Protein AF-A0A3M7SZU5-F1 (afdb_monomer)

Radius of gyration: 31.28 Å; Cα contacts (8 Å, |Δi|>4): 1481; chains: 1; bounding box: 91×79×95 Å

Nearest PDB structures (foldseek):
  6ddc-assembly1_A  TM=9.501E-01  e=1.894E-53  Homo sapiens
  6ddo-assembly1_A-2  TM=9.358E-01  e=3.420E-52  Homo sapiens
  6ddk-assembly1_A-2  TM=9.340E-01  e=6.429E-52  Homo sapiens
  6ddo-assembly1_B-2  TM=9.280E-01  e=7.622E-51  Homo sapiens
  6ddq-assembly1_B-2  TM=9.278E-01  e=1.290E-50  Homo sapiens

Structure (mmCIF, N/CA/C/O backbone):
data_AF-A0A3M7SZU5-F1
#
_entry.id   AF-A0A3M7SZU5-F1
#
loop_
_atom_site.group_PDB
_atom_site.id
_atom_site.type_symbol
_atom_site.label_atom_id
_atom_site.label_alt_id
_atom_site.label_comp_id
_atom_site.label_asym_id
_atom_site.label_entity_id
_atom_site.label_seq_id
_atom_site.pdbx_PDB_ins_code
_atom_site.Cartn_x
_atom_site.Cartn_y
_atom_site.Cartn_z
_atom_site.occupancy
_atom_site.B_iso_or_equiv
_atom_site.auth_seq_id
_atom_site.auth_comp_id
_atom_site.auth_asym_id
_atom_site.auth_atom_id
_atom_site.pdbx_PDB_model_num
ATOM 1 N N . MET A 1 1 ? 50.696 30.287 -58.727 1.00 32.31 1 MET A N 1
ATOM 2 C CA . MET A 1 1 ? 50.135 31.433 -57.979 1.00 32.31 1 MET A CA 1
ATOM 3 C C . MET A 1 1 ? 49.054 30.851 -57.075 1.00 32.31 1 MET A C 1
ATOM 5 O O . MET A 1 1 ? 47.917 30.776 -57.499 1.00 32.31 1 MET A O 1
ATOM 9 N N . ASN A 1 2 ? 49.358 30.090 -56.022 1.00 25.42 2 ASN A N 1
ATOM 10 C CA . ASN A 1 2 ? 50.143 30.360 -54.808 1.00 25.42 2 ASN A CA 1
ATOM 11 C C . ASN A 1 2 ? 49.651 31.546 -53.968 1.00 25.42 2 ASN A C 1
ATOM 13 O O . ASN A 1 2 ? 49.559 32.658 -54.475 1.00 25.42 2 ASN A O 1
ATOM 17 N N . SER A 1 3 ? 49.482 31.227 -52.677 1.00 24.05 3 SER A N 1
ATOM 18 C CA . SER A 1 3 ? 49.478 32.065 -51.473 1.00 24.05 3 SER A CA 1
ATOM 19 C C . SER A 1 3 ? 48.341 33.065 -51.298 1.00 24.05 3 SER A C 1
ATOM 21 O O . SER A 1 3 ? 48.373 34.149 -51.872 1.00 24.05 3 SER A O 1
ATOM 23 N N . SER A 1 4 ? 47.418 32.763 -50.385 1.00 26.17 4 SER A N 1
ATOM 24 C CA . SER A 1 4 ? 47.287 33.459 -49.088 1.00 26.17 4 SER A CA 1
ATOM 25 C C . SER A 1 4 ? 46.002 33.003 -48.380 1.00 26.17 4 SER A C 1
ATOM 27 O O . SER A 1 4 ? 45.009 32.722 -49.039 1.00 26.17 4 SER A O 1
ATOM 29 N N . ILE A 1 5 ? 46.037 32.968 -47.042 1.00 27.16 5 ILE A N 1
ATOM 30 C CA . ILE A 1 5 ? 44.985 32.542 -46.087 1.00 27.16 5 ILE A CA 1
ATOM 31 C C . ILE A 1 5 ? 45.149 31.099 -45.543 1.00 27.16 5 ILE A C 1
ATOM 33 O O . ILE A 1 5 ? 44.198 30.409 -45.210 1.00 27.16 5 ILE A O 1
ATOM 37 N N . GLU A 1 6 ? 46.396 30.674 -45.346 1.00 26.16 6 GLU A N 1
ATOM 38 C CA . GLU A 1 6 ? 46.798 29.811 -44.225 1.00 26.16 6 GLU A CA 1
ATOM 39 C C . GLU A 1 6 ? 48.030 30.475 -43.585 1.00 26.16 6 GLU A C 1
ATOM 41 O O . GLU A 1 6 ? 48.879 30.978 -44.317 1.00 26.16 6 GLU A O 1
ATOM 46 N N . GLN A 1 7 ? 48.120 30.472 -42.247 1.00 26.11 7 GLN A N 1
ATOM 47 C CA . GLN A 1 7 ? 49.166 31.072 -41.382 1.00 26.11 7 GLN A CA 1
ATOM 48 C C . GLN A 1 7 ? 48.918 32.496 -40.843 1.00 26.11 7 GLN A C 1
ATOM 50 O O . GLN A 1 7 ? 49.573 33.456 -41.235 1.00 26.11 7 GLN A O 1
ATOM 55 N N . SER A 1 8 ? 48.061 32.597 -39.820 1.00 25.03 8 SER A N 1
ATOM 56 C CA . SER A 1 8 ? 48.232 33.570 -38.720 1.00 25.03 8 SER A CA 1
ATOM 57 C C . SER A 1 8 ? 47.434 33.194 -37.456 1.00 25.03 8 SER A C 1
ATOM 59 O O . SER A 1 8 ? 46.803 34.044 -36.842 1.00 25.03 8 SER A O 1
ATOM 61 N N . PHE A 1 9 ? 47.456 31.918 -37.044 1.00 24.77 9 PHE A N 1
ATOM 62 C CA . PHE A 1 9 ? 46.897 31.469 -35.749 1.00 24.77 9 PHE A CA 1
ATOM 63 C C . PHE A 1 9 ? 47.824 30.487 -35.013 1.00 24.77 9 PHE A C 1
ATOM 65 O O . PHE A 1 9 ? 47.395 29.539 -34.365 1.00 24.77 9 PHE A O 1
ATOM 72 N N . SE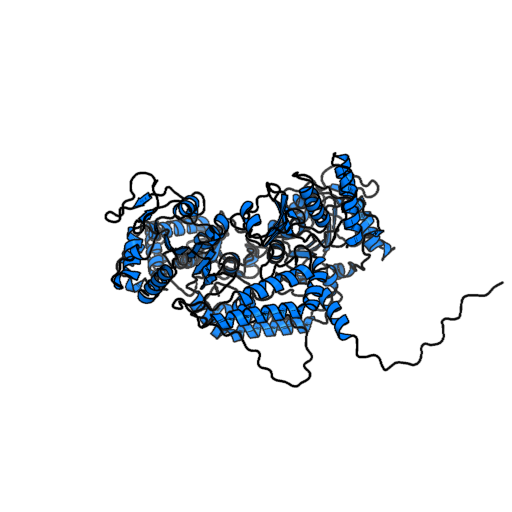R A 1 10 ? 49.132 30.724 -35.103 1.00 28.06 10 SER A N 1
ATOM 73 C CA . SER A 1 10 ? 50.146 29.964 -34.370 1.00 28.06 10 SER A CA 1
ATOM 74 C C . SER A 1 10 ? 51.227 30.904 -33.840 1.00 28.06 10 SER A C 1
ATOM 76 O O . SER A 1 10 ? 52.296 30.983 -34.433 1.00 28.06 10 SER A O 1
ATOM 78 N N . GLN A 1 11 ? 50.921 31.651 -32.772 1.00 26.23 11 GLN A N 1
ATOM 79 C CA . GLN A 1 11 ? 51.881 32.174 -31.780 1.00 26.23 11 GLN A CA 1
ATOM 80 C C . GLN A 1 11 ? 51.162 33.072 -30.760 1.00 26.23 11 GLN A C 1
ATOM 82 O O . GLN A 1 11 ? 51.068 34.277 -30.953 1.00 26.23 11 GLN A O 1
ATOM 87 N N . SER A 1 12 ? 50.653 32.469 -29.681 1.00 25.02 12 SER A N 1
ATOM 88 C CA . SER A 1 12 ? 50.625 33.048 -28.321 1.00 25.02 12 SER A CA 1
ATOM 89 C C . SER A 1 12 ? 49.910 32.084 -27.360 1.00 25.02 12 SER A C 1
ATOM 91 O O . SER A 1 12 ? 48.875 32.406 -26.785 1.00 25.02 12 SER A O 1
ATOM 93 N N . PHE A 1 13 ? 50.440 30.867 -27.224 1.00 27.25 13 PHE A N 1
ATOM 94 C CA . PHE A 1 13 ? 50.159 29.982 -26.090 1.00 27.25 13 PHE A CA 1
ATOM 95 C C . PHE A 1 13 ? 51.464 29.834 -25.307 1.00 27.25 13 PHE A C 1
ATOM 97 O O . PHE A 1 13 ? 52.215 28.883 -25.490 1.00 27.25 13 PHE A O 1
ATOM 104 N N . SER A 1 14 ? 51.760 30.836 -24.491 1.00 29.02 14 SER A N 1
ATOM 105 C CA . SER A 1 14 ? 52.654 30.737 -23.340 1.00 29.02 14 SER A CA 1
ATOM 106 C C . SER A 1 14 ? 52.453 32.000 -22.510 1.00 29.02 14 SER A C 1
ATOM 108 O O . SER A 1 14 ? 52.495 33.099 -23.055 1.00 29.02 14 SER A O 1
ATOM 110 N N . ASP A 1 15 ? 52.235 31.808 -21.213 1.00 26.64 15 ASP A N 1
ATOM 111 C CA . ASP A 1 15 ? 52.158 32.826 -20.160 1.00 26.64 15 ASP A CA 1
ATOM 112 C C . ASP A 1 15 ? 50.792 33.497 -19.954 1.00 26.64 15 ASP A C 1
ATOM 114 O O . ASP A 1 15 ? 50.521 34.595 -20.439 1.00 26.64 15 ASP A O 1
ATOM 118 N N . LYS A 1 16 ? 49.950 32.830 -19.150 1.00 25.89 16 LYS A N 1
ATOM 119 C CA . LYS A 1 16 ? 49.310 33.381 -17.933 1.00 25.89 16 LYS A CA 1
ATOM 120 C C . LYS A 1 16 ? 48.379 32.334 -17.310 1.00 25.89 16 LYS A C 1
ATOM 122 O O . LYS A 1 16 ? 47.163 32.379 -17.465 1.00 25.89 16 LYS A O 1
ATOM 127 N N . ASN A 1 17 ? 48.992 31.387 -16.602 1.00 28.92 17 ASN A N 1
ATOM 128 C CA . ASN A 1 17 ? 48.356 30.786 -15.434 1.00 28.92 17 ASN A CA 1
ATOM 129 C C . ASN A 1 17 ? 48.376 31.807 -14.284 1.00 28.92 17 ASN A C 1
ATOM 131 O O . ASN A 1 17 ? 49.229 32.692 -14.257 1.00 28.92 17 ASN A O 1
ATOM 135 N N . ASP A 1 18 ? 47.450 31.613 -13.348 1.00 28.16 18 ASP A N 1
ATOM 136 C CA . ASP A 1 18 ? 47.341 32.253 -12.031 1.00 28.16 18 ASP A CA 1
ATOM 137 C C . ASP A 1 18 ? 46.610 33.604 -11.986 1.00 28.16 18 ASP A C 1
ATOM 139 O O . ASP A 1 18 ? 47.222 34.664 -11.876 1.00 28.16 18 ASP A O 1
ATOM 143 N N . SER A 1 19 ? 45.268 33.564 -12.032 1.00 28.14 19 SER A N 1
ATOM 144 C CA . SER A 1 19 ? 44.361 34.345 -11.149 1.00 28.14 19 SER A CA 1
ATOM 145 C C . SER A 1 19 ? 42.911 34.378 -11.664 1.00 28.14 19 SER A C 1
ATOM 147 O O . SER A 1 19 ? 42.404 35.414 -12.079 1.00 28.14 19 SER A O 1
ATOM 149 N N . ALA A 1 20 ? 42.202 33.247 -11.611 1.00 26.47 20 ALA A N 1
ATOM 150 C CA . ALA A 1 20 ? 40.741 33.231 -11.749 1.00 26.47 20 ALA A CA 1
ATOM 151 C C . ALA A 1 20 ? 40.137 31.998 -11.050 1.00 26.47 20 ALA A C 1
ATOM 153 O O . ALA A 1 20 ? 39.495 31.165 -11.672 1.00 26.47 20 ALA A O 1
ATOM 154 N N . MET A 1 21 ? 40.380 31.851 -9.745 1.00 27.84 21 MET A N 1
ATOM 155 C CA . MET A 1 21 ? 39.679 30.881 -8.896 1.00 27.84 21 MET A CA 1
ATOM 156 C C . MET A 1 21 ? 38.899 31.635 -7.820 1.00 27.84 21 MET A C 1
ATOM 158 O O . MET A 1 21 ? 39.420 31.833 -6.727 1.00 27.84 21 MET A O 1
ATOM 162 N N . SER A 1 22 ? 37.670 32.070 -8.116 1.00 28.08 22 SER A N 1
ATOM 163 C CA . SER A 1 22 ? 36.690 32.401 -7.059 1.00 28.08 22 SER A CA 1
ATOM 164 C C . SER A 1 22 ? 35.224 32.568 -7.505 1.00 28.08 22 SER A C 1
ATOM 166 O O . SER A 1 22 ? 34.433 33.057 -6.703 1.00 28.08 22 SER A O 1
ATOM 168 N N . HIS A 1 23 ? 34.803 32.144 -8.709 1.00 26.69 23 HIS A N 1
ATOM 169 C CA . HIS A 1 23 ? 33.401 32.323 -9.151 1.00 26.69 23 HIS A CA 1
ATOM 170 C C . HIS A 1 23 ? 32.637 31.070 -9.647 1.00 26.69 23 HIS A C 1
ATOM 172 O O . HIS A 1 23 ? 31.497 31.221 -10.074 1.00 26.69 23 HIS A O 1
ATOM 178 N N . ASP A 1 24 ? 33.162 29.843 -9.502 1.00 30.30 24 ASP A N 1
ATOM 179 C CA . ASP A 1 24 ? 32.566 28.631 -10.123 1.00 30.30 24 ASP A CA 1
ATOM 180 C C . ASP A 1 24 ? 31.747 27.681 -9.213 1.00 30.30 24 ASP A C 1
ATOM 182 O O . ASP A 1 24 ? 31.200 26.687 -9.688 1.00 30.30 24 ASP A O 1
ATOM 186 N N . SER A 1 25 ? 31.565 27.955 -7.916 1.00 31.78 25 SER A N 1
ATOM 187 C CA . SER A 1 25 ? 30.937 26.968 -7.006 1.00 31.78 25 SER A CA 1
ATOM 188 C C . SER A 1 25 ? 29.438 26.708 -7.247 1.00 31.78 25 SER A C 1
ATOM 190 O O . SER A 1 25 ? 28.930 25.644 -6.888 1.00 31.78 25 SER A O 1
ATOM 192 N N . GLN A 1 26 ? 28.714 27.653 -7.855 1.00 28.66 26 GLN A N 1
ATOM 193 C CA . GLN A 1 26 ? 27.272 27.529 -8.112 1.00 28.66 26 GLN A CA 1
ATOM 194 C C . GLN A 1 26 ? 26.971 26.754 -9.408 1.00 28.66 26 GLN A C 1
ATOM 196 O O . GLN A 1 26 ? 25.986 26.013 -9.464 1.00 28.66 26 GLN A O 1
ATOM 201 N N . TYR A 1 27 ? 27.846 26.875 -10.415 1.00 29.09 27 TYR A N 1
ATOM 202 C CA . TYR A 1 27 ? 27.732 26.171 -11.697 1.00 29.09 27 TYR A CA 1
ATOM 203 C C . TYR A 1 27 ? 28.034 24.674 -11.549 1.00 29.09 27 TYR A C 1
ATOM 205 O O . TYR A 1 27 ? 27.261 23.849 -12.037 1.00 29.09 27 TYR A O 1
ATOM 213 N N . ASP A 1 28 ? 29.073 24.315 -10.786 1.00 33.22 28 ASP A N 1
ATOM 214 C CA . ASP A 1 28 ? 29.395 22.912 -10.489 1.00 33.22 28 ASP A CA 1
ATOM 215 C C . ASP A 1 28 ? 28.256 22.216 -9.720 1.00 33.22 28 ASP A C 1
ATOM 217 O O . ASP A 1 28 ? 27.847 21.107 -10.061 1.00 33.22 28 ASP A O 1
ATOM 221 N N . SER A 1 29 ? 27.659 22.893 -8.733 1.00 34.16 29 SER A N 1
ATOM 222 C CA . SER A 1 29 ? 26.518 22.385 -7.953 1.00 34.16 29 SER A CA 1
ATOM 223 C C . SER A 1 29 ? 25.305 22.009 -8.825 1.00 34.16 29 SER A C 1
ATOM 225 O O . SER A 1 29 ? 24.739 20.926 -8.658 1.00 34.16 29 SER A O 1
ATOM 227 N N . MET A 1 30 ? 24.907 22.868 -9.775 1.00 32.62 30 MET A N 1
ATOM 228 C CA . MET A 1 30 ? 23.796 22.571 -10.697 1.00 32.62 30 MET A CA 1
ATOM 229 C C . MET A 1 30 ? 24.140 21.444 -11.681 1.00 32.62 30 MET A C 1
ATOM 231 O O . MET A 1 30 ? 23.267 20.643 -12.025 1.00 32.62 30 MET A O 1
ATOM 235 N N . HIS A 1 31 ? 25.403 21.341 -12.109 1.00 39.91 31 HIS A N 1
ATOM 236 C CA . HIS A 1 31 ? 25.834 20.299 -13.040 1.00 39.91 31 HIS A CA 1
ATOM 237 C C . HIS A 1 31 ? 25.811 18.901 -12.403 1.00 39.91 31 HIS A C 1
ATOM 239 O O . HIS A 1 31 ? 25.337 17.962 -13.041 1.00 39.91 31 HIS A O 1
ATOM 245 N N . TYR A 1 32 ? 26.223 18.760 -11.135 1.00 45.25 32 TYR A N 1
ATOM 246 C CA . TYR A 1 32 ? 26.149 17.486 -10.400 1.00 45.25 32 TYR A CA 1
ATOM 247 C C . TYR A 1 32 ? 24.708 17.057 -10.069 1.00 45.25 32 TYR A C 1
ATOM 249 O O . TYR A 1 32 ? 24.416 15.860 -10.052 1.00 45.25 32 TYR A O 1
ATOM 257 N N . GLN A 1 33 ? 23.783 18.000 -9.846 1.00 45.72 33 GLN A N 1
ATOM 258 C CA . GLN A 1 33 ? 22.371 17.685 -9.564 1.00 45.72 33 GLN A CA 1
ATOM 259 C C . GLN A 1 33 ? 21.629 17.102 -10.781 1.00 45.72 33 GLN A C 1
ATOM 261 O O . GLN A 1 33 ? 20.763 16.242 -10.617 1.00 45.72 33 GLN A O 1
ATOM 266 N N . ASN A 1 34 ? 21.997 17.503 -12.002 1.00 49.06 34 ASN A N 1
ATOM 267 C CA . ASN A 1 34 ? 21.406 16.971 -13.237 1.00 49.06 34 ASN A CA 1
ATOM 268 C C . ASN A 1 34 ? 21.830 15.525 -13.567 1.00 49.06 34 ASN A C 1
ATOM 270 O O . ASN A 1 34 ? 21.193 14.880 -14.401 1.00 49.06 34 ASN A O 1
ATOM 274 N N . LEU A 1 35 ? 22.856 14.993 -12.892 1.00 62.09 35 LEU A N 1
ATOM 275 C CA . LEU A 1 35 ? 23.404 13.650 -13.126 1.00 62.09 35 LEU A CA 1
ATOM 276 C C . LEU A 1 35 ? 22.829 12.572 -12.185 1.00 62.09 35 LEU A C 1
ATOM 278 O O . LEU A 1 35 ? 23.300 11.434 -12.159 1.00 62.09 35 LEU A O 1
ATOM 282 N N . GLN A 1 36 ? 21.812 12.908 -11.385 1.00 75.31 36 GLN A N 1
ATOM 283 C CA . GLN A 1 36 ? 21.327 12.038 -10.315 1.00 75.31 36 GLN A CA 1
ATOM 284 C C . GLN A 1 36 ? 20.344 10.959 -10.808 1.00 75.31 36 GLN A C 1
ATOM 286 O O . GLN A 1 36 ? 19.305 11.248 -11.410 1.00 75.31 36 GLN A O 1
ATOM 291 N N . ILE A 1 37 ? 20.620 9.694 -10.470 1.00 84.31 37 ILE A N 1
ATOM 292 C CA . ILE A 1 37 ? 19.635 8.604 -10.532 1.00 84.31 37 ILE A CA 1
ATOM 293 C C . ILE A 1 37 ? 18.970 8.453 -9.164 1.00 84.31 37 ILE A C 1
ATOM 295 O O . ILE A 1 37 ? 19.622 8.183 -8.154 1.00 84.31 37 ILE A O 1
ATOM 299 N N . PHE A 1 38 ? 17.648 8.578 -9.133 1.00 88.00 38 PHE A N 1
ATOM 300 C CA . PHE A 1 38 ? 16.848 8.379 -7.932 1.00 88.00 38 PHE A CA 1
ATOM 301 C C . PHE A 1 38 ? 16.430 6.919 -7.808 1.00 88.00 38 PHE A C 1
ATOM 303 O O . PHE A 1 38 ? 15.998 6.300 -8.780 1.00 88.00 38 PHE A O 1
ATOM 310 N N . VAL A 1 39 ? 16.522 6.368 -6.596 1.00 83.56 39 VAL A N 1
ATOM 311 C CA . VAL A 1 39 ? 16.318 4.939 -6.339 1.00 83.56 39 VAL A CA 1
ATOM 312 C C . VAL A 1 39 ? 15.097 4.709 -5.453 1.00 83.56 39 VAL A C 1
ATOM 314 O O . VAL A 1 39 ? 15.098 5.023 -4.264 1.00 83.56 39 VAL A O 1
ATOM 317 N N . ASN A 1 40 ? 14.069 4.078 -6.016 1.00 81.06 40 ASN A N 1
ATOM 318 C CA . ASN A 1 40 ? 12.910 3.584 -5.270 1.00 81.06 40 ASN A CA 1
ATOM 319 C C . ASN A 1 40 ? 13.086 2.127 -4.825 1.00 81.06 40 ASN A C 1
ATOM 321 O O . ASN A 1 40 ? 12.485 1.717 -3.829 1.00 81.06 40 ASN A O 1
ATOM 325 N N . ARG A 1 41 ? 13.880 1.326 -5.553 1.00 77.06 41 ARG A N 1
ATOM 326 C CA . ARG A 1 41 ? 14.140 -0.084 -5.227 1.00 77.06 41 ARG A CA 1
ATOM 327 C C . ARG A 1 41 ? 15.607 -0.447 -5.377 1.00 77.06 41 ARG A C 1
ATOM 329 O O . ARG A 1 41 ? 16.234 -0.134 -6.381 1.00 77.06 41 ARG A O 1
ATOM 336 N N . SER A 1 42 ? 16.119 -1.185 -4.397 1.00 76.88 42 SER A N 1
ATOM 337 C CA . SER A 1 42 ? 17.502 -1.643 -4.419 1.00 76.88 42 SER A CA 1
ATOM 338 C C . SER A 1 42 ? 17.697 -2.820 -5.377 1.00 76.88 42 SER A C 1
ATOM 340 O O . SER A 1 42 ? 16.979 -3.818 -5.276 1.00 76.88 42 SER A O 1
ATOM 342 N N . PHE A 1 43 ? 18.691 -2.741 -6.261 1.00 81.31 43 PHE A N 1
ATOM 343 C CA . PHE A 1 43 ? 19.140 -3.855 -7.100 1.00 81.31 43 PHE A CA 1
ATOM 344 C C . PHE A 1 43 ? 20.592 -3.657 -7.548 1.00 81.31 43 PHE A C 1
ATOM 346 O O . PHE A 1 43 ? 21.113 -2.543 -7.548 1.00 81.31 43 PHE A O 1
ATOM 353 N N . GLN A 1 44 ? 21.254 -4.760 -7.899 1.00 81.81 44 GLN A N 1
ATOM 354 C CA . GLN A 1 44 ? 22.641 -4.751 -8.358 1.00 81.81 44 GLN A CA 1
ATOM 355 C C . GLN A 1 44 ? 22.669 -4.827 -9.885 1.00 81.81 44 GLN A C 1
ATOM 357 O O . GLN A 1 44 ? 22.092 -5.760 -10.449 1.00 81.81 44 GLN A O 1
ATOM 362 N N . LEU A 1 45 ? 23.349 -3.880 -10.540 1.00 83.75 45 LEU A N 1
ATOM 363 C CA . LEU A 1 45 ? 23.430 -3.827 -12.004 1.00 83.75 45 LEU A CA 1
ATOM 364 C C . LEU A 1 45 ? 24.069 -5.086 -12.603 1.00 83.75 45 LEU A C 1
ATOM 366 O O . LEU A 1 45 ? 23.618 -5.552 -13.640 1.00 83.75 45 LEU A O 1
ATOM 370 N N . SER A 1 46 ? 25.021 -5.716 -11.909 1.00 81.50 46 SER A N 1
ATOM 371 C CA . SER A 1 46 ? 25.701 -6.919 -12.414 1.00 81.50 46 SER A CA 1
ATOM 372 C C . SER A 1 46 ? 24.791 -8.144 -12.524 1.00 81.50 46 SER A C 1
ATOM 374 O O . SER A 1 46 ? 25.190 -9.157 -13.087 1.00 81.50 46 SER A O 1
ATOM 376 N N . ASN A 1 47 ? 23.600 -8.096 -11.922 1.00 84.88 47 ASN A N 1
ATOM 377 C CA . ASN A 1 47 ? 22.612 -9.166 -12.032 1.00 84.88 47 ASN A CA 1
ATOM 378 C C . ASN A 1 47 ? 21.715 -8.990 -13.268 1.00 84.88 47 ASN A C 1
ATOM 380 O O . ASN A 1 47 ? 20.956 -9.901 -13.595 1.00 84.88 47 ASN A O 1
ATOM 384 N N . ILE A 1 48 ? 21.780 -7.832 -13.931 1.00 87.81 48 ILE A N 1
ATOM 385 C CA . ILE A 1 48 ? 21.034 -7.547 -15.152 1.00 87.81 48 ILE A CA 1
ATOM 386 C C . ILE A 1 48 ? 21.749 -8.212 -16.325 1.00 87.81 48 ILE A C 1
ATOM 388 O O . ILE A 1 48 ? 22.926 -7.972 -16.576 1.00 87.81 48 ILE A O 1
ATOM 392 N N . LYS A 1 49 ? 21.014 -9.045 -17.059 1.00 89.44 49 LYS A N 1
ATOM 393 C CA . LYS A 1 49 ? 21.494 -9.722 -18.270 1.00 89.44 49 LYS A CA 1
ATOM 394 C C . LYS A 1 49 ? 21.048 -9.010 -19.543 1.00 89.44 49 LYS A C 1
ATOM 396 O O . LYS A 1 49 ? 21.690 -9.176 -20.576 1.00 89.44 49 LYS A O 1
ATOM 401 N N . PHE A 1 50 ? 19.950 -8.254 -19.477 1.00 91.62 50 PHE A N 1
ATOM 402 C CA . PHE A 1 50 ? 19.369 -7.557 -20.620 1.00 91.62 50 PHE A CA 1
ATOM 403 C C . PHE A 1 50 ? 19.017 -6.105 -20.283 1.00 91.62 50 PHE A C 1
ATOM 405 O O . PHE A 1 50 ? 18.271 -5.852 -19.337 1.00 91.62 50 PHE A O 1
ATOM 412 N N . PHE A 1 51 ? 19.482 -5.169 -21.105 1.00 91.62 51 PHE A N 1
ATOM 413 C CA . PHE A 1 51 ? 19.071 -3.766 -21.081 1.00 91.62 51 PHE A CA 1
ATOM 414 C C . PHE A 1 51 ? 18.098 -3.503 -22.226 1.00 91.62 51 PHE A C 1
ATOM 416 O O . PHE A 1 51 ? 18.460 -3.600 -23.396 1.00 91.62 51 PHE A O 1
ATOM 423 N N . GLY A 1 52 ? 16.851 -3.202 -21.893 1.00 93.56 52 GLY A N 1
ATOM 424 C CA . GLY A 1 52 ? 15.832 -2.866 -22.877 1.00 93.56 52 GLY A CA 1
ATOM 425 C C . GLY A 1 52 ? 15.539 -1.376 -22.883 1.00 93.56 52 GLY A C 1
ATOM 426 O O . GLY A 1 52 ? 15.471 -0.777 -21.815 1.00 93.56 52 GLY A O 1
ATOM 427 N N . PHE A 1 53 ? 15.313 -0.801 -24.057 1.00 93.75 53 PHE A N 1
ATOM 428 C CA . PHE A 1 53 ? 15.055 0.629 -24.214 1.00 93.75 53 PHE A CA 1
ATOM 429 C C . PHE A 1 53 ? 13.791 0.866 -25.035 1.00 93.75 53 PHE A C 1
ATOM 431 O O . PHE A 1 53 ? 13.562 0.178 -26.033 1.00 93.75 53 PHE A O 1
ATOM 438 N N . ASP A 1 54 ? 12.985 1.845 -24.635 1.00 94.19 54 ASP A N 1
ATOM 439 C CA . ASP A 1 54 ? 12.160 2.578 -25.590 1.00 94.19 54 ASP A CA 1
ATOM 440 C C . ASP A 1 54 ? 13.008 3.594 -26.370 1.00 94.19 54 ASP A C 1
ATOM 442 O O . ASP A 1 54 ? 14.124 3.937 -25.979 1.00 94.19 54 ASP A O 1
ATOM 446 N N . MET A 1 55 ? 12.484 4.054 -27.500 1.00 90.75 55 MET A N 1
ATOM 447 C CA . MET A 1 55 ? 13.122 5.063 -28.333 1.00 90.75 55 MET A CA 1
ATOM 448 C C . MET A 1 55 ? 12.695 6.473 -27.923 1.00 90.75 55 MET A C 1
ATOM 450 O O . MET A 1 55 ? 13.525 7.272 -27.493 1.00 90.75 55 MET A O 1
ATOM 454 N N . ASP A 1 56 ? 11.409 6.776 -28.075 1.00 84.06 56 ASP A N 1
ATOM 455 C CA . ASP A 1 56 ? 10.849 8.119 -27.954 1.00 84.06 56 ASP A CA 1
ATOM 456 C C . ASP A 1 56 ? 10.928 8.633 -26.506 1.00 84.06 56 ASP A C 1
ATOM 458 O O . ASP A 1 56 ? 10.659 7.882 -25.574 1.00 84.06 56 ASP A O 1
ATOM 462 N N . HIS A 1 57 ? 11.394 9.876 -26.306 1.00 80.50 57 HIS A N 1
ATOM 463 C CA . HIS A 1 57 ? 11.640 10.511 -24.992 1.00 80.50 57 HIS A CA 1
ATOM 464 C C . HIS A 1 57 ? 12.494 9.697 -23.998 1.00 80.50 57 HIS A C 1
ATOM 466 O O . HIS A 1 57 ? 12.589 10.042 -22.820 1.00 80.50 57 HIS A O 1
ATOM 472 N N . THR A 1 58 ? 13.149 8.639 -24.479 1.00 86.88 58 THR A N 1
ATOM 473 C CA . THR A 1 58 ? 14.007 7.747 -23.699 1.00 86.88 58 THR A CA 1
ATOM 474 C C . THR A 1 58 ? 15.432 7.802 -24.229 1.00 86.88 58 THR A C 1
ATOM 476 O O . THR A 1 58 ? 16.330 8.247 -23.520 1.00 86.88 58 THR A O 1
ATOM 479 N N . LEU A 1 59 ? 15.634 7.384 -25.483 1.00 85.88 59 LEU A N 1
ATOM 480 C CA . LEU A 1 59 ? 16.894 7.550 -26.211 1.00 85.88 59 LEU A CA 1
ATOM 481 C C . LEU A 1 59 ? 16.872 8.831 -27.055 1.00 85.88 59 LEU A C 1
ATOM 483 O O . LEU A 1 59 ? 17.864 9.549 -27.115 1.00 85.88 59 LEU A O 1
ATOM 487 N N . ALA A 1 60 ? 15.738 9.115 -27.702 1.00 84.00 60 ALA A N 1
ATOM 488 C CA . ALA A 1 60 ? 15.521 10.320 -28.489 1.00 84.00 60 ALA A CA 1
ATOM 489 C C . ALA A 1 60 ? 14.934 11.428 -27.607 1.00 84.00 60 ALA A C 1
ATOM 491 O O . ALA A 1 60 ? 13.767 11.366 -27.218 1.00 84.00 60 ALA A O 1
ATOM 492 N N . GLU A 1 61 ? 15.729 12.453 -27.307 1.00 78.62 61 GLU A N 1
ATOM 493 C CA . GLU A 1 61 ? 15.267 13.632 -26.576 1.00 78.62 61 GLU A CA 1
ATOM 494 C C . GLU A 1 61 ? 14.808 14.711 -27.562 1.00 78.62 61 GLU A C 1
ATOM 496 O O . GLU A 1 61 ? 15.585 15.190 -28.388 1.00 78.62 61 GLU A O 1
ATOM 501 N N . TYR A 1 62 ? 13.532 15.087 -27.504 1.00 77.69 62 TYR A N 1
ATOM 502 C CA . TYR A 1 62 ? 12.957 16.097 -28.389 1.00 77.69 62 TYR A CA 1
ATOM 503 C C . TYR A 1 62 ? 13.058 17.499 -27.771 1.00 77.69 62 TYR A C 1
ATOM 505 O O . TYR A 1 62 ? 12.849 17.675 -26.573 1.00 77.69 62 TYR A O 1
ATOM 513 N N . LYS A 1 63 ? 13.325 18.510 -28.603 1.00 76.31 63 LYS A N 1
ATOM 514 C CA . LYS A 1 63 ? 13.280 19.936 -28.251 1.00 76.31 63 LYS A CA 1
ATOM 515 C C . LYS A 1 63 ? 11.833 20.345 -27.988 1.00 76.31 63 LYS A C 1
ATOM 517 O O . LYS A 1 63 ? 11.123 20.735 -28.925 1.00 76.31 63 LYS A O 1
ATOM 522 N N . THR A 1 64 ? 11.414 20.248 -26.729 1.00 69.94 64 THR A N 1
ATOM 523 C CA . THR A 1 64 ? 10.025 20.427 -26.272 1.00 69.94 64 THR A CA 1
ATOM 524 C C . THR A 1 64 ? 9.387 21.705 -26.802 1.00 69.94 64 THR A C 1
ATOM 526 O O . THR A 1 64 ? 8.313 21.634 -27.387 1.00 69.94 64 THR A O 1
ATOM 529 N N . ASP A 1 65 ? 10.080 22.847 -26.734 1.00 69.75 65 ASP A N 1
ATOM 530 C CA . ASP A 1 65 ? 9.526 24.141 -27.165 1.00 69.75 65 ASP A CA 1
ATOM 531 C C . ASP A 1 65 ? 9.042 24.115 -28.617 1.00 69.75 65 ASP A C 1
ATOM 533 O O . ASP A 1 65 ? 7.982 24.630 -28.947 1.00 69.75 65 ASP A O 1
ATOM 537 N N . THR A 1 66 ? 9.809 23.479 -29.497 1.00 78.12 66 THR A N 1
ATOM 538 C CA . THR A 1 66 ? 9.504 23.425 -30.929 1.00 78.12 66 THR A CA 1
ATOM 539 C C . THR A 1 66 ? 8.622 22.241 -31.315 1.00 78.12 66 THR A C 1
ATOM 541 O O . THR A 1 66 ? 7.772 22.367 -32.196 1.00 78.12 66 THR A O 1
ATOM 544 N N . PHE A 1 67 ? 8.816 21.095 -30.663 1.00 79.38 67 PHE A N 1
ATOM 545 C CA . PHE A 1 67 ? 8.086 19.869 -30.964 1.00 79.38 67 PHE A CA 1
ATOM 546 C C . PHE A 1 67 ? 6.631 19.940 -30.478 1.00 79.38 67 PHE A C 1
ATOM 548 O O . PHE A 1 67 ? 5.706 19.582 -31.215 1.00 79.38 67 PHE A O 1
ATOM 555 N N . ASP A 1 68 ? 6.411 20.477 -29.279 1.00 82.00 68 ASP A N 1
ATOM 556 C CA . ASP A 1 68 ? 5.074 20.649 -28.719 1.00 82.00 68 ASP A CA 1
ATOM 557 C C . ASP A 1 68 ? 4.267 21.673 -29.524 1.00 82.00 68 ASP A C 1
ATOM 559 O O . ASP A 1 68 ? 3.092 21.446 -29.811 1.00 82.00 68 ASP A O 1
ATOM 563 N N . LEU A 1 69 ? 4.906 22.770 -29.957 1.00 83.81 69 LEU A N 1
ATOM 564 C CA . LEU A 1 69 ? 4.284 23.777 -30.823 1.00 83.81 69 LEU A CA 1
ATOM 565 C C . LEU A 1 69 ? 3.830 23.187 -32.161 1.00 83.81 69 LEU A C 1
ATOM 567 O O . LEU A 1 69 ? 2.732 23.499 -32.631 1.00 83.81 69 LEU A O 1
ATOM 571 N N . LEU A 1 70 ? 4.652 22.330 -32.771 1.00 83.00 70 LEU A N 1
ATOM 572 C CA . LEU A 1 70 ? 4.290 21.636 -34.004 1.00 83.00 70 LEU A CA 1
ATOM 573 C C . LEU A 1 70 ? 3.093 20.707 -33.776 1.00 83.00 70 LEU A C 1
ATOM 575 O O . LEU A 1 70 ? 2.117 20.771 -34.521 1.00 83.00 70 LEU A O 1
ATOM 579 N N . THR A 1 71 ? 3.148 19.891 -32.722 1.00 82.25 71 THR A N 1
ATOM 580 C CA . THR A 1 71 ? 2.069 18.961 -32.354 1.00 82.25 71 THR A CA 1
ATOM 581 C C . THR A 1 71 ? 0.759 19.710 -32.109 1.00 82.25 71 THR A C 1
ATOM 583 O O . THR A 1 71 ? -0.284 19.328 -32.637 1.00 82.25 71 THR A O 1
ATOM 586 N N . PHE A 1 72 ? 0.815 20.824 -31.373 1.00 84.88 72 PHE A N 1
ATOM 587 C CA . PHE A 1 72 ? -0.329 21.697 -31.128 1.00 84.88 72 PHE A CA 1
ATOM 588 C C . PHE A 1 72 ? -0.909 22.271 -32.429 1.00 84.88 72 PHE A C 1
ATOM 590 O O . PHE A 1 72 ? -2.120 22.236 -32.637 1.00 84.88 72 PHE A O 1
ATOM 597 N N . SER A 1 73 ? -0.054 22.761 -33.329 1.00 85.56 73 SER A N 1
ATOM 598 C CA . SER A 1 73 ? -0.484 23.374 -34.593 1.00 85.56 73 SER A CA 1
ATOM 599 C C . SER A 1 73 ? -1.160 22.356 -35.520 1.00 85.56 73 SER A C 1
ATOM 601 O O . SER A 1 73 ? -2.244 22.615 -36.039 1.00 85.56 73 SER A O 1
ATOM 603 N N . LEU A 1 74 ? -0.577 21.162 -35.659 1.00 84.44 74 LEU A N 1
ATOM 604 C CA . LEU A 1 74 ? -1.151 20.074 -36.457 1.00 84.44 74 LEU A CA 1
ATOM 605 C C . LEU A 1 74 ? -2.473 19.558 -35.868 1.00 84.44 74 LEU A C 1
ATOM 607 O O . LEU A 1 74 ? -3.404 19.231 -36.607 1.00 84.44 74 LEU A O 1
ATOM 611 N N . ALA A 1 75 ? -2.585 19.507 -34.538 1.00 84.12 75 ALA A N 1
ATOM 612 C CA . ALA A 1 75 ? -3.833 19.169 -33.860 1.00 84.12 75 ALA A CA 1
ATOM 613 C C . ALA A 1 75 ? -4.947 20.181 -34.176 1.00 84.12 75 ALA A C 1
ATOM 615 O O . ALA A 1 75 ? -6.073 19.779 -34.471 1.00 84.12 75 ALA A O 1
ATOM 616 N N . ILE A 1 76 ? -4.633 21.481 -34.164 1.00 85.31 76 ILE A N 1
ATOM 617 C CA . ILE A 1 76 ? -5.564 22.552 -34.541 1.00 85.31 76 ILE A CA 1
ATOM 618 C C . ILE A 1 76 ? -6.035 22.399 -35.990 1.00 85.31 76 ILE A C 1
ATOM 620 O O . ILE A 1 76 ? -7.240 22.428 -36.240 1.00 85.31 76 ILE A O 1
ATOM 624 N N . GLU A 1 77 ? -5.114 22.195 -36.935 1.00 86.75 77 GLU A N 1
ATOM 625 C CA . GLU A 1 77 ? -5.459 21.983 -38.347 1.00 86.75 77 GLU A CA 1
ATOM 626 C C . GLU A 1 77 ? -6.420 20.803 -38.507 1.00 86.75 77 GLU A C 1
ATOM 628 O O . GLU A 1 77 ? -7.472 20.929 -39.138 1.00 86.75 77 GLU A O 1
ATOM 633 N N . ARG A 1 78 ? -6.122 19.681 -37.843 1.00 83.94 78 ARG A N 1
ATOM 634 C CA . ARG A 1 78 ? -6.966 18.489 -37.903 1.00 83.94 78 ARG A CA 1
ATOM 635 C C . ARG A 1 78 ? -8.349 18.701 -37.286 1.00 83.94 78 ARG A C 1
ATOM 637 O O . ARG A 1 78 ? -9.328 18.174 -37.811 1.00 83.94 78 ARG A O 1
ATOM 644 N N . LEU A 1 79 ? -8.454 19.452 -36.189 1.00 82.50 79 LEU A N 1
ATOM 645 C CA . LEU A 1 79 ? -9.745 19.788 -35.580 1.00 82.50 79 LEU A CA 1
ATOM 646 C C . LEU A 1 79 ? -10.628 20.604 -36.533 1.00 82.50 79 LEU A C 1
ATOM 648 O O . LEU A 1 79 ? -11.836 20.382 -36.608 1.00 82.50 79 LEU A O 1
ATOM 652 N N . ILE A 1 80 ? -10.031 21.511 -37.301 1.00 85.62 80 ILE A N 1
ATOM 653 C CA . ILE A 1 80 ? -10.752 22.316 -38.294 1.00 85.62 80 ILE A CA 1
ATOM 654 C C . ILE A 1 80 ? -11.236 21.436 -39.447 1.00 85.62 80 ILE A C 1
ATOM 656 O O . ILE A 1 80 ? -12.392 21.542 -39.849 1.00 85.62 80 ILE A O 1
ATOM 660 N N . GLU A 1 81 ? -10.406 20.501 -39.919 1.00 87.62 81 GLU A N 1
ATOM 661 C CA . GLU A 1 81 ? -10.805 19.532 -40.952 1.00 87.62 81 GLU A CA 1
ATOM 662 C C . GLU A 1 81 ? -12.008 18.671 -40.543 1.00 87.62 81 GLU A C 1
ATOM 664 O O . GLU A 1 81 ? -12.800 18.278 -41.400 1.00 87.62 81 GLU A O 1
ATOM 669 N N . ILE A 1 82 ? -12.156 18.366 -39.249 1.00 85.75 82 ILE A N 1
ATOM 670 C CA . ILE A 1 82 ? -13.294 17.592 -38.729 1.00 85.75 82 ILE A CA 1
ATOM 671 C C . ILE A 1 82 ? -14.482 18.469 -38.292 1.00 85.75 82 ILE A C 1
ATOM 673 O O . ILE A 1 82 ? -15.471 17.927 -37.800 1.00 85.75 82 ILE A O 1
ATOM 677 N N . GLY A 1 83 ? -14.420 19.794 -38.495 1.00 82.62 83 GLY A N 1
ATOM 678 C CA . GLY A 1 83 ? -15.564 20.708 -38.368 1.00 82.62 83 GLY A CA 1
ATOM 679 C C . GLY A 1 83 ? -15.537 21.710 -37.206 1.00 82.62 83 GLY A C 1
ATOM 680 O O . GLY A 1 83 ? -16.559 22.353 -36.963 1.00 82.62 83 GLY A O 1
ATOM 681 N N . TYR A 1 84 ? -14.423 21.873 -36.481 1.00 81.38 84 TYR A N 1
ATOM 682 C CA . TYR A 1 84 ? -14.301 22.939 -35.472 1.00 81.38 84 TYR A CA 1
ATOM 683 C C . TYR A 1 84 ? -14.157 24.334 -36.122 1.00 81.38 84 TYR A C 1
ATOM 685 O O . TYR A 1 84 ? -13.624 24.431 -37.229 1.00 81.38 84 TYR A O 1
ATOM 693 N N . PRO A 1 85 ? -14.592 25.431 -35.460 1.00 81.81 85 PRO A N 1
ATOM 694 C CA . PRO A 1 85 ? -14.508 26.777 -36.033 1.00 81.81 85 PRO A CA 1
ATOM 695 C C . PRO A 1 85 ? -13.077 27.200 -36.347 1.00 81.81 85 PRO A C 1
ATOM 697 O O . PRO A 1 85 ? -12.180 26.981 -35.539 1.00 81.81 85 PRO A O 1
ATOM 700 N N . GLU A 1 86 ? -12.873 27.897 -37.465 1.00 85.88 86 GLU A N 1
ATOM 701 C CA . GLU A 1 86 ? -11.539 28.361 -37.868 1.00 85.88 86 GLU A CA 1
ATOM 702 C C . GLU A 1 86 ? -10.875 29.304 -36.854 1.00 85.88 86 GLU A C 1
ATOM 704 O O . GLU A 1 86 ? -9.647 29.380 -36.807 1.00 85.88 86 GLU A O 1
ATOM 709 N N . ASP A 1 87 ? -11.662 29.967 -36.000 1.00 83.50 87 ASP A N 1
ATOM 710 C CA . ASP A 1 87 ? -11.173 30.875 -34.958 1.00 83.50 87 ASP A CA 1
ATOM 711 C C . ASP A 1 87 ? -10.198 30.205 -33.976 1.00 83.50 87 ASP A C 1
ATOM 713 O O . ASP A 1 87 ? -9.370 30.898 -33.377 1.00 83.50 87 ASP A O 1
ATOM 717 N N . ILE A 1 88 ? -10.228 28.869 -33.840 1.00 83.31 88 ILE A N 1
ATOM 718 C CA . ILE A 1 88 ? -9.275 28.140 -32.989 1.00 83.31 88 ILE A CA 1
ATOM 719 C C . ILE A 1 88 ? -7.827 28.231 -33.504 1.00 83.31 88 ILE A C 1
ATOM 721 O O . ILE A 1 88 ? -6.903 28.030 -32.718 1.00 83.31 88 ILE A O 1
ATOM 725 N N . LYS A 1 89 ? -7.598 28.620 -34.775 1.00 85.31 89 LYS A N 1
ATOM 726 C CA . LYS A 1 89 ? -6.256 28.948 -35.312 1.00 85.31 89 LYS A CA 1
ATOM 727 C C . LYS A 1 89 ? -5.556 30.053 -34.519 1.00 85.31 89 LYS A C 1
ATOM 729 O O . LYS A 1 89 ? -4.334 30.142 -34.546 1.00 85.31 89 LYS A O 1
ATOM 734 N N . ASN A 1 90 ? -6.315 30.891 -33.812 1.00 84.88 90 ASN A N 1
ATOM 735 C CA . ASN A 1 90 ? -5.772 31.995 -33.024 1.00 84.88 90 ASN A CA 1
ATOM 736 C C . ASN A 1 90 ? -5.255 31.567 -31.641 1.00 84.88 90 ASN A C 1
ATOM 738 O O . ASN A 1 90 ? -4.678 32.393 -30.926 1.00 84.88 90 ASN A O 1
ATOM 742 N N . PHE A 1 91 ? -5.466 30.313 -31.227 1.00 86.19 91 PHE A N 1
ATOM 743 C CA . PHE A 1 91 ? -4.945 29.823 -29.955 1.00 86.19 91 PHE A CA 1
ATOM 744 C C . PHE A 1 91 ? -3.416 29.753 -29.976 1.00 86.19 91 PHE A C 1
ATOM 746 O O . PHE A 1 91 ? -2.804 29.332 -30.954 1.00 86.19 91 PHE A O 1
ATOM 753 N N . LYS A 1 92 ? -2.792 30.165 -28.869 1.00 86.38 92 LYS A N 1
ATOM 754 C CA . LYS A 1 92 ? -1.336 30.151 -28.693 1.00 86.38 92 LYS A CA 1
ATOM 755 C C . LYS A 1 92 ? -0.978 29.142 -27.620 1.00 86.38 92 LYS A C 1
ATOM 757 O O . LYS A 1 92 ? -1.449 29.287 -26.502 1.00 86.38 92 LYS A O 1
ATOM 762 N N . TYR A 1 93 ? -0.156 28.156 -27.952 1.00 87.44 93 TYR A N 1
ATOM 763 C CA . TYR A 1 93 ? 0.303 27.163 -26.985 1.00 87.44 93 TYR A CA 1
ATOM 764 C C . TYR A 1 93 ? 1.171 27.799 -25.891 1.00 87.44 93 TYR A C 1
ATOM 766 O O . TYR A 1 93 ? 2.049 28.612 -26.189 1.00 87.44 93 TYR A O 1
ATOM 774 N N . ASP A 1 94 ? 0.939 27.397 -24.641 1.00 88.38 94 ASP A N 1
ATOM 775 C CA . ASP A 1 94 ? 1.787 27.729 -23.495 1.00 88.38 94 ASP A CA 1
ATOM 776 C C . ASP A 1 94 ? 2.404 26.442 -22.912 1.00 88.38 94 ASP A C 1
ATOM 778 O O . ASP A 1 94 ? 1.682 25.649 -22.292 1.00 88.38 94 ASP A O 1
ATOM 782 N N . PRO A 1 95 ? 3.727 26.227 -23.055 1.00 84.12 95 PRO A N 1
ATOM 783 C CA . PRO A 1 95 ? 4.401 25.036 -22.537 1.00 84.12 95 PRO A CA 1
ATOM 784 C C . PRO A 1 95 ? 4.438 24.973 -21.000 1.00 84.12 95 PRO A C 1
ATOM 786 O O . PRO A 1 95 ? 4.725 23.917 -20.441 1.00 84.12 95 PRO A O 1
ATOM 789 N N . ASN A 1 96 ? 4.134 26.067 -20.288 1.00 86.62 96 ASN A N 1
ATOM 790 C CA . ASN A 1 96 ? 4.099 26.094 -18.821 1.00 86.62 96 ASN A CA 1
ATOM 791 C C . ASN A 1 96 ? 2.716 25.776 -18.232 1.00 86.62 96 ASN A C 1
ATOM 793 O O . ASN A 1 96 ? 2.528 25.884 -17.015 1.00 86.62 96 ASN A O 1
ATOM 797 N N . PHE A 1 97 ? 1.741 25.394 -19.059 1.00 89.69 97 PHE A N 1
ATOM 798 C CA . PHE A 1 97 ? 0.402 25.073 -18.580 1.00 89.69 97 PHE A CA 1
ATOM 799 C C . PHE A 1 97 ? 0.309 23.668 -17.976 1.00 89.69 97 PHE A C 1
ATOM 801 O O . PHE A 1 97 ? -0.057 23.524 -16.813 1.00 89.69 97 PHE A O 1
ATOM 808 N N . ALA A 1 98 ? 0.598 22.628 -18.761 1.00 88.56 98 ALA A N 1
ATOM 809 C CA . ALA A 1 98 ? 0.327 21.244 -18.384 1.00 88.56 98 ALA A CA 1
ATOM 810 C C . ALA A 1 98 ? 1.475 20.606 -17.586 1.00 88.56 98 ALA A C 1
ATOM 812 O O . ALA A 1 98 ? 2.633 20.999 -17.695 1.00 88.56 98 ALA A O 1
ATOM 813 N N . VAL A 1 99 ? 1.135 19.583 -16.799 1.00 90.56 99 VAL A N 1
ATOM 814 C CA . VAL A 1 99 ? 2.099 18.694 -16.139 1.00 90.56 99 VAL A CA 1
ATOM 815 C C . VAL A 1 99 ? 1.689 17.246 -16.351 1.00 90.56 99 VAL A C 1
ATOM 817 O O . VAL A 1 99 ? 0.503 16.936 -16.501 1.00 90.56 99 VAL A O 1
ATOM 820 N N . ARG A 1 100 ? 2.657 16.337 -16.284 1.00 89.31 100 ARG A N 1
ATOM 821 C CA . ARG A 1 100 ? 2.392 14.904 -16.373 1.00 89.31 100 ARG A CA 1
ATOM 822 C C . ARG A 1 100 ? 1.536 14.423 -15.195 1.00 89.31 100 ARG A C 1
ATOM 824 O O . ARG A 1 100 ? 1.745 14.789 -14.037 1.00 89.31 100 ARG A O 1
ATOM 831 N N . GLY A 1 101 ? 0.575 13.551 -15.481 1.00 89.88 101 GLY A N 1
ATOM 832 C CA . GLY A 1 101 ? -0.310 12.930 -14.496 1.00 89.88 101 GLY A CA 1
ATOM 833 C C . GLY A 1 101 ? -1.645 13.625 -14.266 1.00 89.88 101 GLY A C 1
ATOM 834 O O . GLY A 1 101 ? -2.359 13.220 -13.344 1.00 89.88 101 GLY A O 1
ATOM 835 N N . LEU A 1 102 ? -1.985 14.652 -15.052 1.00 93.44 102 LEU A N 1
ATOM 836 C CA . LEU A 1 102 ? -3.303 15.280 -14.991 1.00 93.44 102 LEU A CA 1
ATOM 837 C C . LEU A 1 102 ? -4.400 14.296 -15.405 1.00 93.44 102 LEU A C 1
ATOM 839 O O . LEU A 1 102 ? -4.226 13.465 -16.294 1.00 93.44 102 LEU A O 1
ATOM 843 N N . TRP A 1 103 ? -5.538 14.392 -14.729 1.00 94.00 103 TRP A N 1
ATOM 844 C CA . TRP A 1 103 ? -6.754 13.655 -15.041 1.00 94.00 103 TRP A CA 1
ATOM 845 C C . TRP A 1 103 ? -7.708 14.586 -15.776 1.00 94.00 103 TRP A C 1
ATOM 847 O O . TRP A 1 103 ? -8.009 15.672 -15.285 1.00 94.00 103 TRP A O 1
ATOM 857 N N . TYR A 1 104 ? -8.214 14.158 -16.921 1.00 92.12 104 TYR A N 1
ATOM 858 C CA . TYR A 1 104 ? -9.279 14.847 -17.630 1.00 92.12 104 TYR A CA 1
ATOM 859 C C . TYR A 1 104 ? -10.617 14.179 -17.315 1.00 92.12 104 TYR A C 1
ATOM 861 O O . TYR A 1 104 ? -10.832 13.013 -17.655 1.00 92.12 104 TYR A O 1
ATOM 869 N N . ASP A 1 105 ? -11.503 14.911 -16.638 1.00 91.81 105 ASP A N 1
ATOM 870 C CA . ASP A 1 105 ? -12.881 14.492 -16.391 1.00 91.81 105 ASP A CA 1
ATOM 871 C C . ASP A 1 105 ? -13.750 14.824 -17.600 1.00 91.81 105 ASP A C 1
ATOM 873 O O . ASP A 1 105 ? -14.214 15.957 -17.749 1.00 91.81 105 ASP A O 1
ATOM 877 N N . LYS A 1 106 ? -13.997 13.807 -18.430 1.00 86.88 106 LYS A N 1
ATOM 878 C CA . LYS A 1 106 ? -14.785 13.900 -19.664 1.00 86.88 106 LYS A CA 1
ATOM 879 C C . LYS A 1 106 ? -16.217 14.370 -19.417 1.00 86.88 106 LYS A C 1
ATOM 881 O O . LYS A 1 106 ? -16.811 14.996 -20.285 1.00 86.88 106 LYS A O 1
ATOM 886 N N . LEU A 1 107 ? -16.768 14.103 -18.227 1.00 85.81 107 LEU A N 1
ATOM 887 C CA . LEU A 1 107 ? -18.140 14.486 -17.893 1.00 85.81 107 LEU A CA 1
ATOM 888 C C . LEU A 1 107 ? -18.286 16.001 -17.709 1.00 85.81 107 LEU A C 1
ATOM 890 O O . LEU A 1 107 ? -19.308 16.571 -18.079 1.00 85.81 107 LEU A O 1
ATOM 894 N N . TYR A 1 108 ? -17.288 16.648 -17.105 1.00 85.69 108 TYR A N 1
ATOM 895 C CA . TYR A 1 108 ? -17.350 18.073 -16.761 1.00 85.69 108 TYR A CA 1
ATOM 896 C C . TYR A 1 108 ? -16.362 18.950 -17.543 1.00 85.69 108 TYR A C 1
ATOM 898 O O . TYR A 1 108 ? -16.361 20.166 -17.353 1.00 85.69 108 TYR A O 1
ATOM 906 N N . GLY A 1 109 ? -15.508 18.359 -18.383 1.00 85.75 109 GLY A N 1
ATOM 907 C CA . GLY A 1 109 ? -14.446 19.066 -19.104 1.00 85.75 109 GLY A CA 1
ATOM 908 C C . GLY A 1 109 ? -13.377 19.654 -18.177 1.00 85.75 109 GLY A C 1
ATOM 909 O O . GLY A 1 109 ? -12.787 20.686 -18.477 1.00 85.75 109 GLY A O 1
ATOM 910 N N . ASN A 1 110 ? -13.156 19.050 -17.007 1.00 91.19 110 ASN A N 1
ATOM 911 C CA . ASN A 1 110 ? -12.253 19.594 -15.993 1.00 91.19 110 ASN A CA 1
ATOM 912 C C . ASN A 1 110 ? -10.903 18.878 -16.010 1.00 91.19 110 ASN A C 1
ATOM 914 O O . ASN A 1 110 ? -10.848 17.649 -16.014 1.00 91.19 110 ASN A O 1
ATOM 918 N N . LEU A 1 111 ? -9.819 19.648 -15.909 1.00 93.31 111 LEU A N 1
ATOM 919 C CA . LEU A 1 111 ? -8.479 19.119 -15.665 1.00 93.31 111 LEU A CA 1
ATOM 920 C C . LEU A 1 111 ? -8.213 19.074 -14.164 1.00 93.31 111 LEU A C 1
ATOM 922 O O . LEU A 1 111 ? -8.319 20.082 -13.461 1.00 93.31 111 LEU A O 1
ATOM 926 N N . LEU A 1 112 ? -7.867 17.894 -13.669 1.00 94.88 112 LEU A N 1
ATOM 927 C CA . LEU A 1 112 ? -7.694 17.597 -12.259 1.00 94.88 112 LEU A CA 1
ATOM 928 C C . LEU A 1 112 ? -6.265 17.131 -12.011 1.00 94.88 112 LEU A C 1
ATOM 930 O O . LEU A 1 112 ? -5.819 16.112 -12.531 1.00 94.88 112 LEU A O 1
ATOM 934 N N . LYS A 1 113 ? -5.563 17.829 -11.129 1.00 94.44 113 LYS A N 1
ATOM 935 C CA . LYS A 1 113 ? -4.377 17.287 -10.477 1.00 94.44 113 LYS A CA 1
ATOM 936 C C . LYS A 1 113 ? -4.839 16.598 -9.208 1.00 94.44 113 LYS A C 1
ATOM 938 O O . LYS A 1 113 ? -5.416 17.252 -8.339 1.00 94.44 113 LYS A O 1
ATOM 943 N N . VAL A 1 114 ? -4.617 15.295 -9.097 1.00 92.88 114 VAL A N 1
ATOM 944 C CA . VAL A 1 114 ? -5.113 14.494 -7.970 1.00 92.88 114 VAL A CA 1
ATOM 945 C C . VAL A 1 114 ? -3.976 13.824 -7.209 1.00 92.88 114 VAL A C 1
ATOM 947 O O . VAL A 1 114 ? -2.877 13.631 -7.732 1.00 92.88 114 VAL A O 1
ATOM 950 N N . ASP A 1 115 ? -4.247 13.476 -5.958 1.00 86.75 115 ASP A N 1
ATOM 951 C CA . ASP A 1 115 ? -3.388 12.617 -5.151 1.00 86.75 115 ASP A CA 1
ATOM 952 C C . ASP A 1 115 ? -3.629 11.121 -5.482 1.00 86.75 115 ASP A C 1
ATOM 954 O O . ASP A 1 115 ? -4.527 10.780 -6.258 1.00 86.75 115 ASP A O 1
ATOM 958 N N . PRO A 1 116 ? -2.862 10.185 -4.894 1.00 80.69 116 PRO A N 1
ATOM 959 C CA . PRO A 1 116 ? -2.967 8.750 -5.188 1.00 80.69 116 PRO A CA 1
ATOM 960 C C . PRO A 1 116 ? -4.297 8.102 -4.793 1.00 80.69 116 PRO A C 1
ATOM 962 O O . PRO A 1 116 ? -4.543 6.945 -5.137 1.00 80.69 116 PRO A O 1
ATOM 965 N N . TYR A 1 117 ? -5.118 8.815 -4.028 1.00 78.69 117 TYR A N 1
ATOM 966 C CA . TYR A 1 117 ? -6.388 8.346 -3.495 1.00 78.69 117 TYR A CA 1
ATOM 967 C C . TYR A 1 117 ? -7.571 8.975 -4.219 1.00 78.69 117 TYR A C 1
ATOM 969 O O . TYR A 1 117 ? -8.692 8.604 -3.909 1.00 78.69 117 TYR A O 1
ATOM 977 N N . GLY A 1 118 ? -7.344 9.897 -5.158 1.00 83.62 118 GLY A N 1
ATOM 978 C CA . GLY A 1 118 ? -8.406 10.606 -5.862 1.00 83.62 118 GLY A CA 1
ATOM 979 C C . GLY A 1 118 ? -8.838 11.905 -5.183 1.00 83.62 118 GLY A C 1
ATOM 980 O O . GLY A 1 118 ? -9.804 12.529 -5.621 1.00 83.62 118 GLY A O 1
ATOM 981 N N . ASN A 1 119 ? -8.146 12.372 -4.133 1.00 86.00 119 ASN A N 1
ATOM 982 C CA . ASN A 1 119 ? -8.381 13.729 -3.646 1.00 86.00 119 ASN A CA 1
ATOM 983 C C . ASN A 1 119 ? -7.877 14.725 -4.681 1.00 86.00 119 ASN A C 1
ATOM 985 O O . ASN A 1 119 ? -6.736 14.667 -5.133 1.00 86.00 119 ASN A O 1
ATOM 989 N N . ILE A 1 120 ? -8.730 15.682 -5.014 1.00 91.38 120 ILE A N 1
ATOM 990 C CA . ILE A 1 120 ? -8.400 16.715 -5.988 1.00 91.38 120 ILE A CA 1
ATOM 991 C C . ILE A 1 120 ? -7.469 17.717 -5.306 1.00 91.38 120 ILE A C 1
ATOM 993 O O . ILE A 1 120 ? -7.852 18.310 -4.305 1.00 91.38 120 ILE A O 1
ATOM 997 N N . LEU A 1 121 ? -6.256 17.906 -5.816 1.00 89.31 121 LEU A N 1
ATOM 998 C CA . LEU A 1 121 ? -5.290 18.897 -5.336 1.00 89.31 121 LEU A CA 1
ATOM 999 C C . LEU A 1 121 ? -5.587 20.253 -5.979 1.00 89.31 121 LEU A C 1
ATOM 1001 O O . LEU A 1 121 ? -5.866 21.223 -5.269 1.00 89.31 121 LEU A O 1
ATOM 1005 N N . ILE A 1 122 ? -5.637 20.264 -7.314 1.00 91.56 122 ILE A N 1
ATOM 1006 C CA . ILE A 1 122 ? -5.937 21.418 -8.169 1.00 91.56 122 ILE A CA 1
ATOM 1007 C C . ILE A 1 122 ? -6.976 20.980 -9.204 1.00 91.56 122 ILE A C 1
ATOM 1009 O O . ILE A 1 122 ? -6.933 19.856 -9.696 1.00 91.56 122 ILE A O 1
ATOM 1013 N N . CYS A 1 123 ? -7.922 21.857 -9.521 1.00 93.56 123 CYS A N 1
ATOM 1014 C CA . CYS A 1 123 ? -8.912 21.644 -10.571 1.00 93.56 123 CYS A CA 1
ATOM 1015 C C . CYS A 1 123 ? -9.002 22.907 -11.410 1.00 93.56 123 CYS A C 1
ATOM 1017 O O . CYS A 1 123 ? -9.198 23.984 -10.846 1.00 93.56 123 CYS A O 1
ATOM 1019 N N . SER A 1 124 ? -8.928 22.763 -12.726 1.00 92.12 124 SER A N 1
ATOM 1020 C CA . SER A 1 124 ? -9.178 23.846 -13.669 1.00 92.12 124 SER A CA 1
ATOM 1021 C C . SER A 1 124 ? -10.380 23.525 -14.547 1.00 92.12 124 SER A C 1
ATOM 1023 O O . SER A 1 124 ? -10.551 22.383 -14.974 1.00 92.12 124 SER A O 1
ATOM 1025 N N . HIS A 1 125 ? -11.191 24.545 -14.813 1.00 88.69 125 HIS A N 1
ATOM 1026 C CA . HIS A 1 125 ? -12.192 24.545 -15.873 1.00 88.69 125 HIS A CA 1
ATOM 1027 C C . HIS A 1 125 ? -11.725 25.538 -16.941 1.00 88.69 125 HIS A C 1
ATOM 1029 O O . HIS A 1 125 ? -11.694 26.749 -16.693 1.00 88.69 125 HIS A O 1
ATOM 1035 N N . GLY A 1 126 ? -11.253 25.029 -18.081 1.00 86.25 126 GLY A N 1
ATOM 1036 C CA . GLY A 1 126 ? -10.446 25.821 -19.012 1.00 86.25 126 GLY A CA 1
ATOM 1037 C C . GLY A 1 126 ? -9.192 26.389 -18.332 1.00 86.25 126 GLY A C 1
ATOM 1038 O O . GLY A 1 126 ? -8.444 25.649 -17.691 1.00 86.25 126 GLY A O 1
ATOM 1039 N N . PHE A 1 127 ? -9.004 27.711 -18.400 1.00 88.19 127 PHE A N 1
ATOM 1040 C CA . PHE A 1 127 ? -7.923 28.451 -17.721 1.00 88.19 127 PHE A CA 1
ATOM 1041 C C . PHE A 1 127 ? -8.322 29.039 -16.358 1.00 88.19 127 PHE A C 1
ATOM 1043 O O . PHE A 1 127 ? -7.630 29.913 -15.827 1.00 88.19 127 PHE A O 1
ATOM 1050 N N . LYS A 1 128 ? -9.449 28.609 -15.780 1.00 88.19 128 LYS A N 1
ATOM 1051 C CA . LYS A 1 128 ? -9.893 29.061 -14.459 1.00 88.19 128 LYS A CA 1
ATOM 1052 C C . LYS A 1 128 ? -9.702 27.955 -13.424 1.00 88.19 128 LYS A C 1
ATOM 1054 O O . LYS A 1 128 ? -10.484 27.003 -13.378 1.00 88.19 128 LYS A O 1
ATOM 1059 N N . ILE A 1 129 ? -8.759 28.153 -12.500 1.00 88.81 129 ILE A N 1
ATOM 1060 C CA . ILE A 1 129 ? -8.658 27.324 -11.293 1.00 88.81 129 ILE A CA 1
ATOM 1061 C C . ILE A 1 129 ? -9.942 27.475 -10.464 1.00 88.81 129 ILE A C 1
ATOM 1063 O O . ILE A 1 129 ? -10.323 28.577 -10.050 1.00 88.81 129 ILE A O 1
ATOM 1067 N N . LEU A 1 130 ? -10.618 26.357 -10.201 1.00 89.06 130 LEU A N 1
ATOM 1068 C CA . LEU A 1 130 ? -11.854 26.338 -9.429 1.00 89.06 130 LEU A CA 1
ATOM 1069 C C . LEU A 1 130 ? -11.563 26.534 -7.940 1.00 89.06 130 LEU A C 1
ATOM 1071 O O . LEU A 1 130 ? -10.937 25.704 -7.276 1.00 89.06 130 LEU A O 1
ATOM 1075 N N . LYS A 1 131 ? -12.087 27.632 -7.388 1.00 85.75 131 LYS A N 1
ATOM 1076 C CA . LYS A 1 131 ? -12.069 27.889 -5.944 1.00 85.75 131 LYS A CA 1
ATOM 1077 C C . LYS A 1 131 ? -12.991 26.907 -5.221 1.00 85.75 131 LYS A C 1
ATOM 1079 O O . LYS A 1 131 ? -13.891 26.315 -5.808 1.00 85.75 131 LYS A O 1
ATOM 1084 N N . LYS A 1 132 ? -12.804 26.772 -3.905 1.00 78.50 132 LYS A N 1
ATOM 1085 C CA . LYS A 1 132 ? -13.497 25.785 -3.057 1.00 78.50 132 LYS A CA 1
ATOM 1086 C C . LYS A 1 132 ? -15.020 25.727 -3.277 1.00 78.50 132 LYS A C 1
ATOM 1088 O O . LYS A 1 132 ? -15.566 24.633 -3.329 1.00 78.50 132 LYS A O 1
ATOM 1093 N N . GLN A 1 133 ? -15.692 26.873 -3.401 1.00 79.00 133 GLN A N 1
ATOM 1094 C CA . GLN A 1 133 ? -17.150 26.934 -3.587 1.00 79.00 133 GLN A CA 1
ATOM 1095 C C . GLN A 1 133 ? -17.593 26.352 -4.938 1.00 79.00 133 GLN A C 1
ATOM 1097 O O . GLN A 1 133 ? -18.495 25.518 -4.964 1.00 79.00 133 GLN A O 1
ATOM 1102 N N . ASP A 1 134 ? -16.922 26.732 -6.028 1.00 84.12 134 ASP A N 1
ATOM 1103 C CA . ASP A 1 134 ? -17.204 26.223 -7.377 1.00 84.12 134 ASP A CA 1
ATOM 1104 C C . ASP A 1 134 ? -16.839 24.737 -7.485 1.00 84.12 134 ASP A C 1
ATOM 1106 O O . ASP A 1 134 ? -17.610 23.936 -8.007 1.00 84.12 134 ASP A O 1
ATOM 1110 N N . LEU A 1 135 ? -15.707 24.338 -6.896 1.00 86.50 135 LEU A N 1
ATOM 1111 C CA . LEU A 1 135 ? -15.247 22.951 -6.881 1.00 86.50 135 LEU A CA 1
ATOM 1112 C C . LEU A 1 135 ? -16.250 22.009 -6.205 1.00 86.50 135 LEU A C 1
ATOM 1114 O O . LEU A 1 135 ? -16.468 20.901 -6.686 1.00 86.50 135 LEU A O 1
ATOM 1118 N N . HIS A 1 136 ? -16.877 22.445 -5.106 1.00 82.44 136 HIS A N 1
ATOM 1119 C CA . HIS A 1 136 ? -17.870 21.644 -4.386 1.00 82.44 136 HIS A CA 1
ATOM 1120 C C . HIS A 1 136 ? -19.133 21.354 -5.206 1.00 82.44 136 HIS A C 1
ATOM 1122 O O . HIS A 1 136 ? -19.812 20.376 -4.900 1.00 82.44 136 HIS A O 1
ATOM 1128 N N . ARG A 1 137 ? -19.445 22.161 -6.231 1.00 84.69 137 ARG A N 1
ATOM 1129 C CA . ARG A 1 137 ? -20.598 21.918 -7.114 1.00 84.69 137 ARG A CA 1
ATOM 1130 C C . ARG A 1 137 ? -20.381 20.686 -7.990 1.00 84.69 137 ARG A C 1
ATOM 1132 O O . ARG A 1 137 ? -21.297 19.892 -8.148 1.00 84.69 137 ARG A O 1
ATOM 1139 N N . PHE A 1 138 ? -19.162 20.510 -8.498 1.00 85.88 138 PHE A N 1
ATOM 1140 C CA . PHE A 1 138 ? -18.789 19.373 -9.345 1.00 85.88 138 PHE A CA 1
ATOM 1141 C C . PHE A 1 138 ? -18.326 18.162 -8.524 1.00 85.88 138 PHE A C 1
ATOM 1143 O O . PHE A 1 138 ? -18.651 17.020 -8.847 1.00 85.88 138 PHE A O 1
ATOM 1150 N N . TYR A 1 139 ? -17.600 18.414 -7.428 1.00 88.31 139 TYR A N 1
ATOM 1151 C CA . TYR A 1 139 ? -16.989 17.394 -6.574 1.00 88.31 139 TYR A CA 1
ATOM 1152 C C . TYR A 1 139 ? -17.272 17.686 -5.089 1.00 88.31 139 TYR A C 1
ATOM 1154 O O . TYR A 1 139 ? -16.414 18.229 -4.380 1.00 88.31 139 TYR A O 1
ATOM 1162 N N . PRO A 1 140 ? -18.449 17.296 -4.562 1.00 75.31 140 PRO A N 1
ATOM 1163 C CA . PRO A 1 140 ? -18.883 17.629 -3.200 1.00 75.31 140 PRO A CA 1
ATOM 1164 C C . PRO A 1 140 ? -17.895 17.236 -2.092 1.00 75.31 140 PRO A C 1
ATOM 1166 O O . PRO A 1 140 ? -17.808 17.927 -1.076 1.00 75.31 140 PRO A O 1
ATOM 1169 N N . ASN A 1 141 ? -17.098 16.184 -2.308 1.00 75.44 141 ASN A N 1
ATOM 1170 C CA . ASN A 1 141 ? -16.094 15.689 -1.360 1.00 75.44 141 ASN A CA 1
ATOM 1171 C C . ASN A 1 141 ? -14.646 16.092 -1.711 1.00 75.44 141 ASN A C 1
ATOM 1173 O O . ASN A 1 141 ? -13.707 15.639 -1.045 1.00 75.44 141 ASN A O 1
ATOM 1177 N N . LYS A 1 142 ? -14.435 16.941 -2.733 1.00 84.94 142 LYS A N 1
ATOM 1178 C CA . LYS A 1 142 ? -13.103 17.238 -3.303 1.00 84.94 142 LYS A CA 1
ATOM 1179 C C . LYS A 1 142 ? -12.348 15.928 -3.591 1.00 84.94 142 LYS A C 1
ATOM 1181 O O . LYS A 1 142 ? -11.229 15.715 -3.123 1.00 84.94 142 LYS A O 1
ATOM 1186 N N . PHE A 1 143 ? -13.049 15.000 -4.231 1.00 85.44 143 PHE A N 1
ATOM 1187 C CA . PHE A 1 143 ? -12.644 13.613 -4.415 1.00 85.44 143 PHE A CA 1
ATOM 1188 C C . PHE A 1 143 ? -13.275 13.072 -5.695 1.00 85.44 143 PHE A C 1
ATOM 1190 O O . PHE A 1 143 ? -14.427 13.405 -5.985 1.00 85.44 143 PHE A O 1
ATOM 1197 N N . ILE A 1 144 ? -12.536 12.238 -6.416 1.00 87.50 144 ILE A N 1
ATOM 1198 C CA . ILE A 1 144 ? -12.988 11.548 -7.616 1.00 87.50 144 ILE A CA 1
ATOM 1199 C C . ILE A 1 144 ? -12.375 10.146 -7.673 1.00 87.50 144 ILE A C 1
ATOM 1201 O O . ILE A 1 144 ? -11.183 9.972 -7.431 1.00 87.50 144 ILE A O 1
ATOM 1205 N N . ASN A 1 145 ? -13.194 9.143 -7.989 1.00 83.38 145 ASN A N 1
ATOM 1206 C CA . ASN A 1 145 ? -12.706 7.791 -8.241 1.00 83.38 145 ASN A CA 1
ATOM 1207 C C . ASN A 1 145 ? -12.163 7.688 -9.663 1.00 83.38 145 ASN A C 1
ATOM 1209 O O . ASN A 1 145 ? -12.717 8.283 -10.587 1.00 83.38 145 ASN A O 1
ATOM 1213 N N . TYR A 1 146 ? -11.100 6.905 -9.836 1.00 85.19 146 TYR A N 1
ATOM 1214 C CA . TYR A 1 146 ? -10.634 6.562 -11.170 1.00 85.19 146 TYR A CA 1
ATOM 1215 C C . TYR A 1 146 ? -11.644 5.630 -11.839 1.00 85.19 146 TYR A C 1
ATOM 1217 O O . TYR A 1 146 ? -11.857 4.510 -11.375 1.00 85.19 146 TYR A O 1
ATOM 1225 N N . ASP A 1 147 ? -12.227 6.096 -12.933 1.00 85.50 147 ASP A N 1
ATOM 1226 C CA . ASP A 1 147 ? -13.077 5.314 -13.818 1.00 85.50 147 ASP A CA 1
ATOM 1227 C C . ASP A 1 147 ? -12.583 5.552 -15.249 1.00 85.50 147 ASP A C 1
ATOM 1229 O O . ASP A 1 147 ? -12.702 6.680 -15.728 1.00 85.50 147 ASP A O 1
ATOM 1233 N N . PRO A 1 148 ? -12.019 4.544 -15.938 1.00 84.56 148 PRO A N 1
ATOM 1234 C CA . PRO A 1 148 ? -11.460 4.721 -17.276 1.00 84.56 148 PRO A CA 1
ATOM 1235 C C . PRO A 1 148 ? -12.506 5.127 -18.326 1.00 84.56 148 PRO A C 1
ATOM 1237 O O . PRO A 1 148 ? -12.135 5.656 -19.371 1.00 84.56 148 PRO A O 1
ATOM 1240 N N . SER A 1 149 ? -13.805 4.919 -18.070 1.00 86.25 149 SER A N 1
ATOM 1241 C CA . SER A 1 149 ? -14.867 5.396 -18.966 1.00 86.25 149 SER A CA 1
ATOM 1242 C C . SER A 1 149 ? -15.065 6.916 -18.890 1.00 86.25 149 SER A C 1
ATOM 1244 O O . SER A 1 149 ? -15.463 7.541 -19.871 1.00 86.25 149 SER A O 1
ATOM 1246 N N . ARG A 1 150 ? -14.727 7.525 -17.748 1.00 89.56 150 ARG A N 1
ATOM 1247 C CA . ARG A 1 150 ? -14.916 8.955 -17.460 1.00 89.56 150 ARG A CA 1
ATOM 1248 C C . ARG A 1 150 ? -13.611 9.747 -17.409 1.00 89.56 150 ARG A C 1
ATOM 1250 O O . ARG A 1 150 ? -13.609 10.941 -17.698 1.00 89.56 150 ARG A O 1
ATOM 1257 N N . ILE A 1 151 ? -12.519 9.106 -17.013 1.00 90.75 151 ILE A N 1
ATOM 1258 C CA . ILE A 1 151 ? -11.240 9.743 -16.717 1.00 90.75 151 ILE A CA 1
ATOM 1259 C C . ILE A 1 151 ? -10.190 9.299 -17.723 1.00 90.75 151 ILE A C 1
ATOM 1261 O O . ILE A 1 151 ? -9.822 8.125 -17.765 1.00 90.75 151 ILE A O 1
ATOM 1265 N N . SER A 1 152 ? -9.655 10.268 -18.467 1.00 89.25 152 SER A N 1
ATOM 1266 C CA . SER A 1 152 ? -8.388 10.101 -19.187 1.00 89.25 152 SER A CA 1
ATOM 1267 C C . SER A 1 152 ? -7.233 10.589 -18.315 1.00 89.25 152 SER A C 1
ATOM 1269 O O . SER A 1 152 ? -7.386 11.579 -17.601 1.00 89.25 152 SER A O 1
ATOM 1271 N N . VAL A 1 153 ? -6.088 9.906 -18.333 1.00 88.06 153 VAL A N 1
ATOM 1272 C CA . VAL A 1 153 ? -4.903 10.296 -17.551 1.00 88.06 153 VAL A CA 1
ATOM 1273 C C . VAL A 1 153 ? -3.760 10.567 -18.505 1.00 88.06 153 VAL A C 1
ATOM 1275 O O . VAL A 1 153 ? -3.385 9.685 -19.266 1.00 88.06 153 VAL A O 1
ATOM 1278 N N . GLN A 1 154 ? -3.182 11.755 -18.390 1.00 87.69 154 GLN A N 1
ATOM 1279 C CA . GLN A 1 154 ? -2.069 12.198 -19.218 1.00 87.69 154 GLN A CA 1
ATOM 1280 C C . GLN A 1 154 ? -0.767 11.640 -18.628 1.00 87.69 154 GLN A C 1
ATOM 1282 O O . GLN A 1 154 ? -0.368 11.995 -17.517 1.00 87.69 154 GLN A O 1
ATOM 1287 N N . HIS A 1 155 ? -0.145 10.681 -19.302 1.00 78.81 155 HIS A N 1
ATOM 1288 C CA . HIS A 1 155 ? 0.979 9.876 -18.827 1.00 78.81 155 HIS A CA 1
ATOM 1289 C C . HIS A 1 155 ? 2.356 10.276 -19.380 1.00 78.81 155 HIS A C 1
ATOM 1291 O O . HIS A 1 155 ? 3.361 9.813 -18.829 1.00 78.81 155 HIS A O 1
ATOM 1297 N N . THR A 1 156 ? 2.411 11.080 -20.437 1.00 73.75 156 THR A N 1
ATOM 1298 C CA . THR A 1 156 ? 3.603 11.389 -21.241 1.00 73.75 156 THR A CA 1
ATOM 1299 C C . THR A 1 156 ? 3.667 12.875 -21.603 1.00 73.75 156 THR A C 1
ATOM 1301 O O . THR A 1 156 ? 2.693 13.610 -21.438 1.00 73.75 156 THR A O 1
ATOM 1304 N N . LEU A 1 157 ? 4.817 13.317 -22.118 1.00 68.69 157 LEU A N 1
ATOM 1305 C CA . LEU A 1 157 ? 4.997 14.688 -22.614 1.00 68.69 157 LEU A CA 1
ATOM 1306 C C . LEU A 1 157 ? 4.170 14.973 -23.879 1.00 68.69 157 LEU A C 1
ATOM 1308 O O . LEU A 1 157 ? 3.713 16.098 -24.057 1.00 68.69 157 LEU A O 1
ATOM 1312 N N . TYR A 1 158 ? 3.889 13.957 -24.707 1.00 72.94 158 TYR A N 1
ATOM 1313 C CA . TYR A 1 158 ? 3.055 14.091 -25.913 1.00 72.94 158 TYR A CA 1
ATOM 1314 C C . TYR A 1 158 ? 1.649 14.635 -25.634 1.00 72.94 158 TYR A C 1
ATOM 1316 O O . TYR A 1 158 ? 1.005 15.194 -26.519 1.00 72.94 158 TYR A O 1
ATOM 1324 N N . GLU A 1 159 ? 1.169 14.471 -24.406 1.00 80.06 159 GLU A N 1
ATOM 1325 C CA . GLU A 1 159 ? -0.174 14.857 -23.985 1.00 80.06 159 GLU A CA 1
ATOM 1326 C C . GLU A 1 159 ? -0.230 16.279 -23.386 1.00 80.06 159 GLU A C 1
ATOM 1328 O O . GLU A 1 159 ? -1.301 16.756 -22.992 1.00 80.06 159 GLU A O 1
ATOM 1333 N N . HIS A 1 160 ? 0.900 16.995 -23.313 1.00 84.00 160 HIS A N 1
ATOM 1334 C CA . HIS A 1 160 ? 0.930 18.394 -22.870 1.00 84.00 160 HIS A CA 1
ATOM 1335 C C . HIS A 1 160 ? 0.169 19.325 -23.836 1.00 84.00 160 HIS A C 1
ATOM 1337 O O . HIS A 1 160 ? -0.737 20.030 -23.366 1.00 84.00 160 HIS A O 1
ATOM 1343 N N . PRO A 1 161 ? 0.417 19.287 -25.167 1.00 83.88 161 PRO A N 1
ATOM 1344 C CA . PRO A 1 161 ? -0.407 19.997 -26.148 1.00 83.88 161 PRO A CA 1
ATOM 1345 C C . PRO A 1 161 ? -1.891 19.643 -26.063 1.00 83.88 161 PRO A C 1
ATOM 1347 O O . PRO A 1 161 ? -2.737 20.534 -26.134 1.00 83.88 161 PRO A O 1
ATOM 1350 N N . GLU A 1 162 ? -2.215 18.362 -25.861 1.00 84.88 162 GLU A N 1
ATOM 1351 C CA . GLU A 1 162 ? -3.597 17.898 -25.718 1.00 84.88 162 GLU A CA 1
ATOM 1352 C C . GLU A 1 162 ? -4.271 18.512 -24.492 1.00 84.88 162 GLU A C 1
ATOM 1354 O O . GLU A 1 162 ? -5.360 19.072 -24.595 1.00 84.88 162 GLU A O 1
ATOM 1359 N N . SER A 1 163 ? -3.604 18.477 -23.339 1.00 85.81 163 SER A N 1
ATOM 1360 C CA . SER A 1 163 ? -4.115 19.061 -22.096 1.00 85.81 163 SER A CA 1
ATOM 1361 C C . SER A 1 163 ? -4.388 20.558 -22.239 1.00 85.81 163 SER A C 1
ATOM 1363 O O . SER A 1 163 ? -5.425 21.045 -21.787 1.00 85.81 163 SER A O 1
ATOM 1365 N N . TYR A 1 164 ? -3.478 21.291 -22.889 1.00 87.69 164 TYR A N 1
ATOM 1366 C CA . TYR A 1 164 ? -3.671 22.711 -23.178 1.00 87.69 164 TYR A CA 1
ATOM 1367 C C . TYR A 1 164 ? -4.866 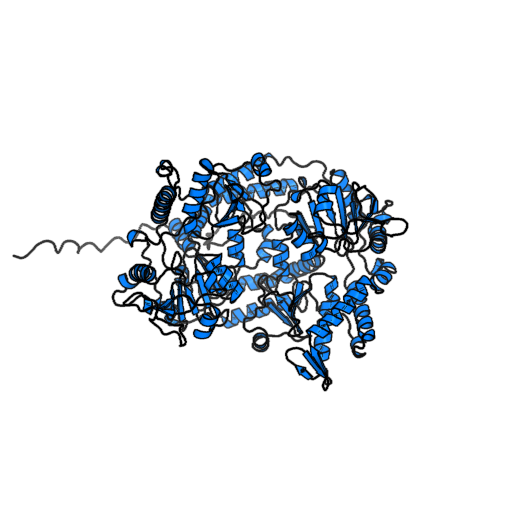22.935 -24.110 1.00 87.69 164 TYR A C 1
ATOM 1369 O O . TYR A 1 164 ? -5.727 23.772 -23.837 1.00 87.69 164 TYR A O 1
ATOM 1377 N N . LEU A 1 165 ? -4.970 22.141 -25.175 1.00 86.00 165 LEU A N 1
ATOM 1378 C CA . LEU A 1 165 ? -6.043 22.259 -26.153 1.00 86.00 165 LEU A CA 1
ATOM 1379 C C . LEU A 1 165 ? -7.420 21.938 -25.556 1.00 86.00 165 LEU A C 1
ATOM 1381 O O . LEU A 1 165 ? -8.384 22.658 -25.818 1.00 86.00 165 LEU A O 1
ATOM 1385 N N . LEU A 1 166 ? -7.512 20.923 -24.692 1.00 84.25 166 LEU A N 1
ATOM 1386 C CA . LEU A 1 166 ? -8.722 20.618 -23.925 1.00 84.25 166 LEU A CA 1
ATOM 1387 C C . LEU A 1 166 ? -9.146 21.813 -23.058 1.00 84.25 166 LEU A C 1
ATOM 1389 O O . LEU A 1 166 ? -10.338 22.120 -22.976 1.00 84.25 166 LEU A O 1
ATOM 1393 N N . ALA A 1 167 ? -8.194 22.531 -22.454 1.00 83.75 167 ALA A N 1
ATOM 1394 C CA . ALA A 1 167 ? -8.481 23.746 -21.694 1.00 83.75 167 ALA A CA 1
ATOM 1395 C C . ALA A 1 167 ? -8.965 24.904 -22.587 1.00 83.75 167 ALA A C 1
ATOM 1397 O O . ALA A 1 167 ? -9.933 25.578 -22.226 1.00 83.75 167 ALA A O 1
ATOM 1398 N N . CYS A 1 168 ? -8.352 25.105 -23.760 1.00 82.50 168 CYS A N 1
ATOM 1399 C CA . CYS A 1 168 ? -8.815 26.085 -24.747 1.00 82.50 168 CYS A CA 1
ATOM 1400 C C . CYS A 1 168 ? -10.252 25.797 -25.191 1.00 82.50 168 CYS A C 1
ATOM 1402 O O . CYS A 1 168 ? -11.091 26.694 -25.211 1.00 82.50 168 CYS A O 1
ATOM 1404 N N . ILE A 1 169 ? -10.544 24.543 -25.534 1.00 77.69 169 ILE A N 1
ATOM 1405 C CA . ILE A 1 169 ? -11.817 24.173 -26.151 1.00 77.69 169 ILE A CA 1
ATOM 1406 C C . ILE A 1 169 ? -12.940 24.107 -25.130 1.00 77.69 169 ILE A C 1
ATOM 1408 O O . ILE A 1 169 ? -14.041 24.516 -25.463 1.00 77.69 169 ILE A O 1
ATOM 1412 N N . THR A 1 170 ? -12.674 23.731 -23.877 1.00 72.12 170 THR A N 1
ATOM 1413 C CA . THR A 1 170 ? -13.683 23.788 -22.799 1.00 72.12 170 THR A CA 1
ATOM 1414 C C . THR A 1 170 ? -14.302 25.188 -22.653 1.00 72.12 170 THR A C 1
ATOM 1416 O O . THR A 1 170 ? -15.457 25.314 -22.255 1.00 72.12 170 THR A O 1
ATOM 1419 N N . LEU A 1 171 ? -13.568 26.251 -23.009 1.00 59.22 171 LEU A N 1
ATOM 1420 C CA . LEU A 1 171 ? -14.080 27.627 -23.005 1.00 59.22 171 LEU A CA 1
ATOM 1421 C C . LEU A 1 171 ? -14.989 27.956 -24.199 1.00 59.22 171 LEU A C 1
ATOM 1423 O O . LEU A 1 171 ? -15.731 28.933 -24.128 1.00 59.22 171 LEU A O 1
ATOM 1427 N N . VAL A 1 172 ? -14.930 27.168 -25.275 1.00 57.25 172 VAL A N 1
ATOM 1428 C CA . VAL A 1 172 ? -15.642 27.413 -26.540 1.00 57.25 172 VAL A CA 1
ATOM 1429 C C . VAL A 1 172 ? -16.757 26.381 -26.788 1.00 57.25 172 VAL A C 1
ATOM 1431 O O . VAL A 1 172 ? -17.834 26.761 -27.234 1.00 57.25 172 VAL A O 1
ATOM 1434 N N . PHE A 1 173 ? -16.556 25.102 -26.446 1.00 55.03 173 PHE A N 1
ATOM 1435 C CA . PHE A 1 173 ? -17.519 24.006 -26.612 1.00 55.03 173 PHE A CA 1
ATOM 1436 C C . PHE A 1 173 ? -17.370 22.937 -25.512 1.00 55.03 173 PHE A C 1
ATOM 1438 O O . PHE A 1 173 ? -16.266 22.523 -25.166 1.00 55.03 173 PHE A O 1
ATOM 1445 N N . GLN A 1 174 ? -18.490 22.422 -24.996 1.00 43.12 174 GLN A N 1
ATOM 1446 C CA . GLN A 1 174 ? -18.518 21.229 -24.138 1.00 43.12 174 GLN A CA 1
ATOM 1447 C C . GLN A 1 174 ? -18.487 19.954 -25.001 1.00 43.12 174 GLN A C 1
ATOM 1449 O O . GLN A 1 174 ? -19.543 19.387 -25.266 1.00 43.12 174 GLN A O 1
ATOM 1454 N N . MET A 1 175 ? -17.318 19.502 -25.471 1.00 42.84 175 MET A N 1
ATOM 1455 C CA . MET A 1 175 ? -17.186 18.210 -26.172 1.00 42.84 175 MET A CA 1
ATOM 1456 C C . MET A 1 175 ? -15.829 17.528 -25.943 1.00 42.84 175 MET A C 1
ATOM 1458 O O . MET A 1 175 ? -14.819 18.179 -25.687 1.00 42.84 175 MET A O 1
ATOM 1462 N N . GLU A 1 176 ? -15.843 16.198 -26.054 1.00 40.06 176 GLU A N 1
ATOM 1463 C CA . GLU A 1 176 ? -14.701 15.288 -25.925 1.00 40.06 176 GLU A CA 1
ATOM 1464 C C . GLU A 1 176 ? -13.850 15.297 -27.208 1.00 40.06 176 GLU A C 1
ATOM 1466 O O . GLU A 1 176 ? -14.387 15.220 -28.314 1.00 40.06 176 GLU A O 1
ATOM 1471 N N . ILE A 1 177 ? -12.524 15.386 -27.070 1.00 43.59 177 ILE A N 1
ATOM 1472 C CA . ILE A 1 177 ? -11.571 15.378 -28.188 1.00 43.59 177 ILE A CA 1
ATOM 1473 C C . ILE A 1 177 ? -10.577 14.244 -27.975 1.00 43.59 177 ILE A C 1
ATOM 1475 O O . ILE A 1 177 ? -9.988 14.136 -26.905 1.00 43.59 177 ILE A O 1
ATOM 1479 N N . CYS A 1 178 ? -10.355 13.436 -29.011 1.00 36.78 178 CYS A N 1
ATOM 1480 C CA . CYS A 1 178 ? -9.201 12.546 -29.100 1.00 36.78 178 CYS A CA 1
ATOM 1481 C C . CYS A 1 178 ? -8.214 13.136 -30.109 1.00 36.78 178 CYS A C 1
ATOM 1483 O O . CYS A 1 178 ? -8.523 13.205 -31.301 1.00 36.78 178 CYS A O 1
ATOM 1485 N N . LEU A 1 179 ? -7.036 13.556 -29.647 1.00 37.94 179 LEU A N 1
ATOM 1486 C CA . LEU A 1 179 ? -5.948 13.963 -30.533 1.00 37.94 179 LEU A CA 1
ATOM 1487 C C . LEU A 1 179 ? -5.102 12.750 -30.931 1.00 37.94 179 LEU A C 1
ATOM 1489 O O . LEU A 1 179 ? -4.866 11.837 -30.146 1.00 37.94 179 LEU A O 1
ATOM 1493 N N . PHE A 1 180 ? -4.672 12.732 -32.191 1.00 38.28 180 PHE A N 1
ATOM 1494 C CA . PHE A 1 180 ? -3.799 11.703 -32.754 1.00 38.28 180 PHE A CA 1
ATOM 1495 C C . PHE A 1 180 ? -2.325 12.097 -32.597 1.00 38.28 180 PHE A C 1
ATOM 1497 O O . PHE A 1 180 ? -1.970 13.262 -32.763 1.00 38.28 180 PHE A O 1
ATOM 1504 N N . HIS A 1 181 ? -1.453 11.109 -32.377 1.00 40.41 181 HIS A N 1
ATOM 1505 C CA . HIS A 1 181 ? 0.000 11.290 -32.408 1.00 40.41 181 HIS A CA 1
ATOM 1506 C C . HIS A 1 181 ? 0.493 11.641 -33.821 1.00 40.41 181 HIS A C 1
ATOM 1508 O O . HIS A 1 181 ? 0.324 10.869 -34.769 1.00 40.41 181 HIS A O 1
ATOM 1514 N N . THR A 1 182 ? 1.150 12.789 -33.965 1.00 40.19 182 THR A N 1
ATOM 1515 C CA . THR A 1 182 ? 1.747 13.240 -35.225 1.00 40.19 182 THR A CA 1
ATOM 1516 C C . THR A 1 182 ? 3.113 12.587 -35.448 1.00 40.19 182 THR A C 1
ATOM 1518 O O . THR A 1 182 ? 4.091 12.928 -34.794 1.00 40.19 182 THR A O 1
ATOM 1521 N N . LYS A 1 183 ? 3.204 11.664 -36.417 1.00 40.81 183 LYS A N 1
ATOM 1522 C CA . LYS A 1 183 ? 4.449 10.977 -36.836 1.00 40.81 183 LYS A CA 1
ATOM 1523 C C . LYS A 1 183 ? 5.334 11.791 -37.806 1.00 40.81 183 LYS A C 1
ATOM 1525 O O . LYS A 1 183 ? 6.115 11.218 -38.566 1.00 40.81 183 LYS A O 1
ATOM 1530 N N . GLN A 1 184 ? 5.220 13.119 -37.830 1.00 40.34 184 GLN A N 1
ATOM 1531 C CA . GLN A 1 184 ? 6.085 13.980 -38.648 1.00 40.34 184 GLN A CA 1
ATOM 1532 C C . GLN A 1 184 ? 7.116 14.679 -37.766 1.00 40.34 184 GLN A C 1
ATOM 1534 O O . GLN A 1 184 ? 6.942 15.827 -37.378 1.00 40.34 184 GLN A O 1
ATOM 1539 N N . CYS A 1 185 ? 8.213 13.983 -37.469 1.00 44.41 185 CYS A N 1
ATOM 1540 C CA . CYS A 1 185 ? 9.375 14.597 -36.838 1.00 44.41 185 CYS A CA 1
ATOM 1541 C C . CYS A 1 185 ? 10.510 14.704 -37.862 1.00 44.41 185 CYS A C 1
ATOM 1543 O O . CYS A 1 185 ? 10.973 13.703 -38.413 1.00 44.41 185 CYS A O 1
ATOM 1545 N N . THR A 1 186 ? 10.930 15.931 -38.165 1.00 47.78 186 THR A N 1
ATOM 1546 C CA . THR A 1 186 ? 12.139 16.215 -38.948 1.00 47.78 186 THR A CA 1
ATOM 1547 C C . THR A 1 186 ? 13.351 16.297 -38.011 1.00 47.78 186 THR A C 1
ATOM 1549 O O . THR A 1 186 ? 13.206 16.571 -36.818 1.00 47.78 186 THR A O 1
ATOM 1552 N N . LYS A 1 187 ? 14.564 16.068 -38.544 1.00 48.34 187 LYS A N 1
ATOM 1553 C CA . LYS A 1 187 ? 15.844 16.074 -37.795 1.00 48.34 187 LYS A CA 1
ATOM 1554 C C . LYS A 1 187 ? 16.058 17.323 -36.917 1.00 48.34 187 LYS A C 1
ATOM 1556 O O . LYS A 1 187 ? 16.819 17.287 -35.963 1.00 48.34 187 LYS A O 1
ATOM 1561 N N . THR A 1 188 ? 15.369 18.423 -37.215 1.00 49.53 188 THR A N 1
ATOM 1562 C CA . THR A 1 188 ? 15.466 19.718 -36.528 1.00 49.53 188 THR A CA 1
ATOM 1563 C C . THR A 1 188 ? 15.071 19.669 -35.043 1.00 49.53 188 THR A C 1
ATOM 1565 O O . THR A 1 188 ? 15.572 20.479 -34.253 1.00 49.53 188 THR A O 1
ATOM 1568 N N . PHE A 1 189 ? 14.207 18.723 -34.655 1.00 49.53 189 PHE A N 1
ATOM 1569 C CA . PHE A 1 189 ? 13.547 18.691 -33.344 1.00 49.53 189 PHE A CA 1
ATOM 1570 C C . PHE A 1 189 ? 14.158 17.720 -32.327 1.00 49.53 189 PHE A C 1
ATOM 1572 O O . PHE A 1 189 ? 13.658 17.654 -31.213 1.00 49.53 189 PHE A O 1
ATOM 1579 N N . VAL A 1 190 ? 15.214 16.978 -32.668 1.00 52.84 190 VAL A N 1
ATOM 1580 C CA . VAL A 1 190 ? 15.853 16.006 -31.761 1.00 52.84 190 VAL A CA 1
ATOM 1581 C C . VAL A 1 190 ? 17.190 16.565 -31.270 1.00 52.84 190 VAL A C 1
ATOM 1583 O O . VAL A 1 190 ? 17.946 17.143 -32.052 1.00 52.84 190 VAL A O 1
ATOM 1586 N N . HIS A 1 191 ? 17.488 16.427 -29.980 1.00 55.28 191 HIS A N 1
ATOM 1587 C CA . HIS A 1 191 ? 18.815 16.685 -29.431 1.00 55.28 191 HIS A CA 1
ATOM 1588 C C . HIS A 1 191 ? 19.761 15.551 -29.827 1.00 55.28 191 HIS A C 1
ATOM 1590 O O . HIS A 1 191 ? 19.498 14.381 -29.563 1.00 55.28 191 HIS A O 1
ATOM 1596 N N . GLN A 1 192 ? 20.883 15.903 -30.452 1.00 51.44 192 GLN A N 1
ATOM 1597 C CA . GLN A 1 192 ? 21.952 14.953 -30.728 1.00 51.44 192 GLN A CA 1
ATOM 1598 C C . GLN A 1 192 ? 22.789 14.791 -29.455 1.00 51.44 192 GLN A C 1
ATOM 1600 O O . GLN A 1 192 ? 23.587 15.661 -29.112 1.00 51.44 192 GLN A O 1
ATOM 1605 N N . SER A 1 193 ? 22.549 13.713 -28.713 1.00 51.84 193 SER A N 1
ATOM 1606 C CA . SER A 1 193 ? 23.295 13.363 -27.504 1.00 51.84 193 SER A CA 1
ATOM 1607 C C . SER A 1 193 ? 24.273 12.218 -27.796 1.00 51.84 193 SER A C 1
ATOM 1609 O O . SER A 1 193 ? 23.964 11.288 -28.538 1.00 51.84 193 SER A O 1
ATOM 1611 N N . ASN A 1 194 ? 25.483 12.285 -27.228 1.00 49.50 194 ASN A N 1
ATOM 1612 C CA . ASN A 1 194 ? 26.519 11.260 -27.405 1.00 49.50 194 ASN A CA 1
ATOM 1613 C C . ASN A 1 194 ? 26.171 10.001 -26.591 1.00 49.50 194 ASN A C 1
ATOM 1615 O O . ASN A 1 194 ? 26.672 9.803 -25.483 1.00 49.50 194 ASN A O 1
ATOM 1619 N N . ILE A 1 195 ? 25.304 9.139 -27.123 1.00 53.12 195 ILE A N 1
ATOM 1620 C CA . ILE A 1 195 ? 24.964 7.864 -26.483 1.00 53.12 195 ILE A CA 1
ATOM 1621 C C . ILE A 1 195 ? 26.075 6.843 -26.777 1.00 53.12 195 ILE A C 1
ATOM 1623 O O . ILE A 1 195 ? 26.064 6.167 -27.806 1.00 53.12 195 ILE A O 1
ATOM 1627 N N . ASN A 1 196 ? 27.033 6.675 -25.861 1.00 54.31 196 ASN A N 1
ATOM 1628 C CA . ASN A 1 196 ? 28.054 5.632 -25.998 1.00 54.31 196 ASN A CA 1
ATOM 1629 C C . ASN A 1 196 ? 27.521 4.247 -25.570 1.00 54.31 196 ASN A C 1
ATOM 1631 O O . ASN A 1 196 ? 27.909 3.680 -24.550 1.00 54.31 196 ASN A O 1
ATOM 1635 N N . MET A 1 197 ? 26.635 3.667 -26.385 1.00 58.44 197 MET A N 1
ATOM 1636 C CA . MET A 1 197 ? 26.054 2.331 -26.167 1.00 58.44 197 MET A CA 1
ATOM 1637 C C . MET A 1 197 ? 27.093 1.187 -26.196 1.00 58.44 197 MET A C 1
ATOM 1639 O O . MET A 1 197 ? 26.756 0.043 -25.881 1.00 58.44 197 MET A O 1
ATOM 1643 N N . SER A 1 198 ? 28.351 1.448 -26.581 1.00 55.81 198 SER A N 1
ATOM 1644 C CA . SER A 1 198 ? 29.397 0.415 -26.634 1.00 55.81 198 SER A CA 1
ATOM 1645 C C . SER A 1 198 ? 29.773 -0.125 -25.245 1.00 55.81 198 SER A C 1
ATOM 1647 O O . SER A 1 198 ? 30.006 -1.325 -25.109 1.00 55.81 198 SER A O 1
ATOM 1649 N N . GLN A 1 199 ? 29.703 0.707 -24.200 1.00 58.22 199 GLN A N 1
ATOM 1650 C CA . GLN A 1 199 ? 30.088 0.345 -22.828 1.00 58.22 199 GLN A CA 1
ATOM 1651 C C . GLN A 1 199 ? 29.127 -0.653 -22.154 1.00 58.22 199 GLN A C 1
ATOM 1653 O O . GLN A 1 199 ? 29.539 -1.411 -21.276 1.00 58.22 199 GLN A O 1
ATOM 1658 N N . ILE A 1 200 ? 27.862 -0.724 -22.595 1.00 57.97 200 ILE A N 1
ATOM 1659 C CA . ILE A 1 200 ? 26.891 -1.725 -22.108 1.00 57.97 200 ILE A CA 1
ATOM 1660 C C . ILE A 1 200 ? 27.283 -3.140 -22.574 1.00 57.97 200 ILE A C 1
ATOM 1662 O O . ILE A 1 200 ? 27.102 -4.107 -21.831 1.00 57.97 200 ILE A O 1
ATOM 1666 N N . ARG A 1 201 ? 27.864 -3.275 -23.778 1.00 57.62 201 ARG A N 1
ATOM 1667 C CA . ARG A 1 201 ? 28.237 -4.578 -24.368 1.00 57.62 201 ARG A CA 1
ATOM 1668 C C . ARG A 1 201 ? 29.496 -5.176 -23.742 1.00 57.62 201 ARG A C 1
ATOM 1670 O O . ARG A 1 201 ? 29.616 -6.396 -23.667 1.00 57.62 201 ARG A O 1
ATOM 1677 N N . ASP A 1 202 ? 30.393 -4.330 -23.242 1.00 55.84 202 ASP A N 1
ATOM 1678 C CA . ASP A 1 202 ? 31.658 -4.729 -22.614 1.00 55.84 202 ASP A CA 1
ATOM 1679 C C . ASP A 1 202 ? 31.481 -5.546 -21.315 1.00 55.84 202 ASP A C 1
ATOM 1681 O O . ASP A 1 202 ? 32.441 -6.150 -20.838 1.00 55.84 202 ASP A O 1
ATOM 1685 N N . ASN A 1 203 ? 30.264 -5.610 -20.757 1.00 59.09 203 ASN A N 1
ATOM 1686 C CA . ASN A 1 203 ? 29.947 -6.279 -19.489 1.00 59.09 203 ASN A CA 1
ATOM 1687 C C . ASN A 1 203 ? 29.107 -7.568 -19.628 1.00 59.09 203 ASN A C 1
ATOM 1689 O O . ASN A 1 203 ? 28.416 -7.956 -18.688 1.00 59.09 203 ASN A O 1
ATOM 1693 N N . ASN A 1 204 ? 29.156 -8.259 -20.778 1.00 67.12 204 ASN A N 1
ATOM 1694 C CA . ASN A 1 204 ? 28.413 -9.506 -21.068 1.00 67.12 204 ASN A CA 1
ATOM 1695 C C . ASN A 1 204 ? 26.871 -9.407 -21.002 1.00 67.12 204 ASN A C 1
ATOM 1697 O O . ASN A 1 204 ? 26.186 -10.426 -21.139 1.00 67.12 204 ASN A O 1
ATOM 1701 N N . ALA A 1 205 ? 26.308 -8.210 -20.820 1.00 80.88 205 ALA A N 1
ATOM 1702 C CA . ALA A 1 205 ? 24.874 -7.971 -20.914 1.00 80.88 205 ALA A CA 1
ATOM 1703 C C . ALA A 1 205 ? 24.465 -7.711 -22.371 1.00 80.88 205 ALA A C 1
ATOM 1705 O O . ALA A 1 205 ? 25.204 -7.100 -23.144 1.00 80.88 205 ALA A O 1
ATOM 1706 N N . LYS A 1 206 ? 23.270 -8.172 -22.743 1.00 89.25 206 LYS A N 1
ATOM 1707 C CA . LYS A 1 206 ? 22.675 -7.941 -24.064 1.00 89.25 206 LYS A CA 1
ATOM 1708 C C . LYS A 1 206 ? 21.756 -6.724 -24.045 1.00 89.25 206 LYS A C 1
ATOM 1710 O O . LYS A 1 206 ? 21.225 -6.370 -22.993 1.00 89.25 206 LYS A O 1
ATOM 1715 N N . SER A 1 207 ? 21.505 -6.112 -25.195 1.00 90.31 207 SER A N 1
ATOM 1716 C CA . SER A 1 207 ? 20.604 -4.960 -25.321 1.00 90.31 207 SER A CA 1
ATOM 1717 C C . SER A 1 207 ? 19.454 -5.212 -26.298 1.00 90.31 207 SER A C 1
ATOM 1719 O O . SER A 1 207 ? 19.585 -5.972 -27.260 1.00 90.31 207 SER A O 1
ATOM 1721 N N . PHE A 1 208 ? 18.306 -4.571 -26.076 1.00 94.25 208 PHE A N 1
ATOM 1722 C CA . PHE A 1 208 ? 17.210 -4.578 -27.043 1.00 94.25 208 PHE A CA 1
ATOM 1723 C C . PHE A 1 208 ? 16.472 -3.242 -27.141 1.00 94.25 208 PHE A C 1
ATOM 1725 O O . PHE A 1 208 ? 16.346 -2.521 -26.154 1.00 94.25 208 PHE A O 1
ATOM 1732 N N . LEU A 1 209 ? 15.953 -2.941 -28.333 1.00 94.69 209 LEU A N 1
ATOM 1733 C CA . LEU A 1 209 ? 15.038 -1.824 -28.579 1.00 94.69 209 LEU A CA 1
ATOM 1734 C C . LEU A 1 209 ? 13.601 -2.352 -28.659 1.00 94.69 209 LEU A C 1
ATOM 1736 O O . LEU A 1 209 ? 13.349 -3.331 -29.361 1.00 94.69 209 LEU A O 1
ATOM 1740 N N . LEU A 1 210 ? 12.669 -1.707 -27.958 1.00 95.81 210 LEU A N 1
ATOM 1741 C CA . LEU A 1 210 ? 11.241 -2.028 -27.968 1.00 95.81 210 LEU A CA 1
ATOM 1742 C C . LEU A 1 210 ? 10.417 -0.735 -28.035 1.00 95.81 210 LEU A C 1
ATOM 1744 O O . LEU A 1 210 ? 10.165 -0.105 -27.004 1.00 95.81 210 LEU A O 1
ATOM 1748 N N . THR A 1 211 ? 9.970 -0.372 -29.239 1.00 94.31 211 THR A N 1
ATOM 1749 C CA . THR A 1 211 ? 9.280 0.900 -29.510 1.00 94.31 211 THR A CA 1
ATOM 1750 C C . THR A 1 211 ? 7.931 0.716 -30.210 1.00 94.31 211 THR A C 1
ATOM 1752 O O . THR A 1 211 ? 7.712 -0.242 -30.954 1.00 94.31 211 THR A O 1
ATOM 1755 N N . ASN A 1 212 ? 7.007 1.650 -29.963 1.00 92.50 212 ASN A N 1
ATOM 1756 C CA . ASN A 1 212 ? 5.733 1.747 -30.684 1.00 92.50 212 ASN A CA 1
ATOM 1757 C C . ASN A 1 212 ? 5.877 2.364 -32.078 1.00 92.50 212 ASN A C 1
ATOM 1759 O O . ASN A 1 212 ? 4.973 2.221 -32.902 1.00 92.50 212 ASN A O 1
ATOM 1763 N N . SER A 1 213 ? 6.993 3.041 -32.334 1.00 89.25 213 SER A N 1
ATOM 1764 C CA . SER A 1 213 ? 7.317 3.613 -33.631 1.00 89.25 213 SER A CA 1
ATOM 1765 C C . SER A 1 213 ? 7.479 2.525 -34.694 1.00 89.25 213 SER A C 1
ATOM 1767 O O . SER A 1 213 ? 7.936 1.422 -34.396 1.00 89.25 213 SER A O 1
ATOM 1769 N N . ASP A 1 214 ? 7.100 2.828 -35.938 1.00 90.06 214 ASP A N 1
ATOM 1770 C CA . ASP A 1 214 ? 7.341 1.931 -37.073 1.00 90.06 214 ASP A CA 1
ATOM 1771 C C . ASP A 1 214 ? 8.810 1.989 -37.513 1.00 90.06 214 ASP A C 1
ATOM 1773 O O . ASP A 1 214 ? 9.554 2.904 -37.150 1.00 90.06 214 ASP A O 1
ATOM 1777 N N . TYR A 1 215 ? 9.243 1.013 -38.318 1.00 90.25 215 TYR A N 1
ATOM 1778 C CA . TYR A 1 215 ? 10.648 0.924 -38.723 1.00 90.25 215 TYR A CA 1
ATOM 1779 C C . TYR A 1 215 ? 11.133 2.140 -39.517 1.00 90.25 215 TYR A C 1
ATOM 1781 O O . TYR A 1 215 ? 12.278 2.545 -39.344 1.00 90.25 215 TYR A O 1
ATOM 1789 N N . ASN A 1 216 ? 10.303 2.735 -40.378 1.00 88.19 216 ASN A N 1
ATOM 1790 C CA . ASN A 1 216 ? 10.732 3.870 -41.197 1.00 88.19 216 ASN A CA 1
ATOM 1791 C C . ASN A 1 216 ? 11.049 5.078 -40.308 1.00 88.19 216 ASN A C 1
ATOM 1793 O O . ASN A 1 216 ? 12.116 5.684 -40.430 1.00 88.19 216 ASN A O 1
ATOM 1797 N N . TYR A 1 217 ? 10.150 5.379 -39.371 1.00 85.50 217 TYR A N 1
ATOM 1798 C CA . TYR A 1 217 ? 10.365 6.438 -38.395 1.00 85.50 217 TYR A CA 1
ATOM 1799 C C . TYR A 1 217 ? 11.571 6.143 -37.492 1.00 85.50 217 TYR A C 1
ATOM 1801 O O . TYR A 1 217 ? 12.503 6.948 -37.432 1.00 85.50 217 TYR A O 1
ATOM 1809 N N . ALA A 1 218 ? 11.613 4.955 -36.879 1.00 87.69 218 ALA A N 1
ATOM 1810 C CA . ALA A 1 218 ? 12.700 4.561 -35.986 1.00 87.69 218 ALA A CA 1
ATOM 1811 C C . ALA A 1 218 ? 14.066 4.595 -36.685 1.00 87.69 218 ALA A C 1
ATOM 1813 O O . ALA A 1 218 ? 15.032 5.114 -36.135 1.00 87.69 218 ALA A O 1
ATOM 1814 N N . ASN A 1 219 ? 14.152 4.115 -37.928 1.00 89.50 219 ASN A N 1
ATOM 1815 C CA . ASN A 1 219 ? 15.397 4.118 -38.687 1.00 89.50 219 ASN A CA 1
ATOM 1816 C C . ASN A 1 219 ? 15.908 5.542 -38.951 1.00 89.50 219 ASN A C 1
ATOM 1818 O O . ASN A 1 219 ? 17.102 5.780 -38.830 1.00 89.50 219 ASN A O 1
ATOM 1822 N N . LYS A 1 220 ? 15.028 6.500 -39.273 1.00 87.50 220 LYS A N 1
ATOM 1823 C CA . LYS A 1 220 ? 15.434 7.899 -39.502 1.00 87.50 220 LYS A CA 1
ATOM 1824 C C . LYS A 1 220 ? 15.963 8.568 -38.235 1.00 87.50 220 LYS A C 1
ATOM 1826 O O . LYS A 1 220 ? 16.997 9.230 -38.297 1.00 87.50 220 LYS A O 1
ATOM 1831 N N . ILE A 1 221 ? 15.261 8.400 -37.114 1.00 85.50 221 ILE A N 1
ATOM 1832 C CA . ILE A 1 221 ? 15.642 9.002 -35.830 1.00 85.50 221 ILE A CA 1
ATOM 1833 C C . ILE A 1 221 ? 16.930 8.363 -35.302 1.00 85.50 221 ILE A C 1
ATOM 1835 O O . ILE A 1 221 ? 17.877 9.071 -34.978 1.00 85.50 221 ILE A O 1
ATOM 1839 N N . MET A 1 222 ? 17.014 7.032 -35.289 1.00 86.38 222 MET A N 1
ATOM 1840 C CA . MET A 1 222 ? 18.184 6.326 -34.761 1.00 86.38 222 MET A CA 1
ATOM 1841 C C . MET A 1 222 ? 19.435 6.512 -35.623 1.00 86.38 222 MET A C 1
ATOM 1843 O O . MET A 1 222 ? 20.527 6.627 -35.072 1.00 86.38 222 MET A O 1
ATOM 1847 N N . SER A 1 223 ? 19.302 6.607 -36.952 1.00 87.12 223 SER A N 1
ATOM 1848 C CA . SER A 1 223 ? 20.438 6.964 -37.811 1.00 87.12 223 SER A CA 1
ATOM 1849 C C . SER A 1 223 ? 20.938 8.385 -37.542 1.00 87.12 223 SER A C 1
ATOM 1851 O O . SER A 1 223 ? 22.143 8.602 -37.518 1.00 87.12 223 SER A O 1
ATOM 1853 N N . TYR A 1 224 ? 20.046 9.347 -37.285 1.00 83.56 224 TYR A N 1
ATOM 1854 C CA . TYR A 1 224 ? 20.457 10.695 -36.876 1.00 83.56 224 TYR A CA 1
ATOM 1855 C C . TYR A 1 224 ? 21.184 10.686 -35.520 1.00 83.56 224 TYR A C 1
ATOM 1857 O O . TYR A 1 224 ? 22.219 11.328 -35.363 1.00 83.56 224 TYR A O 1
ATOM 1865 N N . LEU A 1 225 ? 20.666 9.922 -34.554 1.00 79.69 225 LEU A N 1
ATOM 1866 C CA . LEU A 1 225 ? 21.231 9.846 -33.207 1.00 79.69 225 LEU A CA 1
ATOM 1867 C C . LEU A 1 225 ? 22.581 9.123 -33.145 1.00 79.69 225 LEU A C 1
ATOM 1869 O O . LEU A 1 225 ? 23.425 9.530 -32.359 1.00 79.69 225 LEU A O 1
ATOM 1873 N N . LEU A 1 226 ? 22.780 8.047 -33.915 1.00 80.69 226 LEU A N 1
ATOM 1874 C CA . LEU A 1 226 ? 23.943 7.160 -33.758 1.00 80.69 226 LEU A CA 1
ATOM 1875 C C . LEU A 1 226 ? 24.831 7.079 -35.008 1.00 80.69 226 LEU A C 1
ATOM 1877 O O . LEU A 1 226 ? 26.051 7.172 -34.883 1.00 80.69 226 LEU A O 1
ATOM 1881 N N . ASP A 1 227 ? 24.253 6.948 -36.206 1.00 80.94 227 ASP A N 1
ATOM 1882 C CA . ASP A 1 227 ? 25.041 6.748 -37.437 1.00 80.94 227 ASP A CA 1
ATOM 1883 C C . ASP A 1 227 ? 25.797 8.023 -37.839 1.00 80.94 227 ASP A C 1
ATOM 1885 O O . ASP A 1 227 ? 26.910 7.945 -38.347 1.00 80.94 227 ASP A O 1
ATOM 1889 N N . GLU A 1 228 ? 25.225 9.210 -37.611 1.00 76.31 228 GLU A N 1
ATOM 1890 C CA . GLU A 1 228 ? 25.910 10.478 -37.918 1.00 76.31 228 GLU A CA 1
ATOM 1891 C C . GLU A 1 228 ? 27.102 10.751 -36.981 1.00 76.31 228 GLU A C 1
ATOM 1893 O O . GLU A 1 228 ? 28.014 11.488 -37.356 1.00 76.31 228 GLU A O 1
ATOM 1898 N N . ILE A 1 229 ? 27.120 10.135 -35.792 1.00 69.06 229 ILE A N 1
ATOM 1899 C CA . ILE A 1 229 ? 28.197 10.267 -34.798 1.00 69.06 229 ILE A CA 1
ATOM 1900 C C . ILE A 1 229 ? 29.325 9.263 -35.078 1.00 69.06 229 ILE A C 1
ATOM 1902 O O . ILE A 1 229 ? 30.501 9.624 -35.032 1.00 69.06 229 ILE A O 1
ATOM 1906 N N . GLU A 1 230 ? 28.983 8.015 -35.419 1.00 71.88 230 GLU A N 1
ATOM 1907 C CA . GLU A 1 230 ? 29.930 6.982 -35.857 1.00 71.88 230 GLU A CA 1
ATOM 1908 C C . GLU A 1 230 ? 29.587 6.506 -37.285 1.00 71.88 230 GLU A C 1
ATOM 1910 O O . GLU A 1 230 ? 28.997 5.437 -37.447 1.00 71.88 230 GLU A O 1
ATOM 1915 N N . PRO A 1 231 ? 30.018 7.219 -38.350 1.00 68.44 231 PRO A N 1
ATOM 1916 C CA . PRO A 1 231 ? 29.621 6.933 -39.740 1.00 68.44 231 PRO A CA 1
ATOM 1917 C C . PRO A 1 231 ? 29.910 5.507 -40.227 1.00 68.44 231 PRO A C 1
ATOM 1919 O O . PRO A 1 231 ? 29.301 5.024 -41.179 1.00 68.44 231 PRO A O 1
ATOM 1922 N N . ASN A 1 232 ? 30.849 4.820 -39.571 1.00 75.69 232 ASN A N 1
ATOM 1923 C CA . ASN A 1 232 ? 31.261 3.457 -39.897 1.00 75.69 232 ASN A CA 1
ATOM 1924 C C . ASN A 1 232 ? 30.441 2.377 -39.170 1.00 75.69 232 ASN A C 1
ATOM 1926 O O . ASN A 1 232 ? 30.713 1.186 -39.342 1.00 75.69 232 ASN A O 1
ATOM 1930 N N . ARG A 1 233 ? 29.456 2.756 -38.347 1.00 79.38 233 ARG A N 1
ATOM 1931 C CA . ARG A 1 233 ? 28.663 1.832 -37.538 1.00 79.38 233 ARG A CA 1
ATOM 1932 C C . ARG A 1 233 ? 27.176 2.134 -37.668 1.00 79.38 233 ARG A C 1
ATOM 1934 O O . ARG A 1 233 ? 26.726 3.240 -37.427 1.00 79.38 233 ARG A O 1
ATOM 1941 N N . ASN A 1 234 ? 26.398 1.110 -38.013 1.00 85.88 234 ASN A N 1
ATOM 1942 C CA . ASN A 1 234 ? 24.945 1.234 -38.104 1.00 85.88 234 ASN A CA 1
ATOM 1943 C C . ASN A 1 234 ? 24.278 1.083 -36.727 1.00 85.88 234 ASN A C 1
ATOM 1945 O O . ASN A 1 234 ? 24.644 0.187 -35.958 1.00 85.88 234 ASN A O 1
ATOM 1949 N N . TRP A 1 235 ? 23.232 1.864 -36.466 1.00 87.31 235 TRP A N 1
ATOM 1950 C CA . TRP A 1 235 ? 22.531 1.954 -35.190 1.00 87.31 235 TRP A CA 1
ATOM 1951 C C . TRP A 1 235 ? 21.971 0.598 -34.744 1.00 87.31 235 TRP A C 1
ATOM 1953 O O . TRP A 1 235 ? 21.958 0.263 -33.559 1.00 87.31 235 TRP A O 1
ATOM 1963 N N . ARG A 1 236 ? 21.565 -0.243 -35.706 1.00 90.00 236 ARG A N 1
ATOM 1964 C CA . ARG A 1 236 ? 21.043 -1.588 -35.429 1.00 90.00 236 ARG A CA 1
ATOM 1965 C C . ARG A 1 236 ? 22.080 -2.472 -34.742 1.00 90.00 236 ARG A C 1
ATOM 1967 O O . ARG A 1 236 ? 21.716 -3.341 -33.964 1.00 90.00 236 ARG A O 1
ATOM 1974 N N . SER A 1 237 ? 23.366 -2.214 -34.976 1.00 86.94 237 SER A N 1
ATOM 1975 C CA . SER A 1 237 ? 24.462 -2.970 -34.368 1.00 86.94 237 SER A CA 1
ATOM 1976 C C . SER A 1 237 ? 24.674 -2.673 -32.881 1.00 86.94 237 SER A C 1
ATOM 1978 O O . SER A 1 237 ? 25.459 -3.376 -32.243 1.00 86.94 237 SER A O 1
ATOM 1980 N N . TYR A 1 238 ? 24.030 -1.643 -32.319 1.00 82.94 238 TYR A N 1
ATOM 1981 C CA . TYR A 1 238 ? 24.071 -1.362 -30.878 1.00 82.94 238 TYR A CA 1
ATOM 1982 C C . TYR A 1 238 ? 23.056 -2.188 -30.080 1.00 82.94 238 TYR A C 1
ATOM 1984 O O . TYR A 1 238 ? 23.165 -2.247 -28.855 1.00 82.94 238 TYR A O 1
ATOM 1992 N N . PHE A 1 239 ? 22.113 -2.849 -30.758 1.00 88.75 239 PHE A N 1
ATOM 1993 C CA . PHE A 1 239 ? 21.086 -3.683 -30.142 1.00 88.75 239 PHE A CA 1
ATOM 1994 C C . PHE A 1 239 ? 21.229 -5.137 -30.584 1.00 88.75 239 PHE A C 1
ATOM 1996 O O . PHE A 1 239 ? 21.399 -5.432 -31.766 1.00 88.75 239 PHE A O 1
ATOM 2003 N N . ASP A 1 240 ? 21.127 -6.068 -29.638 1.00 90.88 240 ASP A N 1
ATOM 2004 C CA . ASP A 1 240 ? 21.095 -7.492 -29.965 1.00 90.88 240 ASP A CA 1
ATOM 2005 C C . ASP A 1 240 ? 19.736 -7.900 -30.548 1.00 90.88 240 ASP A C 1
ATOM 2007 O O . ASP A 1 240 ? 19.679 -8.766 -31.423 1.00 90.88 240 ASP A O 1
ATOM 2011 N N . TYR A 1 241 ? 18.656 -7.238 -30.113 1.00 94.19 241 TYR A N 1
ATOM 2012 C CA . TYR A 1 241 ? 17.290 -7.467 -30.590 1.00 94.19 241 TYR A CA 1
ATOM 2013 C C . TYR A 1 241 ? 16.546 -6.146 -30.824 1.00 94.19 241 TYR A C 1
ATOM 2015 O O . TYR A 1 241 ? 16.638 -5.227 -30.014 1.00 94.19 241 TYR A O 1
ATOM 2023 N N . ILE A 1 242 ? 15.781 -6.040 -31.912 1.00 95.44 242 ILE A N 1
ATOM 2024 C CA . ILE A 1 242 ? 15.053 -4.812 -32.268 1.00 95.44 242 ILE A CA 1
ATOM 2025 C C . ILE A 1 242 ? 13.601 -5.160 -32.571 1.00 95.44 242 ILE A C 1
ATOM 2027 O O . ILE A 1 242 ? 13.329 -5.913 -33.507 1.00 95.44 242 ILE A O 1
ATOM 2031 N N . VAL A 1 243 ? 12.680 -4.590 -31.799 1.00 95.62 243 VAL A N 1
ATOM 2032 C CA . VAL A 1 243 ? 11.236 -4.734 -31.976 1.00 95.62 243 VAL A CA 1
ATOM 2033 C C . VAL A 1 243 ? 10.606 -3.349 -32.144 1.00 95.62 243 VAL A C 1
ATOM 2035 O O . VAL A 1 243 ? 10.657 -2.511 -31.244 1.00 95.62 243 VAL A O 1
ATOM 2038 N N . VAL A 1 244 ? 10.010 -3.118 -33.308 1.00 94.31 244 VAL A N 1
ATOM 2039 C CA . VAL A 1 244 ? 9.239 -1.918 -33.665 1.00 94.31 244 VAL A CA 1
ATOM 2040 C C . VAL A 1 244 ? 7.748 -2.261 -33.742 1.00 94.31 244 VAL A C 1
ATOM 2042 O O . VAL A 1 244 ? 7.384 -3.436 -33.667 1.00 94.31 244 VAL A O 1
ATOM 2045 N N . ASP A 1 245 ? 6.867 -1.271 -33.900 1.00 92.81 245 ASP A N 1
ATOM 2046 C CA . ASP A 1 245 ? 5.407 -1.467 -33.857 1.00 92.81 245 ASP A CA 1
ATOM 2047 C C . ASP A 1 245 ? 4.968 -2.365 -32.680 1.00 92.81 245 ASP A C 1
ATOM 2049 O O . ASP A 1 245 ? 4.131 -3.257 -32.829 1.00 92.81 245 ASP A O 1
ATOM 2053 N N . ALA A 1 246 ? 5.580 -2.206 -31.505 1.00 92.31 246 ALA A N 1
ATOM 2054 C CA . ALA A 1 246 ? 5.318 -3.098 -30.377 1.00 92.31 246 ALA A CA 1
ATOM 2055 C C . ALA A 1 246 ? 3.860 -3.001 -29.885 1.00 92.31 246 ALA A C 1
ATOM 2057 O O . ALA A 1 246 ? 3.334 -3.944 -29.297 1.00 92.31 246 ALA A O 1
ATOM 2058 N N . HIS A 1 247 ? 3.194 -1.870 -30.140 1.00 90.25 247 HIS A N 1
ATOM 2059 C CA . HIS A 1 247 ? 1.844 -1.558 -29.667 1.00 90.25 247 HIS A CA 1
ATOM 2060 C C . HIS A 1 247 ? 1.707 -1.610 -28.136 1.00 90.25 247 HIS A C 1
ATOM 2062 O O . HIS A 1 247 ? 0.666 -1.988 -27.614 1.00 90.25 247 HIS A O 1
ATOM 2068 N N . LYS A 1 248 ? 2.735 -1.225 -27.372 1.00 91.62 248 LYS A N 1
ATOM 2069 C CA . LYS A 1 248 ? 2.653 -1.026 -25.916 1.00 91.62 248 LYS A CA 1
ATOM 2070 C C . LYS A 1 248 ? 1.449 -0.122 -25.586 1.00 91.62 248 LYS A C 1
ATOM 2072 O O . LYS A 1 248 ? 1.286 0.901 -26.249 1.00 91.62 248 LYS A O 1
ATOM 2077 N N . PRO A 1 249 ? 0.612 -0.474 -24.590 1.00 89.50 249 PRO A N 1
ATOM 2078 C CA . PRO A 1 249 ? 0.795 -1.547 -23.605 1.00 89.50 249 PRO A CA 1
ATOM 2079 C C . PRO A 1 249 ? 0.384 -2.958 -24.070 1.00 89.50 249 PRO A C 1
ATOM 2081 O O . PRO A 1 249 ? 0.598 -3.906 -23.314 1.00 89.50 249 PRO A O 1
ATOM 2084 N N . LEU A 1 250 ? -0.193 -3.123 -25.268 1.00 91.44 250 LEU A N 1
ATOM 2085 C CA . LEU A 1 250 ? -0.697 -4.403 -25.787 1.00 91.44 250 LEU A CA 1
ATOM 2086 C C . LEU A 1 250 ? 0.389 -5.484 -25.818 1.00 91.44 250 LEU A C 1
ATOM 2088 O O . LEU A 1 250 ? 0.105 -6.618 -25.452 1.00 91.44 250 LEU A O 1
ATOM 2092 N N . PHE A 1 251 ? 1.637 -5.125 -26.147 1.00 93.38 251 PHE A N 1
ATOM 2093 C CA . PHE A 1 251 ? 2.802 -6.025 -26.097 1.00 93.38 251 PHE A CA 1
ATOM 2094 C C . PHE A 1 251 ? 2.937 -6.790 -24.771 1.00 93.38 251 PHE A C 1
ATOM 2096 O O . PHE A 1 251 ? 3.307 -7.965 -24.744 1.00 93.38 251 PHE A O 1
ATOM 2103 N N . PHE A 1 252 ? 2.647 -6.118 -23.654 1.00 90.44 252 PHE A N 1
ATOM 2104 C CA . PHE A 1 252 ? 2.735 -6.685 -22.309 1.00 90.44 252 PHE A CA 1
ATOM 2105 C C . PHE A 1 252 ? 1.447 -7.401 -21.874 1.00 90.44 252 PHE A C 1
ATOM 2107 O O . PHE A 1 252 ? 1.386 -7.912 -20.761 1.00 90.44 252 PHE A O 1
ATOM 2114 N N . ALA A 1 253 ? 0.417 -7.416 -22.715 1.00 87.75 253 ALA A N 1
ATOM 2115 C CA . ALA A 1 253 ? -0.830 -8.136 -22.503 1.00 87.75 253 ALA A CA 1
ATOM 2116 C C . ALA A 1 253 ? -0.905 -9.323 -23.483 1.00 87.75 253 ALA A C 1
ATOM 2118 O O . ALA A 1 253 ? -0.016 -10.172 -23.485 1.00 87.75 253 ALA A O 1
ATOM 2119 N N . GLU A 1 254 ? -1.948 -9.387 -24.310 1.00 86.81 254 GLU A N 1
ATOM 2120 C CA . GLU A 1 254 ? -2.126 -10.413 -25.348 1.00 86.81 254 GLU A CA 1
ATOM 2121 C C . GLU A 1 254 ? -1.124 -10.279 -26.510 1.00 86.81 254 GLU A C 1
ATOM 2123 O O . GLU A 1 254 ? -0.664 -11.282 -27.061 1.00 86.81 254 GLU A O 1
ATOM 2128 N N . GLY A 1 255 ? -0.705 -9.046 -26.806 1.00 88.69 255 GLY A N 1
ATOM 2129 C CA . GLY A 1 255 ? 0.239 -8.700 -27.864 1.00 88.69 255 GLY A CA 1
ATOM 2130 C C . GLY A 1 255 ? -0.298 -8.921 -29.277 1.00 88.69 255 GLY A C 1
ATOM 2131 O O . GLY A 1 255 ? -1.496 -9.039 -29.513 1.00 88.69 255 GLY A O 1
ATOM 2132 N N . THR A 1 256 ? 0.616 -8.930 -30.243 1.00 90.75 256 THR A N 1
ATOM 2133 C CA . THR A 1 256 ? 0.324 -9.155 -31.667 1.00 90.75 256 THR A CA 1
ATOM 2134 C C . THR A 1 256 ? 1.225 -10.255 -32.231 1.00 90.75 256 THR A C 1
ATOM 2136 O O . THR A 1 256 ? 2.117 -10.759 -31.548 1.00 90.75 256 THR A O 1
ATOM 2139 N N . MET A 1 257 ? 1.020 -10.651 -33.490 1.00 87.81 257 MET A N 1
ATOM 2140 C CA . MET A 1 257 ? 1.948 -11.573 -34.150 1.00 87.81 257 MET A CA 1
ATOM 2141 C C . MET A 1 257 ? 3.315 -10.918 -34.348 1.00 87.81 257 MET A C 1
ATOM 2143 O O . MET A 1 257 ? 3.402 -9.840 -34.932 1.00 87.81 257 MET A O 1
ATOM 2147 N N . LEU A 1 258 ? 4.373 -11.614 -33.932 1.00 90.69 258 LEU A N 1
ATOM 2148 C CA . LEU A 1 258 ? 5.749 -11.204 -34.190 1.00 90.69 258 LEU A CA 1
ATOM 2149 C C . LEU A 1 258 ? 6.127 -11.517 -35.644 1.00 90.69 258 LEU A C 1
ATOM 2151 O O . LEU A 1 258 ? 6.005 -12.664 -36.084 1.00 90.69 258 LEU A O 1
ATOM 2155 N N . LYS A 1 259 ? 6.596 -10.509 -36.382 1.00 90.12 259 LYS A N 1
ATOM 2156 C CA . LYS A 1 259 ? 6.987 -10.629 -37.799 1.00 90.12 259 LYS A CA 1
ATOM 2157 C C . LYS A 1 259 ? 8.357 -10.013 -38.036 1.00 90.12 259 LYS A C 1
ATOM 2159 O O . LYS A 1 259 ? 8.648 -8.971 -37.470 1.00 90.12 259 LYS A O 1
ATOM 2164 N N . GLU A 1 260 ? 9.184 -10.605 -38.888 1.00 90.44 260 GLU A N 1
ATOM 2165 C CA . GLU A 1 260 ? 10.424 -9.960 -39.343 1.00 90.44 260 GLU A CA 1
ATOM 2166 C C . GLU A 1 260 ? 10.108 -8.887 -40.404 1.00 90.44 260 GLU A C 1
ATOM 2168 O O . GLU A 1 260 ? 9.212 -9.068 -41.232 1.00 90.44 260 GLU A O 1
ATOM 2173 N N . ILE A 1 261 ? 10.821 -7.760 -40.370 1.00 88.00 261 ILE A N 1
ATOM 2174 C CA . ILE A 1 261 ? 10.698 -6.670 -41.343 1.00 88.00 261 ILE A CA 1
ATOM 2175 C C . ILE A 1 261 ? 11.764 -6.825 -42.423 1.00 88.00 261 ILE A C 1
ATOM 2177 O O . ILE A 1 261 ? 12.951 -6.973 -42.130 1.00 88.00 261 ILE A O 1
ATOM 2181 N N . ASN A 1 262 ? 11.345 -6.712 -43.680 1.00 84.62 262 ASN A N 1
ATOM 2182 C CA . ASN A 1 262 ? 12.261 -6.544 -44.793 1.00 84.62 262 ASN A CA 1
ATOM 2183 C C . ASN A 1 262 ? 12.776 -5.094 -44.805 1.00 84.62 262 ASN A C 1
ATOM 2185 O O . ASN A 1 262 ? 12.032 -4.152 -45.073 1.00 84.62 262 ASN A O 1
ATOM 2189 N N . ILE A 1 263 ? 14.060 -4.925 -44.499 1.00 83.56 263 ILE A N 1
ATOM 2190 C CA . ILE A 1 263 ? 14.708 -3.617 -44.324 1.00 83.56 263 ILE A CA 1
ATOM 2191 C C . ILE A 1 263 ? 14.846 -2.803 -45.621 1.00 83.56 263 ILE A C 1
ATOM 2193 O O . ILE A 1 263 ? 15.027 -1.594 -45.542 1.00 83.56 263 ILE A O 1
ATOM 2197 N N . GLU A 1 264 ? 14.763 -3.441 -46.791 1.00 81.62 264 GLU A N 1
ATOM 2198 C CA . GLU A 1 264 ? 14.885 -2.775 -48.097 1.00 81.62 264 GLU A CA 1
ATOM 2199 C C . GLU A 1 264 ? 13.536 -2.226 -48.571 1.00 81.62 264 GLU A C 1
ATOM 2201 O O . GLU A 1 264 ? 13.450 -1.127 -49.112 1.00 81.62 264 GLU A O 1
ATOM 2206 N N . THR A 1 265 ? 12.465 -2.988 -48.343 1.00 78.88 265 THR A N 1
ATOM 2207 C CA . THR A 1 265 ? 11.102 -2.644 -48.787 1.00 78.88 265 THR A CA 1
ATOM 2208 C C . THR A 1 265 ? 10.253 -1.992 -47.697 1.00 78.88 265 THR A C 1
ATOM 2210 O O . THR A 1 265 ? 9.151 -1.530 -47.982 1.00 78.88 265 THR A O 1
ATOM 2213 N N . TYR A 1 266 ? 10.729 -1.982 -46.447 1.00 77.50 266 TYR A N 1
ATOM 2214 C CA . TYR A 1 266 ? 9.984 -1.596 -45.238 1.00 77.50 266 TYR A CA 1
ATOM 2215 C C . TYR A 1 266 ? 8.715 -2.437 -44.975 1.00 77.50 266 TYR A C 1
ATOM 2217 O O . TYR A 1 266 ? 7.941 -2.134 -44.065 1.00 77.50 266 TYR A O 1
ATOM 2225 N N . GLY A 1 267 ? 8.495 -3.509 -45.745 1.00 74.38 267 GLY A N 1
ATOM 2226 C CA . GLY A 1 267 ? 7.347 -4.403 -45.619 1.00 74.38 267 GLY A CA 1
ATOM 2227 C C . GLY A 1 267 ? 7.518 -5.444 -44.509 1.00 74.38 267 GLY A C 1
ATOM 2228 O O . GLY A 1 267 ? 8.628 -5.877 -44.198 1.00 74.38 267 GLY A O 1
ATOM 2229 N N . LYS A 1 268 ? 6.402 -5.887 -43.918 1.00 78.00 268 LYS A N 1
ATOM 2230 C CA . LYS A 1 268 ? 6.381 -7.002 -42.953 1.00 78.00 268 LYS A CA 1
ATOM 2231 C C . LYS A 1 268 ? 6.383 -8.329 -43.718 1.00 78.00 268 LYS A C 1
ATOM 2233 O O . LYS A 1 268 ? 5.553 -8.507 -44.609 1.00 78.00 268 LYS A O 1
ATOM 2238 N N . ASN A 1 269 ? 7.261 -9.263 -43.355 1.00 75.75 269 ASN A N 1
ATOM 2239 C CA . ASN A 1 269 ? 7.283 -10.594 -43.966 1.00 75.75 269 ASN A CA 1
ATOM 2240 C C . ASN A 1 269 ? 5.955 -11.340 -43.718 1.00 75.75 269 ASN A C 1
ATOM 2242 O O . ASN A 1 269 ? 5.282 -11.138 -42.701 1.00 75.75 269 ASN A O 1
ATOM 2246 N N . ILE A 1 270 ? 5.567 -12.197 -44.668 1.00 66.62 270 ILE A N 1
ATOM 2247 C CA . ILE A 1 270 ? 4.336 -12.995 -44.591 1.00 66.62 270 ILE A CA 1
ATOM 2248 C C . ILE A 1 270 ? 4.550 -14.164 -43.615 1.00 66.62 270 ILE A C 1
ATOM 2250 O O . ILE A 1 270 ? 5.511 -14.915 -43.749 1.00 66.62 270 ILE A O 1
ATOM 2254 N N . GLY A 1 271 ? 3.628 -14.335 -42.661 1.00 60.22 271 GLY A N 1
ATOM 2255 C CA . GLY A 1 271 ? 3.673 -15.388 -41.635 1.00 60.22 271 GLY A CA 1
ATOM 2256 C C . GLY A 1 271 ? 4.199 -14.915 -40.272 1.00 60.22 271 GLY A C 1
ATOM 2257 O O . GLY A 1 271 ? 4.712 -13.807 -40.134 1.00 60.22 271 GLY A O 1
ATOM 2258 N N . SER A 1 272 ? 4.015 -15.739 -39.237 1.00 69.12 272 SER A N 1
ATOM 2259 C CA . SER A 1 272 ? 4.561 -15.505 -37.891 1.00 69.12 272 SER A CA 1
ATOM 2260 C C . SER A 1 272 ? 6.006 -15.995 -37.794 1.00 69.12 272 SER A C 1
ATOM 2262 O O . SER A 1 272 ? 6.313 -17.088 -38.272 1.00 69.12 272 SER A O 1
ATOM 2264 N N . HIS A 1 273 ? 6.881 -15.235 -37.130 1.00 78.38 273 HIS A N 1
ATOM 2265 C CA . HIS A 1 273 ? 8.266 -15.651 -36.885 1.00 78.38 273 HIS A CA 1
ATOM 2266 C C . HIS A 1 273 ? 8.322 -16.888 -35.977 1.00 78.38 273 HIS A C 1
ATOM 2268 O O . HIS A 1 273 ? 7.786 -16.861 -34.870 1.00 78.38 273 HIS A O 1
ATOM 2274 N N . ALA A 1 274 ? 8.979 -17.958 -36.434 1.00 67.38 274 ALA A N 1
ATOM 2275 C CA . ALA A 1 274 ? 9.069 -19.243 -35.726 1.00 67.38 274 ALA A CA 1
ATOM 2276 C C . ALA A 1 274 ? 10.505 -19.632 -35.309 1.00 67.38 274 ALA A C 1
ATOM 2278 O O . ALA A 1 274 ? 10.720 -20.724 -34.787 1.00 67.38 274 ALA A O 1
ATOM 2279 N N . GLY A 1 275 ? 11.493 -18.761 -35.545 1.00 77.62 275 GLY A N 1
ATOM 2280 C CA . GLY A 1 275 ? 12.910 -19.012 -35.254 1.00 77.62 275 GLY A CA 1
ATOM 2281 C C . GLY A 1 275 ? 13.460 -18.203 -34.071 1.00 77.62 275 GLY A C 1
ATOM 2282 O O . GLY A 1 275 ? 12.745 -17.392 -33.480 1.00 77.62 275 GLY A O 1
ATOM 2283 N N . PRO A 1 276 ? 14.751 -18.370 -33.727 1.00 83.50 276 PRO A N 1
ATOM 2284 C CA . PRO A 1 276 ? 15.418 -17.490 -32.771 1.00 83.50 276 PRO A CA 1
ATOM 2285 C C . PRO A 1 276 ? 15.450 -16.046 -33.287 1.00 83.50 276 PRO A C 1
ATOM 2287 O O . PRO A 1 276 ? 15.388 -15.799 -34.494 1.00 83.50 276 PRO A O 1
ATOM 2290 N N . LEU A 1 277 ? 15.567 -15.082 -32.374 1.00 88.12 277 LEU A N 1
ATOM 2291 C CA . LEU A 1 277 ? 15.844 -13.701 -32.759 1.00 88.12 277 LEU A CA 1
ATOM 2292 C C . LEU A 1 277 ? 17.323 -13.566 -33.124 1.00 88.12 277 LEU A C 1
ATOM 2294 O O . LEU A 1 277 ? 18.204 -13.932 -32.346 1.00 88.12 277 LEU A O 1
ATOM 2298 N N . LEU A 1 278 ? 17.576 -13.043 -34.318 1.00 86.81 278 LEU A N 1
ATOM 2299 C CA . LEU A 1 278 ? 18.910 -12.795 -34.857 1.00 86.81 278 LEU A CA 1
ATOM 2300 C C . LEU A 1 278 ? 19.292 -11.315 -34.752 1.00 86.81 278 LEU A C 1
ATOM 2302 O O . LEU A 1 278 ? 18.456 -10.437 -34.975 1.00 86.81 278 LEU A O 1
ATOM 2306 N N . THR A 1 279 ? 20.571 -11.064 -34.479 1.00 84.62 279 THR A N 1
ATOM 2307 C CA . THR A 1 279 ? 21.181 -9.729 -34.411 1.00 84.62 279 THR A CA 1
ATOM 2308 C C . THR A 1 279 ? 21.117 -9.011 -35.763 1.00 84.62 279 THR A C 1
ATOM 2310 O O . THR A 1 279 ? 21.121 -9.658 -36.811 1.00 84.62 279 THR A O 1
ATOM 2313 N N . ASN A 1 280 ? 21.064 -7.673 -35.753 1.00 84.56 280 ASN A N 1
ATOM 2314 C CA . ASN A 1 280 ? 20.911 -6.802 -36.935 1.00 84.56 280 ASN A CA 1
ATOM 2315 C C . ASN A 1 280 ? 19.613 -6.990 -37.748 1.00 84.56 280 ASN A C 1
ATOM 2317 O O . ASN A 1 280 ? 19.422 -6.300 -38.753 1.00 84.56 280 ASN A O 1
ATOM 2321 N N . ARG A 1 281 ? 18.704 -7.878 -37.325 1.00 89.81 281 ARG A N 1
ATOM 2322 C CA . ARG A 1 281 ? 17.354 -7.997 -37.890 1.00 89.81 281 ARG A CA 1
ATOM 2323 C C . ARG A 1 281 ? 16.356 -7.178 -37.081 1.00 89.81 281 ARG A C 1
ATOM 2325 O O . ARG A 1 281 ? 16.554 -6.938 -35.892 1.00 89.81 281 ARG A O 1
ATOM 2332 N N . VAL A 1 282 ? 15.276 -6.767 -37.740 1.00 91.62 282 VAL A N 1
ATOM 2333 C CA . VAL A 1 282 ? 14.216 -5.950 -37.141 1.00 91.62 282 VAL A CA 1
ATOM 2334 C C . VAL A 1 282 ? 12.919 -6.740 -37.150 1.00 91.62 282 VAL A C 1
ATOM 2336 O O . VAL A 1 282 ? 12.541 -7.310 -38.173 1.00 91.62 282 VAL A O 1
ATOM 2339 N N . TYR A 1 283 ? 12.233 -6.761 -36.014 1.00 94.62 283 TYR A N 1
ATOM 2340 C CA . TYR A 1 283 ? 10.959 -7.444 -35.838 1.00 94.62 283 TYR A CA 1
ATOM 2341 C C . TYR A 1 283 ? 9.853 -6.432 -35.533 1.00 94.62 283 TYR A C 1
ATOM 2343 O O . TYR A 1 283 ? 10.114 -5.352 -35.017 1.00 94.62 283 TYR A O 1
ATOM 2351 N N . SER A 1 284 ? 8.616 -6.777 -35.867 1.00 93.44 284 SER A N 1
ATOM 2352 C CA . SER A 1 284 ? 7.415 -5.964 -35.704 1.00 93.44 284 SER A CA 1
ATOM 2353 C C . SER A 1 284 ? 6.412 -6.691 -34.814 1.00 93.44 284 SER A C 1
ATOM 2355 O O . SER A 1 284 ? 6.158 -7.879 -35.043 1.00 93.44 284 SER A O 1
ATOM 2357 N N . GLY A 1 285 ? 5.818 -5.990 -33.849 1.00 92.00 285 GLY A N 1
ATOM 2358 C CA . GLY A 1 285 ? 4.767 -6.531 -32.987 1.00 92.00 285 GLY A CA 1
ATOM 2359 C C . GLY A 1 285 ? 5.270 -7.531 -31.943 1.00 92.00 285 GLY A C 1
ATOM 2360 O O . GLY A 1 285 ? 6.337 -7.366 -31.356 1.00 92.00 285 GLY A O 1
ATOM 2361 N N . GLY A 1 286 ? 4.489 -8.583 -31.697 1.00 91.56 286 GLY A N 1
ATOM 2362 C CA . GLY A 1 286 ? 4.815 -9.635 -30.732 1.00 91.56 286 GLY A CA 1
ATOM 2363 C C . GLY A 1 286 ? 4.134 -9.476 -29.374 1.00 91.56 286 GLY A C 1
ATOM 2364 O O . GLY A 1 286 ? 3.304 -8.590 -29.156 1.00 91.56 286 GLY A O 1
ATOM 2365 N N . ASN A 1 287 ? 4.499 -10.368 -28.453 1.00 92.38 287 ASN A N 1
ATOM 2366 C CA . ASN A 1 287 ? 4.113 -10.289 -27.051 1.00 92.38 287 ASN A CA 1
ATOM 2367 C C . ASN A 1 287 ? 5.318 -10.569 -26.142 1.00 92.38 287 ASN A C 1
ATOM 2369 O O . ASN A 1 287 ? 6.283 -11.240 -26.529 1.00 92.38 287 ASN A O 1
ATOM 2373 N N . VAL A 1 288 ? 5.256 -10.066 -24.911 1.00 92.06 288 VAL A N 1
ATOM 2374 C CA . VAL A 1 288 ? 6.361 -10.177 -23.951 1.00 92.06 288 VAL A CA 1
ATOM 2375 C C . VAL A 1 288 ? 6.660 -11.627 -23.559 1.00 92.06 288 VAL A C 1
ATOM 2377 O O . VAL A 1 288 ? 7.787 -11.951 -23.199 1.00 92.06 288 VAL A O 1
ATOM 2380 N N . GLU A 1 289 ? 5.674 -12.525 -23.633 1.00 88.62 289 GLU A N 1
ATOM 2381 C CA . GLU A 1 289 ? 5.872 -13.932 -23.287 1.00 88.62 289 GLU A CA 1
ATOM 2382 C C . GLU A 1 289 ? 6.771 -14.663 -24.268 1.00 88.62 289 GLU A C 1
ATOM 2384 O O . GLU A 1 289 ? 7.757 -15.282 -23.863 1.00 88.62 289 GLU A O 1
ATOM 2389 N N . VAL A 1 290 ? 6.426 -14.579 -25.547 1.00 89.25 290 VAL A N 1
ATOM 2390 C CA . VAL A 1 290 ? 7.203 -15.146 -26.640 1.00 89.25 290 VAL A CA 1
ATOM 2391 C C . VAL A 1 290 ? 8.560 -14.462 -26.682 1.00 89.25 290 VAL A C 1
ATOM 2393 O O . VAL A 1 290 ? 9.571 -15.152 -26.738 1.00 89.25 290 VAL A O 1
ATOM 2396 N N . PHE A 1 291 ? 8.609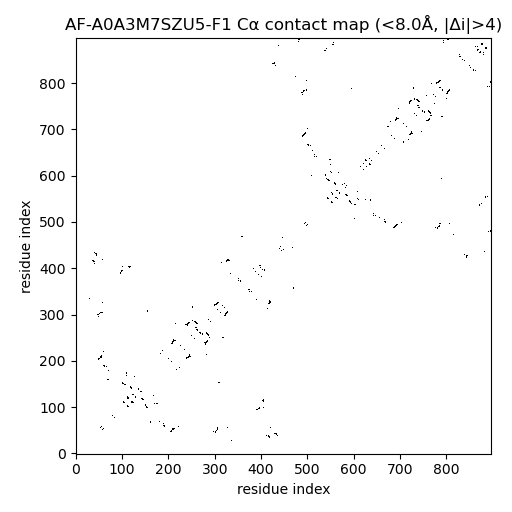 -13.133 -26.547 1.00 92.00 291 PHE A N 1
ATOM 2397 C CA . PHE A 1 291 ? 9.871 -12.399 -26.528 1.00 92.00 291 PHE A CA 1
ATOM 2398 C C . PHE A 1 291 ? 10.805 -12.878 -25.407 1.00 92.00 291 PHE A C 1
ATOM 2400 O O . PHE A 1 291 ? 11.929 -13.281 -25.694 1.00 92.00 291 PHE A O 1
ATOM 2407 N N . SER A 1 292 ? 10.335 -12.932 -24.152 1.00 90.06 292 SER A N 1
ATOM 2408 C CA . SER A 1 292 ? 11.132 -13.429 -23.019 1.00 90.06 292 SER A CA 1
ATOM 2409 C C . SER A 1 292 ? 11.590 -14.876 -23.199 1.00 90.06 292 SER A C 1
ATOM 2411 O O . SER A 1 292 ? 12.713 -15.198 -22.819 1.00 90.06 292 SER A O 1
ATOM 2413 N N . LYS A 1 293 ? 10.758 -15.743 -23.792 1.00 89.25 293 LYS A N 1
ATOM 2414 C CA . LYS A 1 293 ? 11.143 -17.125 -24.124 1.00 89.25 293 LYS A CA 1
ATOM 2415 C C . LYS A 1 293 ? 12.255 -17.156 -25.177 1.00 89.25 293 LYS A C 1
ATOM 2417 O O . LYS A 1 293 ? 13.234 -17.869 -24.992 1.00 89.25 293 LYS A O 1
ATOM 2422 N N . LEU A 1 294 ? 12.136 -16.357 -26.239 1.00 90.19 294 LEU A N 1
ATOM 2423 C CA . LEU A 1 294 ? 13.112 -16.302 -27.333 1.00 90.19 294 LEU A CA 1
ATOM 2424 C C . LEU A 1 294 ? 14.475 -15.761 -26.889 1.00 90.19 294 LEU A C 1
ATOM 2426 O O . LEU A 1 294 ? 15.500 -16.250 -27.358 1.00 90.19 294 LEU A O 1
ATOM 2430 N N . ILE A 1 295 ? 14.499 -14.781 -25.982 1.00 89.62 295 ILE A N 1
ATOM 2431 C CA . ILE A 1 295 ? 15.755 -14.251 -25.429 1.00 89.62 295 ILE A CA 1
ATOM 2432 C C . ILE A 1 295 ? 16.227 -15.006 -24.179 1.00 89.62 295 ILE A C 1
ATOM 2434 O O . ILE A 1 295 ? 17.294 -14.698 -23.658 1.00 89.62 295 ILE A O 1
ATOM 2438 N N . ASN A 1 296 ? 15.455 -15.990 -23.704 1.00 88.81 296 ASN A N 1
ATOM 2439 C CA . ASN A 1 296 ? 15.696 -16.739 -22.471 1.00 88.81 296 ASN A CA 1
ATOM 2440 C C . ASN A 1 296 ? 15.921 -15.827 -21.245 1.00 88.81 296 ASN A C 1
ATOM 2442 O O . ASN A 1 296 ? 16.906 -15.965 -20.517 1.00 88.81 296 ASN A O 1
ATOM 2446 N N . SER A 1 297 ? 15.023 -14.856 -21.045 1.00 87.25 297 SER A N 1
ATOM 2447 C CA . SER A 1 297 ? 15.064 -13.936 -19.904 1.00 87.25 297 SER A CA 1
ATOM 2448 C C . SER A 1 297 ? 14.021 -14.281 -18.843 1.00 87.25 297 SER A C 1
ATOM 2450 O O . SER A 1 297 ? 12.866 -14.600 -19.145 1.00 87.25 297 SER A O 1
ATOM 2452 N N . HIS A 1 298 ? 14.410 -14.156 -17.573 1.00 82.81 298 HIS A N 1
ATOM 2453 C CA . HIS A 1 298 ? 13.524 -14.370 -16.434 1.00 82.81 298 HIS A CA 1
ATOM 2454 C C . HIS A 1 298 ? 13.436 -13.119 -15.571 1.00 82.81 298 HIS A C 1
ATOM 2456 O O . HIS A 1 298 ? 14.409 -12.712 -14.949 1.00 82.81 298 HIS A O 1
ATOM 2462 N N . GLY A 1 299 ? 12.242 -12.528 -15.503 1.00 82.00 299 GLY A N 1
ATOM 2463 C CA . GLY A 1 299 ? 11.902 -11.411 -14.622 1.00 82.00 299 GLY A CA 1
ATOM 2464 C C . GLY A 1 299 ? 13.009 -10.381 -14.400 1.00 82.00 299 GLY A C 1
ATOM 2465 O O . GLY A 1 299 ? 13.247 -9.532 -15.252 1.00 82.00 299 GLY A O 1
ATOM 2466 N N . LYS A 1 300 ? 13.694 -10.471 -13.257 1.00 85.94 300 LYS A N 1
ATOM 2467 C CA . LYS A 1 300 ? 14.740 -9.527 -12.825 1.00 85.94 300 LYS A CA 1
ATOM 2468 C C . LYS A 1 300 ? 16.033 -9.571 -13.655 1.00 85.94 300 LYS A C 1
ATOM 2470 O O . LYS A 1 300 ? 16.926 -8.775 -13.402 1.00 85.94 300 LYS A O 1
ATOM 2475 N N . ASP A 1 301 ? 16.127 -10.441 -14.657 1.00 89.69 301 ASP A N 1
ATOM 2476 C CA . ASP A 1 301 ? 17.212 -10.433 -15.644 1.00 89.69 301 ASP A CA 1
ATOM 2477 C C . ASP A 1 301 ? 17.199 -9.176 -16.537 1.00 89.69 301 ASP A C 1
ATOM 2479 O O . ASP A 1 301 ? 18.204 -8.879 -17.181 1.00 89.69 301 ASP A O 1
ATOM 2483 N N . VAL A 1 302 ? 16.070 -8.463 -16.619 1.00 92.31 302 VAL A N 1
ATOM 2484 C CA . VAL A 1 302 ? 15.870 -7.332 -17.538 1.00 92.31 302 VAL A CA 1
ATOM 2485 C C . VAL A 1 302 ? 15.781 -6.015 -16.771 1.00 92.31 302 VAL A C 1
ATOM 2487 O O . VAL A 1 302 ? 14.975 -5.923 -15.849 1.00 92.31 302 VAL A O 1
ATOM 2490 N N . LEU A 1 303 ? 16.532 -4.991 -17.188 1.00 93.62 303 LEU A N 1
ATOM 2491 C CA . LEU A 1 303 ? 16.283 -3.583 -16.855 1.00 93.62 303 LEU A CA 1
ATOM 2492 C C . LEU A 1 303 ? 15.664 -2.898 -18.078 1.00 93.62 303 LEU A C 1
ATOM 2494 O O . LEU A 1 303 ? 16.338 -2.738 -19.093 1.00 93.62 303 LEU A O 1
ATOM 2498 N N . TYR A 1 304 ? 14.389 -2.519 -17.991 1.00 95.56 304 TYR A N 1
ATOM 2499 C CA . TYR A 1 304 ? 13.674 -1.836 -19.069 1.00 95.56 304 TYR A CA 1
ATOM 2500 C C . TYR A 1 304 ? 13.567 -0.336 -18.798 1.00 95.56 304 TYR A C 1
ATOM 2502 O O . TYR A 1 304 ? 13.062 0.070 -17.747 1.00 95.56 304 TYR A O 1
ATOM 2510 N N . VAL A 1 305 ? 14.065 0.461 -19.739 1.00 95.62 305 VAL A N 1
ATOM 2511 C CA . VAL A 1 305 ? 14.128 1.920 -19.691 1.00 95.62 305 VAL A CA 1
ATOM 2512 C C . VAL A 1 305 ? 13.052 2.501 -20.606 1.00 95.62 305 VAL A C 1
ATOM 2514 O O . VAL A 1 305 ? 12.979 2.117 -21.772 1.00 95.62 305 VAL A O 1
ATOM 2517 N N . GLY A 1 306 ? 12.229 3.410 -20.087 1.00 93.75 306 GLY A N 1
ATOM 2518 C CA . GLY A 1 306 ? 11.163 4.063 -20.851 1.00 93.75 306 GLY A CA 1
ATOM 2519 C C . GLY A 1 306 ? 10.653 5.328 -20.165 1.00 93.75 306 GLY A C 1
ATOM 2520 O O . GLY A 1 306 ? 10.856 5.507 -18.961 1.00 93.75 306 GLY A O 1
ATOM 2521 N N . ASP A 1 307 ? 9.976 6.202 -20.899 1.00 90.81 307 ASP A N 1
ATOM 2522 C CA . ASP A 1 307 ? 9.384 7.441 -20.386 1.00 90.81 307 ASP A CA 1
ATOM 2523 C C . ASP A 1 307 ? 7.900 7.259 -20.013 1.00 90.81 307 ASP A C 1
ATOM 2525 O O . ASP A 1 307 ? 7.371 7.954 -19.136 1.00 90.81 307 ASP A O 1
ATOM 2529 N N . HIS A 1 308 ? 7.212 6.285 -20.617 1.00 90.44 308 HIS A N 1
ATOM 2530 C CA . HIS A 1 308 ? 5.792 6.081 -20.389 1.00 90.44 308 HIS A CA 1
ATOM 2531 C C . HIS A 1 308 ? 5.545 5.245 -19.125 1.00 90.44 308 HIS A C 1
ATOM 2533 O O . HIS A 1 308 ? 5.598 4.011 -19.114 1.00 90.44 308 HIS A O 1
ATOM 2539 N N . ILE A 1 309 ? 5.157 5.917 -18.032 1.00 90.31 309 ILE A N 1
ATOM 2540 C CA . ILE A 1 309 ? 4.911 5.266 -16.730 1.00 90.31 309 ILE A CA 1
ATOM 2541 C C . ILE A 1 309 ? 3.920 4.092 -16.808 1.00 90.31 309 ILE A C 1
ATOM 2543 O O . ILE A 1 309 ? 4.100 3.086 -16.124 1.00 90.31 309 ILE A O 1
ATOM 2547 N N . PHE A 1 310 ? 2.874 4.184 -17.633 1.00 88.19 310 PHE A N 1
ATOM 2548 C CA . PHE A 1 310 ? 1.896 3.109 -17.782 1.00 88.19 310 PHE A CA 1
ATOM 2549 C C . PHE A 1 310 ? 2.346 2.045 -18.785 1.00 88.19 310 PHE A C 1
ATOM 2551 O O . PHE A 1 310 ? 2.396 0.870 -18.415 1.00 88.19 310 PHE A O 1
ATOM 2558 N N . GLY A 1 311 ? 2.676 2.448 -20.016 1.00 87.56 311 GLY A N 1
ATOM 2559 C CA . GLY A 1 311 ? 3.040 1.541 -21.104 1.00 87.56 311 GLY A CA 1
ATOM 2560 C C . GLY A 1 311 ? 4.321 0.756 -20.839 1.00 87.56 311 GLY A C 1
ATOM 2561 O O . GLY A 1 311 ? 4.319 -0.466 -20.986 1.00 87.56 311 GLY A O 1
ATOM 2562 N N . ASP A 1 312 ? 5.370 1.436 -20.379 1.00 92.56 312 ASP A N 1
ATOM 2563 C CA . ASP A 1 312 ? 6.697 0.846 -20.223 1.00 92.56 312 ASP A CA 1
ATOM 2564 C C . ASP A 1 312 ? 6.923 0.311 -18.823 1.00 92.56 312 ASP A C 1
ATOM 2566 O O . ASP A 1 312 ? 7.328 -0.835 -18.647 1.00 92.56 312 ASP A O 1
ATOM 2570 N N . ILE A 1 313 ? 6.639 1.121 -17.806 1.00 93.81 313 ILE A N 1
ATOM 2571 C CA . ILE A 1 313 ? 7.068 0.830 -16.437 1.00 93.81 313 ILE A CA 1
ATOM 2572 C C . ILE A 1 313 ? 6.059 -0.068 -15.717 1.00 93.81 313 ILE A C 1
ATOM 2574 O O . ILE A 1 313 ? 6.396 -1.172 -15.292 1.00 93.81 313 ILE A O 1
ATOM 2578 N N . ILE A 1 314 ? 4.797 0.354 -15.589 1.00 89.56 314 ILE A N 1
ATOM 2579 C CA . ILE A 1 314 ? 3.776 -0.400 -14.840 1.00 89.56 314 ILE A CA 1
ATOM 2580 C C . ILE A 1 314 ? 3.548 -1.784 -15.447 1.00 89.56 314 ILE A C 1
ATOM 2582 O O . ILE A 1 314 ? 3.450 -2.769 -14.706 1.00 89.56 314 ILE A O 1
ATOM 2586 N N . LYS A 1 315 ? 3.426 -1.870 -16.775 1.00 89.44 315 LYS A N 1
ATOM 2587 C CA . LYS A 1 315 ? 3.097 -3.124 -17.461 1.00 89.44 315 LYS A CA 1
ATOM 2588 C C . LYS A 1 315 ? 4.257 -4.115 -17.425 1.00 89.44 315 LYS A C 1
ATOM 2590 O O . LYS A 1 315 ? 4.040 -5.246 -16.987 1.00 89.44 315 LYS A O 1
ATOM 2595 N N . SER A 1 316 ? 5.481 -3.698 -17.758 1.00 90.19 316 SER A N 1
ATOM 2596 C CA . SER A 1 316 ? 6.654 -4.581 -17.659 1.00 90.19 316 SER A CA 1
ATOM 2597 C C . SER A 1 316 ? 6.891 -5.064 -16.219 1.00 90.19 316 SER A C 1
ATOM 2599 O O . SER A 1 316 ? 7.120 -6.258 -15.990 1.00 90.19 316 SER A O 1
ATOM 2601 N N . LYS A 1 317 ? 6.719 -4.177 -15.224 1.00 86.62 317 LYS A N 1
ATOM 2602 C CA . LYS A 1 317 ? 6.843 -4.512 -13.799 1.00 86.62 317 LYS A CA 1
ATOM 2603 C C . LYS A 1 317 ? 5.800 -5.532 -13.352 1.00 86.62 317 LYS A C 1
ATOM 2605 O O . LYS A 1 317 ? 6.157 -6.531 -12.741 1.00 86.62 317 LYS A O 1
ATOM 2610 N N . LYS A 1 318 ? 4.512 -5.298 -13.618 1.00 82.31 318 LYS A N 1
ATOM 2611 C CA . LYS A 1 318 ? 3.432 -6.169 -13.115 1.00 82.31 318 LYS A CA 1
ATOM 2612 C C . LYS A 1 318 ? 3.391 -7.529 -13.804 1.00 82.31 318 LYS A C 1
ATOM 2614 O O . LYS A 1 318 ? 3.085 -8.523 -13.156 1.00 82.31 318 LYS A O 1
ATOM 2619 N N . VAL A 1 319 ? 3.666 -7.562 -15.106 1.00 81.12 319 VAL A N 1
ATOM 2620 C CA . VAL A 1 319 ? 3.497 -8.776 -15.916 1.00 81.12 319 VAL A CA 1
ATOM 2621 C C . VAL A 1 319 ? 4.717 -9.682 -15.812 1.00 81.12 319 VAL A C 1
ATOM 2623 O O . VAL A 1 319 ? 4.572 -10.899 -15.737 1.00 81.12 319 VAL A O 1
ATOM 2626 N N . ARG A 1 320 ? 5.927 -9.108 -15.792 1.00 82.38 320 ARG A N 1
ATOM 2627 C CA . ARG A 1 320 ? 7.170 -9.891 -15.798 1.00 82.38 320 ARG A CA 1
ATOM 2628 C C . ARG A 1 320 ? 8.047 -9.697 -14.573 1.00 82.38 320 ARG A C 1
ATOM 2630 O O . ARG A 1 320 ? 8.998 -10.453 -14.426 1.00 82.38 320 ARG A O 1
ATOM 2637 N N . ALA A 1 321 ? 7.756 -8.739 -13.695 1.00 83.62 321 ALA A N 1
ATOM 2638 C CA . ALA A 1 321 ? 8.653 -8.350 -12.605 1.00 83.62 321 ALA A CA 1
ATOM 2639 C C . ALA A 1 321 ? 10.045 -7.911 -13.099 1.00 83.62 321 ALA A C 1
ATOM 2641 O O . ALA A 1 321 ? 11.034 -8.096 -12.387 1.00 83.62 321 ALA A O 1
ATOM 2642 N N . TRP A 1 322 ? 10.113 -7.321 -14.302 1.00 90.50 322 TRP A N 1
ATOM 2643 C CA . TRP A 1 322 ? 11.330 -6.691 -14.821 1.00 90.50 322 TRP A CA 1
ATOM 2644 C C . TRP A 1 322 ? 11.826 -5.601 -13.868 1.00 90.50 322 TRP A C 1
ATOM 2646 O O . TRP A 1 322 ? 11.046 -5.008 -13.109 1.00 90.50 322 TRP A O 1
ATOM 2656 N N . HIS A 1 323 ? 13.130 -5.343 -13.881 1.00 92.31 323 HIS A N 1
ATOM 2657 C CA . HIS A 1 323 ? 13.637 -4.093 -13.351 1.00 92.31 323 HIS A CA 1
ATOM 2658 C C . HIS A 1 323 ? 13.256 -2.942 -14.282 1.00 92.31 323 HIS A C 1
ATOM 2660 O O . HIS A 1 323 ? 13.180 -3.122 -15.495 1.00 92.31 323 HIS A O 1
ATOM 2666 N N . THR A 1 324 ? 12.965 -1.770 -13.724 1.00 94.88 324 THR A N 1
ATOM 2667 C CA . THR A 1 324 ? 12.390 -0.657 -14.500 1.00 94.88 324 THR A CA 1
ATOM 2668 C C . THR A 1 324 ? 13.064 0.673 -14.203 1.00 94.88 324 THR A C 1
ATOM 2670 O O . THR A 1 324 ? 13.170 1.049 -13.032 1.00 94.88 324 THR A O 1
ATOM 2673 N N . PHE A 1 325 ? 13.427 1.403 -15.253 1.00 95.69 325 PHE A N 1
ATOM 2674 C CA . PHE A 1 325 ? 14.034 2.726 -15.191 1.00 95.69 325 PHE A CA 1
ATOM 2675 C C . PHE A 1 325 ? 13.147 3.742 -15.922 1.00 95.69 325 PHE A C 1
ATOM 2677 O O . PHE A 1 325 ? 13.002 3.679 -17.137 1.00 95.69 325 PHE A O 1
ATOM 2684 N N . LEU A 1 326 ? 12.525 4.652 -15.171 1.00 95.50 326 LEU A N 1
ATOM 2685 C CA . LEU A 1 326 ? 11.660 5.688 -15.735 1.00 95.50 326 LEU A CA 1
ATOM 2686 C C . LEU A 1 326 ? 12.448 6.951 -16.099 1.00 95.50 326 LEU A C 1
ATOM 2688 O O . LEU A 1 326 ? 13.152 7.497 -15.246 1.00 95.50 326 LEU A O 1
ATOM 2692 N N . ILE A 1 327 ? 12.239 7.460 -17.309 1.00 92.88 327 ILE A N 1
ATOM 2693 C CA . ILE A 1 327 ? 12.759 8.759 -17.745 1.00 92.88 327 ILE A CA 1
ATOM 2694 C C . ILE A 1 327 ? 11.712 9.854 -17.503 1.00 92.88 327 ILE A C 1
ATOM 2696 O O . ILE A 1 327 ? 10.563 9.753 -17.941 1.00 92.88 327 ILE A O 1
ATOM 2700 N N . VAL A 1 328 ? 12.102 10.887 -16.752 1.00 90.75 328 VAL A N 1
ATOM 2701 C CA . VAL A 1 328 ? 11.268 12.044 -16.382 1.00 90.75 328 VAL A CA 1
ATOM 2702 C C . VAL A 1 328 ? 12.042 13.328 -16.698 1.00 90.75 328 VAL A C 1
ATOM 2704 O O . VAL A 1 328 ? 12.676 13.880 -15.796 1.00 90.75 328 VAL A O 1
ATOM 2707 N N . PRO A 1 329 ? 12.038 13.809 -17.954 1.00 86.00 329 PRO A N 1
ATOM 2708 C CA . PRO A 1 329 ? 12.806 14.992 -18.360 1.00 86.00 329 PRO A CA 1
ATOM 2709 C C . PRO A 1 329 ? 12.502 16.245 -17.522 1.00 86.00 329 PRO A C 1
ATOM 2711 O O . PRO A 1 329 ? 13.389 17.045 -17.234 1.00 86.00 329 PRO A O 1
ATOM 2714 N N . GLU A 1 330 ? 11.264 16.374 -17.035 1.00 84.94 330 GLU A N 1
ATOM 2715 C CA . GLU A 1 330 ? 10.801 17.467 -16.172 1.00 84.94 330 GLU A CA 1
ATOM 2716 C C . GLU A 1 330 ? 11.605 17.578 -14.863 1.00 84.94 330 GLU A C 1
ATOM 2718 O O . GLU A 1 330 ? 11.662 18.646 -14.251 1.00 84.94 330 GLU A O 1
ATOM 2723 N N . LEU A 1 331 ? 12.255 16.490 -14.435 1.00 86.31 331 LEU A N 1
ATOM 2724 C CA . LEU A 1 331 ? 12.999 16.409 -13.183 1.00 86.31 331 LEU A CA 1
ATOM 2725 C C . LEU A 1 331 ? 14.158 17.410 -13.112 1.00 86.31 331 LEU A C 1
ATOM 2727 O O . LEU A 1 331 ? 14.389 17.973 -12.046 1.00 86.31 331 LEU A O 1
ATOM 2731 N N . SER A 1 332 ? 14.843 17.680 -14.227 1.00 83.06 332 SER A N 1
ATOM 2732 C CA . SER A 1 332 ? 15.932 18.667 -14.263 1.00 83.06 332 S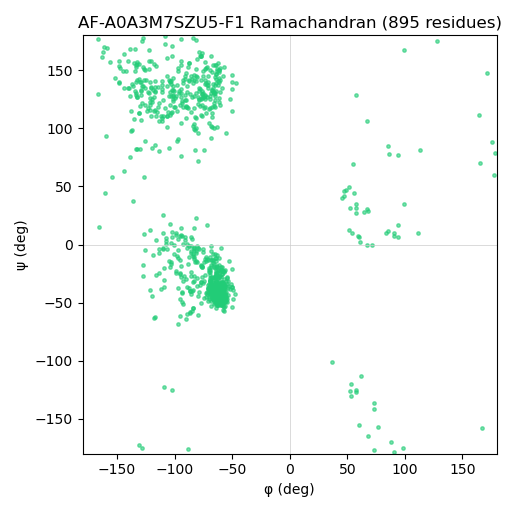ER A CA 1
ATOM 2733 C C . SER A 1 332 ? 15.433 20.079 -13.941 1.00 83.06 332 SER A C 1
ATOM 2735 O O . SER A 1 332 ? 16.018 20.759 -13.098 1.00 83.06 332 SER A O 1
ATOM 2737 N N . LYS A 1 333 ? 14.297 20.488 -14.529 1.00 84.38 333 LYS A N 1
ATOM 2738 C CA . LYS A 1 333 ? 13.633 21.765 -14.211 1.00 84.38 333 LYS A CA 1
ATOM 2739 C C . LYS A 1 333 ? 13.133 21.786 -12.764 1.00 84.38 333 LYS A C 1
ATOM 2741 O O . LYS A 1 333 ? 13.223 22.805 -12.089 1.00 84.38 333 LYS A O 1
ATOM 2746 N N . GLU A 1 334 ? 12.600 20.672 -12.262 1.00 85.50 334 GLU A N 1
ATOM 2747 C CA . GLU A 1 334 ? 12.115 20.632 -10.880 1.00 85.50 334 GLU A CA 1
ATOM 2748 C C . GLU A 1 334 ? 13.228 20.771 -9.842 1.00 85.50 334 GLU A C 1
ATOM 2750 O O . GLU A 1 334 ? 13.034 21.465 -8.841 1.00 85.50 334 GLU A O 1
ATOM 2755 N N . LEU A 1 335 ? 14.378 20.136 -10.081 1.00 82.19 335 LEU A N 1
ATOM 2756 C CA . LEU A 1 335 ? 15.546 20.225 -9.208 1.00 82.19 335 LEU A CA 1
ATOM 2757 C C . LEU A 1 335 ? 16.163 21.624 -9.236 1.00 82.19 335 LEU A C 1
ATOM 2759 O O . LEU A 1 335 ? 16.488 22.150 -8.172 1.00 82.19 335 LEU A O 1
ATOM 2763 N N . SER A 1 336 ? 16.258 22.260 -10.410 1.00 82.75 336 SER A N 1
ATOM 2764 C CA . SER A 1 336 ? 16.767 23.633 -10.502 1.00 82.75 336 SER A CA 1
ATOM 2765 C C . SER A 1 336 ? 15.879 24.608 -9.726 1.00 82.75 336 SER A C 1
ATOM 2767 O O . SER A 1 336 ? 16.379 25.352 -8.886 1.00 82.75 336 SER A O 1
ATOM 2769 N N . ILE A 1 337 ? 14.555 24.536 -9.910 1.00 83.50 337 ILE A N 1
ATOM 2770 C CA . ILE A 1 337 ? 13.594 25.383 -9.186 1.00 83.50 337 ILE A CA 1
ATOM 2771 C C . ILE A 1 337 ? 13.654 25.115 -7.683 1.00 83.50 337 ILE A C 1
ATOM 2773 O O . ILE A 1 337 ? 13.603 26.055 -6.893 1.00 83.50 337 ILE A O 1
ATOM 2777 N N . TYR A 1 338 ? 13.764 23.850 -7.270 1.00 80.31 338 TYR A N 1
ATOM 2778 C CA . TYR A 1 338 ? 13.886 23.501 -5.857 1.00 80.31 338 TYR A CA 1
ATOM 2779 C C . TYR A 1 338 ? 15.119 24.155 -5.220 1.00 80.31 338 TYR A C 1
ATOM 2781 O O . TYR A 1 338 ? 15.007 24.766 -4.158 1.00 80.31 338 TYR A O 1
ATOM 2789 N N . THR A 1 339 ? 16.267 24.084 -5.897 1.00 79.06 339 THR A N 1
ATOM 2790 C CA . THR A 1 339 ? 17.517 24.704 -5.444 1.00 79.06 339 THR A CA 1
ATOM 2791 C C . THR A 1 339 ? 17.413 26.234 -5.428 1.00 79.06 339 THR A C 1
ATOM 2793 O O . THR A 1 339 ? 17.758 26.858 -4.427 1.00 79.06 339 THR A O 1
ATOM 2796 N N . GLU A 1 340 ? 16.877 26.852 -6.484 1.00 86.00 340 GLU A N 1
ATOM 2797 C CA . GLU A 1 340 ? 16.704 28.310 -6.585 1.00 86.00 340 GLU A CA 1
ATOM 2798 C C . GLU A 1 340 ? 15.698 28.881 -5.575 1.00 86.00 340 GLU A C 1
ATOM 2800 O O . GLU A 1 340 ? 15.835 30.019 -5.129 1.00 86.00 340 GLU A O 1
ATOM 2805 N N . LYS A 1 341 ? 14.656 28.116 -5.227 1.00 85.56 341 LYS A N 1
ATOM 2806 C CA . LYS A 1 341 ? 13.574 28.530 -4.318 1.00 85.56 341 LYS A CA 1
ATOM 2807 C C . LYS A 1 341 ? 13.695 27.922 -2.922 1.00 85.56 341 LYS A C 1
ATOM 2809 O O . LYS A 1 341 ? 12.718 27.940 -2.171 1.00 85.56 341 LYS A O 1
ATOM 2814 N N . ASN A 1 342 ? 14.873 27.423 -2.548 1.00 81.69 342 ASN A N 1
ATOM 2815 C CA . ASN A 1 342 ? 15.117 26.789 -1.250 1.00 81.69 342 ASN A CA 1
ATOM 2816 C C . ASN A 1 342 ? 14.713 27.680 -0.053 1.00 81.69 342 ASN A C 1
ATOM 2818 O O . ASN A 1 342 ? 14.217 27.188 0.962 1.00 81.69 342 ASN A O 1
ATOM 2822 N N . ASP A 1 343 ? 14.827 29.003 -0.192 1.00 86.81 343 ASP A N 1
ATOM 2823 C CA . ASP A 1 343 ? 14.385 29.961 0.828 1.00 86.81 343 ASP A CA 1
ATOM 2824 C C . ASP A 1 343 ? 12.878 29.870 1.111 1.00 86.81 343 ASP A C 1
ATOM 2826 O O . ASP A 1 343 ? 12.463 29.933 2.268 1.00 86.81 343 ASP A O 1
ATOM 2830 N N . LEU A 1 344 ? 12.044 29.672 0.081 1.00 84.88 344 LEU A N 1
ATOM 2831 C CA . LEU A 1 344 ? 10.593 29.520 0.249 1.00 84.88 344 LEU A CA 1
ATOM 2832 C C . LEU A 1 344 ? 10.259 28.216 0.981 1.00 84.88 344 LEU A C 1
ATOM 2834 O O . LEU A 1 344 ? 9.386 28.196 1.847 1.00 84.88 344 LEU A O 1
ATOM 2838 N N . TYR A 1 345 ? 10.980 27.134 0.680 1.00 80.06 345 TYR A N 1
ATOM 2839 C CA . TYR A 1 345 ? 10.841 25.866 1.398 1.00 80.06 345 TYR A CA 1
ATOM 2840 C C . TYR A 1 345 ? 11.266 25.995 2.866 1.00 80.06 345 TYR A C 1
ATOM 2842 O O . TYR A 1 345 ? 10.555 25.535 3.759 1.00 80.06 345 TYR A O 1
ATOM 2850 N N . THR A 1 346 ? 12.365 26.701 3.130 1.00 82.88 346 THR A N 1
ATOM 2851 C CA . THR A 1 346 ? 12.849 26.973 4.491 1.00 82.88 346 THR A CA 1
ATOM 2852 C C . THR A 1 346 ? 11.845 27.813 5.287 1.00 82.88 346 THR A C 1
ATOM 2854 O O . THR A 1 346 ? 11.526 27.482 6.429 1.00 82.88 346 THR A O 1
ATOM 2857 N N . GLN A 1 347 ? 11.266 28.851 4.675 1.00 86.69 347 GLN A N 1
ATOM 2858 C CA . GLN A 1 347 ? 10.190 29.645 5.282 1.00 86.69 347 GLN A CA 1
ATOM 2859 C C . GLN A 1 347 ? 8.942 28.803 5.575 1.00 86.69 347 GLN A C 1
ATOM 2861 O O . GLN A 1 347 ? 8.306 28.978 6.614 1.00 86.69 347 GLN A O 1
ATOM 2866 N N . MET A 1 348 ? 8.593 27.869 4.686 1.00 82.69 348 MET A N 1
ATOM 2867 C CA . MET A 1 348 ? 7.456 26.972 4.889 1.00 82.69 348 MET A CA 1
ATOM 2868 C C . MET A 1 348 ? 7.684 26.057 6.093 1.00 82.69 348 MET A C 1
ATOM 2870 O O . MET A 1 348 ? 6.772 25.882 6.902 1.00 82.69 348 MET A O 1
ATOM 2874 N N . ASN A 1 3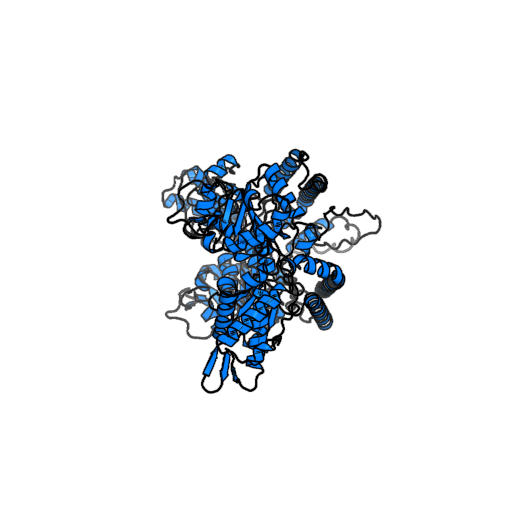49 ? 8.898 25.524 6.243 1.00 79.19 349 ASN A N 1
ATOM 2875 C CA . ASN A 1 349 ? 9.279 24.715 7.400 1.00 79.19 349 ASN A CA 1
ATOM 2876 C C . ASN A 1 349 ? 9.209 25.531 8.694 1.00 79.19 349 ASN A C 1
ATOM 2878 O O . ASN A 1 349 ? 8.548 25.104 9.636 1.00 79.19 349 ASN A O 1
ATOM 2882 N N . HIS A 1 350 ? 9.746 26.754 8.697 1.00 83.00 350 HIS A N 1
ATOM 2883 C CA . HIS A 1 350 ? 9.652 27.651 9.850 1.00 83.00 350 HIS A CA 1
ATOM 2884 C C . HIS A 1 350 ? 8.197 27.935 10.265 1.00 83.00 350 HIS A C 1
ATOM 2886 O O . HIS A 1 350 ? 7.867 27.881 11.446 1.00 83.00 350 HIS A O 1
ATOM 2892 N N . LEU A 1 351 ? 7.298 28.212 9.313 1.00 84.62 351 LEU A N 1
ATOM 2893 C CA . LEU A 1 351 ? 5.876 28.434 9.616 1.00 84.62 351 LEU A CA 1
ATOM 2894 C C . LEU A 1 351 ? 5.188 27.176 10.172 1.00 84.62 351 LEU A C 1
ATOM 2896 O O . LEU A 1 351 ? 4.308 27.280 11.028 1.00 84.62 351 LEU A O 1
ATOM 2900 N N . ASN A 1 352 ? 5.570 25.988 9.695 1.00 80.75 352 ASN A N 1
ATOM 2901 C CA . ASN A 1 352 ? 5.072 24.721 10.232 1.00 80.75 352 ASN A CA 1
ATOM 2902 C C . ASN A 1 352 ? 5.593 24.455 11.654 1.00 80.75 352 ASN A C 1
ATOM 2904 O O . ASN A 1 352 ? 4.843 23.941 12.491 1.00 80.75 352 ASN A O 1
ATOM 2908 N N . ASP A 1 353 ? 6.839 24.828 11.941 1.00 80.12 353 ASP A N 1
ATOM 2909 C CA . ASP A 1 353 ? 7.422 24.739 13.279 1.00 80.12 353 ASP A CA 1
ATOM 2910 C C . ASP A 1 353 ? 6.735 25.717 14.235 1.00 80.12 353 ASP A C 1
ATOM 2912 O O . ASP A 1 353 ? 6.285 25.305 15.301 1.00 80.12 353 ASP A O 1
ATOM 2916 N N . GLU A 1 354 ? 6.541 26.977 13.830 1.00 84.06 354 GLU A N 1
ATOM 2917 C CA . GLU A 1 354 ? 5.790 27.988 14.590 1.00 84.06 354 GLU A CA 1
ATOM 2918 C C . GLU A 1 354 ? 4.374 27.491 14.923 1.00 84.06 354 GLU A C 1
ATOM 2920 O O . GLU A 1 354 ? 3.950 27.517 16.081 1.00 84.06 354 GLU A O 1
ATOM 2925 N N . LEU A 1 355 ? 3.667 26.936 13.930 1.00 82.81 355 LEU A N 1
ATOM 2926 C CA . LEU A 1 355 ? 2.353 26.322 14.129 1.00 82.81 355 LEU A CA 1
ATOM 2927 C C . LEU A 1 355 ? 2.403 25.165 15.140 1.00 82.81 355 LEU A C 1
ATOM 2929 O O . LEU A 1 355 ? 1.486 25.007 15.949 1.00 82.81 355 LEU A O 1
ATOM 2933 N N . SER A 1 356 ? 3.457 24.352 15.095 1.00 78.00 356 SER A N 1
ATOM 2934 C CA . SER A 1 356 ? 3.645 23.222 16.008 1.00 78.00 356 SER A CA 1
ATOM 2935 C C . SER A 1 356 ? 3.925 23.692 17.437 1.00 78.00 356 SER A C 1
ATOM 2937 O O . SER A 1 356 ? 3.299 23.185 18.370 1.00 78.00 356 SER A O 1
ATOM 2939 N N . PHE A 1 357 ? 4.781 24.702 17.620 1.00 80.06 357 PHE A N 1
ATOM 2940 C CA . PHE A 1 357 ? 5.063 25.319 18.920 1.00 80.06 357 PHE A CA 1
ATOM 2941 C C . PHE A 1 357 ? 3.810 25.916 19.560 1.00 80.06 357 PHE A C 1
ATOM 2943 O O . PHE A 1 357 ? 3.600 25.750 20.761 1.00 80.06 357 PHE A O 1
ATOM 2950 N N . MET A 1 358 ? 2.940 26.547 18.768 1.00 82.19 358 MET A N 1
ATOM 2951 C CA . MET A 1 358 ? 1.673 27.072 19.277 1.00 82.19 358 MET A CA 1
ATOM 2952 C C . MET A 1 358 ? 0.725 25.975 19.771 1.00 82.19 358 MET A C 1
ATOM 2954 O O . MET A 1 358 ? -0.086 26.245 20.647 1.00 82.19 358 MET A O 1
ATOM 2958 N N . LEU A 1 359 ? 0.789 24.755 19.226 1.00 79.81 359 LEU A N 1
ATOM 2959 C CA . LEU A 1 359 ? -0.193 23.696 19.496 1.00 79.81 359 LEU A CA 1
ATOM 2960 C C . LEU A 1 359 ? 0.303 22.594 20.442 1.00 79.81 359 LEU A C 1
ATOM 2962 O O . LEU A 1 359 ? -0.510 21.819 20.941 1.00 79.81 359 LEU A O 1
ATOM 2966 N N . ILE A 1 360 ? 1.605 22.495 20.707 1.00 75.25 360 ILE A N 1
ATOM 2967 C CA . ILE A 1 360 ? 2.190 21.327 21.383 1.00 75.25 360 ILE A CA 1
ATOM 2968 C C . ILE A 1 360 ? 1.667 21.083 22.805 1.00 75.25 360 ILE A C 1
ATOM 2970 O O . ILE A 1 360 ? 1.438 19.932 23.191 1.00 75.25 360 ILE A O 1
ATOM 2974 N N . ASN A 1 361 ? 1.442 22.162 23.556 1.00 75.31 361 ASN A N 1
ATOM 2975 C CA . ASN A 1 361 ? 0.995 22.115 24.949 1.00 75.31 361 ASN A CA 1
ATOM 2976 C C . ASN A 1 361 ? -0.532 22.015 25.083 1.00 75.31 361 ASN A C 1
ATOM 2978 O O . ASN A 1 361 ? -1.042 21.931 26.196 1.00 75.31 361 ASN A O 1
ATOM 2982 N N . PHE A 1 362 ? -1.260 22.015 23.964 1.00 78.81 362 PHE A N 1
ATOM 2983 C CA . PHE A 1 362 ? -2.705 21.823 23.947 1.00 78.81 362 PHE A CA 1
ATOM 2984 C C . PHE A 1 362 ? -3.020 20.336 23.877 1.00 78.81 362 PHE A C 1
ATOM 2986 O O . PHE A 1 362 ? -2.372 19.593 23.144 1.00 78.81 362 PHE A O 1
ATOM 2993 N N . ASP A 1 363 ? -4.036 19.892 24.603 1.00 77.31 363 ASP A N 1
ATOM 2994 C CA . ASP A 1 363 ? -4.506 18.510 24.617 1.00 77.31 363 ASP A CA 1
ATOM 2995 C C . ASP A 1 363 ? -6.029 18.445 24.432 1.00 77.31 363 ASP A C 1
ATOM 2997 O O . ASP A 1 363 ? -6.684 19.447 24.150 1.00 77.31 363 ASP A O 1
ATOM 3001 N N . SER A 1 364 ? -6.621 17.256 24.571 1.00 76.06 364 SER A N 1
ATOM 3002 C CA . SER A 1 364 ? -8.073 17.110 24.418 1.00 76.06 364 SER A CA 1
ATOM 3003 C C . SER A 1 364 ? -8.891 17.809 25.516 1.00 76.06 364 SER A C 1
ATOM 3005 O O . SER A 1 364 ? -10.110 17.855 25.394 1.00 76.06 364 SER A O 1
ATOM 3007 N N . SER A 1 365 ? -8.262 18.334 26.577 1.00 75.81 365 SER A N 1
ATOM 3008 C CA . SER A 1 365 ? -8.928 19.128 27.620 1.00 75.81 365 SER A CA 1
ATOM 3009 C C . SER A 1 365 ? -8.992 20.621 27.301 1.00 75.81 365 SER A C 1
ATOM 3011 O O . SER A 1 365 ? -9.767 21.350 27.922 1.00 75.81 365 SER A O 1
ATOM 3013 N N . SER A 1 366 ? -8.178 21.089 26.352 1.00 79.56 366 SER A N 1
ATOM 3014 C CA . SER A 1 366 ? -8.081 22.506 26.022 1.00 79.56 366 SER A CA 1
ATOM 3015 C C . SER A 1 366 ? -9.359 23.007 25.343 1.00 79.56 366 SER A C 1
ATOM 3017 O O . SER A 1 366 ? -9.792 22.449 24.336 1.00 79.56 366 SER A O 1
ATOM 3019 N N . LYS A 1 367 ? -9.963 24.069 25.892 1.00 71.12 367 LYS A N 1
ATOM 3020 C CA . LYS A 1 367 ? -11.212 24.664 25.376 1.00 71.12 367 LYS A CA 1
ATOM 3021 C C . LYS A 1 367 ? -10.977 25.831 24.419 1.00 71.12 367 LYS A C 1
ATOM 3023 O O . LYS A 1 367 ? -11.777 26.040 23.511 1.00 71.12 367 LYS A O 1
ATOM 3028 N N . ASP A 1 368 ? -9.863 26.533 24.593 1.00 72.81 368 ASP A N 1
ATOM 3029 C CA . ASP A 1 368 ? -9.439 27.629 23.730 1.00 72.81 368 ASP A CA 1
ATOM 3030 C C . ASP A 1 368 ? -8.351 27.128 22.777 1.00 72.81 368 ASP A C 1
ATOM 3032 O O . ASP A 1 368 ? -7.347 26.561 23.204 1.00 72.81 368 ASP A O 1
ATOM 3036 N N . CYS A 1 369 ? -8.557 27.309 21.473 1.00 69.69 369 CYS A N 1
ATOM 3037 C CA . CYS A 1 369 ? -7.528 27.070 20.465 1.00 69.69 369 CYS A CA 1
ATOM 3038 C C . CYS A 1 369 ? -6.832 28.404 20.174 1.00 69.69 369 CYS A C 1
ATOM 3040 O O . CYS A 1 369 ? -7.538 29.391 19.941 1.00 69.69 369 CYS A O 1
ATOM 3042 N N . PRO A 1 370 ? -5.489 28.459 20.124 1.00 80.94 370 PRO A N 1
ATOM 3043 C CA . PRO A 1 370 ? -4.804 29.660 19.670 1.00 80.94 370 PRO A CA 1
ATOM 3044 C C . PRO A 1 370 ? -5.269 30.012 18.252 1.00 80.94 370 PRO A C 1
ATOM 3046 O O . PRO A 1 370 ? -5.557 29.119 17.442 1.00 80.94 370 PRO A O 1
ATOM 3049 N N . ASP A 1 371 ? -5.356 31.308 17.944 1.00 81.62 371 ASP A N 1
ATOM 3050 C CA . ASP A 1 371 ? -5.701 31.736 16.592 1.00 81.62 371 ASP A CA 1
ATOM 3051 C C . ASP A 1 371 ? -4.544 31.432 15.635 1.00 81.62 371 ASP A C 1
ATOM 3053 O O . ASP A 1 371 ? -3.515 32.102 15.604 1.00 81.62 371 ASP A O 1
ATOM 3057 N N . ILE A 1 372 ? -4.741 30.388 14.839 1.00 85.06 372 ILE A N 1
ATOM 3058 C CA . ILE A 1 372 ? -3.799 29.911 13.825 1.00 85.06 372 ILE A CA 1
ATOM 3059 C C . ILE A 1 372 ? -4.165 30.398 12.417 1.00 85.06 372 ILE A C 1
ATOM 3061 O O . ILE A 1 372 ? -3.587 29.920 11.440 1.00 85.06 372 ILE A O 1
ATOM 3065 N N . SER A 1 373 ? -5.146 31.297 12.278 1.00 86.31 373 SER A N 1
ATOM 3066 C CA . SER A 1 373 ? -5.661 31.738 10.974 1.00 86.31 373 SER A CA 1
ATOM 3067 C C . SER A 1 373 ? -4.586 32.459 10.164 1.00 86.31 373 SER A C 1
ATOM 3069 O O . SER A 1 373 ? -4.346 32.086 9.018 1.00 86.31 373 SER A O 1
ATOM 3071 N N . ASN A 1 374 ? -3.851 33.385 10.788 1.00 88.44 374 ASN A N 1
ATOM 3072 C CA . ASN A 1 374 ? -2.768 34.129 10.139 1.00 88.44 374 ASN A CA 1
ATOM 3073 C C . ASN A 1 374 ? -1.644 33.201 9.634 1.00 88.44 374 ASN A C 1
ATOM 3075 O O . ASN A 1 374 ? -1.270 33.247 8.465 1.00 88.44 374 ASN A O 1
ATOM 3079 N N . ILE A 1 375 ? -1.146 32.289 10.480 1.00 87.94 375 ILE A N 1
ATOM 3080 C CA . ILE A 1 375 ? -0.103 31.328 10.074 1.00 87.94 375 ILE A CA 1
ATOM 3081 C C . ILE A 1 375 ? -0.613 30.419 8.948 1.00 87.94 375 ILE A C 1
ATOM 3083 O O . ILE A 1 375 ? 0.097 30.182 7.972 1.00 87.94 375 ILE A O 1
ATOM 3087 N N . LYS A 1 376 ? -1.866 29.954 9.020 1.00 84.50 376 LYS A N 1
ATOM 3088 C CA . LYS A 1 376 ? -2.473 29.152 7.946 1.00 84.50 376 LYS A CA 1
ATOM 3089 C C . LYS A 1 376 ? -2.586 29.908 6.628 1.00 84.50 376 LYS A C 1
ATOM 3091 O O . LYS A 1 376 ? -2.380 29.298 5.581 1.00 84.50 376 LYS A O 1
ATOM 3096 N N . GLU A 1 377 ? -2.942 31.187 6.662 1.00 88.50 377 GLU A N 1
ATOM 3097 C CA . GLU A 1 377 ? -3.008 32.038 5.473 1.00 88.50 377 GLU A CA 1
ATOM 3098 C C . GLU A 1 377 ? -1.618 32.256 4.874 1.00 88.50 377 GLU A C 1
ATOM 3100 O O . GLU A 1 377 ? -1.451 32.092 3.666 1.00 88.50 377 GLU A O 1
ATOM 3105 N N . LYS A 1 378 ? -0.600 32.505 5.710 1.00 90.25 378 LYS A N 1
ATOM 3106 C CA . LYS A 1 378 ? 0.802 32.582 5.273 1.00 90.25 378 LYS A CA 1
ATOM 3107 C C . LYS A 1 378 ? 1.268 31.285 4.614 1.00 90.25 378 LYS A C 1
ATOM 3109 O O . LYS A 1 378 ? 1.799 31.338 3.510 1.00 90.25 378 LYS A O 1
ATOM 3114 N N . ILE A 1 379 ? 1.005 30.129 5.230 1.00 85.94 379 ILE A N 1
ATOM 3115 C CA . ILE A 1 379 ? 1.341 28.815 4.655 1.00 85.94 379 ILE A CA 1
ATOM 3116 C C . ILE A 1 379 ? 0.635 28.619 3.306 1.00 85.94 379 ILE A C 1
ATOM 3118 O O . ILE A 1 379 ? 1.263 28.189 2.345 1.00 85.94 379 ILE A O 1
ATOM 3122 N N . GLN A 1 380 ? -0.657 28.950 3.196 1.00 84.25 380 GLN A N 1
ATOM 3123 C CA . GLN A 1 380 ? -1.395 28.817 1.932 1.00 84.25 380 GLN A CA 1
ATOM 3124 C C . GLN A 1 380 ? -0.863 29.747 0.837 1.00 84.25 380 GLN A C 1
ATOM 3126 O O . GLN A 1 380 ? -0.737 29.319 -0.310 1.00 84.25 380 GLN A O 1
ATOM 3131 N N . SER A 1 381 ? -0.538 30.992 1.188 1.00 87.56 381 SER A N 1
ATOM 3132 C CA . SER A 1 381 ? 0.072 31.958 0.272 1.00 87.56 381 SER A CA 1
ATOM 3133 C C . SER A 1 381 ? 1.437 31.469 -0.217 1.00 87.56 381 SER A C 1
ATOM 3135 O O . SER A 1 381 ? 1.708 31.482 -1.415 1.00 87.56 381 SER A O 1
ATOM 3137 N N . LEU A 1 382 ? 2.264 30.948 0.691 1.00 88.06 382 LEU A N 1
ATOM 3138 C CA . LEU A 1 382 ? 3.590 30.433 0.370 1.00 88.06 382 LEU A CA 1
ATOM 3139 C C . LEU A 1 382 ? 3.531 29.176 -0.507 1.00 88.06 382 LEU A C 1
ATOM 3141 O O . LEU A 1 382 ? 4.258 29.091 -1.490 1.00 88.06 382 LEU A O 1
ATOM 3145 N N . ILE A 1 383 ? 2.614 28.241 -0.223 1.00 84.75 383 ILE A N 1
ATOM 3146 C CA . ILE A 1 383 ? 2.359 27.083 -1.099 1.00 84.75 383 ILE A CA 1
ATOM 3147 C C . ILE A 1 383 ? 1.982 27.556 -2.505 1.00 84.75 383 ILE A C 1
ATOM 3149 O O . ILE A 1 383 ? 2.502 27.028 -3.482 1.00 84.75 383 ILE A O 1
ATOM 3153 N N . HIS A 1 384 ? 1.118 28.568 -2.616 1.00 84.94 384 HIS A N 1
ATOM 3154 C CA . HIS A 1 384 ? 0.742 29.119 -3.913 1.00 84.94 384 HIS A CA 1
ATOM 3155 C C . HIS A 1 384 ? 1.940 29.741 -4.648 1.00 84.94 384 HIS A C 1
ATOM 3157 O O . HIS A 1 384 ? 2.107 29.493 -5.838 1.00 84.94 384 HIS A O 1
ATOM 3163 N N . GLN A 1 385 ? 2.802 30.492 -3.956 1.00 88.00 385 GLN A N 1
ATOM 3164 C CA . GLN A 1 385 ? 4.026 31.058 -4.541 1.00 88.00 385 GLN A CA 1
ATOM 3165 C C . GLN A 1 385 ? 5.007 29.976 -5.017 1.00 88.00 385 GLN A C 1
ATOM 3167 O O . GLN A 1 385 ? 5.579 30.097 -6.103 1.00 88.00 385 GLN A O 1
ATOM 3172 N N . ILE A 1 386 ? 5.180 28.908 -4.231 1.00 85.50 386 ILE A N 1
ATOM 3173 C CA . ILE A 1 386 ? 6.006 27.755 -4.605 1.00 85.50 386 ILE A CA 1
ATOM 3174 C C . ILE A 1 386 ? 5.424 27.083 -5.849 1.00 85.50 386 ILE A C 1
ATOM 3176 O O . ILE A 1 386 ? 6.141 26.925 -6.831 1.00 85.50 386 ILE A O 1
ATOM 3180 N N . ASP A 1 387 ? 4.131 26.744 -5.852 1.00 85.44 387 ASP A N 1
ATOM 3181 C CA . ASP A 1 387 ? 3.484 26.086 -6.994 1.00 85.44 387 ASP A CA 1
ATOM 3182 C C . ASP A 1 387 ? 3.619 26.935 -8.273 1.00 85.44 387 ASP A C 1
ATOM 3184 O O . ASP A 1 387 ? 4.028 26.421 -9.315 1.00 85.44 387 ASP A O 1
ATOM 3188 N N . MET A 1 388 ? 3.394 28.250 -8.188 1.00 86.38 388 MET A N 1
ATOM 3189 C CA . MET A 1 388 ? 3.541 29.168 -9.327 1.00 86.38 388 MET A CA 1
ATOM 3190 C C . MET A 1 388 ? 4.978 29.284 -9.858 1.00 86.38 388 MET A C 1
ATOM 3192 O O . MET A 1 388 ? 5.169 29.785 -10.964 1.00 86.38 388 MET A O 1
ATOM 3196 N N . SER A 1 389 ? 5.986 28.817 -9.113 1.00 88.00 389 SER A N 1
ATOM 3197 C CA . SER A 1 389 ? 7.374 28.774 -9.589 1.00 88.00 389 SER A CA 1
ATOM 3198 C C . SER A 1 389 ? 7.629 27.628 -10.580 1.00 88.00 389 SER A C 1
ATOM 3200 O O . SER A 1 389 ? 8.604 27.691 -11.320 1.00 88.00 389 SER A O 1
ATOM 3202 N N . TYR A 1 390 ? 6.768 26.601 -10.616 1.00 87.50 390 TYR A N 1
ATOM 3203 C CA . TYR A 1 390 ? 6.927 25.419 -11.476 1.00 87.50 390 TYR A CA 1
ATOM 3204 C C . TYR A 1 390 ? 6.164 25.522 -12.801 1.00 87.50 390 TYR A C 1
ATOM 3206 O O . TYR A 1 390 ? 6.761 25.438 -13.878 1.00 87.50 390 TYR A O 1
ATOM 3214 N N . SER A 1 391 ? 4.836 25.631 -12.713 1.00 88.19 391 SER A N 1
ATOM 3215 C CA . SER A 1 391 ? 3.898 25.629 -13.844 1.00 88.19 391 SER A CA 1
ATOM 3216 C C . SER A 1 391 ? 2.512 26.102 -13.381 1.00 88.19 391 SER A C 1
ATOM 3218 O O . SER A 1 391 ? 2.283 26.280 -12.182 1.00 88.19 391 SER A O 1
ATOM 3220 N N . TYR A 1 392 ? 1.547 26.223 -14.298 1.00 89.44 392 TYR A N 1
ATOM 3221 C CA . TYR A 1 392 ? 0.151 26.538 -13.961 1.00 89.44 392 TYR A CA 1
ATOM 3222 C C . TYR A 1 392 ? -0.486 25.516 -12.997 1.00 89.44 392 TYR A C 1
ATOM 3224 O O . TYR A 1 392 ? -1.297 25.876 -12.142 1.00 89.44 392 TYR A O 1
ATOM 3232 N N . PHE A 1 393 ? -0.098 24.240 -13.093 1.00 90.88 393 PHE A N 1
ATOM 3233 C CA . PHE A 1 393 ? -0.526 23.179 -12.174 1.00 90.88 393 PHE A CA 1
ATOM 3234 C C . PHE A 1 393 ? 0.508 22.872 -11.074 1.00 90.88 393 PHE A C 1
ATOM 3236 O O . PHE A 1 393 ? 0.336 21.899 -10.336 1.00 90.88 393 PHE A O 1
ATOM 3243 N N . GLY A 1 394 ? 1.559 23.676 -10.905 1.00 90.50 394 GLY A N 1
ATOM 3244 C CA . GLY A 1 394 ? 2.616 23.451 -9.913 1.00 90.50 394 GLY A CA 1
ATOM 3245 C C . GLY A 1 394 ? 3.620 22.358 -10.292 1.00 90.50 394 GLY A C 1
ATOM 3246 O O . GLY A 1 394 ? 3.799 22.043 -11.465 1.00 90.50 394 GLY A O 1
ATOM 3247 N N . SER A 1 395 ? 4.290 21.771 -9.297 1.00 90.31 395 SER A N 1
ATOM 3248 C CA . SER A 1 395 ? 5.252 20.666 -9.496 1.00 90.31 395 SER A CA 1
ATOM 3249 C C . SER A 1 395 ? 4.563 19.400 -10.028 1.00 90.31 395 SER A C 1
ATOM 3251 O O . SER A 1 395 ? 3.462 19.055 -9.604 1.00 90.31 395 SER A O 1
ATOM 3253 N N . THR A 1 396 ? 5.207 18.628 -10.897 1.00 90.06 396 THR A N 1
ATOM 3254 C CA . THR A 1 396 ? 4.716 17.312 -11.349 1.00 90.06 396 THR A CA 1
ATOM 3255 C C . THR A 1 396 ? 4.602 16.339 -10.176 1.00 90.06 396 THR A C 1
ATOM 3257 O O . THR A 1 396 ? 3.689 15.506 -10.120 1.00 90.06 396 THR A O 1
ATOM 3260 N N . PHE A 1 397 ? 5.501 16.451 -9.193 1.00 87.88 397 PHE A N 1
ATOM 3261 C CA . PHE A 1 397 ? 5.583 15.511 -8.082 1.00 87.88 397 PHE A CA 1
ATOM 3262 C C . PHE A 1 397 ? 4.730 15.883 -6.866 1.00 87.88 397 PHE A C 1
ATOM 3264 O O . PHE A 1 397 ? 4.287 14.981 -6.138 1.00 87.88 397 PHE A O 1
ATOM 3271 N N . ARG A 1 398 ? 4.496 17.179 -6.612 1.00 84.44 398 ARG A N 1
ATOM 3272 C CA . ARG A 1 398 ? 3.813 17.648 -5.392 1.00 84.44 398 ARG A CA 1
ATOM 3273 C C . ARG A 1 398 ? 2.907 18.867 -5.598 1.00 84.44 398 ARG A C 1
ATOM 3275 O O . ARG A 1 398 ? 2.982 19.573 -6.597 1.00 84.44 398 ARG A O 1
ATOM 3282 N N . THR A 1 399 ? 2.039 19.090 -4.613 1.00 82.00 399 THR A N 1
ATOM 3283 C CA . THR A 1 399 ? 1.341 20.360 -4.350 1.00 82.00 399 THR A CA 1
ATOM 3284 C C . THR A 1 399 ? 1.425 20.621 -2.849 1.00 82.00 399 THR A C 1
ATOM 3286 O O . THR A 1 399 ? 0.806 19.903 -2.051 1.00 82.00 399 THR A O 1
ATOM 3289 N N . GLY A 1 400 ? 2.237 21.601 -2.448 1.00 75.31 400 GLY A N 1
ATOM 3290 C CA . GLY A 1 400 ? 2.672 21.745 -1.055 1.00 75.31 400 GLY A CA 1
ATOM 3291 C C . GLY A 1 400 ? 3.277 20.437 -0.517 1.00 75.31 400 GLY A C 1
ATOM 3292 O O . GLY A 1 400 ? 4.147 19.835 -1.143 1.00 75.31 400 GLY A O 1
ATOM 3293 N N . SER A 1 401 ? 2.771 19.942 0.616 1.00 67.81 401 SER A N 1
ATOM 3294 C CA . SER A 1 401 ? 3.203 18.666 1.214 1.00 67.81 401 SER A CA 1
ATOM 3295 C C . SER A 1 401 ? 2.555 17.414 0.601 1.00 67.81 401 SER A C 1
ATOM 3297 O O . SER A 1 401 ? 2.906 16.291 0.965 1.00 67.81 401 SER A O 1
ATOM 3299 N N . GLN A 1 402 ? 1.592 17.564 -0.315 1.00 73.56 402 GLN A N 1
ATOM 3300 C CA . GLN A 1 402 ? 0.842 16.432 -0.863 1.00 73.56 402 GLN A CA 1
ATOM 3301 C C . GLN A 1 402 ? 1.513 15.871 -2.119 1.00 73.56 402 GLN A C 1
ATOM 3303 O O . GLN A 1 402 ? 1.785 16.598 -3.072 1.00 73.56 402 GLN A O 1
ATOM 3308 N N . GLN A 1 403 ? 1.735 14.555 -2.129 1.00 83.12 403 GLN A N 1
ATOM 3309 C CA . GLN A 1 403 ? 2.229 13.813 -3.290 1.00 83.12 403 GLN A CA 1
ATOM 3310 C C . GLN A 1 403 ? 1.146 13.715 -4.377 1.00 83.12 403 GLN A C 1
ATOM 3312 O O . GLN A 1 403 ? -0.019 13.456 -4.070 1.00 83.12 403 GLN A O 1
ATOM 3317 N N . THR A 1 404 ? 1.526 13.860 -5.648 1.00 89.56 404 THR A N 1
ATOM 3318 C CA . THR A 1 404 ? 0.615 13.663 -6.788 1.00 89.56 404 THR A CA 1
ATOM 3319 C C . THR A 1 404 ? 0.388 12.184 -7.101 1.00 89.56 404 THR A C 1
ATOM 3321 O O . THR A 1 404 ? 1.172 11.307 -6.722 1.00 89.56 404 THR A O 1
ATOM 3324 N N . TYR A 1 405 ? -0.679 11.887 -7.845 1.00 89.75 405 TYR A N 1
ATOM 3325 C CA . TYR A 1 405 ? -0.915 10.556 -8.400 1.00 89.75 405 TYR A CA 1
ATOM 3326 C C . TYR A 1 405 ? 0.286 10.074 -9.218 1.00 89.75 405 TYR A C 1
ATOM 3328 O O . TYR A 1 405 ? 0.758 8.961 -8.980 1.00 89.75 405 TYR A O 1
ATOM 3336 N N . PHE A 1 406 ? 0.831 10.920 -10.103 1.00 90.62 406 PHE A N 1
ATOM 3337 C CA . PHE A 1 406 ? 2.018 10.595 -10.897 1.00 90.62 406 PHE A CA 1
ATOM 3338 C C . PHE A 1 406 ? 3.212 10.226 -10.019 1.00 90.62 406 PHE A C 1
ATOM 3340 O O . PHE A 1 406 ? 3.729 9.119 -10.152 1.00 90.62 406 PHE A O 1
ATOM 3347 N N . ALA A 1 407 ? 3.586 11.073 -9.055 1.00 89.06 407 ALA A N 1
ATOM 3348 C CA . ALA A 1 407 ? 4.690 10.776 -8.144 1.00 89.06 407 ALA A CA 1
ATOM 3349 C C . ALA A 1 407 ? 4.498 9.450 -7.405 1.00 89.06 407 ALA A C 1
ATOM 3351 O O . ALA A 1 407 ? 5.453 8.700 -7.219 1.00 89.06 407 ALA A O 1
ATOM 3352 N N . SER A 1 408 ? 3.267 9.125 -7.009 1.00 83.88 408 SER A N 1
ATOM 3353 C CA . SER A 1 408 ? 2.989 7.835 -6.383 1.00 83.88 408 SER A CA 1
ATOM 3354 C C . SER A 1 408 ? 3.135 6.667 -7.349 1.00 83.88 408 SER A C 1
ATOM 3356 O O . SER A 1 408 ? 3.645 5.627 -6.939 1.00 83.88 408 SER A O 1
ATOM 3358 N N . GLN A 1 409 ? 2.763 6.819 -8.626 1.00 86.88 409 GLN A N 1
ATOM 3359 C CA . GLN A 1 409 ? 3.060 5.809 -9.647 1.00 86.88 409 GLN A CA 1
ATOM 3360 C C . GLN A 1 409 ? 4.574 5.641 -9.830 1.00 86.88 409 GLN A C 1
ATOM 3362 O O . GLN A 1 409 ? 5.039 4.503 -9.848 1.00 86.88 409 GLN A O 1
ATOM 3367 N N . VAL A 1 410 ? 5.347 6.734 -9.880 1.00 89.06 410 VAL A N 1
ATOM 3368 C CA . VAL A 1 410 ? 6.818 6.685 -9.965 1.00 89.06 410 VAL A CA 1
ATOM 3369 C C . VAL A 1 410 ? 7.394 5.914 -8.780 1.00 89.06 410 VAL A C 1
ATOM 3371 O O . VAL A 1 410 ? 8.039 4.888 -8.985 1.00 89.06 410 VAL A O 1
ATOM 3374 N N . THR A 1 411 ? 7.080 6.325 -7.545 1.00 82.88 411 THR A N 1
ATOM 3375 C CA . THR A 1 411 ? 7.526 5.638 -6.318 1.00 82.88 411 THR A CA 1
ATOM 3376 C C . THR A 1 411 ? 7.105 4.168 -6.293 1.00 82.88 411 THR A C 1
ATOM 3378 O O . THR A 1 411 ? 7.819 3.316 -5.762 1.00 82.88 411 THR A O 1
ATOM 3381 N N . ARG A 1 412 ? 5.923 3.857 -6.841 1.00 77.69 412 ARG A N 1
ATOM 3382 C CA . ARG A 1 412 ? 5.340 2.517 -6.795 1.00 77.69 412 ARG A CA 1
ATOM 3383 C C . ARG A 1 412 ? 5.867 1.594 -7.879 1.00 77.69 412 ARG A C 1
ATOM 3385 O O . ARG A 1 412 ? 5.865 0.388 -7.662 1.00 77.69 412 ARG A O 1
ATOM 3392 N N . TYR A 1 413 ? 6.240 2.082 -9.051 1.00 85.94 413 TYR A N 1
ATOM 3393 C CA . TYR A 1 413 ? 6.470 1.204 -10.196 1.00 85.94 413 TYR A CA 1
ATOM 3394 C C . TYR A 1 413 ? 7.877 1.301 -10.754 1.00 85.94 413 TYR A C 1
ATOM 3396 O O . TYR A 1 413 ? 8.437 0.237 -11.002 1.00 85.94 413 TYR A O 1
ATOM 3404 N N . ALA A 1 414 ? 8.472 2.491 -10.824 1.00 90.56 414 ALA A N 1
ATOM 3405 C CA . ALA A 1 414 ? 9.861 2.651 -11.239 1.00 90.56 414 ALA A CA 1
ATOM 3406 C C . ALA A 1 414 ? 10.809 2.128 -10.146 1.00 90.56 414 ALA A C 1
ATOM 3408 O O . ALA A 1 414 ? 10.605 2.426 -8.970 1.00 90.56 414 ALA A O 1
ATOM 3409 N N . ASP A 1 415 ? 11.835 1.351 -10.510 1.00 90.62 415 ASP A N 1
ATOM 3410 C CA . ASP A 1 415 ? 12.888 0.948 -9.563 1.00 90.62 415 ASP A CA 1
ATOM 3411 C C . ASP A 1 415 ? 13.881 2.079 -9.380 1.00 90.62 415 ASP A C 1
ATOM 3413 O O . ASP A 1 415 ? 14.245 2.408 -8.252 1.00 90.62 415 ASP A O 1
ATOM 3417 N N . ILE A 1 416 ? 14.260 2.683 -10.500 1.00 92.75 416 ILE A N 1
ATOM 3418 C CA . ILE A 1 416 ? 15.039 3.906 -10.576 1.00 92.75 416 ILE A CA 1
ATOM 3419 C C . ILE A 1 416 ? 14.362 4.887 -11.532 1.00 92.75 416 ILE A C 1
ATOM 3421 O O . ILE A 1 416 ? 13.583 4.480 -12.398 1.00 92.75 416 ILE A O 1
ATOM 3425 N N . TYR A 1 417 ? 14.624 6.176 -11.360 1.00 93.44 417 TYR A N 1
ATOM 3426 C CA . TYR A 1 417 ? 14.165 7.217 -12.273 1.00 93.44 417 TYR A CA 1
ATOM 3427 C C . TYR A 1 417 ? 15.171 8.364 -12.349 1.00 93.44 417 TYR A C 1
ATOM 3429 O O . TYR A 1 417 ? 15.939 8.587 -11.413 1.00 93.44 417 TYR A O 1
ATOM 3437 N N . SER A 1 418 ? 15.205 9.062 -13.479 1.00 90.88 418 SER A N 1
ATOM 3438 C CA . SER A 1 418 ? 16.138 10.165 -13.730 1.00 90.88 418 SER A CA 1
ATOM 3439 C C . SER A 1 418 ? 15.631 11.034 -14.883 1.00 90.88 418 SER A C 1
ATOM 3441 O O . SER A 1 418 ? 14.675 10.651 -15.558 1.00 90.88 418 SER A O 1
ATOM 3443 N N . SER A 1 419 ? 16.255 12.188 -15.113 1.00 88.31 419 SER A N 1
ATOM 3444 C CA . SER A 1 419 ? 15.945 13.061 -16.253 1.00 88.31 419 SER A CA 1
ATOM 3445 C C . SER A 1 419 ? 16.372 12.459 -17.591 1.00 88.31 419 SER A C 1
ATOM 3447 O O . SER A 1 419 ? 15.704 12.679 -18.594 1.00 88.31 419 SER A O 1
ATOM 3449 N N . THR A 1 420 ? 17.433 11.649 -17.597 1.00 87.00 420 THR A N 1
ATOM 3450 C CA . THR A 1 420 ? 17.955 10.972 -18.790 1.00 87.00 420 THR A CA 1
ATOM 3451 C C . THR A 1 420 ? 18.508 9.590 -18.450 1.00 87.00 420 THR A C 1
ATOM 3453 O O . THR A 1 420 ? 19.022 9.353 -17.351 1.00 87.00 420 THR A O 1
ATOM 3456 N N . CYS A 1 421 ? 18.435 8.651 -19.399 1.00 86.62 421 CYS A N 1
ATOM 3457 C CA . CYS A 1 421 ? 19.045 7.332 -19.233 1.00 86.62 421 CYS A CA 1
ATOM 3458 C C . CYS A 1 421 ? 20.579 7.390 -19.258 1.00 86.62 421 CYS A C 1
ATOM 3460 O O . CYS A 1 421 ? 21.234 6.480 -18.748 1.00 86.62 421 CYS A O 1
ATOM 3462 N N . LEU A 1 422 ? 21.146 8.468 -19.814 1.00 84.19 422 LEU A N 1
ATOM 3463 C CA . LEU A 1 422 ? 22.589 8.689 -19.920 1.00 84.19 422 LEU A CA 1
ATOM 3464 C C . LEU A 1 422 ? 23.276 8.825 -18.565 1.00 84.19 422 LEU A C 1
ATOM 3466 O O . LEU A 1 422 ? 24.469 8.554 -18.465 1.00 84.19 422 LEU A O 1
ATOM 3470 N N . ASN A 1 423 ? 22.526 9.119 -17.502 1.00 84.88 423 ASN A N 1
ATOM 3471 C CA . ASN A 1 423 ? 23.085 9.175 -16.158 1.00 84.88 423 ASN A CA 1
ATOM 3472 C C . ASN A 1 423 ? 23.667 7.827 -15.697 1.00 84.88 423 ASN A C 1
ATOM 3474 O O . ASN A 1 423 ? 24.505 7.812 -14.802 1.00 84.88 423 ASN A O 1
ATOM 3478 N N . LEU A 1 424 ? 23.316 6.700 -16.340 1.00 81.81 424 LEU A N 1
ATOM 3479 C CA . LEU A 1 424 ? 23.967 5.403 -16.104 1.00 81.81 424 LEU A CA 1
ATOM 3480 C C . LEU A 1 424 ? 25.465 5.401 -16.435 1.00 81.81 424 LEU A C 1
ATOM 3482 O O . LEU A 1 424 ? 26.187 4.576 -15.883 1.00 81.81 424 LEU A O 1
ATOM 3486 N N . LEU A 1 425 ? 25.946 6.318 -17.283 1.00 77.56 425 LEU A N 1
ATOM 3487 C CA . LEU A 1 425 ? 27.369 6.436 -17.614 1.00 77.56 425 LEU A CA 1
ATOM 3488 C C . LEU A 1 425 ? 28.230 6.738 -16.379 1.00 77.56 425 LEU A C 1
ATOM 3490 O O . LEU A 1 425 ? 29.389 6.329 -16.329 1.00 77.56 425 LEU A O 1
ATOM 3494 N N . HIS A 1 426 ? 27.647 7.379 -15.365 1.00 79.31 426 HIS A N 1
ATOM 3495 C CA . HIS A 1 426 ? 28.311 7.747 -14.115 1.00 79.31 426 HIS A CA 1
ATOM 3496 C C . HIS A 1 426 ? 28.295 6.636 -13.059 1.00 79.31 426 HIS A C 1
ATOM 3498 O O . HIS A 1 426 ? 28.700 6.871 -11.926 1.00 79.31 426 HIS A O 1
ATOM 3504 N N . TYR A 1 427 ? 27.823 5.432 -13.401 1.00 78.75 427 TYR A N 1
ATOM 3505 C CA . TYR A 1 427 ? 27.761 4.306 -12.475 1.00 78.75 427 TYR A CA 1
ATOM 3506 C C . TYR A 1 427 ? 28.443 3.073 -13.075 1.00 78.75 427 TYR A C 1
ATOM 3508 O O . TYR A 1 427 ? 28.186 2.724 -14.229 1.00 78.75 427 TYR A O 1
ATOM 3516 N N . PRO A 1 428 ? 29.261 2.341 -12.299 1.00 78.06 428 PRO A N 1
ATOM 3517 C CA . PRO A 1 428 ? 29.834 1.091 -12.768 1.00 78.06 428 PRO A CA 1
ATOM 3518 C C . PRO A 1 428 ? 28.753 0.016 -12.904 1.00 78.06 428 PRO A C 1
ATOM 3520 O O . PRO A 1 428 ? 27.810 -0.052 -12.116 1.00 78.06 428 PRO A O 1
ATOM 3523 N N . PHE A 1 429 ? 28.915 -0.927 -13.832 1.00 78.06 429 PHE A N 1
ATOM 3524 C CA . PHE A 1 429 ? 27.935 -2.010 -14.021 1.00 78.06 429 PHE A CA 1
ATOM 3525 C C . PHE A 1 429 ? 27.879 -3.022 -12.863 1.00 78.06 429 PHE A C 1
ATOM 3527 O O . PHE A 1 429 ? 27.001 -3.878 -12.827 1.00 78.06 429 PHE A O 1
ATOM 3534 N N . PHE A 1 430 ? 28.761 -2.916 -11.868 1.00 77.19 430 PHE A N 1
ATOM 3535 C CA . PHE A 1 430 ? 28.661 -3.640 -10.594 1.00 77.19 430 PHE A CA 1
ATOM 3536 C C . PHE A 1 430 ? 28.019 -2.819 -9.464 1.00 77.19 430 PHE A C 1
ATOM 3538 O O . PHE A 1 430 ? 27.946 -3.299 -8.328 1.00 77.19 430 PHE A O 1
ATOM 3545 N N . TYR A 1 431 ? 27.542 -1.603 -9.752 1.00 81.12 431 TYR A N 1
ATOM 3546 C CA . TYR A 1 431 ? 26.929 -0.726 -8.764 1.00 81.12 431 TYR A CA 1
ATOM 3547 C C . TYR A 1 431 ? 25.677 -1.358 -8.147 1.00 81.12 431 TYR A C 1
ATOM 3549 O O . TYR A 1 431 ? 24.889 -2.050 -8.804 1.00 81.12 431 TYR A O 1
ATOM 3557 N N . LEU A 1 432 ? 25.502 -1.111 -6.852 1.00 79.00 432 LEU A N 1
ATOM 3558 C CA . LEU A 1 432 ? 24.322 -1.499 -6.095 1.00 79.00 432 LEU A CA 1
ATOM 3559 C C . LEU A 1 432 ? 23.503 -0.242 -5.823 1.00 79.00 432 LEU A C 1
ATOM 3561 O O . LEU A 1 432 ? 23.806 0.504 -4.894 1.00 79.00 432 LEU A O 1
ATOM 3565 N N . PHE A 1 433 ? 22.438 -0.042 -6.595 1.00 81.94 433 PHE A N 1
ATOM 3566 C CA . PHE A 1 433 ? 21.452 0.977 -6.263 1.00 81.94 433 PHE A CA 1
ATOM 3567 C C . PHE A 1 433 ? 20.766 0.579 -4.956 1.00 81.94 433 PHE A C 1
ATOM 3569 O O . PHE A 1 433 ? 20.330 -0.567 -4.807 1.00 81.94 433 PHE A O 1
ATOM 3576 N N . LYS A 1 434 ? 20.682 1.507 -3.998 1.00 71.69 434 LYS A N 1
ATOM 3577 C CA . LYS A 1 434 ? 20.005 1.306 -2.712 1.00 71.69 434 LYS A CA 1
ATOM 3578 C C . LYS A 1 434 ? 18.903 2.335 -2.520 1.00 71.69 434 LYS A C 1
ATOM 3580 O O . LYS A 1 434 ? 19.144 3.532 -2.606 1.00 71.69 434 LYS A O 1
ATOM 3585 N N . ALA A 1 435 ? 17.696 1.856 -2.243 1.00 69.62 435 ALA A N 1
ATOM 3586 C CA . ALA A 1 435 ? 16.594 2.707 -1.822 1.00 69.62 435 ALA A CA 1
ATOM 3587 C C . ALA A 1 435 ? 16.806 3.172 -0.372 1.00 69.62 435 ALA A C 1
ATOM 3589 O O . ALA A 1 435 ? 17.232 2.383 0.474 1.00 69.62 435 ALA A O 1
ATOM 3590 N N . ALA A 1 436 ? 16.464 4.428 -0.080 1.00 55.44 436 ALA A N 1
ATOM 3591 C CA . ALA A 1 436 ? 16.567 4.981 1.268 1.00 55.44 436 ALA A CA 1
ATOM 3592 C C . ALA A 1 436 ? 15.641 4.236 2.265 1.00 55.44 436 ALA A C 1
ATOM 3594 O O . ALA A 1 436 ? 14.474 3.974 1.933 1.00 55.44 436 ALA A O 1
ATOM 3595 N N . PRO A 1 437 ? 16.099 3.912 3.492 1.00 48.47 437 PRO A N 1
ATOM 3596 C CA . PRO A 1 437 ? 15.275 3.234 4.492 1.00 48.47 437 PRO A CA 1
ATOM 3597 C C . PRO A 1 437 ? 14.091 4.107 4.935 1.00 48.47 437 PRO A C 1
ATOM 3599 O O . PRO A 1 437 ? 14.259 5.147 5.551 1.00 48.47 437 PRO A O 1
ATOM 3602 N N . GLN A 1 438 ? 12.849 3.685 4.717 1.00 43.66 438 GLN A N 1
ATOM 3603 C CA . GLN A 1 438 ? 11.694 4.552 5.006 1.00 43.66 438 GLN A CA 1
ATOM 3604 C C . GLN A 1 438 ? 11.316 4.722 6.499 1.00 43.66 438 GLN A C 1
ATOM 3606 O O . GLN A 1 438 ? 10.465 5.560 6.772 1.00 43.66 438 GLN A O 1
ATOM 3611 N N . LEU A 1 439 ? 11.921 4.022 7.481 1.00 35.84 439 LEU A N 1
ATOM 3612 C CA . LEU A 1 439 ? 11.718 4.436 8.897 1.00 35.84 439 LEU A CA 1
ATOM 3613 C C . LEU A 1 439 ? 12.503 5.690 9.237 1.00 35.84 439 LEU A C 1
ATOM 3615 O O . LEU A 1 439 ? 12.125 6.336 10.205 1.00 35.84 439 LEU A O 1
ATOM 3619 N N . GLN A 1 440 ? 13.477 6.090 8.410 1.00 32.44 440 GLN A N 1
ATOM 3620 C CA . GLN A 1 440 ? 13.892 7.479 8.421 1.00 32.44 440 GLN A CA 1
ATOM 3621 C C . GLN A 1 440 ? 12.658 8.350 8.176 1.00 32.44 440 GLN A C 1
ATOM 3623 O O . GLN A 1 440 ? 12.401 9.142 9.034 1.00 32.44 440 GLN A O 1
ATOM 3628 N N . LYS A 1 441 ? 11.726 8.102 7.244 1.00 33.38 441 LYS A N 1
ATOM 3629 C CA . LYS A 1 441 ? 10.466 8.893 7.154 1.00 33.38 441 LYS A CA 1
ATOM 3630 C C . LYS A 1 441 ? 9.504 8.768 8.356 1.00 33.38 441 LYS A C 1
ATOM 3632 O O . LYS A 1 441 ? 8.757 9.703 8.624 1.00 33.38 441 LYS A O 1
ATOM 3637 N N . MET A 1 442 ? 9.497 7.645 9.084 1.00 31.72 442 MET A N 1
ATOM 3638 C CA . MET A 1 442 ? 8.643 7.460 10.279 1.00 31.72 442 MET A CA 1
ATOM 3639 C C . MET A 1 442 ? 9.241 8.127 11.537 1.00 31.72 442 MET A C 1
ATOM 3641 O O . MET A 1 442 ? 8.485 8.605 12.384 1.00 31.72 442 MET A O 1
ATOM 3645 N N . SER A 1 443 ? 10.572 8.252 11.635 1.00 29.30 443 SER A N 1
ATOM 3646 C CA . SER A 1 443 ? 11.261 9.070 12.647 1.00 29.30 443 SER A CA 1
ATOM 3647 C C . SER A 1 443 ? 11.417 10.543 12.209 1.00 29.30 443 SER A C 1
ATOM 3649 O O . SER A 1 443 ? 11.115 11.432 13.002 1.00 29.30 443 SER A O 1
ATOM 3651 N N . GLN A 1 444 ? 11.729 10.796 10.931 1.00 33.00 444 GLN A N 1
ATOM 3652 C CA . GLN A 1 444 ? 11.897 12.059 10.168 1.00 33.00 444 GLN A CA 1
ATOM 3653 C C . GLN A 1 444 ? 10.608 12.832 9.868 1.00 33.00 444 GLN A C 1
ATOM 3655 O O . GLN A 1 444 ? 10.662 13.860 9.203 1.00 33.00 444 GLN A O 1
ATOM 3660 N N . ASN A 1 445 ? 9.510 12.544 10.567 1.00 31.38 445 ASN A N 1
ATOM 3661 C CA . ASN A 1 445 ? 8.750 13.699 11.056 1.00 31.38 445 ASN A CA 1
ATOM 3662 C C . ASN A 1 445 ? 9.632 14.583 11.982 1.00 31.38 445 ASN A C 1
ATOM 3664 O O . ASN A 1 445 ? 9.143 15.577 12.508 1.00 31.38 445 ASN A O 1
ATOM 3668 N N . SER A 1 446 ? 10.890 14.198 12.281 1.00 34.75 446 SER A N 1
ATOM 3669 C CA . SER A 1 446 ? 11.985 14.987 12.864 1.00 34.75 446 SER A CA 1
ATOM 3670 C C . SER A 1 446 ? 12.855 15.792 11.911 1.00 34.75 446 SER A C 1
ATOM 3672 O O . SER A 1 446 ? 13.357 16.791 12.396 1.00 34.75 446 SER A O 1
ATOM 3674 N N . GLU A 1 447 ? 13.027 15.436 10.638 1.00 30.19 447 GLU A N 1
ATOM 3675 C CA . GLU A 1 447 ? 13.919 16.160 9.713 1.00 30.19 447 GLU A CA 1
ATOM 3676 C C . GLU A 1 447 ? 13.507 15.839 8.264 1.00 30.19 447 GLU A C 1
ATOM 3678 O O . GLU A 1 447 ? 13.923 14.824 7.706 1.00 30.19 447 GLU A O 1
ATOM 3683 N N . GLU A 1 448 ? 12.651 16.652 7.640 1.00 29.16 448 GLU A N 1
ATOM 3684 C CA . GLU A 1 448 ? 12.433 16.536 6.194 1.00 29.16 448 GLU A CA 1
ATOM 3685 C C . GLU A 1 448 ? 13.692 16.998 5.428 1.00 29.16 448 GLU A C 1
ATOM 3687 O O . GLU A 1 448 ? 14.189 18.098 5.636 1.00 29.16 448 GLU A O 1
ATOM 3692 N N . PHE A 1 449 ? 14.162 16.136 4.516 1.00 28.39 449 PHE A N 1
ATOM 3693 C CA . PHE A 1 449 ? 15.073 16.401 3.389 1.00 28.39 449 PHE A CA 1
ATOM 3694 C C . PHE A 1 449 ? 16.434 17.058 3.684 1.00 28.39 449 PHE A C 1
ATOM 3696 O O . PHE A 1 449 ? 16.750 18.126 3.169 1.00 28.39 449 PHE A O 1
ATOM 3703 N N . THR A 1 450 ? 17.334 16.326 4.337 1.00 23.31 450 THR A N 1
ATOM 3704 C CA . THR A 1 450 ? 18.778 16.474 4.094 1.00 23.31 450 THR A CA 1
ATOM 3705 C C . THR A 1 450 ? 19.244 15.387 3.127 1.00 23.31 450 THR A C 1
ATOM 3707 O O . THR A 1 450 ? 19.662 14.299 3.514 1.00 23.31 450 THR A O 1
ATOM 3710 N N . TYR A 1 451 ? 19.179 15.673 1.824 1.00 24.88 451 TYR A N 1
ATOM 3711 C CA . TYR A 1 451 ? 20.183 15.098 0.932 1.00 24.88 451 TYR A CA 1
ATOM 3712 C C . TYR A 1 451 ? 21.442 15.937 1.137 1.00 24.88 451 TYR A C 1
ATOM 3714 O O . TYR A 1 451 ? 21.413 17.151 0.966 1.00 24.88 451 TYR A O 1
ATOM 3722 N N . THR A 1 452 ? 22.514 15.302 1.587 1.00 24.08 452 THR A N 1
ATOM 3723 C CA . THR A 1 452 ? 23.824 15.913 1.811 1.00 24.08 452 THR A CA 1
ATOM 3724 C C . THR A 1 452 ? 24.457 16.338 0.482 1.00 24.08 452 THR A C 1
ATOM 3726 O O . THR A 1 452 ? 24.792 15.449 -0.304 1.00 24.08 452 THR A O 1
ATOM 3729 N N . PRO A 1 453 ? 24.746 17.628 0.229 1.00 25.08 453 PRO A N 1
ATOM 3730 C CA . PRO A 1 453 ? 25.983 17.971 -0.438 1.00 25.08 453 PRO A CA 1
ATOM 3731 C C . PRO A 1 453 ? 27.094 17.902 0.615 1.00 25.08 453 PRO A C 1
ATOM 3733 O O . PRO A 1 453 ? 26.942 18.357 1.748 1.00 25.08 453 PRO A O 1
ATOM 3736 N N . SER A 1 454 ? 28.209 17.281 0.264 1.00 25.31 454 SER A N 1
ATOM 3737 C CA . SER A 1 454 ? 29.447 17.330 1.033 1.00 25.31 454 SER A CA 1
ATOM 3738 C C . SER A 1 454 ? 29.869 18.786 1.257 1.00 25.31 454 SER A C 1
ATOM 3740 O O . SER A 1 454 ? 30.512 19.391 0.402 1.00 25.31 454 SER A O 1
ATOM 3742 N N . ILE A 1 455 ? 29.512 19.353 2.408 1.00 25.06 455 ILE A N 1
ATOM 3743 C CA . ILE A 1 455 ? 30.090 20.602 2.893 1.00 25.06 455 ILE A CA 1
ATOM 3744 C C . ILE A 1 455 ? 31.467 20.238 3.446 1.00 25.06 455 ILE A C 1
ATOM 3746 O O . ILE A 1 455 ? 31.578 19.548 4.461 1.00 25.06 455 ILE A O 1
ATOM 3750 N N . ARG A 1 456 ? 32.530 20.692 2.777 1.00 25.97 456 ARG A N 1
ATOM 3751 C CA . ARG A 1 456 ? 33.810 20.902 3.458 1.00 25.97 456 ARG A CA 1
ATOM 3752 C C . ARG A 1 456 ? 33.555 21.983 4.505 1.00 25.97 456 ARG A C 1
ATOM 3754 O O . ARG A 1 456 ? 33.418 23.152 4.162 1.00 25.97 456 ARG A O 1
ATOM 3761 N N . VAL A 1 457 ? 33.398 21.565 5.757 1.00 27.31 457 VAL A N 1
ATOM 3762 C CA . VAL A 1 457 ? 33.322 22.470 6.902 1.00 27.31 457 VAL A CA 1
ATOM 3763 C C . VAL A 1 457 ? 34.699 23.110 7.041 1.00 27.31 457 VAL A C 1
ATOM 3765 O O . VAL A 1 457 ? 35.673 22.416 7.316 1.00 27.31 457 VAL A O 1
ATOM 3768 N N . ASN A 1 458 ? 34.774 24.419 6.806 1.00 25.95 458 ASN A N 1
ATOM 3769 C CA . ASN A 1 458 ? 35.758 25.237 7.498 1.00 25.95 458 ASN A CA 1
ATOM 3770 C C . ASN A 1 458 ? 35.203 25.498 8.900 1.00 25.95 458 ASN A C 1
ATOM 3772 O O . ASN A 1 458 ? 34.024 25.822 9.049 1.00 25.95 458 ASN A O 1
ATOM 3776 N N . ASP A 1 459 ? 36.060 25.281 9.891 1.00 32.34 459 ASP A N 1
ATOM 3777 C CA . ASP A 1 459 ? 35.788 25.390 11.320 1.00 32.34 459 ASP A CA 1
ATOM 3778 C C . ASP A 1 459 ? 35.115 26.709 11.731 1.00 32.34 459 ASP A C 1
ATOM 3780 O O . ASP A 1 459 ? 35.452 27.780 11.224 1.00 32.34 459 ASP A O 1
ATOM 3784 N N . GLY A 1 460 ? 34.250 26.609 12.746 1.00 30.30 460 GLY A N 1
ATOM 3785 C CA . GLY A 1 460 ? 33.846 27.730 13.599 1.00 30.30 460 GLY A CA 1
ATOM 3786 C C . GLY A 1 460 ? 32.382 28.148 13.474 1.00 30.30 460 GLY A C 1
ATOM 3787 O O . GLY A 1 460 ? 32.082 29.097 12.762 1.00 30.30 460 GLY A O 1
ATOM 3788 N N . ASP A 1 461 ? 31.483 27.431 14.159 1.00 27.67 461 ASP A N 1
ATOM 3789 C CA . ASP A 1 461 ? 30.469 27.994 15.075 1.00 27.67 461 ASP A CA 1
ATOM 3790 C C . ASP A 1 461 ? 29.375 26.953 15.383 1.00 27.67 461 ASP A C 1
ATOM 3792 O O . ASP A 1 461 ? 28.548 26.592 14.543 1.00 27.67 461 ASP A O 1
ATOM 3796 N N . GLU A 1 462 ? 29.348 26.478 16.632 1.00 32.50 462 GLU A N 1
ATOM 3797 C CA . GLU A 1 462 ? 28.263 25.667 17.187 1.00 32.50 462 GLU A CA 1
ATOM 3798 C C . GLU A 1 462 ? 26.983 26.514 17.310 1.00 32.50 462 GLU A C 1
ATOM 3800 O O . GLU A 1 462 ? 26.804 27.275 18.261 1.00 32.50 462 GLU A O 1
ATOM 3805 N N . LYS A 1 463 ? 26.044 26.358 16.371 1.00 31.31 463 LYS A N 1
ATOM 3806 C CA . LYS A 1 463 ? 24.637 26.724 16.585 1.00 31.31 463 LYS A CA 1
ATOM 3807 C C . LYS A 1 463 ? 23.792 25.462 16.661 1.00 31.31 463 LYS A C 1
ATOM 3809 O O . LYS A 1 463 ? 23.592 24.762 15.673 1.00 31.31 463 LYS A O 1
ATOM 3814 N N . SER A 1 464 ? 23.294 25.204 17.867 1.00 32.78 464 SER A N 1
ATOM 3815 C CA . SER A 1 464 ? 22.334 24.158 18.205 1.00 32.78 464 SER A CA 1
ATOM 3816 C C . SER A 1 464 ? 21.126 24.191 17.264 1.00 32.78 464 SER A C 1
ATOM 3818 O O . SER A 1 464 ? 20.346 25.146 17.278 1.00 32.78 464 SER A O 1
ATOM 3820 N N . THR A 1 465 ? 20.945 23.140 16.473 1.00 34.47 465 THR A N 1
ATOM 3821 C CA . THR A 1 465 ? 19.718 22.892 15.719 1.00 34.47 465 THR A CA 1
ATOM 3822 C C . THR A 1 465 ? 18.593 22.572 16.706 1.00 34.47 465 THR A C 1
ATOM 3824 O O . THR A 1 465 ? 18.587 21.541 17.377 1.00 34.47 465 THR A O 1
ATOM 3827 N N . SER A 1 466 ? 17.644 23.495 16.851 1.00 39.09 466 SER A N 1
ATOM 3828 C CA . SER A 1 466 ? 16.459 23.327 17.691 1.00 39.09 466 SER A CA 1
ATOM 3829 C C . SER A 1 466 ? 15.574 22.219 17.117 1.00 39.09 466 SER A C 1
ATOM 3831 O O . SER A 1 466 ? 14.845 22.445 16.151 1.00 39.09 466 SER A O 1
ATOM 3833 N N . GLN A 1 467 ? 15.638 21.012 17.682 1.00 43.22 467 GLN A N 1
ATOM 3834 C CA . GLN A 1 467 ? 14.718 19.944 17.297 1.00 43.22 467 GLN A CA 1
ATOM 3835 C C . GLN A 1 467 ? 13.267 20.347 17.616 1.00 43.22 467 GLN A C 1
ATOM 3837 O O . GLN A 1 467 ? 13.016 20.915 18.684 1.00 43.22 467 GLN A O 1
ATOM 3842 N N . PRO A 1 468 ? 12.294 20.024 16.744 1.00 46.12 468 PRO A N 1
ATOM 3843 C CA . PRO A 1 468 ? 10.887 20.258 17.038 1.00 46.12 468 PRO A CA 1
ATOM 3844 C C . PRO A 1 468 ? 10.493 19.468 18.290 1.00 46.12 468 PRO A C 1
ATOM 3846 O O . PRO A 1 468 ? 10.596 18.234 18.314 1.00 46.12 468 PRO A O 1
ATOM 3849 N N . ILE A 1 469 ? 10.037 20.179 19.326 1.00 54.22 469 ILE A N 1
ATOM 3850 C CA . ILE A 1 469 ? 9.548 19.571 20.566 1.00 54.22 469 ILE A CA 1
ATOM 3851 C C . ILE A 1 469 ? 8.359 18.678 20.188 1.00 54.22 469 ILE A C 1
ATOM 3853 O O . ILE A 1 469 ? 7.471 19.073 19.431 1.00 54.22 469 ILE A O 1
ATOM 3857 N N . LYS A 1 470 ? 8.351 17.436 20.666 1.00 61.94 470 LYS A N 1
ATOM 3858 C CA . LYS A 1 470 ? 7.299 16.451 20.395 1.00 61.94 470 LYS A CA 1
ATOM 3859 C C . LYS A 1 470 ? 6.893 15.780 21.686 1.00 61.94 470 LYS A C 1
ATOM 3861 O O . LYS A 1 470 ? 7.700 15.651 22.601 1.00 61.94 470 LYS A O 1
ATOM 3866 N N . ARG A 1 471 ? 5.646 15.311 21.727 1.00 70.00 471 ARG A N 1
ATOM 3867 C CA . ARG A 1 471 ? 5.195 14.419 22.796 1.00 70.00 471 ARG A CA 1
ATOM 3868 C C . ARG A 1 471 ? 6.027 13.140 22.798 1.00 70.00 471 ARG A C 1
ATOM 3870 O O . ARG A 1 471 ? 6.517 12.719 21.746 1.00 70.00 471 ARG A O 1
ATOM 3877 N N . GLU A 1 472 ? 6.139 12.545 23.979 1.00 75.12 472 GLU A N 1
ATOM 3878 C CA . GLU A 1 472 ? 6.752 11.236 24.188 1.00 75.12 472 GLU A CA 1
ATOM 3879 C C . GLU A 1 472 ? 6.229 10.219 23.164 1.00 75.12 472 GLU A C 1
ATOM 3881 O O . GLU A 1 472 ? 5.040 10.215 22.835 1.00 75.12 472 GLU A O 1
ATOM 3886 N N . THR A 1 473 ? 7.117 9.379 22.634 1.00 76.19 473 THR A N 1
ATOM 3887 C CA . THR A 1 473 ? 6.805 8.457 21.532 1.00 76.19 473 THR A CA 1
ATOM 3888 C C . THR A 1 473 ? 5.686 7.478 21.865 1.00 76.19 473 THR A C 1
ATOM 3890 O O . THR A 1 473 ? 4.867 7.211 20.994 1.00 76.19 473 THR A O 1
ATOM 3893 N N . SER A 1 474 ? 5.614 7.017 23.115 1.00 75.12 474 SER A N 1
ATOM 3894 C CA . SER A 1 474 ? 4.563 6.136 23.651 1.00 75.12 474 SER A CA 1
ATOM 3895 C C . SER A 1 474 ? 3.166 6.774 23.639 1.00 75.12 474 SER A C 1
ATOM 3897 O O . SER A 1 474 ? 2.158 6.082 23.573 1.00 75.12 474 SER A O 1
ATOM 3899 N N . HIS A 1 475 ? 3.087 8.106 23.658 1.00 79.75 475 HIS A N 1
ATOM 3900 C CA . HIS A 1 475 ? 1.838 8.871 23.699 1.00 79.75 475 HIS A CA 1
ATOM 3901 C C . HIS A 1 475 ? 1.550 9.615 22.386 1.00 79.75 475 HIS A C 1
ATOM 3903 O O . HIS A 1 475 ? 0.677 10.492 22.322 1.00 79.75 475 HIS A O 1
ATOM 3909 N N . ARG A 1 476 ? 2.324 9.331 21.334 1.00 84.56 476 ARG A N 1
ATOM 3910 C CA . ARG A 1 476 ? 2.298 10.093 20.090 1.00 84.56 476 ARG A CA 1
ATOM 3911 C C . ARG A 1 476 ? 1.370 9.448 19.070 1.00 84.56 476 ARG A C 1
ATOM 3913 O O . ARG A 1 476 ? 1.516 8.290 18.720 1.00 84.56 476 ARG A O 1
ATOM 3920 N N . VAL A 1 477 ? 0.491 10.264 18.493 1.00 89.12 477 VAL A N 1
ATOM 3921 C CA . VAL A 1 477 ? -0.202 9.910 17.252 1.00 89.12 477 VAL A CA 1
ATOM 3922 C C . VAL A 1 477 ? 0.721 10.237 16.082 1.00 89.12 477 VAL A C 1
ATOM 3924 O O . VAL A 1 477 ? 1.102 11.394 15.873 1.00 89.12 477 VAL A O 1
ATOM 3927 N N . PHE A 1 478 ? 1.097 9.218 15.323 1.00 87.69 478 PHE A N 1
ATOM 3928 C CA . PHE A 1 478 ? 1.899 9.362 14.119 1.00 87.69 478 PHE A CA 1
ATOM 3929 C C . PHE A 1 478 ? 1.017 9.758 12.937 1.00 87.69 478 PHE A C 1
ATOM 3931 O O . PHE A 1 478 ? -0.135 9.345 12.814 1.00 87.69 478 PHE A O 1
ATOM 3938 N N . VAL A 1 479 ? 1.567 10.582 12.047 1.00 84.31 479 VAL A N 1
ATOM 3939 C CA . VAL A 1 479 ? 0.818 11.195 10.948 1.00 84.31 479 VAL A CA 1
ATOM 3940 C C . VAL A 1 479 ? 1.452 10.799 9.624 1.00 84.31 479 VAL A C 1
ATOM 3942 O O . VAL A 1 479 ? 2.608 11.129 9.373 1.00 84.31 479 VAL A O 1
ATOM 3945 N N . ASN A 1 480 ? 0.676 10.127 8.770 1.00 79.62 480 ASN A N 1
ATOM 3946 C CA . ASN A 1 480 ? 1.031 9.898 7.368 1.00 79.62 480 ASN A CA 1
ATOM 3947 C C . ASN A 1 480 ? 0.449 10.992 6.462 1.00 79.62 480 ASN A C 1
ATOM 3949 O O . ASN A 1 480 ? 1.020 11.303 5.421 1.00 79.62 480 ASN A O 1
ATOM 3953 N N . ARG A 1 481 ? -0.717 11.551 6.823 1.00 75.69 481 ARG A N 1
ATOM 3954 C CA . ARG A 1 481 ? -1.402 12.615 6.072 1.00 75.69 481 ARG A CA 1
ATOM 3955 C C . ARG A 1 481 ? -1.991 13.653 7.008 1.00 75.69 481 ARG A C 1
ATOM 3957 O O . ARG A 1 481 ? -2.694 13.312 7.956 1.00 75.69 481 ARG A O 1
ATOM 3964 N N . SER A 1 482 ? -1.784 14.926 6.675 1.00 77.06 482 SER A N 1
ATOM 3965 C CA . SER A 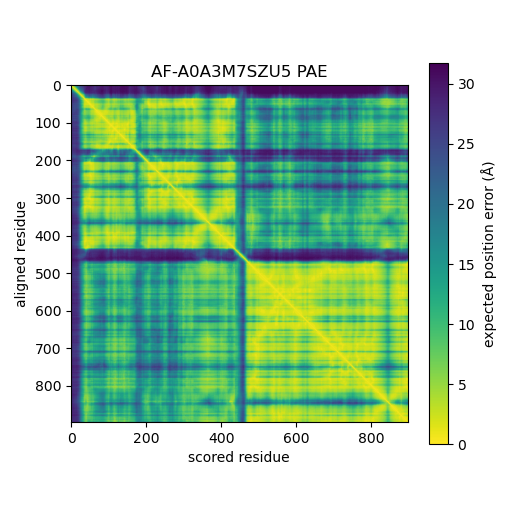1 482 ? -2.287 16.053 7.457 1.00 77.06 482 SER A CA 1
ATOM 3966 C C . SER A 1 482 ? -3.788 15.920 7.734 1.00 77.06 482 SER A C 1
ATOM 3968 O O . SER A 1 482 ? -4.619 15.767 6.829 1.00 77.06 482 SER A O 1
ATOM 3970 N N . LEU A 1 483 ? -4.157 15.981 9.009 1.00 83.69 483 LEU A N 1
ATOM 3971 C CA . LEU A 1 483 ? -5.532 15.865 9.473 1.00 83.69 483 LEU A CA 1
ATOM 3972 C C . LEU A 1 483 ? -5.845 17.040 10.389 1.00 83.69 483 LEU A C 1
ATOM 3974 O O . LEU A 1 483 ? -5.194 17.245 11.404 1.00 83.69 483 LEU A O 1
ATOM 3978 N N . GLN A 1 484 ? -6.860 17.821 10.022 1.00 82.88 484 GLN A N 1
ATOM 3979 C CA . GLN A 1 484 ? -7.352 18.900 10.868 1.00 82.88 484 GLN A CA 1
ATOM 3980 C C . GLN A 1 484 ? -8.519 18.375 11.703 1.00 82.88 484 GLN A C 1
ATOM 3982 O O . GLN A 1 484 ? -9.624 18.231 11.179 1.00 82.88 484 GLN A O 1
ATOM 3987 N N . MET A 1 485 ? -8.271 18.120 12.989 1.00 85.50 485 MET A N 1
ATOM 3988 C CA . MET A 1 485 ? -9.264 17.550 13.910 1.00 85.50 485 MET A CA 1
ATOM 3989 C C . MET A 1 485 ? -10.539 18.395 13.998 1.00 85.50 485 MET A C 1
ATOM 3991 O O . MET A 1 485 ? -11.630 17.844 14.013 1.00 85.50 485 MET A O 1
ATOM 3995 N N . SER A 1 486 ? -10.430 19.727 13.910 1.00 84.25 486 SER A N 1
ATOM 3996 C CA . SER A 1 486 ? -11.588 20.635 13.956 1.00 84.25 486 SER A CA 1
ATOM 3997 C C . SER A 1 486 ? -12.565 20.506 12.775 1.00 84.25 486 SER A C 1
ATOM 3999 O O . SER A 1 486 ? -13.610 21.149 12.772 1.00 84.25 486 SER A O 1
ATOM 4001 N N . LYS A 1 487 ? -12.221 19.735 11.732 1.00 87.56 487 LYS A N 1
ATOM 4002 C CA . LYS A 1 487 ? -13.123 19.420 10.610 1.00 87.56 487 LYS A CA 1
ATOM 4003 C C . LYS A 1 487 ? -13.850 18.085 10.785 1.00 87.56 487 LYS A C 1
ATOM 4005 O O . LYS A 1 487 ? -14.778 17.821 10.024 1.00 87.56 487 LYS A O 1
ATOM 4010 N N . ILE A 1 488 ? -13.423 17.255 11.735 1.00 93.56 488 ILE A N 1
ATOM 4011 C CA . ILE A 1 488 ? -14.072 15.982 12.039 1.00 93.56 488 ILE A CA 1
ATOM 4012 C C . ILE A 1 488 ? -15.349 16.270 12.821 1.00 93.56 488 ILE A C 1
ATOM 4014 O O . ILE A 1 488 ? -15.344 17.052 13.767 1.00 93.56 488 ILE A O 1
ATOM 4018 N N . LYS A 1 489 ? -16.448 15.646 12.401 1.00 95.19 489 LYS A N 1
ATOM 4019 C CA . LYS A 1 489 ? -17.759 15.755 13.056 1.00 95.19 489 LYS A CA 1
ATOM 4020 C C . LYS A 1 489 ? -18.202 14.442 13.682 1.00 95.19 489 LYS A C 1
ATOM 4022 O O . LYS A 1 489 ? -19.019 14.468 14.595 1.00 95.19 489 LYS A O 1
ATOM 4027 N N . PHE A 1 490 ? -17.686 13.323 13.176 1.00 96.94 490 PHE A N 1
ATOM 4028 C CA . PHE A 1 490 ? -18.019 11.984 13.639 1.00 96.94 490 PHE A CA 1
ATOM 4029 C C . PHE A 1 490 ? -16.744 11.197 13.935 1.00 96.94 490 PHE A C 1
ATOM 4031 O O . PHE A 1 490 ? -15.874 11.086 13.067 1.00 96.94 490 PHE A O 1
ATOM 4038 N N . PHE A 1 491 ? -16.667 10.615 15.126 1.00 97.75 491 PHE A N 1
ATOM 4039 C CA . PHE A 1 491 ? -15.664 9.625 15.497 1.00 97.75 491 PHE A CA 1
ATOM 4040 C C . PHE A 1 491 ? -16.312 8.248 15.501 1.00 97.75 491 PHE A C 1
ATOM 4042 O O . PHE A 1 491 ? -17.278 8.020 16.222 1.00 97.75 491 PHE A O 1
ATOM 4049 N N . GLY A 1 492 ? -15.807 7.346 14.671 1.00 97.62 492 GLY A N 1
ATOM 4050 C CA . GLY A 1 492 ? -16.277 5.970 14.621 1.00 97.62 492 GLY A CA 1
ATOM 4051 C C . GLY A 1 492 ? -15.222 5.013 15.138 1.00 97.62 492 GLY A C 1
ATOM 4052 O O . GLY A 1 492 ? -14.052 5.197 14.820 1.00 97.62 492 GLY A O 1
ATOM 4053 N N . PHE A 1 493 ? -15.631 3.993 15.880 1.00 98.50 493 PHE A N 1
ATOM 4054 C CA . PHE A 1 493 ? -14.721 3.016 16.474 1.00 98.50 493 PHE A CA 1
ATOM 4055 C C . PHE A 1 493 ? -15.114 1.589 16.096 1.00 98.50 493 PHE A C 1
ATOM 4057 O O . PHE A 1 493 ? -16.304 1.265 16.054 1.00 98.50 493 PHE A O 1
ATOM 4064 N N . ASP A 1 494 ? -14.122 0.736 15.844 1.00 98.38 494 ASP A N 1
ATOM 4065 C CA . ASP A 1 494 ? -14.266 -0.703 16.064 1.00 98.38 494 ASP A CA 1
ATOM 4066 C C . ASP A 1 494 ? -14.121 -1.045 17.557 1.00 98.38 494 ASP A C 1
ATOM 4068 O O . ASP A 1 494 ? -13.673 -0.226 18.358 1.00 98.38 494 ASP A O 1
ATOM 4072 N N . MET A 1 495 ? -14.520 -2.255 17.940 1.00 97.81 495 MET A N 1
ATOM 4073 C CA . MET A 1 495 ? -14.433 -2.756 19.308 1.00 97.81 495 MET A CA 1
ATOM 4074 C C . MET A 1 495 ? -13.178 -3.605 19.519 1.00 97.81 495 MET A C 1
ATOM 4076 O O . MET A 1 495 ? -12.280 -3.196 20.252 1.00 97.81 495 MET A O 1
ATOM 4080 N N . ASP A 1 496 ? -13.125 -4.781 18.895 1.00 96.38 496 ASP A N 1
ATOM 4081 C CA . ASP A 1 496 ? -12.083 -5.786 19.111 1.00 96.38 496 ASP A CA 1
ATOM 4082 C C . ASP A 1 496 ? -10.708 -5.260 18.674 1.00 96.38 496 ASP A C 1
ATOM 4084 O O . ASP A 1 496 ? -10.596 -4.655 17.615 1.00 96.38 496 ASP A O 1
ATOM 4088 N N . TYR A 1 497 ? -9.679 -5.415 19.517 1.00 96.56 497 TYR A N 1
ATOM 4089 C CA . TYR A 1 497 ? -8.319 -4.875 19.326 1.00 96.56 497 TYR A CA 1
ATOM 4090 C C . TYR A 1 497 ? -8.211 -3.357 19.064 1.00 96.56 497 TYR A C 1
ATOM 4092 O O . TYR A 1 497 ? -7.123 -2.850 18.792 1.00 96.56 497 TYR A O 1
ATOM 4100 N N . THR A 1 498 ? -9.308 -2.612 19.222 1.00 96.75 498 THR A N 1
ATOM 4101 C CA . THR A 1 498 ? -9.358 -1.152 19.066 1.00 96.75 498 THR A CA 1
ATOM 4102 C C . THR A 1 498 ? -9.734 -0.473 20.381 1.00 96.75 498 THR A C 1
ATOM 4104 O O . THR A 1 498 ? -8.941 0.282 20.937 1.00 96.75 498 THR A O 1
ATOM 4107 N N . LEU A 1 499 ? -10.932 -0.753 20.902 1.00 97.00 499 LEU A N 1
ATOM 4108 C CA . LEU A 1 499 ? -11.360 -0.333 22.242 1.00 97.00 499 LEU A CA 1
ATOM 4109 C C . LEU A 1 499 ? -11.083 -1.430 23.276 1.00 97.00 499 LEU A C 1
ATOM 4111 O O . LEU A 1 499 ? -10.626 -1.142 24.379 1.00 97.00 499 LEU A O 1
ATOM 4115 N N . ALA A 1 500 ? -11.350 -2.683 22.905 1.00 96.69 500 ALA A N 1
ATOM 4116 C CA . ALA A 1 500 ? -11.097 -3.873 23.702 1.00 96.69 500 ALA A CA 1
ATOM 4117 C C . ALA A 1 500 ? -9.766 -4.501 23.275 1.00 96.69 500 ALA A C 1
ATOM 4119 O O . ALA A 1 500 ? -9.713 -5.320 22.358 1.00 96.69 500 ALA A O 1
ATOM 4120 N N . LEU A 1 501 ? -8.676 -4.090 23.922 1.00 95.81 501 LEU A N 1
ATOM 4121 C CA . LEU A 1 501 ? -7.363 -4.694 23.705 1.00 95.81 501 LEU A CA 1
ATOM 4122 C C . LEU A 1 501 ? -7.266 -6.002 24.490 1.00 95.81 501 LEU A C 1
ATOM 4124 O O . LEU A 1 501 ? -7.391 -6.001 25.717 1.00 95.81 501 LEU A O 1
ATOM 4128 N N . TYR A 1 502 ? -7.031 -7.109 23.790 1.00 97.00 502 TYR A N 1
ATOM 4129 C CA . TYR A 1 502 ? -6.810 -8.401 24.428 1.00 97.00 502 TYR A CA 1
ATOM 4130 C C . TYR A 1 502 ? -5.361 -8.536 24.908 1.00 97.00 502 TYR A C 1
ATOM 4132 O O . TYR A 1 502 ? -4.434 -8.084 24.234 1.00 97.00 502 TYR A O 1
ATOM 4140 N N . LYS A 1 503 ? -5.160 -9.139 26.082 1.00 96.88 503 LYS A N 1
ATOM 4141 C CA . LYS A 1 503 ? -3.842 -9.315 26.701 1.00 96.88 503 LYS A CA 1
ATOM 4142 C C . LYS A 1 503 ? -3.053 -10.416 25.996 1.00 96.88 503 LYS A C 1
ATOM 4144 O O . LYS A 1 503 ? -3.532 -11.543 25.872 1.00 96.88 503 LYS A O 1
ATOM 4149 N N . SER A 1 504 ? -1.835 -10.066 25.592 1.00 95.06 504 SER A N 1
ATOM 4150 C CA . SER A 1 504 ? -0.875 -10.978 24.975 1.00 95.06 504 SER A CA 1
ATOM 4151 C C . SER A 1 504 ? 0.138 -11.491 26.008 1.00 95.06 504 SER A C 1
ATOM 4153 O O . SER A 1 504 ? 0.623 -10.686 26.812 1.00 95.06 504 SER A O 1
ATOM 4155 N N . PRO A 1 505 ? 0.494 -12.793 26.014 1.00 96.38 505 PRO A N 1
ATOM 4156 C CA . PRO A 1 505 ? 0.071 -13.840 25.074 1.00 96.38 505 PRO A CA 1
ATOM 4157 C C . PRO A 1 505 ? -1.163 -14.648 25.529 1.00 96.38 505 PRO A C 1
ATOM 4159 O O . PRO A 1 505 ? -1.471 -15.678 24.930 1.00 96.38 505 PRO A O 1
ATOM 4162 N N . GLN A 1 506 ? -1.831 -14.266 26.625 1.00 97.62 506 GLN A N 1
ATOM 4163 C CA . GLN A 1 506 ? -2.871 -15.085 27.266 1.00 97.62 506 GLN A CA 1
ATOM 4164 C C . GLN A 1 506 ? -4.042 -15.386 26.323 1.00 97.62 506 GLN A C 1
ATOM 4166 O O . GLN A 1 506 ? -4.506 -16.526 26.254 1.00 97.62 506 GLN A O 1
ATOM 4171 N N . TYR A 1 507 ? -4.508 -14.378 25.585 1.00 97.56 507 TYR A N 1
ATOM 4172 C CA . TYR A 1 507 ? -5.629 -14.536 24.664 1.00 97.56 507 TYR A CA 1
ATOM 4173 C C . TYR A 1 507 ? -5.263 -15.413 23.458 1.00 97.56 507 TYR A C 1
ATOM 4175 O O . TYR A 1 507 ? -6.042 -16.277 23.049 1.00 97.56 507 TYR A O 1
ATOM 4183 N N . GLU A 1 508 ? -4.051 -15.249 22.925 1.00 97.62 508 GLU A N 1
ATOM 4184 C CA . GLU A 1 508 ? -3.529 -16.058 21.828 1.00 97.62 508 GLU A CA 1
ATOM 4185 C C . GLU A 1 508 ? -3.379 -17.528 22.231 1.00 97.62 508 GLU A C 1
ATOM 4187 O O . GLU A 1 508 ? -3.776 -18.407 21.467 1.00 97.62 508 GLU A O 1
ATOM 4192 N N . ILE A 1 509 ? -2.878 -17.801 23.441 1.00 98.12 509 ILE A N 1
ATOM 4193 C CA . ILE A 1 509 ? -2.762 -19.160 23.995 1.00 98.12 509 ILE A CA 1
ATOM 4194 C C . ILE A 1 509 ? -4.143 -19.815 24.116 1.00 98.12 509 ILE A C 1
ATOM 4196 O O . ILE A 1 509 ? -4.316 -20.970 23.717 1.00 98.12 509 ILE A O 1
ATOM 4200 N N . LEU A 1 510 ? -5.140 -19.089 24.636 1.00 97.56 510 LEU A N 1
ATOM 4201 C CA . LEU A 1 510 ? -6.507 -19.599 24.754 1.00 97.56 510 LEU A CA 1
ATOM 4202 C C . LEU A 1 510 ? -7.072 -19.988 23.381 1.00 97.56 510 LEU A C 1
ATOM 4204 O O . LEU A 1 510 ? -7.567 -21.105 23.211 1.00 97.56 510 LEU A O 1
ATOM 4208 N N . ALA A 1 511 ? -6.976 -19.087 22.400 1.00 97.12 511 ALA A N 1
ATOM 4209 C CA . ALA A 1 511 ? -7.450 -19.343 21.045 1.00 97.12 511 ALA A CA 1
ATOM 4210 C C . ALA A 1 511 ? -6.703 -20.522 20.395 1.00 97.12 511 ALA A C 1
ATOM 4212 O O . ALA A 1 511 ? -7.341 -21.414 19.838 1.00 97.12 511 ALA A O 1
ATOM 4213 N N . PHE A 1 512 ? -5.375 -20.571 20.524 1.00 97.94 512 PHE A N 1
ATOM 4214 C CA . PHE A 1 512 ? -4.532 -21.644 19.993 1.00 97.94 512 PHE A CA 1
ATOM 4215 C C . PHE A 1 512 ? -4.965 -23.025 20.501 1.00 97.94 512 PHE A C 1
ATOM 4217 O O . PHE A 1 512 ? -5.208 -23.935 19.706 1.00 97.94 512 PHE A O 1
ATOM 4224 N N . ASN A 1 513 ? -5.145 -23.162 21.817 1.00 97.69 513 ASN A N 1
ATOM 4225 C CA . ASN A 1 513 ? -5.536 -24.426 22.440 1.00 97.69 513 ASN A CA 1
ATOM 4226 C C . ASN A 1 513 ? -6.943 -24.869 22.010 1.00 97.69 513 ASN A C 1
ATOM 4228 O O . ASN A 1 513 ? -7.163 -26.042 21.719 1.00 97.69 513 ASN A O 1
ATOM 4232 N N . LEU A 1 514 ? -7.900 -23.939 21.915 1.00 97.31 514 LEU A N 1
ATOM 4233 C CA . LEU A 1 514 ? -9.257 -24.256 21.455 1.00 97.31 514 LEU A CA 1
ATOM 4234 C C . LEU A 1 514 ? -9.283 -24.720 19.993 1.00 97.31 514 LEU A C 1
ATOM 4236 O O . LEU A 1 514 ? -10.046 -25.624 19.650 1.00 97.31 514 LEU A O 1
ATOM 4240 N N . VAL A 1 515 ? -8.448 -24.126 19.136 1.00 97.44 515 VAL A N 1
ATOM 4241 C CA . VAL A 1 515 ? -8.330 -24.534 17.729 1.00 97.44 515 VAL A CA 1
ATOM 4242 C C . VAL A 1 515 ? -7.717 -25.928 17.617 1.00 97.44 515 VAL A C 1
ATOM 4244 O O . VAL A 1 515 ? -8.209 -26.734 16.829 1.00 97.44 515 VAL A O 1
ATOM 4247 N N . ILE A 1 516 ? -6.709 -26.253 18.433 1.00 97.50 516 ILE A N 1
ATOM 4248 C CA . ILE A 1 516 ? -6.148 -27.611 18.508 1.00 97.50 516 ILE A CA 1
ATOM 4249 C C . ILE A 1 516 ? -7.224 -28.631 18.883 1.00 97.50 516 ILE A C 1
ATOM 4251 O O . ILE A 1 516 ? -7.397 -29.614 18.167 1.00 97.50 516 ILE A O 1
ATOM 4255 N N . GLU A 1 517 ? -7.998 -28.384 19.942 1.00 96.69 517 GLU A N 1
ATOM 4256 C CA . GLU A 1 517 ? -9.076 -29.297 20.349 1.00 96.69 517 GLU A CA 1
ATOM 4257 C C . GLU A 1 517 ? -10.132 -29.471 19.247 1.00 96.69 517 GLU A C 1
ATOM 4259 O O . GLU A 1 517 ? -10.674 -30.561 19.061 1.00 96.69 517 GLU A O 1
ATOM 4264 N N . GLN A 1 518 ? -10.414 -28.418 18.475 1.00 96.69 518 GLN A N 1
ATOM 4265 C CA . GLN A 1 518 ? -11.323 -28.515 17.337 1.00 96.69 518 GLN A CA 1
ATOM 4266 C C . GLN A 1 518 ? -10.740 -29.355 16.192 1.00 96.69 518 GLN A C 1
ATOM 4268 O O . GLN A 1 518 ? -11.471 -30.129 15.578 1.00 96.69 518 GLN A O 1
ATOM 4273 N N . LEU A 1 519 ? -9.439 -29.249 15.917 1.00 96.31 519 LEU A N 1
ATOM 4274 C CA . LEU A 1 519 ? -8.765 -30.059 14.899 1.00 96.31 519 LEU A CA 1
ATOM 4275 C C . LEU A 1 519 ? -8.677 -31.536 15.303 1.00 96.31 519 LEU A C 1
ATOM 4277 O O . LEU A 1 519 ? -8.887 -32.406 14.459 1.00 96.31 519 LEU A O 1
ATOM 4281 N N . LEU A 1 520 ? -8.462 -31.835 16.587 1.00 96.81 520 LEU A N 1
ATOM 4282 C CA . LEU A 1 520 ? -8.517 -33.206 17.112 1.00 96.81 520 LEU A CA 1
ATOM 4283 C C . LEU A 1 520 ? -9.899 -33.838 16.886 1.00 96.81 520 LEU A C 1
ATOM 4285 O O . LEU A 1 520 ? -9.994 -34.976 16.430 1.00 96.81 520 LEU A O 1
ATOM 4289 N N . LYS A 1 521 ? -10.986 -33.078 17.085 1.00 95.06 521 LYS A N 1
ATOM 4290 C CA . LYS A 1 521 ? -12.355 -33.536 16.762 1.00 95.06 521 LYS A CA 1
ATOM 4291 C C . LYS A 1 521 ? -12.572 -33.805 15.270 1.00 95.06 521 LYS A C 1
ATOM 4293 O O . LYS A 1 521 ? -13.427 -34.619 14.931 1.00 95.06 521 LYS A O 1
ATOM 4298 N N . LEU A 1 522 ? -11.822 -33.138 14.391 1.00 93.12 522 LEU A N 1
ATOM 4299 C CA . LEU A 1 522 ? -11.833 -33.393 12.945 1.00 93.12 522 LEU A CA 1
ATOM 4300 C C . LEU A 1 522 ? -10.984 -34.614 12.546 1.00 93.12 522 LEU A C 1
ATOM 4302 O O . LEU A 1 522 ? -10.982 -34.989 11.376 1.00 93.12 522 LEU A O 1
ATOM 4306 N N . GLY A 1 523 ? -10.302 -35.256 13.501 1.00 93.25 523 GLY A N 1
ATOM 4307 C CA . GLY A 1 523 ? -9.508 -36.464 13.278 1.00 93.25 523 GLY A CA 1
ATOM 4308 C C . GLY A 1 523 ? -8.025 -36.209 13.012 1.00 93.25 523 GLY A C 1
ATOM 4309 O O . GLY A 1 523 ? -7.344 -37.105 12.514 1.00 93.25 523 GLY A O 1
ATOM 4310 N N . TYR A 1 524 ? -7.509 -35.014 13.323 1.00 94.19 524 TYR A N 1
ATOM 4311 C CA . TYR A 1 524 ? -6.063 -34.784 13.294 1.00 94.19 524 TYR A CA 1
ATOM 4312 C C . TYR A 1 524 ? -5.331 -35.627 14.361 1.00 94.19 524 TYR A C 1
ATOM 4314 O O . TYR A 1 524 ? -5.932 -35.972 15.379 1.00 94.19 524 TYR A O 1
ATOM 4322 N N . PRO A 1 525 ? -4.036 -35.950 14.161 1.00 92.19 525 PRO A N 1
ATOM 4323 C CA . PRO A 1 525 ? -3.285 -36.824 15.067 1.00 92.19 525 PRO A CA 1
ATOM 4324 C C . PRO A 1 525 ? -3.174 -36.270 16.494 1.00 92.19 525 PRO A C 1
ATOM 4326 O O . PRO A 1 525 ? -2.913 -35.083 16.665 1.00 92.19 525 PRO A O 1
ATOM 4329 N N . GLU A 1 526 ? -3.296 -37.120 17.519 1.00 94.31 526 GLU A N 1
ATOM 4330 C CA . GLU A 1 526 ? -3.260 -36.693 18.933 1.00 94.31 526 GLU A CA 1
ATOM 4331 C C . GLU A 1 526 ? -1.949 -36.003 19.338 1.00 94.31 526 GLU A C 1
ATOM 4333 O O . GLU A 1 526 ? -1.929 -35.230 20.295 1.00 94.31 526 GLU A O 1
ATOM 4338 N N . GLU A 1 527 ? -0.847 -36.209 18.610 1.00 93.75 527 GLU A N 1
ATOM 4339 C CA . GLU A 1 527 ? 0.429 -35.564 18.921 1.00 93.75 527 GLU A CA 1
ATOM 4340 C C . GLU A 1 527 ? 0.366 -34.033 18.833 1.00 93.75 527 GLU A C 1
ATOM 4342 O O . GLU A 1 527 ? 1.144 -33.367 19.521 1.00 93.75 527 GLU A O 1
ATOM 4347 N N . ILE A 1 528 ? -0.567 -33.462 18.053 1.00 95.44 528 ILE A N 1
ATOM 4348 C CA . ILE A 1 528 ? -0.722 -32.000 17.951 1.00 95.44 528 ILE A CA 1
ATOM 4349 C C . ILE A 1 528 ? -1.169 -31.371 19.277 1.00 95.44 528 ILE A C 1
ATOM 4351 O O . ILE A 1 528 ? -0.946 -30.181 19.487 1.00 95.44 528 ILE A O 1
ATOM 4355 N N . ARG A 1 529 ? -1.748 -32.160 20.197 1.00 96.31 529 ARG A N 1
ATOM 4356 C CA . ARG A 1 529 ? -2.113 -31.724 21.557 1.00 96.31 529 ARG A CA 1
ATOM 4357 C C . ARG A 1 529 ? -0.902 -31.212 22.342 1.00 96.31 529 ARG A C 1
ATOM 4359 O O . ARG A 1 529 ? -1.054 -30.397 23.243 1.00 96.31 529 ARG A O 1
ATOM 4366 N N . ASN A 1 530 ? 0.300 -31.674 21.991 1.00 96.06 530 ASN A N 1
ATOM 4367 C CA . ASN A 1 530 ? 1.547 -31.274 22.642 1.00 96.06 530 ASN A CA 1
ATOM 4368 C C . ASN A 1 530 ? 2.120 -29.954 22.106 1.00 96.06 530 ASN A C 1
ATOM 4370 O O . ASN A 1 530 ? 3.168 -29.514 22.582 1.00 96.06 530 ASN A O 1
ATOM 4374 N N . PHE A 1 531 ? 1.502 -29.333 21.097 1.00 97.50 531 PHE A N 1
ATOM 4375 C CA . PHE A 1 531 ? 1.962 -28.033 20.625 1.00 97.50 531 PHE A CA 1
ATOM 4376 C C . PHE A 1 531 ? 1.731 -26.968 21.696 1.00 97.50 531 PHE A C 1
ATOM 4378 O O . PHE A 1 531 ? 0.657 -26.866 22.281 1.00 97.50 531 PHE A O 1
ATOM 4385 N N . VAL A 1 532 ? 2.752 -26.141 21.918 1.00 97.06 532 VAL A N 1
ATOM 4386 C CA . VAL A 1 532 ? 2.713 -25.018 22.857 1.00 97.06 532 VAL A CA 1
ATOM 4387 C C . VAL A 1 532 ? 2.932 -23.740 22.069 1.00 97.06 532 VAL A C 1
ATOM 4389 O O . VAL A 1 532 ? 3.904 -23.645 21.316 1.00 97.06 532 VAL A O 1
ATOM 4392 N N . TYR A 1 533 ? 2.021 -22.779 22.232 1.00 97.94 533 TYR A N 1
ATOM 4393 C CA . TYR A 1 533 ? 2.100 -21.487 21.560 1.00 97.94 533 TYR A CA 1
ATOM 4394 C C . TYR A 1 533 ? 3.369 -20.727 21.967 1.00 97.94 533 TYR A C 1
ATOM 4396 O O . TYR A 1 533 ? 3.610 -20.506 23.154 1.00 97.94 533 TYR A O 1
ATOM 4404 N N . ASP A 1 534 ? 4.152 -20.308 20.973 1.00 96.88 534 ASP A N 1
ATOM 4405 C CA . ASP A 1 534 ? 5.345 -19.481 21.155 1.00 96.88 534 ASP A CA 1
ATOM 4406 C C . ASP A 1 534 ? 5.096 -18.077 20.573 1.00 96.88 534 ASP A C 1
ATOM 4408 O O . ASP A 1 534 ? 5.052 -17.922 19.347 1.00 96.88 534 ASP A O 1
ATOM 4412 N N . PRO A 1 535 ? 4.949 -17.036 21.417 1.00 94.75 535 PRO A N 1
ATOM 4413 C CA . PRO A 1 535 ? 4.696 -15.675 20.952 1.00 94.75 535 PRO A CA 1
ATOM 4414 C C . PRO A 1 535 ? 5.894 -15.036 20.230 1.00 94.75 535 PRO A C 1
ATOM 4416 O O . PRO A 1 535 ? 5.728 -13.987 19.617 1.00 94.75 535 PRO A O 1
ATOM 4419 N N . THR A 1 536 ? 7.092 -15.632 20.271 1.00 93.94 536 THR A N 1
ATOM 4420 C CA . THR A 1 536 ? 8.296 -15.066 19.630 1.00 93.94 536 THR A CA 1
ATOM 4421 C C . THR A 1 536 ? 8.387 -15.355 18.129 1.00 93.94 536 THR A C 1
ATOM 4423 O O . THR A 1 536 ? 9.189 -14.736 17.418 1.00 93.94 536 THR A O 1
ATOM 4426 N N . PHE A 1 537 ? 7.571 -16.290 17.630 1.00 95.56 537 PHE A N 1
ATOM 4427 C CA . PHE A 1 537 ? 7.537 -16.680 16.225 1.00 95.56 537 PHE A CA 1
ATOM 4428 C C . PHE A 1 537 ? 6.602 -15.818 15.359 1.00 95.56 537 PHE A C 1
ATOM 4430 O O . PHE A 1 537 ? 7.075 -15.274 14.355 1.00 95.56 537 PHE A O 1
ATOM 4437 N N . PRO A 1 538 ? 5.289 -15.704 15.648 1.00 96.38 538 PRO A N 1
ATOM 4438 C CA . PRO A 1 538 ? 4.360 -15.090 14.712 1.00 96.38 538 PRO A CA 1
ATOM 4439 C C . PRO A 1 538 ? 4.536 -13.569 14.656 1.00 96.38 538 PRO A C 1
ATOM 4441 O O . PRO A 1 538 ? 4.639 -12.892 15.672 1.00 96.38 538 PRO A O 1
ATOM 4444 N N . VAL A 1 539 ? 4.486 -13.020 13.443 1.00 95.69 539 VAL A N 1
ATOM 4445 C CA . VAL A 1 539 ? 4.332 -11.581 13.206 1.00 95.69 539 VAL A CA 1
ATOM 4446 C C . VAL A 1 539 ? 3.126 -11.358 12.305 1.00 95.69 539 VAL A C 1
ATOM 4448 O O . VAL A 1 539 ? 2.880 -12.129 11.375 1.00 95.69 539 VAL A O 1
ATOM 4451 N N . ARG A 1 540 ? 2.358 -10.302 12.565 1.00 95.31 540 ARG A N 1
ATOM 4452 C CA . ARG A 1 540 ? 1.195 -9.946 11.751 1.00 95.31 540 ARG A CA 1
ATOM 4453 C C . ARG A 1 540 ? 1.609 -9.505 10.340 1.00 95.31 540 ARG A C 1
ATOM 4455 O O . ARG A 1 540 ? 2.713 -9.020 10.100 1.00 95.31 540 ARG A O 1
ATOM 4462 N N . GLY A 1 541 ? 0.707 -9.668 9.377 1.00 94.19 541 GLY A N 1
ATOM 4463 C CA . GLY A 1 541 ? 0.889 -9.233 7.990 1.00 94.19 541 GLY A CA 1
ATOM 4464 C C . GLY A 1 541 ? 1.631 -10.224 7.089 1.00 94.19 541 GLY A C 1
ATOM 4465 O O . GLY A 1 541 ? 2.010 -9.853 5.974 1.00 94.19 541 GLY A O 1
ATOM 4466 N N . LEU A 1 542 ? 1.844 -11.466 7.540 1.00 97.19 542 LEU A N 1
ATOM 4467 C CA . LEU A 1 542 ? 2.424 -12.527 6.714 1.00 97.19 542 LEU A CA 1
ATOM 4468 C C . LEU A 1 542 ? 1.448 -13.018 5.642 1.00 97.19 542 LEU A C 1
ATOM 4470 O O . LEU A 1 542 ? 0.225 -12.971 5.791 1.00 97.19 542 LEU A O 1
ATOM 4474 N N . TRP A 1 543 ? 2.014 -13.516 4.549 1.00 97.56 543 TRP A N 1
ATOM 4475 C CA . TRP A 1 543 ? 1.292 -14.216 3.496 1.00 97.56 543 TRP A CA 1
ATOM 4476 C C . TRP A 1 543 ? 1.502 -15.716 3.636 1.00 97.56 543 TRP A C 1
ATOM 4478 O O . TRP A 1 543 ? 2.636 -16.168 3.758 1.00 97.56 543 TRP A O 1
ATOM 4488 N N . TYR A 1 544 ? 0.429 -16.490 3.555 1.00 98.12 544 TYR A N 1
ATOM 4489 C CA . TYR A 1 544 ? 0.514 -17.939 3.436 1.00 98.12 544 TYR A CA 1
ATOM 4490 C C . TYR A 1 544 ? 0.329 -18.359 1.975 1.00 98.12 544 TYR A C 1
ATOM 4492 O O . TYR A 1 544 ? -0.720 -18.090 1.384 1.00 98.12 544 TYR A O 1
ATOM 4500 N N . ASP A 1 545 ? 1.344 -18.999 1.385 1.00 97.94 545 ASP A N 1
ATOM 4501 C CA . ASP A 1 545 ? 1.249 -19.611 0.055 1.00 97.94 545 ASP A CA 1
ATOM 4502 C C . ASP A 1 545 ? 0.631 -21.009 0.169 1.00 97.94 545 ASP A C 1
ATOM 4504 O O . ASP A 1 545 ? 1.310 -21.973 0.531 1.00 97.94 545 ASP A O 1
ATOM 4508 N N . LYS A 1 546 ? -0.649 -21.125 -0.203 1.00 97.25 546 LYS A N 1
ATOM 4509 C CA . LYS A 1 546 ? -1.421 -22.377 -0.162 1.00 97.25 546 LYS A CA 1
ATOM 4510 C C . LYS A 1 546 ? -0.849 -23.455 -1.088 1.00 97.25 546 LYS A C 1
ATOM 4512 O O . LYS A 1 546 ? -1.178 -24.624 -0.915 1.00 97.25 546 LYS A O 1
ATOM 4517 N N . LEU A 1 547 ? -0.033 -23.082 -2.081 1.00 96.06 547 LEU A N 1
ATOM 4518 C CA . LEU A 1 547 ? 0.562 -24.039 -3.014 1.00 96.06 547 LEU A CA 1
ATOM 4519 C C . LEU A 1 547 ? 1.730 -24.796 -2.378 1.00 96.06 547 LEU A C 1
ATOM 4521 O O . LEU A 1 547 ? 1.774 -26.018 -2.453 1.00 96.06 547 LEU A O 1
ATOM 4525 N N . TYR A 1 548 ? 2.666 -24.070 -1.767 1.00 96.56 548 TYR A N 1
ATOM 4526 C CA . TYR A 1 548 ? 3.922 -24.629 -1.251 1.00 96.56 548 TYR A CA 1
ATOM 4527 C C . TYR A 1 548 ? 3.984 -24.712 0.282 1.00 96.56 548 TYR A C 1
ATOM 4529 O O . TYR A 1 548 ? 5.006 -25.120 0.826 1.00 96.56 548 TYR A O 1
ATOM 4537 N N . GLY A 1 549 ? 2.931 -24.291 0.988 1.00 96.81 549 GLY A N 1
ATOM 4538 C CA . GLY A 1 549 ? 2.862 -24.357 2.450 1.00 96.81 549 GLY A CA 1
ATOM 4539 C C . GLY A 1 549 ? 3.842 -23.422 3.160 1.00 96.81 549 GLY A C 1
ATOM 4540 O O . GLY A 1 549 ? 4.296 -23.728 4.258 1.00 96.81 549 GLY A O 1
ATOM 4541 N N . ASN A 1 550 ? 4.204 -22.299 2.531 1.00 98.00 550 ASN A N 1
ATOM 4542 C CA . ASN A 1 550 ? 5.212 -21.374 3.052 1.00 98.00 550 ASN A CA 1
ATOM 4543 C C . ASN A 1 550 ? 4.574 -20.126 3.666 1.00 98.00 550 ASN A C 1
ATOM 4545 O O . ASN A 1 550 ? 3.691 -19.515 3.059 1.00 98.00 550 ASN A O 1
ATOM 4549 N N . LEU A 1 551 ? 5.105 -19.691 4.809 1.00 98.44 551 LEU A N 1
ATOM 4550 C CA . LEU A 1 551 ? 4.877 -18.357 5.356 1.00 98.44 551 LEU A CA 1
ATOM 4551 C C . LEU A 1 551 ? 5.875 -17.380 4.732 1.00 98.44 551 LEU A C 1
ATOM 4553 O O . LEU A 1 551 ? 7.089 -17.598 4.744 1.00 98.44 551 LEU A O 1
ATOM 4557 N N . LEU A 1 552 ? 5.356 -16.295 4.171 1.00 97.94 552 LEU A N 1
ATOM 4558 C CA . LEU A 1 552 ? 6.109 -15.301 3.427 1.00 97.94 552 LEU A CA 1
ATOM 4559 C C . LEU A 1 552 ? 5.952 -13.933 4.080 1.00 97.94 552 LEU A C 1
ATOM 4561 O O . LEU A 1 552 ? 4.853 -13.385 4.172 1.00 97.94 552 LEU A O 1
ATOM 4565 N N . LYS A 1 553 ? 7.079 -13.333 4.451 1.00 97.19 553 LYS A N 1
ATOM 4566 C CA . LYS A 1 553 ? 7.160 -11.899 4.716 1.00 97.19 553 LYS A CA 1
ATOM 4567 C C . LYS A 1 553 ? 7.511 -11.219 3.406 1.00 97.19 553 LYS A C 1
ATOM 4569 O O . LYS A 1 553 ? 8.561 -11.503 2.830 1.00 97.19 553 LYS A O 1
ATOM 4574 N N . VAL A 1 554 ? 6.645 -10.341 2.921 1.00 93.81 554 VAL A N 1
ATOM 4575 C CA . VAL A 1 554 ? 6.806 -9.691 1.613 1.00 93.81 554 VAL A CA 1
ATOM 4576 C C . VAL A 1 554 ? 6.837 -8.174 1.740 1.00 93.81 554 VAL A C 1
ATOM 4578 O O . VAL A 1 554 ? 6.342 -7.617 2.719 1.00 93.81 554 VAL A O 1
ATOM 4581 N N . ASP A 1 555 ? 7.408 -7.500 0.745 1.00 85.75 555 ASP A N 1
ATOM 4582 C CA . ASP A 1 555 ? 7.283 -6.048 0.592 1.00 85.75 555 ASP A CA 1
ATOM 4583 C C . ASP A 1 555 ? 5.991 -5.643 -0.144 1.00 85.75 555 ASP A C 1
ATOM 4585 O O . ASP A 1 555 ? 5.214 -6.482 -0.599 1.00 85.75 555 ASP A O 1
ATOM 4589 N N . ALA A 1 556 ? 5.769 -4.333 -0.296 1.00 78.06 556 ALA A N 1
ATOM 4590 C CA . ALA A 1 556 ? 4.606 -3.725 -0.962 1.00 78.06 556 ALA A CA 1
ATOM 4591 C C . ALA A 1 556 ? 4.309 -4.232 -2.388 1.00 78.06 556 ALA A C 1
ATOM 4593 O O . ALA A 1 556 ? 3.257 -3.921 -2.957 1.00 78.06 556 ALA A O 1
ATOM 4594 N N . TYR A 1 557 ? 5.266 -4.930 -2.997 1.00 74.75 557 TYR A N 1
ATOM 4595 C CA . TYR A 1 557 ? 5.227 -5.364 -4.384 1.00 74.75 557 TYR A CA 1
ATOM 4596 C C . TYR A 1 557 ? 5.135 -6.877 -4.520 1.00 74.75 557 TYR A C 1
ATOM 4598 O O . TYR A 1 557 ? 4.947 -7.340 -5.638 1.00 74.75 557 TYR A O 1
ATOM 4606 N N . GLY A 1 558 ? 5.253 -7.626 -3.421 1.00 82.94 558 GLY A N 1
ATOM 4607 C CA . GLY A 1 558 ? 5.287 -9.084 -3.440 1.00 82.94 558 GLY A CA 1
ATOM 4608 C C . GLY A 1 558 ? 6.696 -9.665 -3.561 1.00 82.94 558 GLY A C 1
ATOM 4609 O O . GLY A 1 558 ? 6.837 -10.870 -3.761 1.00 82.94 558 GLY A O 1
ATOM 4610 N N . ASN A 1 559 ? 7.765 -8.861 -3.437 1.00 84.56 559 ASN A N 1
ATOM 4611 C CA . ASN A 1 559 ? 9.092 -9.459 -3.294 1.00 84.56 559 ASN A CA 1
ATOM 4612 C C . ASN A 1 559 ? 9.213 -10.093 -1.913 1.00 84.56 559 ASN A C 1
ATOM 4614 O O . ASN A 1 559 ? 8.869 -9.482 -0.901 1.00 84.56 559 ASN A O 1
ATOM 4618 N N . ILE A 1 560 ? 9.795 -11.281 -1.880 1.00 92.12 560 ILE A N 1
ATOM 4619 C CA . ILE A 1 560 ? 9.954 -12.060 -0.659 1.00 92.12 560 ILE A CA 1
ATOM 4620 C C . ILE A 1 560 ? 11.146 -11.503 0.135 1.00 92.12 560 ILE A C 1
ATOM 4622 O O . ILE A 1 560 ? 12.248 -11.344 -0.402 1.00 92.12 560 ILE A O 1
ATOM 4626 N N . LEU A 1 561 ? 10.893 -11.150 1.396 1.00 91.00 561 LEU A N 1
ATOM 4627 C CA . LEU A 1 561 ? 11.877 -10.722 2.395 1.00 91.00 561 LEU A CA 1
ATOM 4628 C C . LEU A 1 561 ? 12.345 -11.926 3.213 1.00 91.00 561 LEU A C 1
ATOM 4630 O O . LEU A 1 561 ? 13.540 -12.185 3.300 1.00 91.00 561 LEU A O 1
ATOM 4634 N N . VAL A 1 562 ? 11.382 -12.682 3.745 1.00 94.56 562 VAL A N 1
ATOM 4635 C CA . VAL A 1 562 ? 11.590 -13.891 4.549 1.00 94.56 562 VAL A CA 1
ATOM 4636 C C . VAL A 1 562 ? 10.640 -14.969 4.036 1.00 94.56 562 VAL A C 1
ATOM 4638 O O . VAL A 1 562 ? 9.496 -14.674 3.693 1.00 94.56 562 VAL A O 1
ATOM 4641 N N . CYS A 1 563 ? 11.117 -16.208 3.962 1.00 97.00 563 CYS A N 1
ATOM 4642 C CA . CYS A 1 563 ? 10.322 -17.373 3.593 1.00 97.00 563 CYS A CA 1
ATOM 4643 C C . CYS A 1 563 ? 10.593 -18.484 4.598 1.00 97.00 563 CYS A C 1
ATOM 4645 O O . CYS A 1 563 ? 11.754 -18.845 4.799 1.00 97.00 563 CYS A O 1
ATOM 4647 N N . VAL A 1 564 ? 9.539 -19.037 5.187 1.00 96.88 564 VAL A N 1
ATOM 4648 C CA . VAL A 1 564 ? 9.638 -20.106 6.182 1.00 96.88 564 VAL A CA 1
ATOM 4649 C C . VAL A 1 564 ? 8.721 -21.258 5.789 1.00 96.88 564 VAL A C 1
ATOM 4651 O O . VAL A 1 564 ? 7.563 -21.039 5.436 1.00 96.88 564 VAL A O 1
ATOM 4654 N N . HIS A 1 565 ? 9.258 -22.474 5.839 1.00 96.94 565 HIS A N 1
ATOM 4655 C CA . HIS A 1 565 ? 8.530 -23.722 5.640 1.00 96.94 565 HIS A CA 1
ATOM 4656 C C . HIS A 1 565 ? 8.514 -24.501 6.959 1.00 96.94 565 HIS A C 1
ATOM 4658 O O . HIS A 1 565 ? 9.553 -25.005 7.391 1.00 96.94 565 HIS A O 1
ATOM 4664 N N . GLY A 1 566 ? 7.367 -24.541 7.640 1.00 95.75 566 GLY A N 1
ATOM 4665 C CA . GLY A 1 566 ? 7.309 -24.973 9.038 1.00 95.75 566 GLY A CA 1
ATOM 4666 C C . GLY A 1 566 ? 8.149 -24.039 9.913 1.00 95.75 566 GLY A C 1
ATOM 4667 O O . GLY A 1 566 ? 7.847 -22.852 9.997 1.00 95.75 566 GLY A O 1
ATOM 4668 N N . PHE A 1 567 ? 9.249 -24.547 10.474 1.00 96.12 567 PHE A N 1
ATOM 4669 C CA . PHE A 1 567 ? 10.255 -23.744 11.189 1.00 96.12 567 PHE A CA 1
ATOM 4670 C C . PHE A 1 567 ? 11.578 -23.573 10.422 1.00 96.12 567 PHE A C 1
ATOM 4672 O O . PHE A 1 567 ? 12.521 -22.957 10.918 1.00 96.12 567 PHE A O 1
ATOM 4679 N N . LYS A 1 568 ? 11.672 -24.096 9.192 1.00 95.69 568 LYS A N 1
ATOM 4680 C CA . LYS A 1 568 ? 12.873 -23.988 8.355 1.00 95.69 568 LYS A CA 1
ATOM 4681 C C . LYS A 1 568 ? 12.841 -22.703 7.526 1.00 95.69 568 LYS A C 1
ATOM 4683 O O . LYS A 1 568 ? 12.010 -22.554 6.629 1.00 95.69 568 LYS A O 1
ATOM 4688 N N . PHE A 1 569 ? 13.801 -21.810 7.751 1.00 94.50 569 PHE A N 1
ATOM 4689 C CA . PHE A 1 569 ? 14.010 -20.636 6.900 1.00 94.50 569 PHE A CA 1
ATOM 4690 C C . PHE A 1 569 ? 14.601 -21.047 5.545 1.00 94.50 569 PHE A C 1
ATOM 4692 O O . PHE A 1 569 ? 15.617 -21.743 5.473 1.00 94.50 569 PHE A O 1
ATOM 4699 N N . LEU A 1 570 ? 13.959 -20.628 4.452 1.00 94.81 570 LEU A N 1
ATOM 4700 C CA . LEU A 1 570 ? 14.402 -20.930 3.093 1.00 94.81 570 LEU A CA 1
ATOM 4701 C C . LEU A 1 570 ? 15.268 -19.798 2.534 1.00 94.81 570 LEU A C 1
ATOM 4703 O O . LEU A 1 570 ? 14.853 -18.639 2.453 1.00 94.81 570 LEU A O 1
ATOM 4707 N N . HIS A 1 571 ? 16.461 -20.161 2.063 1.00 89.12 571 HIS A N 1
ATOM 4708 C CA . HIS A 1 571 ? 17.431 -19.250 1.460 1.00 89.12 571 HIS A CA 1
ATOM 4709 C C . HIS A 1 571 ? 18.015 -19.836 0.169 1.00 89.12 571 HIS A C 1
ATOM 4711 O O . HIS A 1 571 ? 17.836 -21.013 -0.140 1.00 89.12 571 HIS A O 1
ATOM 4717 N N . GLY A 1 572 ? 18.730 -19.001 -0.594 1.00 83.06 572 GLY A N 1
ATOM 4718 C CA . GLY A 1 572 ? 19.511 -19.443 -1.752 1.00 83.06 572 GLY A CA 1
ATOM 4719 C C . GLY A 1 572 ? 18.705 -20.270 -2.758 1.00 83.06 572 GLY A C 1
ATOM 4720 O O . GLY A 1 572 ? 17.620 -19.866 -3.179 1.00 83.06 572 GLY A O 1
ATOM 4721 N N . SER A 1 573 ? 19.254 -21.421 -3.147 1.00 84.06 573 SER A N 1
ATOM 4722 C CA . SER A 1 573 ? 18.678 -22.322 -4.150 1.00 84.06 573 SER A CA 1
ATOM 4723 C C . SER A 1 573 ? 17.310 -22.880 -3.753 1.00 84.06 573 SER A C 1
ATOM 4725 O O . SER A 1 573 ? 16.441 -22.976 -4.615 1.00 84.06 573 SER A O 1
ATOM 4727 N N . ASP A 1 574 ? 17.078 -23.189 -2.475 1.00 87.69 574 ASP A N 1
ATOM 4728 C CA . ASP A 1 574 ? 15.796 -23.731 -2.006 1.00 87.69 574 ASP A CA 1
ATOM 4729 C C . ASP A 1 574 ? 14.655 -22.725 -2.186 1.00 87.69 574 ASP A C 1
ATOM 4731 O O . ASP A 1 574 ? 13.575 -23.087 -2.650 1.00 87.69 574 ASP A O 1
ATOM 4735 N N . LEU A 1 575 ? 14.916 -21.438 -1.932 1.00 89.94 575 LEU A N 1
ATOM 4736 C CA . LEU A 1 575 ? 13.949 -20.376 -2.211 1.00 89.94 575 LEU A CA 1
ATOM 4737 C C . LEU A 1 575 ? 13.679 -20.233 -3.718 1.00 89.94 575 LEU A C 1
ATOM 4739 O O . LEU A 1 575 ? 12.533 -20.046 -4.121 1.00 89.94 575 LEU A O 1
ATOM 4743 N N . HIS A 1 576 ? 14.720 -20.324 -4.553 1.00 85.25 576 HIS A N 1
ATOM 4744 C CA . HIS A 1 576 ? 14.598 -20.176 -6.007 1.00 85.25 576 HIS A CA 1
ATOM 4745 C C . HIS A 1 576 ? 13.843 -21.330 -6.680 1.00 85.25 576 HIS A C 1
ATOM 4747 O O . HIS A 1 576 ? 13.222 -21.097 -7.715 1.00 85.25 576 HIS A O 1
ATOM 4753 N N . LYS A 1 577 ? 13.841 -22.537 -6.096 1.00 87.62 577 LYS A N 1
ATOM 4754 C CA . LYS A 1 577 ? 13.020 -23.663 -6.581 1.00 87.62 577 LYS A CA 1
ATOM 4755 C C . LYS A 1 577 ? 11.527 -23.329 -6.530 1.00 87.62 577 LYS A C 1
ATOM 4757 O O . LYS A 1 577 ? 10.810 -23.602 -7.485 1.00 87.62 577 LYS A O 1
ATOM 4762 N N . CYS A 1 578 ? 11.075 -22.704 -5.443 1.00 89.31 578 CYS A N 1
ATOM 4763 C CA . CYS A 1 578 ? 9.671 -22.325 -5.262 1.00 89.31 578 CYS A CA 1
ATOM 4764 C C . CYS A 1 578 ? 9.348 -20.974 -5.921 1.00 89.31 578 CYS A C 1
ATOM 4766 O O . CYS A 1 578 ? 8.292 -20.805 -6.533 1.00 89.31 578 CYS A O 1
ATOM 4768 N N . TYR A 1 579 ? 10.268 -20.009 -5.819 1.00 90.56 579 TYR A N 1
ATOM 4769 C CA . TYR A 1 579 ? 10.088 -18.632 -6.284 1.00 90.56 579 TYR A CA 1
ATOM 4770 C C . TYR A 1 579 ? 11.318 -18.157 -7.076 1.00 90.56 579 TYR A C 1
ATOM 4772 O O . TYR A 1 579 ? 12.163 -17.435 -6.532 1.00 90.56 579 TYR A O 1
ATOM 4780 N N . PRO A 1 580 ? 11.421 -18.488 -8.378 1.00 79.75 580 PRO A N 1
ATOM 4781 C CA . PRO A 1 580 ? 12.596 -18.171 -9.197 1.00 79.75 580 PRO A CA 1
ATOM 4782 C C . PRO A 1 580 ? 13.009 -16.693 -9.148 1.00 79.75 580 PRO A C 1
ATOM 4784 O O . PRO A 1 580 ? 14.191 -16.384 -9.020 1.00 79.75 580 PRO A O 1
ATOM 4787 N N . ASN A 1 581 ? 12.033 -15.777 -9.120 1.00 75.75 581 ASN A N 1
ATOM 4788 C CA . ASN A 1 581 ? 12.254 -14.325 -9.083 1.00 75.75 581 ASN A CA 1
ATOM 4789 C C . ASN A 1 581 ? 12.246 -13.712 -7.662 1.00 75.75 581 ASN A C 1
ATOM 4791 O O . ASN A 1 581 ? 12.247 -12.481 -7.522 1.00 75.75 581 ASN A O 1
ATOM 4795 N N . LYS A 1 582 ? 12.208 -14.540 -6.601 1.00 84.69 582 LYS A N 1
ATOM 4796 C CA . LYS A 1 582 ? 11.959 -14.121 -5.202 1.00 84.69 582 LYS A CA 1
ATOM 4797 C C . LYS A 1 582 ? 10.763 -13.170 -5.097 1.00 84.69 582 LYS A C 1
ATOM 4799 O O . LYS A 1 582 ? 10.849 -12.090 -4.508 1.00 84.69 582 LYS A O 1
ATOM 4804 N N . TYR A 1 583 ? 9.688 -13.540 -5.776 1.00 84.94 583 TYR A N 1
ATOM 4805 C CA . TYR A 1 583 ? 8.535 -12.695 -6.033 1.00 84.94 583 TYR A CA 1
ATOM 4806 C C . TYR A 1 583 ? 7.277 -13.550 -6.092 1.00 84.94 583 TYR A C 1
ATOM 4808 O O . TYR A 1 583 ? 7.301 -14.625 -6.695 1.00 84.94 583 TYR A O 1
ATOM 4816 N N . LEU A 1 584 ? 6.192 -13.048 -5.512 1.00 86.69 584 LEU A N 1
ATOM 4817 C CA . LEU A 1 584 ? 4.868 -13.636 -5.601 1.00 86.69 584 LEU A CA 1
ATOM 4818 C C . LEU A 1 584 ? 3.835 -12.525 -5.793 1.00 86.69 584 LEU A C 1
ATOM 4820 O O . LEU A 1 584 ? 3.795 -11.565 -5.027 1.00 86.69 584 LEU A O 1
ATOM 4824 N N . ASN A 1 585 ? 2.996 -12.663 -6.817 1.00 84.06 585 ASN A N 1
ATOM 4825 C CA . ASN A 1 585 ? 1.832 -11.803 -6.980 1.00 84.06 585 ASN A CA 1
ATOM 4826 C C . ASN A 1 585 ? 0.769 -12.174 -5.947 1.00 84.06 585 ASN A C 1
ATOM 4828 O O . ASN A 1 585 ? 0.525 -13.357 -5.710 1.00 84.06 585 ASN A O 1
ATOM 4832 N N . PHE A 1 586 ? 0.121 -11.166 -5.367 1.00 86.56 586 PHE A N 1
ATOM 4833 C CA . PHE A 1 586 ? -1.028 -11.414 -4.509 1.00 86.56 586 PHE A CA 1
ATOM 4834 C C . PHE A 1 586 ? -2.208 -11.888 -5.360 1.00 86.56 586 PHE A C 1
ATOM 4836 O O . PHE A 1 586 ? -2.698 -11.151 -6.215 1.00 86.56 586 PHE A O 1
ATOM 4843 N N . ASP A 1 587 ? -2.644 -13.113 -5.105 1.00 88.38 587 ASP A N 1
ATOM 4844 C CA . ASP A 1 587 ? -3.807 -13.748 -5.711 1.00 88.38 587 ASP A CA 1
ATOM 4845 C C . ASP A 1 587 ? -4.535 -14.491 -4.594 1.00 88.38 587 ASP A C 1
ATOM 4847 O O . ASP A 1 587 ? -3.979 -15.429 -4.029 1.00 88.38 587 ASP A O 1
ATOM 4851 N N . GLU A 1 588 ? -5.758 -14.080 -4.260 1.00 88.56 588 GLU A N 1
ATOM 4852 C CA . GLU A 1 588 ? -6.539 -14.638 -3.144 1.00 88.56 588 GLU A CA 1
ATOM 4853 C C . GLU A 1 588 ? -6.791 -16.153 -3.285 1.00 88.56 588 GLU A C 1
ATOM 4855 O O . GLU A 1 588 ? -6.939 -16.875 -2.288 1.00 88.56 588 GLU A O 1
ATOM 4860 N N . SER A 1 589 ? -6.775 -16.675 -4.519 1.00 91.00 589 SER A N 1
ATOM 4861 C CA . SER A 1 589 ? -6.939 -18.106 -4.783 1.00 91.00 589 SER A CA 1
ATOM 4862 C C . SER A 1 589 ? -5.754 -18.938 -4.271 1.00 91.00 589 SER A C 1
ATOM 4864 O O . SER A 1 589 ? -5.941 -20.075 -3.819 1.00 91.00 589 SER A O 1
ATOM 4866 N N . ARG A 1 590 ? -4.550 -18.348 -4.263 1.00 94.75 590 ARG A N 1
ATOM 4867 C CA . ARG A 1 590 ? -3.285 -18.983 -3.864 1.00 94.75 590 ARG A CA 1
ATOM 4868 C C . ARG A 1 590 ? -2.739 -18.468 -2.535 1.00 94.75 590 ARG A C 1
ATOM 4870 O O . ARG A 1 590 ? -2.176 -19.244 -1.773 1.00 94.75 590 ARG A O 1
ATOM 4877 N N . VAL A 1 591 ? -2.900 -17.186 -2.250 1.00 96.75 591 VAL A N 1
ATOM 4878 C CA . VAL A 1 591 ? -2.306 -16.491 -1.110 1.00 96.75 591 VAL A CA 1
ATOM 4879 C C . VAL A 1 591 ? -3.393 -16.103 -0.120 1.00 96.75 591 VAL A C 1
ATOM 4881 O O . VAL A 1 591 ? -4.458 -15.629 -0.507 1.00 96.75 591 VAL A O 1
ATOM 4884 N N . TYR A 1 592 ? -3.126 -16.293 1.168 1.00 96.25 592 TYR A N 1
ATOM 4885 C CA . TYR A 1 592 ? -3.946 -15.742 2.247 1.00 96.25 592 TYR A CA 1
ATOM 4886 C C . TYR A 1 592 ? -3.145 -14.715 3.053 1.00 96.25 592 TYR A C 1
ATOM 4888 O O . TYR A 1 592 ? -1.982 -14.959 3.364 1.00 96.25 592 TYR A O 1
ATOM 4896 N N . SER A 1 593 ? -3.748 -13.566 3.372 1.00 95.06 593 SER A N 1
ATOM 4897 C CA . SER A 1 593 ? -3.095 -12.480 4.117 1.00 95.06 593 SER A CA 1
ATOM 4898 C C . SER A 1 593 ? -3.525 -12.507 5.582 1.00 95.06 593 SER A C 1
ATOM 4900 O O . SER A 1 593 ? -4.697 -12.297 5.880 1.00 95.06 593 SER A O 1
ATOM 4902 N N . LEU A 1 594 ? -2.574 -12.711 6.490 1.00 95.75 594 LEU A N 1
ATOM 4903 C CA . LEU A 1 594 ? -2.801 -12.866 7.931 1.00 95.75 594 LEU A CA 1
ATOM 4904 C C . LEU A 1 594 ? -2.628 -11.503 8.628 1.00 95.75 594 LEU A C 1
ATOM 4906 O O . LEU A 1 594 ? -1.571 -11.210 9.182 1.00 95.75 594 LEU A O 1
ATOM 4910 N N . ASN A 1 595 ? -3.623 -10.616 8.503 1.00 91.06 595 ASN A N 1
ATOM 4911 C CA . ASN A 1 595 ? -3.498 -9.176 8.801 1.00 91.06 595 ASN A CA 1
ATOM 4912 C C . ASN A 1 595 ? -4.048 -8.721 10.165 1.00 91.06 595 ASN A C 1
ATOM 4914 O O . ASN A 1 595 ? -3.858 -7.547 10.503 1.00 91.06 595 ASN A O 1
ATOM 4918 N N . THR A 1 596 ? -4.740 -9.577 10.920 1.00 93.00 596 THR A N 1
ATOM 4919 C CA . THR A 1 596 ? -5.290 -9.237 12.247 1.00 93.00 596 THR A CA 1
ATOM 4920 C C . THR A 1 596 ? -4.490 -9.901 13.361 1.00 93.00 596 THR A C 1
ATOM 4922 O O . THR A 1 596 ? -3.785 -10.884 13.133 1.00 93.00 596 THR A O 1
ATOM 4925 N N . LEU A 1 597 ? -4.608 -9.377 14.581 1.00 94.75 597 LEU A N 1
ATOM 4926 C CA . LEU A 1 597 ? -4.026 -10.014 15.767 1.00 94.75 597 LEU A CA 1
ATOM 4927 C C . LEU A 1 597 ? -4.682 -11.372 16.072 1.00 94.75 597 LEU A C 1
ATOM 4929 O O . LEU A 1 597 ? -4.006 -12.293 16.521 1.00 94.75 597 LEU A O 1
ATOM 4933 N N . PHE A 1 598 ? -5.949 -11.560 15.683 1.00 94.75 598 PHE A N 1
ATOM 4934 C CA . PHE A 1 598 ? -6.610 -12.871 15.708 1.00 94.75 598 PHE A CA 1
ATOM 4935 C C . PHE A 1 598 ? -5.906 -13.936 14.849 1.00 94.75 598 PHE A C 1
ATOM 4937 O O . PHE A 1 598 ? -6.123 -15.126 15.061 1.00 94.75 598 PHE A O 1
ATOM 4944 N N . ASN A 1 599 ? -5.058 -13.545 13.888 1.00 96.81 599 ASN A N 1
ATOM 4945 C CA . ASN A 1 599 ? -4.288 -14.499 13.093 1.00 96.81 599 ASN A CA 1
ATOM 4946 C C . ASN A 1 599 ? -2.985 -14.961 13.764 1.00 96.81 599 ASN A C 1
ATOM 4948 O O . ASN A 1 599 ? -2.378 -15.893 13.247 1.00 96.81 599 ASN A O 1
ATOM 4952 N N . LEU A 1 600 ? -2.522 -14.366 14.873 1.00 97.31 600 LEU A N 1
ATOM 4953 C CA . LEU A 1 600 ? -1.253 -14.779 15.499 1.00 97.31 600 LEU A CA 1
ATOM 4954 C C . LEU A 1 600 ? -1.239 -16.262 15.933 1.00 97.31 600 LEU A C 1
ATOM 4956 O O . LEU A 1 600 ? -0.291 -16.962 15.556 1.00 97.31 600 LEU A O 1
ATOM 4960 N N . PRO A 1 601 ? -2.287 -16.795 16.603 1.00 97.31 601 PRO A N 1
ATOM 4961 C CA . PRO A 1 601 ? -2.385 -18.227 16.905 1.00 97.31 601 PRO A CA 1
ATOM 4962 C C . PRO A 1 601 ? -2.336 -19.094 15.647 1.00 97.31 601 PRO A C 1
ATOM 4964 O O . PRO A 1 601 ? -1.649 -20.111 15.600 1.00 97.31 601 PRO A O 1
ATOM 4967 N N . GLU A 1 602 ? -3.048 -18.666 14.606 1.00 97.12 602 GLU A N 1
ATOM 4968 C CA . GLU A 1 602 ? -3.149 -19.375 13.335 1.00 97.12 602 GLU A CA 1
ATOM 4969 C C . GLU A 1 602 ? -1.808 -19.412 12.588 1.00 97.12 602 GLU A C 1
ATOM 4971 O O . GLU A 1 602 ? -1.419 -20.464 12.089 1.00 97.12 602 GLU A O 1
ATOM 4976 N N . ILE A 1 603 ? -1.075 -18.292 12.540 1.00 98.19 603 ILE A N 1
ATOM 4977 C CA . ILE A 1 603 ? 0.258 -18.200 11.924 1.00 98.19 603 ILE A CA 1
ATOM 4978 C C . ILE A 1 603 ? 1.188 -19.249 12.534 1.00 98.19 603 ILE A C 1
ATOM 4980 O O . ILE A 1 603 ? 1.857 -19.987 11.807 1.00 98.19 603 ILE A O 1
ATOM 4984 N N . TYR A 1 604 ? 1.227 -19.315 13.865 1.00 98.31 604 TYR A N 1
ATOM 4985 C CA . TYR A 1 604 ? 2.081 -20.267 14.559 1.00 98.31 604 TYR A CA 1
ATOM 4986 C C . TYR A 1 604 ? 1.594 -21.710 14.365 1.00 98.31 604 TYR A C 1
ATOM 4988 O O . TYR A 1 604 ? 2.396 -22.587 14.051 1.00 98.31 604 TYR A O 1
ATOM 4996 N N . LEU A 1 605 ? 0.281 -21.955 14.432 1.00 98.06 605 LEU A N 1
ATOM 4997 C CA . LEU A 1 605 ? -0.296 -23.283 14.206 1.00 98.06 605 LEU A CA 1
ATOM 4998 C C . LEU A 1 605 ? -0.005 -23.820 12.801 1.00 98.06 605 LEU A C 1
ATOM 5000 O O . LEU A 1 605 ? 0.329 -24.994 12.649 1.00 98.06 605 LEU A O 1
ATOM 5004 N N . ILE A 1 606 ? -0.079 -22.966 11.778 1.00 98.00 606 ILE A N 1
ATOM 5005 C CA . ILE A 1 606 ? 0.322 -23.311 10.411 1.00 98.00 606 ILE A CA 1
ATOM 5006 C C . ILE A 1 606 ? 1.782 -23.774 10.399 1.00 98.00 606 ILE A C 1
ATOM 5008 O O . ILE A 1 606 ? 2.081 -24.822 9.828 1.00 98.00 606 ILE A O 1
ATOM 5012 N N . ALA A 1 607 ? 2.691 -23.041 11.047 1.00 97.94 607 ALA A N 1
ATOM 5013 C CA . ALA A 1 607 ? 4.097 -23.432 11.126 1.00 97.94 607 ALA A CA 1
ATOM 5014 C C . ALA A 1 607 ? 4.285 -24.778 11.851 1.00 97.94 607 ALA A C 1
ATOM 5016 O O . ALA A 1 607 ? 4.980 -25.650 11.325 1.00 97.94 607 ALA A O 1
ATOM 5017 N N . CYS A 1 608 ? 3.611 -24.993 12.989 1.00 97.88 608 CYS A N 1
ATOM 5018 C CA . CYS A 1 608 ? 3.626 -26.267 13.716 1.00 97.88 608 CYS A CA 1
ATOM 5019 C C . CYS A 1 608 ? 3.145 -27.433 12.847 1.00 97.88 608 CYS A C 1
ATOM 5021 O O . CYS A 1 608 ? 3.817 -28.459 12.771 1.00 97.88 608 CYS A O 1
ATOM 5023 N N . MET A 1 609 ? 2.010 -27.268 12.164 1.00 96.38 609 MET A N 1
ATOM 5024 C CA . MET A 1 609 ? 1.404 -28.306 11.330 1.00 96.38 609 MET A CA 1
ATOM 5025 C C . MET A 1 609 ? 2.287 -28.663 10.144 1.00 96.38 609 MET A C 1
ATOM 5027 O O . MET A 1 609 ? 2.586 -29.836 9.926 1.00 96.38 609 MET A O 1
ATOM 5031 N N . ILE A 1 610 ? 2.759 -27.658 9.402 1.00 96.44 610 ILE A N 1
ATOM 5032 C CA . ILE A 1 610 ? 3.672 -27.883 8.280 1.00 96.44 610 ILE A CA 1
ATOM 5033 C C . ILE A 1 610 ? 4.944 -28.570 8.782 1.00 96.44 610 ILE A C 1
ATOM 5035 O O . ILE A 1 610 ? 5.369 -29.560 8.192 1.00 96.44 610 ILE A O 1
ATOM 5039 N N . ASN A 1 611 ? 5.517 -28.127 9.903 1.00 96.38 611 ASN A N 1
ATOM 5040 C CA . ASN A 1 611 ? 6.683 -28.777 10.493 1.00 96.38 611 ASN A CA 1
ATOM 5041 C C . ASN A 1 611 ? 6.405 -30.240 10.883 1.00 96.38 611 ASN A C 1
ATOM 5043 O O . ASN A 1 611 ? 7.198 -31.116 10.552 1.00 96.38 611 ASN A O 1
ATOM 5047 N N . TYR A 1 612 ? 5.283 -30.529 11.541 1.00 95.44 612 TYR A N 1
ATOM 5048 C CA . TYR A 1 612 ? 4.907 -31.887 11.941 1.00 95.44 612 TYR A CA 1
ATOM 5049 C C . TYR A 1 612 ? 4.771 -32.819 10.733 1.00 95.44 612 TYR A C 1
ATOM 5051 O O . TYR A 1 612 ? 5.429 -33.857 10.683 1.00 95.44 612 TYR A O 1
ATOM 5059 N N . PHE A 1 613 ? 3.998 -32.428 9.717 1.00 93.00 613 PHE A N 1
ATOM 5060 C CA . PHE A 1 613 ? 3.789 -33.265 8.533 1.00 93.00 613 PHE A CA 1
ATOM 5061 C C . PHE A 1 613 ? 5.047 -33.423 7.672 1.00 93.00 613 PHE A C 1
ATOM 5063 O O . PHE A 1 613 ? 5.192 -34.430 6.989 1.00 93.00 613 PHE A O 1
ATOM 5070 N N . THR A 1 614 ? 5.963 -32.452 7.688 1.00 90.50 614 THR A N 1
ATOM 5071 C CA . THR A 1 614 ? 7.204 -32.522 6.897 1.00 90.50 614 THR A CA 1
ATOM 5072 C C . THR A 1 614 ? 8.342 -33.266 7.590 1.00 90.50 614 THR A C 1
ATOM 5074 O O . THR A 1 614 ? 9.240 -33.753 6.906 1.00 90.50 614 THR A O 1
ATOM 5077 N N . THR A 1 615 ? 8.327 -33.354 8.922 1.00 91.38 615 THR A N 1
ATOM 5078 C CA . THR A 1 615 ? 9.384 -34.013 9.711 1.00 91.38 615 THR A CA 1
ATOM 5079 C C . THR A 1 615 ? 8.984 -35.390 10.229 1.00 91.38 615 THR A C 1
ATOM 5081 O O . THR A 1 615 ? 9.857 -36.190 10.567 1.00 91.38 615 THR A O 1
ATOM 5084 N N . SER A 1 616 ? 7.684 -35.689 10.281 1.00 89.88 616 SER A N 1
ATOM 5085 C CA . SER A 1 616 ? 7.186 -36.986 10.722 1.00 89.88 616 SER A CA 1
ATOM 5086 C C . SER A 1 616 ? 7.560 -38.095 9.729 1.00 89.88 616 SER A C 1
ATOM 5088 O O . SER A 1 616 ? 7.324 -37.951 8.529 1.00 89.88 616 SER A O 1
ATOM 5090 N N . PRO A 1 617 ? 8.079 -39.243 10.205 1.00 88.12 617 PRO A N 1
ATOM 5091 C CA . PRO A 1 617 ? 8.446 -40.365 9.341 1.00 88.12 617 PRO A CA 1
ATOM 5092 C C . PRO A 1 617 ? 7.231 -41.059 8.703 1.00 88.12 617 PRO A C 1
ATOM 5094 O O . PRO A 1 617 ? 7.402 -41.860 7.789 1.00 88.12 617 PRO A O 1
ATOM 5097 N N . LEU A 1 618 ? 6.014 -40.775 9.182 1.00 87.75 618 LEU A N 1
ATOM 5098 C CA . LEU A 1 618 ? 4.768 -41.355 8.669 1.00 87.75 618 LEU A CA 1
ATOM 5099 C C . LEU A 1 618 ? 4.323 -40.742 7.335 1.00 87.75 618 LEU A C 1
ATOM 5101 O O . LEU A 1 618 ? 3.511 -41.338 6.626 1.00 87.75 618 LEU A O 1
ATOM 5105 N N . TYR A 1 619 ? 4.832 -39.554 7.008 1.00 90.44 619 TYR A N 1
ATOM 5106 C CA . TYR A 1 619 ? 4.411 -38.780 5.852 1.00 90.44 619 TYR A CA 1
ATOM 5107 C C . TYR A 1 619 ? 5.584 -38.570 4.899 1.00 90.44 619 TYR A C 1
ATOM 5109 O O . TYR A 1 619 ? 6.676 -38.161 5.287 1.00 90.44 619 TYR A O 1
ATOM 5117 N N . GLN A 1 620 ? 5.351 -38.811 3.614 1.00 91.06 620 GLN A N 1
ATOM 5118 C CA . GLN A 1 620 ? 6.306 -38.492 2.568 1.00 91.06 620 GLN A CA 1
ATOM 5119 C C . GLN A 1 620 ? 6.072 -37.063 2.077 1.00 91.06 620 GLN A C 1
ATOM 5121 O O . GLN A 1 620 ? 5.011 -36.738 1.539 1.00 91.06 620 GLN A O 1
ATOM 5126 N N . HIS A 1 621 ? 7.081 -36.211 2.239 1.00 89.50 621 HIS A N 1
ATOM 5127 C CA . HIS A 1 621 ? 7.032 -34.830 1.773 1.00 89.50 621 HIS A CA 1
ATOM 5128 C C . HIS A 1 621 ? 6.997 -34.740 0.239 1.00 89.50 621 HIS A C 1
ATOM 5130 O O . HIS A 1 621 ? 7.839 -35.321 -0.451 1.00 89.50 621 HIS A O 1
ATOM 5136 N N . GLN A 1 622 ? 6.070 -33.940 -0.286 1.00 89.31 622 GLN A N 1
ATOM 5137 C CA . GLN A 1 622 ? 5.992 -33.547 -1.691 1.00 89.31 622 GLN A CA 1
ATOM 5138 C C . GLN A 1 622 ? 6.049 -32.019 -1.825 1.00 89.31 622 GLN A C 1
ATOM 5140 O O . GLN A 1 622 ? 5.903 -31.285 -0.856 1.00 89.31 622 GLN A O 1
ATOM 5145 N N . SER A 1 623 ? 6.245 -31.503 -3.042 1.00 88.19 623 SER A N 1
ATOM 5146 C CA . SER A 1 623 ? 6.378 -30.053 -3.259 1.00 88.19 623 SER A CA 1
ATOM 5147 C C . SER A 1 623 ? 5.127 -29.250 -2.879 1.00 88.19 623 SER A C 1
ATOM 5149 O O . SER A 1 623 ? 5.257 -28.091 -2.499 1.00 88.19 623 SER A O 1
ATOM 5151 N N . THR A 1 624 ? 3.932 -29.841 -2.971 1.00 94.56 624 THR A N 1
ATOM 5152 C CA . THR A 1 624 ? 2.645 -29.155 -2.743 1.00 94.56 624 THR A CA 1
ATOM 5153 C C . THR A 1 624 ? 1.797 -29.771 -1.627 1.00 94.56 624 THR A C 1
ATOM 5155 O O . THR A 1 624 ? 0.603 -29.479 -1.510 1.00 94.56 624 THR A O 1
ATOM 5158 N N . GLY A 1 625 ? 2.381 -30.655 -0.820 1.00 94.62 625 GLY A N 1
ATOM 5159 C CA . GLY A 1 625 ? 1.675 -31.348 0.249 1.00 94.62 625 GLY A CA 1
ATOM 5160 C C . GLY A 1 625 ? 2.468 -32.517 0.809 1.00 94.62 625 GLY A C 1
ATOM 5161 O O . GLY A 1 625 ? 3.687 -32.597 0.660 1.00 94.62 625 GLY A O 1
ATOM 5162 N N . VAL A 1 626 ? 1.756 -33.449 1.427 1.00 93.88 626 VAL A N 1
ATOM 5163 C CA . VAL A 1 626 ? 2.323 -34.669 2.002 1.00 93.88 626 VAL A CA 1
ATOM 5164 C C . VAL A 1 626 ? 1.499 -35.889 1.612 1.00 93.88 626 VAL A C 1
ATOM 5166 O O . VAL A 1 626 ? 0.306 -35.775 1.326 1.00 93.88 626 VAL A O 1
ATOM 5169 N N . SER A 1 627 ? 2.128 -37.060 1.599 1.00 92.44 627 SER A N 1
ATOM 5170 C CA . SER A 1 627 ? 1.453 -38.331 1.330 1.00 92.44 627 SER A CA 1
ATOM 5171 C C . SER A 1 627 ? 1.611 -39.310 2.478 1.00 92.44 627 SER A C 1
ATOM 5173 O O . SER A 1 627 ? 2.693 -39.427 3.041 1.00 92.44 627 SER A O 1
ATOM 5175 N N . CYS A 1 628 ? 0.547 -40.042 2.790 1.00 89.00 628 CYS A N 1
ATOM 5176 C CA . CYS A 1 628 ? 0.571 -41.177 3.706 1.00 89.00 628 CYS A CA 1
ATOM 5177 C C . CYS A 1 628 ? -0.099 -42.364 3.005 1.00 89.00 628 CYS A C 1
ATOM 5179 O O . CYS A 1 628 ? -1.311 -42.353 2.781 1.00 89.00 628 CYS A O 1
ATOM 5181 N N . GLY A 1 629 ? 0.695 -43.354 2.585 1.00 87.44 629 GLY A N 1
ATOM 5182 C CA . GLY A 1 629 ? 0.218 -44.410 1.686 1.00 87.44 629 GLY A CA 1
ATOM 5183 C C . GLY A 1 629 ? -0.336 -43.822 0.381 1.00 87.44 629 GLY A C 1
ATOM 5184 O O . GLY A 1 629 ? 0.325 -43.005 -0.258 1.00 87.44 629 GLY A O 1
ATOM 5185 N N . ASP A 1 630 ? -1.567 -44.196 0.028 1.00 87.62 630 ASP A N 1
ATOM 5186 C CA . ASP A 1 630 ? -2.256 -43.731 -1.187 1.00 87.62 630 ASP A CA 1
ATOM 5187 C C . ASP A 1 630 ? -2.955 -42.366 -1.023 1.00 87.62 630 ASP A C 1
ATOM 5189 O O . ASP A 1 630 ? -3.538 -41.837 -1.971 1.00 87.62 630 ASP A O 1
ATOM 5193 N N . VAL A 1 631 ? -2.922 -41.777 0.178 1.00 88.19 631 VAL A N 1
ATOM 5194 C CA . VAL A 1 631 ? -3.614 -40.518 0.478 1.00 88.19 631 VAL A CA 1
ATOM 5195 C C . VAL A 1 631 ? -2.651 -39.347 0.325 1.00 88.19 631 VAL A C 1
ATOM 5197 O O . VAL A 1 631 ? -1.652 -39.252 1.038 1.00 88.19 631 VAL A O 1
ATOM 5200 N N . PHE A 1 632 ? -2.968 -38.420 -0.580 1.00 93.56 632 PHE A N 1
ATOM 5201 C CA . PHE A 1 632 ? -2.276 -37.139 -0.718 1.00 93.56 632 PHE A CA 1
ATOM 5202 C C . PHE A 1 632 ? -3.087 -36.014 -0.071 1.00 93.56 632 PHE A C 1
ATOM 5204 O O . PHE A 1 632 ? -4.255 -35.809 -0.400 1.00 93.56 632 PHE A O 1
ATOM 5211 N N . VAL A 1 633 ? -2.440 -35.243 0.801 1.00 92.88 633 VAL A N 1
ATOM 5212 C CA . VAL A 1 633 ? -3.021 -34.072 1.455 1.00 92.88 633 VAL A CA 1
ATOM 5213 C C . VAL A 1 633 ? -2.234 -32.837 1.038 1.00 92.88 633 VAL A C 1
ATOM 5215 O O . VAL A 1 633 ? -1.050 -32.690 1.342 1.00 92.88 633 VAL A O 1
ATOM 5218 N N . SER A 1 634 ? -2.899 -31.927 0.328 1.00 96.62 634 SER A N 1
ATOM 5219 C CA . SER A 1 634 ? -2.284 -30.661 -0.081 1.00 96.62 634 SER A CA 1
ATOM 5220 C C . SER A 1 634 ? -2.130 -29.695 1.096 1.00 96.62 634 SER A C 1
ATOM 5222 O O . SER A 1 634 ? -2.973 -29.662 1.994 1.00 96.62 634 SER A O 1
ATOM 5224 N N . PHE A 1 635 ? -1.122 -28.821 1.048 1.00 97.12 635 PHE A N 1
ATOM 5225 C CA . PHE A 1 635 ? -0.981 -27.748 2.043 1.00 97.12 635 PHE A CA 1
ATOM 5226 C C . PHE A 1 635 ? -2.190 -26.801 2.063 1.00 97.12 635 PHE A C 1
ATOM 5228 O O . PHE A 1 635 ? -2.599 -26.328 3.121 1.00 97.12 635 PHE A O 1
ATOM 5235 N N . LYS A 1 636 ? -2.825 -26.592 0.903 1.00 96.81 636 LYS A N 1
ATOM 5236 C CA . LYS A 1 636 ? -4.088 -25.856 0.789 1.00 96.81 636 LYS A CA 1
ATOM 5237 C C . LYS A 1 636 ? -5.205 -26.483 1.628 1.00 96.81 636 LYS A C 1
ATOM 5239 O O . LYS A 1 636 ? -5.931 -25.733 2.270 1.00 96.81 636 LYS A O 1
ATOM 5244 N N . ALA A 1 637 ? -5.338 -27.810 1.613 1.00 96.06 637 ALA A N 1
ATOM 5245 C CA . ALA A 1 637 ? -6.360 -28.520 2.384 1.00 96.06 637 ALA A CA 1
ATOM 5246 C C . ALA A 1 637 ? -6.106 -28.386 3.892 1.00 96.06 637 ALA A C 1
ATOM 5248 O O . ALA A 1 637 ? -6.996 -27.961 4.617 1.00 96.06 637 ALA A O 1
ATOM 5249 N N . ILE A 1 638 ? -4.858 -28.593 4.336 1.00 95.69 638 ILE A N 1
ATOM 5250 C CA . ILE A 1 638 ? -4.468 -28.402 5.746 1.00 95.69 638 ILE A CA 1
ATOM 5251 C C . ILE A 1 638 ? -4.822 -26.987 6.221 1.00 95.69 638 ILE A C 1
ATOM 5253 O O . ILE A 1 638 ? -5.394 -26.797 7.290 1.00 95.69 638 ILE A O 1
ATOM 5257 N N . PHE A 1 639 ? -4.511 -25.976 5.410 1.00 96.88 639 PHE A N 1
ATOM 5258 C CA . PHE A 1 639 ? -4.856 -24.594 5.724 1.00 96.88 639 PHE A CA 1
ATOM 5259 C C . PHE A 1 639 ? -6.371 -24.345 5.773 1.00 96.88 639 PHE A C 1
ATOM 5261 O O . PHE A 1 639 ? -6.832 -23.575 6.612 1.00 96.88 639 PHE A O 1
ATOM 5268 N N . GLN A 1 640 ? -7.153 -24.975 4.893 1.00 96.44 640 GLN A N 1
ATOM 5269 C CA . GLN A 1 640 ? -8.616 -24.863 4.906 1.00 96.44 640 GLN A CA 1
ATOM 5270 C C . GLN A 1 640 ? -9.221 -25.445 6.186 1.00 96.44 640 GLN A C 1
ATOM 5272 O O . GLN A 1 640 ? -10.129 -24.828 6.748 1.00 96.44 640 GLN A O 1
ATOM 5277 N N . ASP A 1 641 ? -8.691 -26.563 6.677 1.00 9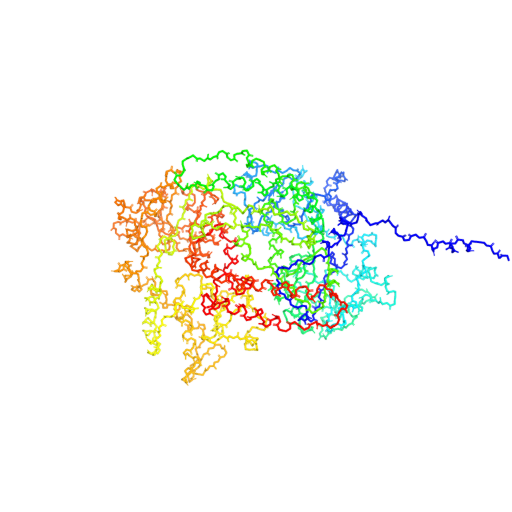6.56 641 ASP A N 1
ATOM 5278 C CA . ASP A 1 641 ? -9.136 -27.174 7.931 1.00 96.56 641 ASP A CA 1
ATOM 5279 C C . ASP A 1 641 ? -8.780 -26.292 9.132 1.00 96.56 641 ASP A C 1
ATOM 5281 O O . ASP A 1 641 ? -9.647 -25.997 9.956 1.00 96.56 641 ASP A O 1
ATOM 5285 N N . ILE A 1 642 ? -7.546 -25.770 9.182 1.00 97.06 642 ILE A N 1
ATOM 5286 C CA . ILE A 1 642 ? -7.126 -24.800 10.206 1.00 97.06 642 ILE A CA 1
ATOM 5287 C C . ILE A 1 642 ? -8.046 -23.577 10.190 1.00 97.06 642 ILE A C 1
ATOM 5289 O O . ILE A 1 642 ? -8.556 -23.178 11.236 1.00 97.06 642 ILE A O 1
ATOM 5293 N N . ARG A 1 643 ? -8.309 -22.993 9.014 1.00 95.75 643 ARG A N 1
ATOM 5294 C CA . ARG A 1 643 ? -9.201 -21.834 8.903 1.00 95.75 643 ARG A CA 1
ATOM 5295 C C . ARG A 1 643 ? -10.606 -22.127 9.389 1.00 95.75 643 ARG A C 1
ATOM 5297 O O . ARG A 1 643 ? -11.140 -21.342 10.166 1.00 95.75 643 ARG A O 1
ATOM 5304 N N . SER A 1 644 ? -11.163 -23.259 8.975 1.00 95.38 644 SER A N 1
ATOM 5305 C CA . SER A 1 644 ? -12.503 -23.679 9.382 1.00 95.38 644 SER A CA 1
ATOM 5306 C C . SER A 1 644 ? -12.582 -23.889 10.896 1.00 95.38 644 SER A C 1
ATOM 5308 O O . SER A 1 644 ? -13.569 -23.500 11.517 1.00 95.38 644 SER A O 1
ATOM 5310 N N . ALA A 1 645 ? -11.530 -24.437 11.512 1.00 96.31 645 ALA A N 1
ATOM 5311 C CA . ALA A 1 645 ? -11.438 -24.591 12.960 1.00 96.31 645 ALA A CA 1
ATOM 5312 C C . ALA A 1 645 ? -11.340 -23.237 13.685 1.00 96.31 645 ALA A C 1
ATOM 5314 O O . ALA A 1 645 ? -12.047 -23.026 14.669 1.00 96.31 645 ALA A O 1
ATOM 5315 N N . VAL A 1 646 ? -10.534 -22.294 13.182 1.00 95.31 646 VAL A N 1
ATOM 5316 C CA . VAL A 1 646 ? -10.456 -20.928 13.730 1.00 95.31 646 VAL A CA 1
ATOM 5317 C C . VAL A 1 646 ? -11.812 -20.221 13.623 1.00 95.31 646 VAL A C 1
ATOM 5319 O O . VAL A 1 646 ? -12.301 -19.686 14.615 1.00 95.31 646 VAL A O 1
ATOM 5322 N N . ASP A 1 647 ? -12.459 -20.259 12.455 1.00 92.69 647 ASP A N 1
ATOM 5323 C CA . ASP A 1 647 ? -13.792 -19.674 12.254 1.00 92.69 647 ASP A CA 1
ATOM 5324 C C . ASP A 1 647 ? -14.832 -20.297 13.192 1.00 92.69 647 ASP A C 1
ATOM 5326 O O . ASP A 1 647 ? -15.615 -19.582 13.821 1.00 92.69 647 ASP A O 1
ATOM 5330 N N . TYR A 1 648 ? -14.808 -21.622 13.356 1.00 94.62 648 TYR A N 1
ATOM 5331 C CA . TYR A 1 648 ? -15.673 -22.310 14.308 1.00 94.62 648 TYR A CA 1
ATOM 5332 C C . TYR A 1 648 ? -15.447 -21.802 15.734 1.00 94.62 648 TYR A C 1
ATOM 5334 O O . TYR A 1 648 ? -16.408 -21.408 16.389 1.00 94.62 648 TYR A O 1
ATOM 5342 N N . VAL A 1 649 ? -14.198 -21.739 16.201 1.00 94.25 649 VAL A N 1
ATOM 5343 C CA . VAL A 1 649 ? -13.858 -21.292 17.562 1.00 94.25 649 VAL A CA 1
ATOM 5344 C C . VAL A 1 649 ? -14.298 -19.846 17.823 1.00 94.25 649 VAL A C 1
ATOM 5346 O O . VAL A 1 649 ? -14.800 -19.557 18.908 1.00 94.25 649 VAL A O 1
ATOM 5349 N N . HIS A 1 650 ? -14.175 -18.949 16.839 1.00 88.56 650 HIS A N 1
ATOM 5350 C CA . HIS A 1 650 ? -14.575 -17.543 16.977 1.00 88.56 650 HIS A CA 1
ATOM 5351 C C . HIS A 1 650 ? -16.088 -17.300 16.874 1.00 88.56 650 HIS A C 1
ATOM 5353 O O . HIS A 1 650 ? -16.607 -16.384 17.524 1.00 88.56 650 HIS A O 1
ATOM 5359 N N . CYS A 1 651 ? -16.790 -18.065 16.034 1.00 84.12 651 CYS A N 1
ATOM 5360 C CA . CYS A 1 651 ? -18.207 -17.837 15.740 1.00 84.12 651 CYS A CA 1
ATOM 5361 C C . CYS A 1 651 ? -19.156 -18.719 16.560 1.00 84.12 651 CYS A C 1
ATOM 5363 O O . CYS A 1 651 ? -20.223 -18.247 16.939 1.00 84.12 651 CYS A O 1
ATOM 5365 N N . HIS A 1 652 ? -18.782 -19.974 16.813 1.00 84.81 652 HIS A N 1
ATOM 5366 C CA . HIS A 1 652 ? -19.654 -21.000 17.399 1.00 84.81 652 HIS A CA 1
ATOM 5367 C C . HIS A 1 652 ? -19.054 -21.688 18.635 1.00 84.81 652 HIS A C 1
ATOM 5369 O O . HIS A 1 652 ? -19.783 -22.346 19.369 1.00 84.81 652 HIS A O 1
ATOM 5375 N N . GLY A 1 653 ? -17.740 -21.584 18.842 1.00 84.38 653 GLY A N 1
ATOM 5376 C CA . GLY A 1 653 ? -17.032 -22.227 19.943 1.00 84.38 653 GLY A CA 1
ATOM 5377 C C . GLY A 1 653 ? -16.972 -21.393 21.224 1.00 84.38 653 GLY A C 1
ATOM 5378 O O . GLY A 1 653 ? -17.491 -20.281 21.318 1.00 84.38 653 GLY A O 1
ATOM 5379 N N . ASP A 1 654 ? -16.260 -21.936 22.210 1.00 90.81 654 ASP A N 1
ATOM 5380 C CA . ASP A 1 654 ? -16.265 -21.424 23.586 1.00 90.81 654 ASP A CA 1
ATOM 5381 C C . ASP A 1 654 ? -15.358 -20.202 23.809 1.00 90.81 654 ASP A C 1
ATOM 5383 O O . ASP A 1 654 ? -15.292 -19.696 24.927 1.00 90.81 654 ASP A O 1
ATOM 5387 N N . LEU A 1 655 ? -14.635 -19.710 22.792 1.00 94.19 655 LEU A N 1
ATOM 5388 C CA . LEU A 1 655 ? -13.640 -18.640 22.970 1.00 94.19 655 LEU A CA 1
ATOM 5389 C C . LEU A 1 655 ? -14.264 -17.391 23.599 1.00 94.19 655 LEU A C 1
ATOM 5391 O O . LEU A 1 655 ? -13.764 -16.876 24.598 1.00 94.19 655 LEU A O 1
ATOM 5395 N N . LYS A 1 656 ? -15.388 -16.926 23.048 1.00 93.31 656 LYS A N 1
ATOM 5396 C CA . LYS A 1 656 ? -16.104 -15.753 23.567 1.00 93.31 656 LYS A CA 1
ATOM 5397 C C . LYS A 1 656 ? -16.641 -15.990 24.973 1.00 93.31 656 LYS A C 1
ATOM 5399 O O . LYS A 1 656 ? -16.514 -15.106 25.816 1.00 93.31 656 LYS A O 1
ATOM 5404 N N . GLN A 1 657 ? -17.200 -17.173 25.230 1.00 93.50 657 GLN A N 1
ATOM 5405 C CA . GLN A 1 657 ? -17.729 -17.531 26.543 1.00 93.50 657 GLN A CA 1
ATOM 5406 C C . GLN A 1 657 ? -16.621 -17.531 27.604 1.00 93.50 657 GLN A C 1
ATOM 5408 O O . GLN A 1 657 ? -16.740 -16.816 28.595 1.00 93.50 657 GLN A O 1
ATOM 5413 N N . LYS A 1 658 ? -15.509 -18.231 27.357 1.00 95.94 658 LYS A N 1
ATOM 5414 C CA . LYS A 1 658 ? -14.356 -18.280 28.270 1.00 95.94 658 LYS A CA 1
ATOM 5415 C C . LYS A 1 658 ? -13.718 -16.908 28.487 1.00 95.94 658 LYS A C 1
ATOM 5417 O O . LYS A 1 658 ? -13.280 -16.597 29.588 1.00 95.94 658 LYS A O 1
ATOM 5422 N N . THR A 1 659 ? -13.713 -16.065 27.452 1.00 95.81 659 THR A N 1
ATOM 5423 C CA . THR A 1 659 ? -13.238 -14.676 27.563 1.00 95.81 659 THR A CA 1
ATOM 5424 C C . THR A 1 659 ? -14.111 -13.866 28.522 1.00 95.81 659 THR A C 1
ATOM 5426 O O . THR A 1 659 ? -13.592 -13.120 29.343 1.00 95.81 659 THR A O 1
ATOM 5429 N N . ILE A 1 660 ? -15.436 -14.015 28.429 1.00 95.75 660 ILE A N 1
ATOM 5430 C CA . ILE A 1 660 ? -16.400 -13.337 29.307 1.00 95.75 660 ILE A CA 1
ATOM 5431 C C . ILE A 1 660 ? -16.298 -13.848 30.749 1.00 95.75 660 ILE A C 1
ATOM 5433 O O . ILE A 1 660 ? -16.445 -13.062 31.680 1.00 95.75 660 ILE A O 1
ATOM 5437 N N . GLU A 1 661 ? -16.073 -15.148 30.940 1.00 95.81 661 GLU A N 1
ATOM 5438 C CA . GLU A 1 661 ? -15.949 -15.763 32.268 1.00 95.81 661 GLU A CA 1
ATOM 5439 C C . GLU A 1 661 ? -14.735 -15.237 33.053 1.00 95.81 661 GLU A C 1
ATOM 5441 O O . GLU A 1 661 ? -14.759 -15.259 34.282 1.00 95.81 661 GLU A O 1
ATOM 5446 N N . ASN A 1 662 ? -13.701 -14.737 32.365 1.00 95.62 662 ASN A N 1
ATOM 5447 C CA . ASN A 1 662 ? -12.479 -14.220 32.983 1.00 95.62 662 ASN A CA 1
ATOM 5448 C C . ASN A 1 662 ? -11.915 -13.007 32.215 1.00 95.62 662 ASN A C 1
ATOM 5450 O O . ASN A 1 662 ? -10.822 -13.036 31.644 1.00 95.62 662 ASN A O 1
ATOM 5454 N N . MET A 1 663 ? -12.692 -11.921 32.167 1.00 95.50 663 MET A N 1
ATOM 5455 C CA . MET A 1 663 ? -12.326 -10.718 31.408 1.00 95.50 663 MET A CA 1
ATOM 5456 C C . MET A 1 663 ? -11.068 -10.035 31.952 1.00 95.50 663 MET A C 1
ATOM 5458 O O . MET A 1 663 ? -10.303 -9.470 31.173 1.00 95.50 663 MET A O 1
ATOM 5462 N N . GLU A 1 664 ? -10.804 -10.107 33.257 1.00 95.38 664 GLU A N 1
ATOM 5463 C CA . GLU A 1 664 ? -9.595 -9.552 33.862 1.00 95.38 664 GLU A CA 1
ATOM 5464 C C . GLU A 1 664 ? -8.315 -10.226 33.360 1.00 95.38 664 GLU A C 1
ATOM 5466 O O . GLU A 1 664 ? -7.284 -9.559 33.269 1.00 95.38 664 GLU A O 1
ATOM 5471 N N . GLU A 1 665 ? -8.346 -11.515 33.019 1.00 96.44 665 GLU A N 1
ATOM 5472 C CA . GLU A 1 665 ? -7.187 -12.223 32.463 1.00 96.44 665 GLU A CA 1
ATOM 5473 C C . GLU A 1 665 ? -6.951 -11.885 30.989 1.00 96.44 665 GLU A C 1
ATOM 5475 O O . GLU A 1 665 ? -5.801 -11.832 30.554 1.00 96.44 665 GLU A O 1
ATOM 5480 N N . TYR A 1 666 ? -8.015 -11.612 30.232 1.00 97.38 666 TYR A N 1
ATOM 5481 C CA . TYR A 1 666 ? -7.936 -11.521 28.773 1.00 97.38 666 TYR A CA 1
ATOM 5482 C C . TYR A 1 666 ? -8.088 -10.119 28.196 1.00 97.38 666 TYR A C 1
ATOM 5484 O O . TYR A 1 666 ? -7.651 -9.910 27.071 1.00 97.38 666 TYR A O 1
ATOM 5492 N N . VAL A 1 667 ? -8.671 -9.154 28.908 1.00 97.12 667 VAL A N 1
ATOM 5493 C CA . VAL A 1 667 ? -8.989 -7.820 28.373 1.00 97.12 667 VAL A CA 1
ATOM 5494 C C . VAL A 1 667 ? -8.301 -6.734 29.200 1.00 97.12 667 VAL A C 1
ATOM 5496 O O . VAL A 1 667 ? -8.363 -6.707 30.431 1.00 97.12 667 VAL A O 1
ATOM 5499 N N . VAL A 1 668 ? -7.618 -5.810 28.528 1.00 94.75 668 VAL A N 1
ATOM 5500 C CA . VAL A 1 668 ? -7.035 -4.617 29.153 1.00 94.75 668 VAL A CA 1
ATOM 5501 C C . VAL A 1 668 ? -8.155 -3.637 29.500 1.00 94.75 668 VAL A C 1
ATOM 5503 O O . VAL A 1 668 ? -8.964 -3.275 28.649 1.00 94.75 668 VAL A O 1
ATOM 5506 N N . LYS A 1 669 ? -8.190 -3.173 30.752 1.00 93.12 669 LYS A N 1
ATOM 5507 C CA . LYS A 1 669 ? -9.220 -2.256 31.253 1.00 93.12 669 LYS A CA 1
ATOM 5508 C C . LYS A 1 669 ? -8.637 -0.877 31.560 1.00 93.12 669 LYS A C 1
ATOM 5510 O O . LYS A 1 669 ? -7.936 -0.713 32.553 1.00 93.12 669 LYS A O 1
ATOM 5515 N N . ASP A 1 670 ? -9.002 0.123 30.756 1.00 89.88 670 ASP A N 1
ATOM 5516 C CA . ASP A 1 670 ? -8.671 1.547 30.966 1.00 89.88 670 ASP A CA 1
ATOM 5517 C C . ASP A 1 670 ? -9.934 2.431 30.929 1.00 89.88 670 ASP A C 1
ATOM 5519 O O . ASP A 1 670 ? -10.106 3.346 30.117 1.00 89.88 670 ASP A O 1
ATOM 5523 N N . HIS A 1 671 ? -10.868 2.114 31.827 1.00 85.81 671 HIS A N 1
ATOM 5524 C CA . HIS A 1 671 ? -12.197 2.728 31.878 1.00 85.81 671 HIS A CA 1
ATOM 5525 C C . HIS A 1 671 ? -12.158 4.258 32.026 1.00 85.81 671 HIS A C 1
ATOM 5527 O O . HIS A 1 671 ? -12.949 4.967 31.402 1.00 85.81 671 HIS A O 1
ATOM 5533 N N . LYS A 1 672 ? -11.216 4.800 32.815 1.00 88.88 672 LYS A N 1
ATOM 5534 C CA . LYS A 1 672 ? -11.139 6.247 33.084 1.00 88.88 672 LYS A CA 1
ATOM 5535 C C . LYS A 1 672 ? -10.699 7.034 31.857 1.00 88.88 672 LYS A C 1
ATOM 5537 O O . LYS A 1 672 ? -11.320 8.057 31.553 1.00 88.88 672 LYS A O 1
ATOM 5542 N N . ARG A 1 673 ? -9.648 6.595 31.151 1.00 90.75 673 ARG A N 1
ATOM 5543 C CA . ARG A 1 673 ? -9.164 7.318 29.964 1.00 90.75 673 ARG A CA 1
ATOM 5544 C C . ARG A 1 673 ? -10.152 7.201 28.810 1.00 90.75 673 ARG A C 1
ATOM 5546 O O . ARG A 1 673 ? -10.439 8.223 28.189 1.00 90.75 673 ARG A O 1
ATOM 5553 N N . LEU A 1 674 ? -10.734 6.018 28.589 1.00 92.69 674 LEU A N 1
ATOM 5554 C CA . LEU A 1 674 ? -11.756 5.810 27.557 1.00 92.69 674 LEU A CA 1
ATOM 5555 C C . LEU A 1 674 ? -12.982 6.704 27.779 1.00 92.69 674 LEU A C 1
ATOM 5557 O O . LEU A 1 674 ? -13.365 7.467 26.892 1.00 92.69 674 LEU A O 1
ATOM 5561 N N . ALA A 1 675 ? -13.550 6.694 28.988 1.00 93.44 675 ALA A N 1
ATOM 5562 C CA . ALA A 1 675 ? -14.695 7.543 29.308 1.00 93.44 675 ALA A CA 1
ATOM 5563 C C . ALA A 1 675 ? -14.369 9.038 29.186 1.00 93.44 675 ALA A C 1
ATOM 5565 O O . ALA A 1 675 ? -15.174 9.810 28.662 1.00 93.44 675 ALA A O 1
ATOM 5566 N N . THR A 1 676 ? -13.174 9.451 29.621 1.00 93.38 676 THR A N 1
ATOM 5567 C CA . THR A 1 676 ? -12.712 10.841 29.484 1.00 93.38 676 THR A CA 1
ATOM 5568 C C . THR A 1 676 ? -12.604 11.249 28.016 1.00 93.38 676 THR A C 1
ATOM 5570 O O . THR A 1 676 ? -13.023 12.349 27.657 1.00 93.38 676 THR A O 1
ATOM 5573 N N . LEU A 1 677 ? -12.076 10.375 27.155 1.00 93.56 677 LEU A N 1
ATOM 5574 C CA . LEU A 1 677 ? -11.961 10.631 25.723 1.00 93.56 677 LEU A CA 1
ATOM 5575 C C . LEU A 1 677 ? -13.337 10.845 25.082 1.00 93.56 677 LEU A C 1
ATOM 5577 O O . LEU A 1 677 ? -13.540 11.858 24.413 1.00 93.56 677 LEU A O 1
ATOM 5581 N N . PHE A 1 678 ? -14.289 9.941 25.321 1.00 94.56 678 PHE A N 1
ATOM 5582 C CA . PHE A 1 678 ? -15.636 10.060 24.758 1.00 94.56 678 PHE A CA 1
ATOM 5583 C C . PHE A 1 678 ? -16.378 11.293 25.277 1.00 94.56 678 PHE A C 1
ATOM 5585 O O . PHE A 1 678 ? -16.988 12.013 24.489 1.00 94.56 678 PHE A O 1
ATOM 5592 N N . ASN A 1 679 ? -16.276 11.603 26.573 1.00 93.12 679 ASN A N 1
ATOM 5593 C CA . ASN A 1 679 ? -16.866 12.824 27.125 1.00 93.12 679 ASN A CA 1
ATOM 5594 C C . ASN A 1 679 ? -16.293 14.080 26.448 1.00 93.12 679 ASN A C 1
ATOM 5596 O O . ASN A 1 679 ? -17.055 14.943 26.019 1.00 93.12 679 ASN A O 1
ATOM 5600 N N . ARG A 1 680 ? -14.970 14.145 26.243 1.00 92.44 680 ARG A N 1
ATOM 5601 C CA . ARG A 1 680 ? -14.319 15.262 25.535 1.00 92.44 680 ARG A CA 1
ATOM 5602 C C . ARG A 1 680 ? -14.751 15.371 24.070 1.00 92.44 680 ARG A C 1
ATOM 5604 O O . ARG A 1 680 ? -14.850 16.481 23.549 1.00 92.44 680 ARG A O 1
ATOM 5611 N N . MET A 1 681 ? -15.030 14.258 23.391 1.00 93.00 681 MET A N 1
ATOM 5612 C CA . MET A 1 681 ? -15.591 14.284 22.032 1.00 93.00 681 MET A CA 1
ATOM 5613 C C . MET A 1 681 ? -16.988 14.924 22.016 1.00 93.00 681 MET A C 1
ATOM 5615 O O . MET A 1 681 ? -17.250 15.814 21.198 1.00 93.00 681 MET A O 1
ATOM 5619 N N . HIS A 1 682 ? -17.850 14.544 22.963 1.00 91.12 682 HIS A N 1
ATOM 5620 C CA . HIS A 1 682 ? -19.194 15.114 23.112 1.00 91.12 682 HIS A CA 1
ATOM 5621 C C . HIS A 1 682 ? -19.168 16.601 23.486 1.00 91.12 682 HIS A C 1
ATOM 5623 O O . HIS A 1 682 ? -19.889 17.402 22.890 1.00 91.12 682 HIS A O 1
ATOM 5629 N N . GLU A 1 683 ? -18.288 17.002 24.408 1.00 90.00 683 GLU A N 1
ATOM 5630 C CA . GLU A 1 683 ? -18.085 18.408 24.800 1.00 90.00 683 GLU A CA 1
ATOM 5631 C C . GLU A 1 683 ? -17.694 19.296 23.607 1.00 90.00 683 GLU A C 1
ATOM 5633 O O . GLU A 1 683 ? -18.121 20.449 23.514 1.00 90.00 683 GLU A O 1
ATOM 5638 N N . ASN A 1 684 ? -16.955 18.740 22.643 1.00 85.88 684 ASN A N 1
ATOM 5639 C CA . ASN A 1 684 ? -16.570 19.411 21.401 1.00 85.88 684 ASN A CA 1
ATOM 5640 C C . ASN A 1 684 ? -17.649 19.360 20.299 1.00 85.88 684 ASN A C 1
ATOM 5642 O O . ASN A 1 684 ? -17.366 19.675 19.142 1.00 85.88 684 ASN A O 1
ATOM 5646 N N . LYS A 1 685 ? -18.895 18.995 20.638 1.00 87.81 685 LYS A N 1
ATOM 5647 C CA . LYS A 1 685 ? -20.045 18.906 19.715 1.00 87.81 685 LYS A CA 1
ATOM 5648 C C . LYS A 1 685 ? -19.812 17.951 18.538 1.00 87.81 685 LYS A C 1
ATOM 5650 O O . LYS A 1 685 ? -20.400 18.125 17.467 1.00 87.81 685 LYS A O 1
ATOM 5655 N N . THR A 1 686 ? -18.953 16.953 18.729 1.00 92.94 686 THR A N 1
ATOM 5656 C CA . THR A 1 686 ? -18.770 15.859 17.772 1.00 92.94 686 THR A CA 1
ATOM 5657 C C . THR A 1 686 ? -19.598 14.661 18.198 1.00 92.94 686 THR A C 1
ATOM 5659 O O . THR A 1 686 ? -19.877 14.490 19.380 1.00 92.94 686 THR A O 1
ATOM 5662 N N . LYS A 1 687 ? -20.013 13.855 17.224 1.00 95.62 687 LYS A N 1
ATOM 5663 C CA . LYS A 1 687 ? -20.780 12.634 17.461 1.00 95.62 687 LYS A CA 1
ATOM 5664 C C . LYS A 1 687 ? -19.866 11.418 17.471 1.00 95.62 687 LYS A C 1
ATOM 5666 O O . LYS A 1 687 ? -18.873 11.388 16.743 1.00 95.62 687 LYS A O 1
ATOM 5671 N N . VAL A 1 688 ? -20.223 10.400 18.240 1.00 97.00 688 VAL A N 1
ATOM 5672 C CA . VAL A 1 688 ? -19.450 9.165 18.400 1.00 97.00 688 VAL A CA 1
ATOM 5673 C C . VAL A 1 688 ? -20.295 7.968 17.974 1.00 97.00 688 VAL A C 1
ATOM 5675 O O . VAL A 1 688 ? -21.466 7.878 18.333 1.00 97.00 688 VAL A O 1
ATOM 5678 N N . PHE A 1 689 ? -19.729 7.031 17.215 1.00 97.56 689 PHE A N 1
ATOM 5679 C CA . PHE A 1 689 ? -20.413 5.787 16.865 1.00 97.56 689 PHE A CA 1
ATOM 5680 C C . PHE A 1 689 ? -19.537 4.546 17.029 1.00 97.56 689 PHE A C 1
ATOM 5682 O O . PHE A 1 689 ? -18.323 4.597 16.841 1.00 97.56 689 PHE A O 1
ATOM 5689 N N . LEU A 1 690 ? -20.177 3.423 17.354 1.00 98.19 690 LEU A N 1
ATOM 5690 C CA . LEU A 1 690 ? -19.568 2.095 17.357 1.00 98.19 690 LEU A CA 1
ATOM 5691 C C . LEU A 1 690 ? -19.983 1.354 16.083 1.00 98.19 690 LEU A C 1
ATOM 5693 O O . LEU A 1 690 ? -21.164 1.343 15.736 1.00 98.19 690 LEU A O 1
ATOM 5697 N N . LEU A 1 691 ? -19.024 0.741 15.393 1.00 97.94 691 LEU A N 1
ATOM 5698 C CA . LEU A 1 691 ? -19.249 -0.087 14.210 1.00 97.94 691 LEU A CA 1
ATOM 5699 C C . LEU A 1 691 ? -18.365 -1.334 14.299 1.00 97.94 691 LEU A C 1
ATOM 5701 O O . LEU A 1 691 ? -17.185 -1.286 13.944 1.00 97.94 691 LEU A O 1
ATOM 5705 N N . THR A 1 692 ? -18.945 -2.442 14.757 1.00 97.69 692 THR A N 1
ATOM 5706 C CA . THR A 1 692 ? -18.209 -3.675 15.061 1.00 97.69 692 THR A CA 1
ATOM 5707 C C . THR A 1 692 ? -18.769 -4.899 14.339 1.00 97.69 692 THR A C 1
ATOM 5709 O O . THR A 1 692 ? -19.961 -4.985 14.040 1.00 97.69 692 THR A O 1
ATOM 5712 N N . ASN A 1 693 ? -17.890 -5.860 14.041 1.00 96.00 693 ASN A N 1
ATOM 5713 C CA . ASN A 1 693 ? -18.277 -7.169 13.508 1.00 96.00 693 ASN A CA 1
ATOM 5714 C C . ASN A 1 693 ? -18.850 -8.098 14.583 1.00 96.00 693 ASN A C 1
ATOM 5716 O O . ASN A 1 693 ? -19.517 -9.072 14.241 1.00 96.00 693 ASN A O 1
ATOM 5720 N N . SER A 1 694 ? -18.589 -7.810 15.858 1.00 94.81 694 SER A N 1
ATOM 5721 C CA . SER A 1 694 ? -19.125 -8.578 16.974 1.00 94.81 694 SER A CA 1
ATOM 5722 C C . SER A 1 694 ? -20.643 -8.408 17.098 1.00 94.81 694 SER A C 1
ATOM 5724 O O . SER A 1 694 ? -21.201 -7.371 16.737 1.00 94.81 694 SER A O 1
ATOM 5726 N N . GLY A 1 695 ? -21.311 -9.460 17.576 1.00 93.62 695 GLY A N 1
ATOM 5727 C CA . GLY A 1 695 ? -22.748 -9.454 17.850 1.00 93.62 695 GLY A CA 1
ATOM 5728 C C . GLY A 1 695 ? -23.077 -8.790 19.185 1.00 93.62 695 GLY A C 1
ATOM 5729 O O . GLY A 1 695 ? -22.221 -8.695 20.068 1.00 93.62 695 GLY A O 1
ATOM 5730 N N . PHE A 1 696 ? -24.333 -8.363 19.341 1.00 95.25 696 PHE A N 1
ATOM 5731 C CA . PHE A 1 696 ? -24.755 -7.506 20.453 1.00 95.25 696 PHE A CA 1
ATOM 5732 C C . PHE A 1 696 ? -24.444 -8.071 21.843 1.00 95.25 696 PHE A C 1
ATOM 5734 O O . PHE A 1 696 ? -23.864 -7.356 22.648 1.00 95.25 696 PHE A O 1
ATOM 5741 N N . GLU A 1 697 ? -24.765 -9.336 22.125 1.00 93.69 697 GLU A N 1
ATOM 5742 C CA . GLU A 1 697 ? -24.557 -9.914 23.464 1.00 93.69 697 GLU A CA 1
ATOM 5743 C C . GLU A 1 697 ? -23.089 -9.883 23.908 1.00 93.69 697 GLU A C 1
ATOM 5745 O O . GLU A 1 697 ? -22.782 -9.603 25.066 1.00 93.69 697 GLU A O 1
ATOM 5750 N N . TYR A 1 698 ? -22.169 -10.161 22.981 1.00 95.00 698 TYR A N 1
ATOM 5751 C CA . TYR A 1 698 ? -20.737 -10.107 23.259 1.00 95.00 698 TYR A CA 1
ATOM 5752 C C . TYR A 1 698 ? -20.276 -8.661 23.450 1.00 95.00 698 TYR A C 1
ATOM 5754 O O . TYR A 1 698 ? -19.582 -8.350 24.418 1.00 95.00 698 TYR A O 1
ATOM 5762 N N . THR A 1 699 ? -20.718 -7.768 22.560 1.00 96.56 699 THR A N 1
ATOM 5763 C CA . THR A 1 699 ? -20.418 -6.337 22.632 1.00 96.56 699 THR A CA 1
ATOM 5764 C C . THR A 1 699 ? -20.915 -5.711 23.930 1.00 96.56 699 THR A C 1
ATOM 5766 O O . THR A 1 699 ? -20.162 -4.972 24.554 1.00 96.56 699 THR A O 1
ATOM 5769 N N . ASP A 1 700 ? -22.134 -6.019 24.374 1.00 96.25 700 ASP A N 1
ATOM 5770 C CA . ASP A 1 700 ? -22.703 -5.457 25.600 1.00 96.25 700 ASP A CA 1
ATOM 5771 C C . ASP A 1 700 ? -21.874 -5.865 26.824 1.00 96.25 700 ASP A C 1
ATOM 5773 O O . ASP A 1 700 ? -21.479 -4.999 27.597 1.00 96.25 700 ASP A O 1
ATOM 5777 N N . LYS A 1 701 ? -21.481 -7.141 26.943 1.00 96.62 701 LYS A N 1
ATOM 5778 C CA . LYS A 1 701 ? -20.647 -7.615 28.062 1.00 96.62 701 LYS A CA 1
ATOM 5779 C C . LYS A 1 701 ? -19.254 -6.979 28.084 1.00 96.62 701 LYS A C 1
ATOM 5781 O O . LYS A 1 701 ? -18.829 -6.493 29.131 1.00 96.62 701 LYS A O 1
ATOM 5786 N N . ILE A 1 702 ? -18.562 -6.948 26.942 1.00 97.25 702 ILE A N 1
ATOM 5787 C CA . ILE A 1 702 ? -17.217 -6.357 26.837 1.00 97.25 702 ILE A CA 1
ATOM 5788 C C . ILE A 1 702 ? -17.266 -4.849 27.107 1.00 97.25 702 ILE A C 1
ATOM 5790 O O . ILE A 1 702 ? -16.496 -4.334 27.917 1.00 97.25 702 ILE A O 1
ATOM 5794 N N . MET A 1 703 ? -18.192 -4.125 26.479 1.00 96.88 703 MET A N 1
ATOM 5795 C CA . MET A 1 703 ? -18.294 -2.674 26.648 1.00 96.88 703 MET A CA 1
ATOM 5796 C C . MET A 1 703 ? -18.766 -2.289 28.052 1.00 96.88 703 MET A C 1
ATOM 5798 O O . MET A 1 703 ? -18.266 -1.309 28.611 1.00 96.88 703 MET A O 1
ATOM 5802 N N . SER A 1 704 ? -19.648 -3.083 28.667 1.00 96.12 704 SER A N 1
ATOM 5803 C CA . SER A 1 704 ? -19.993 -2.937 30.080 1.00 96.12 704 SER A CA 1
ATOM 5804 C C . SER A 1 704 ? -18.772 -3.097 30.976 1.00 96.12 704 SER A C 1
ATOM 5806 O O . SER A 1 704 ? -18.542 -2.242 31.828 1.00 96.12 704 SER A O 1
ATOM 5808 N N . PHE A 1 705 ? -17.951 -4.127 30.758 1.00 96.44 705 PHE A N 1
ATOM 5809 C CA . PHE A 1 705 ? -16.712 -4.314 31.513 1.00 96.44 705 PHE A CA 1
ATOM 5810 C C . PHE A 1 705 ? -15.740 -3.137 31.349 1.00 96.44 705 PHE A C 1
ATOM 5812 O O . PHE A 1 705 ? -15.095 -2.736 32.321 1.00 96.44 705 PHE A O 1
ATOM 5819 N N . LEU A 1 706 ? -15.652 -2.560 30.146 1.00 95.50 706 LEU A N 1
ATOM 5820 C CA . LEU A 1 706 ? -14.752 -1.447 29.847 1.00 95.50 706 LEU A CA 1
ATOM 5821 C C . LEU A 1 706 ? -15.222 -0.095 30.394 1.00 95.50 706 LEU A C 1
ATOM 5823 O O . LEU A 1 706 ? -14.369 0.727 30.716 1.00 95.50 706 LEU A O 1
ATOM 5827 N N . LEU A 1 707 ? -16.530 0.178 30.475 1.00 95.00 707 LEU A N 1
ATOM 5828 C CA . LEU A 1 707 ? -17.036 1.537 30.730 1.00 95.00 707 LEU A CA 1
ATOM 5829 C C . LEU A 1 707 ? -18.023 1.664 31.896 1.00 95.00 707 LEU A C 1
ATOM 5831 O O . LEU A 1 707 ? -18.078 2.742 32.489 1.00 95.00 707 LEU A O 1
ATOM 5835 N N . ASN A 1 708 ? -18.779 0.626 32.267 1.00 92.50 708 ASN A N 1
ATOM 5836 C CA . ASN A 1 708 ? -19.886 0.795 33.223 1.00 92.50 708 ASN A CA 1
ATOM 5837 C C . ASN A 1 708 ? -19.419 1.095 34.658 1.00 92.50 708 ASN A C 1
ATOM 5839 O O . ASN A 1 708 ? -20.148 1.744 35.408 1.00 92.50 708 ASN A O 1
ATOM 5843 N N . ASP A 1 709 ? -18.182 0.743 35.017 1.00 89.44 709 ASP A N 1
ATOM 5844 C CA . ASP A 1 709 ? -17.565 1.091 36.311 1.00 89.44 709 ASP A CA 1
ATOM 5845 C C . ASP A 1 709 ? -17.436 2.607 36.544 1.00 89.44 709 ASP A C 1
ATOM 5847 O O . ASP A 1 709 ? -17.145 3.059 37.649 1.00 89.44 709 ASP A O 1
ATOM 5851 N N . THR A 1 710 ? -17.663 3.419 35.510 1.00 84.19 710 THR A N 1
ATOM 5852 C CA . THR A 1 710 ? -17.726 4.883 35.618 1.00 84.19 710 THR A CA 1
ATOM 5853 C C . THR A 1 710 ? -19.060 5.403 36.167 1.00 84.19 710 THR A C 1
ATOM 5855 O O . THR A 1 710 ? -19.207 6.610 36.361 1.00 84.19 710 THR A O 1
ATOM 5858 N N . GLY A 1 711 ? -20.034 4.519 36.416 1.00 85.75 711 GLY A N 1
ATOM 5859 C CA . GLY A 1 711 ? -21.380 4.870 36.878 1.00 85.75 711 GLY A CA 1
ATOM 5860 C C . GLY A 1 711 ? -22.345 5.279 35.757 1.00 85.75 711 GLY A C 1
ATOM 5861 O O . GLY A 1 711 ? -23.439 5.763 36.040 1.00 85.75 711 GLY A O 1
ATOM 5862 N N . ARG A 1 712 ? -21.955 5.095 34.489 1.00 91.81 712 ARG A N 1
ATOM 5863 C CA . ARG A 1 712 ? -22.738 5.418 33.289 1.00 91.81 712 ARG A CA 1
ATOM 5864 C C . ARG A 1 712 ? -22.788 4.207 32.359 1.00 91.81 712 ARG A C 1
ATOM 5866 O O . ARG A 1 712 ? -21.763 3.580 32.122 1.00 91.81 712 ARG A O 1
ATOM 5873 N N . ASP A 1 713 ? -23.961 3.907 31.801 1.00 93.44 713 ASP A N 1
ATOM 5874 C CA . ASP A 1 713 ? -24.103 2.821 30.824 1.00 93.44 713 ASP A CA 1
ATOM 5875 C C . ASP A 1 713 ? -23.329 3.129 29.534 1.00 93.44 713 ASP A C 1
ATOM 5877 O O . ASP A 1 713 ? -23.474 4.215 28.955 1.00 93.44 713 ASP A O 1
ATOM 5881 N N . TRP A 1 714 ? -22.535 2.163 29.067 1.00 95.19 714 TRP A N 1
ATOM 5882 C CA . TRP A 1 714 ? -21.629 2.299 27.929 1.00 95.19 714 TRP A CA 1
ATOM 5883 C C . TRP A 1 714 ? -22.343 2.802 26.670 1.00 95.19 714 TRP A C 1
ATOM 5885 O O . TRP A 1 714 ? -21.793 3.616 25.928 1.00 95.19 714 TRP A O 1
ATOM 5895 N N . LYS A 1 715 ? -23.597 2.379 26.457 1.00 95.06 715 LYS A N 1
ATOM 5896 C CA . LYS A 1 715 ? -24.403 2.736 25.278 1.00 95.06 715 LYS A CA 1
ATOM 5897 C C . LYS A 1 715 ? -24.591 4.242 25.150 1.00 95.06 715 LYS A C 1
ATOM 5899 O O . LYS A 1 715 ? -24.613 4.774 24.047 1.00 95.06 715 LYS A O 1
ATOM 5904 N N . SER A 1 716 ? -24.656 4.947 26.276 1.00 94.00 716 SER A N 1
ATOM 5905 C CA . SER A 1 716 ? -24.842 6.397 26.284 1.00 94.00 716 SER A CA 1
ATOM 5906 C C . SER A 1 716 ? -23.603 7.187 25.847 1.00 94.00 716 SER A C 1
ATOM 5908 O O . SER A 1 716 ? -23.728 8.369 25.535 1.00 94.00 716 SER A O 1
ATOM 5910 N N . TYR A 1 717 ? -22.418 6.568 25.777 1.00 94.75 717 TYR A N 1
ATOM 5911 C CA . TYR A 1 717 ? -21.231 7.200 25.190 1.00 94.75 717 TYR A CA 1
ATOM 5912 C C . TYR A 1 717 ? -21.289 7.278 23.659 1.00 94.75 717 TYR A C 1
ATOM 5914 O O . TYR A 1 717 ? -20.485 8.002 23.072 1.00 94.75 717 TYR A O 1
ATOM 5922 N N . PHE A 1 718 ? -22.229 6.581 23.017 1.00 95.75 718 PHE A N 1
ATOM 5923 C CA . PHE A 1 718 ? -22.342 6.498 21.566 1.00 95.75 718 PHE A CA 1
ATOM 5924 C C . PHE A 1 718 ? -23.669 7.099 21.084 1.00 95.75 718 PHE A C 1
ATOM 5926 O O . PHE A 1 718 ? -24.750 6.760 21.563 1.00 95.75 718 PHE A O 1
ATOM 5933 N N . ASP A 1 719 ? -23.601 7.972 20.080 1.00 95.94 719 ASP A N 1
ATOM 5934 C CA . ASP A 1 719 ? -24.779 8.462 19.363 1.00 95.94 719 ASP A CA 1
ATOM 5935 C C . ASP A 1 719 ? -25.405 7.366 18.502 1.00 95.94 719 ASP A C 1
ATOM 5937 O O . ASP A 1 719 ?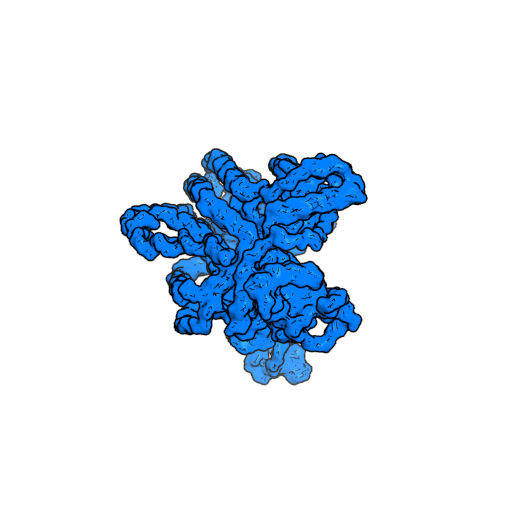 -26.623 7.336 18.337 1.00 95.94 719 ASP A O 1
ATOM 5941 N N . TYR A 1 720 ? -24.578 6.479 17.941 1.00 96.69 720 TYR A N 1
ATOM 5942 C CA . TYR A 1 720 ? -25.016 5.393 17.068 1.00 96.69 720 TYR A CA 1
ATOM 5943 C C . TYR A 1 720 ? -24.224 4.119 17.361 1.00 96.69 720 TYR A C 1
ATOM 5945 O O . TYR A 1 720 ? -22.999 4.157 17.469 1.00 96.69 720 TYR A O 1
ATOM 5953 N N . ILE A 1 721 ? -24.909 2.982 17.460 1.00 97.62 721 ILE A N 1
ATOM 5954 C CA . ILE A 1 721 ? -24.286 1.683 17.734 1.00 97.62 721 ILE A CA 1
ATOM 5955 C C . ILE A 1 721 ? -24.708 0.713 16.638 1.00 97.62 721 ILE A C 1
ATOM 5957 O O . ILE A 1 721 ? -25.898 0.458 16.463 1.00 97.62 721 ILE A O 1
ATOM 5961 N N . VAL A 1 722 ? -23.735 0.177 15.904 1.00 97.31 722 VAL A N 1
ATOM 5962 C CA . VAL A 1 722 ? -23.943 -0.819 14.852 1.00 97.31 722 VAL A CA 1
ATOM 5963 C C . VAL A 1 722 ? -23.091 -2.054 15.149 1.00 97.31 722 VAL A C 1
ATOM 5965 O O . VAL A 1 722 ? -21.860 -1.994 15.140 1.00 97.31 722 VAL A O 1
ATOM 5968 N N . VAL A 1 723 ? -23.761 -3.170 15.411 1.00 97.06 723 VAL A N 1
ATOM 5969 C CA . VAL A 1 723 ? -23.179 -4.505 15.608 1.00 97.06 723 VAL A CA 1
ATOM 5970 C C . VAL A 1 723 ? -23.353 -5.354 14.348 1.00 97.06 723 VAL A C 1
ATOM 5972 O O . VAL A 1 723 ? -24.067 -4.960 13.424 1.00 97.06 723 VAL A O 1
ATOM 5975 N N . ASP A 1 724 ? -22.722 -6.527 14.292 1.00 95.38 724 ASP A N 1
ATOM 5976 C CA . ASP A 1 724 ? -22.783 -7.436 13.137 1.00 95.38 724 ASP A CA 1
ATOM 5977 C C . ASP A 1 724 ? -22.549 -6.720 11.791 1.00 95.38 724 ASP A C 1
ATOM 5979 O O . ASP A 1 724 ? -23.260 -6.953 10.812 1.00 95.38 724 ASP A O 1
ATOM 5983 N N . ALA A 1 725 ? -21.591 -5.794 11.734 1.00 95.00 725 ALA A N 1
ATOM 5984 C CA . ALA A 1 725 ? -21.368 -4.983 10.538 1.00 95.00 725 ALA A CA 1
ATOM 5985 C C . ALA A 1 725 ? -20.877 -5.817 9.338 1.00 95.00 725 ALA A C 1
ATOM 5987 O O . ALA A 1 725 ? -21.126 -5.461 8.187 1.00 95.00 725 ALA A O 1
ATOM 5988 N N . ILE A 1 726 ? -20.185 -6.934 9.593 1.00 93.62 726 ILE A N 1
ATOM 5989 C CA . ILE A 1 726 ? -19.577 -7.812 8.576 1.00 93.62 726 ILE A CA 1
ATOM 5990 C C . ILE A 1 726 ? -18.621 -7.020 7.664 1.00 93.62 726 ILE A C 1
ATOM 5992 O O . ILE A 1 726 ? -18.616 -7.133 6.443 1.00 93.62 726 ILE A O 1
ATOM 5996 N N . LYS A 1 727 ? -17.777 -6.164 8.239 1.00 94.81 727 LYS A N 1
ATOM 5997 C CA . LYS A 1 727 ? -16.683 -5.498 7.519 1.00 94.81 727 LYS A CA 1
ATOM 5998 C C . LYS A 1 727 ? -15.753 -6.569 6.927 1.00 94.81 727 LYS A C 1
ATOM 6000 O O . LYS A 1 727 ? -15.400 -7.504 7.647 1.00 94.81 727 LYS A O 1
ATOM 6005 N N . PRO A 1 728 ? -15.328 -6.452 5.653 1.00 92.69 728 PRO A N 1
ATOM 6006 C CA . PRO A 1 728 ? -15.416 -5.276 4.780 1.00 92.69 728 PRO A CA 1
ATOM 6007 C C . PRO A 1 728 ? -16.730 -5.109 3.998 1.00 92.69 728 PRO A C 1
ATOM 6009 O O . PRO A 1 728 ? -16.885 -4.083 3.336 1.00 92.69 728 PRO A O 1
ATOM 6012 N N . LEU A 1 729 ? -17.660 -6.071 4.046 1.00 93.50 729 LEU A N 1
ATOM 6013 C CA . LEU A 1 729 ? -18.901 -6.055 3.260 1.00 93.50 729 LEU A CA 1
ATOM 6014 C C . LEU A 1 729 ? -19.731 -4.795 3.530 1.00 93.50 729 LEU A C 1
ATOM 6016 O O . LEU A 1 729 ? -20.261 -4.216 2.588 1.00 93.50 729 LEU A O 1
ATOM 6020 N N . PHE A 1 730 ? -19.745 -4.297 4.772 1.00 94.69 730 PHE A N 1
ATOM 6021 C CA . PHE A 1 730 ? -20.366 -3.018 5.152 1.00 94.69 730 PHE A CA 1
ATOM 6022 C C . PHE A 1 730 ? -19.956 -1.824 4.268 1.00 94.69 730 PHE A C 1
ATOM 6024 O O . PHE A 1 730 ? -20.754 -0.919 4.000 1.00 94.69 730 PHE A O 1
ATOM 6031 N N . PHE A 1 731 ? -18.694 -1.785 3.828 1.00 91.12 731 PHE A N 1
ATOM 6032 C CA . PHE A 1 731 ? -18.165 -0.708 2.987 1.00 91.12 731 PHE A CA 1
ATOM 6033 C C . PHE A 1 731 ? -18.468 -0.897 1.496 1.00 91.12 731 PHE A C 1
ATOM 6035 O O . PHE A 1 731 ? -18.279 0.040 0.727 1.00 91.12 731 PHE A O 1
ATOM 6042 N N . ALA A 1 732 ? -18.964 -2.073 1.113 1.00 87.94 732 ALA A N 1
ATOM 6043 C CA . ALA A 1 732 ? -19.465 -2.395 -0.215 1.00 87.94 732 ALA A CA 1
ATOM 6044 C C . ALA A 1 732 ? -21.011 -2.381 -0.206 1.00 87.94 732 ALA A C 1
ATOM 6046 O O . ALA A 1 732 ? -21.616 -1.388 0.198 1.00 87.94 732 ALA A O 1
ATOM 6047 N N . GLU A 1 733 ? -21.648 -3.471 -0.638 1.00 88.06 733 GLU A N 1
ATOM 6048 C CA . GLU A 1 733 ? -23.110 -3.651 -0.663 1.00 88.06 733 GLU A CA 1
ATOM 6049 C C . GLU A 1 733 ? -23.750 -3.778 0.731 1.00 88.06 733 GLU A C 1
ATOM 6051 O O . GLU A 1 733 ? -24.890 -3.356 0.939 1.00 88.06 733 GLU A O 1
ATOM 6056 N N . GLY A 1 734 ? -22.991 -4.289 1.704 1.00 90.88 734 GLY A N 1
ATOM 6057 C CA . GLY A 1 734 ? -23.418 -4.530 3.079 1.00 90.88 734 GLY A CA 1
ATOM 6058 C C . GLY A 1 734 ? -24.587 -5.502 3.206 1.00 90.88 734 GLY A C 1
ATOM 6059 O O . GLY A 1 734 ? -24.806 -6.371 2.367 1.00 90.88 734 GLY A O 1
ATOM 6060 N N . THR A 1 735 ? -25.325 -5.378 4.304 1.00 92.62 735 THR A N 1
ATOM 6061 C CA . THR A 1 735 ? -26.495 -6.210 4.606 1.00 92.62 735 THR A CA 1
ATOM 6062 C C . THR A 1 735 ? -27.711 -5.347 4.924 1.00 92.62 735 THR A C 1
ATOM 6064 O O . THR A 1 735 ? -27.653 -4.116 4.941 1.00 92.62 735 THR A O 1
ATOM 6067 N N . THR A 1 736 ? -28.854 -5.982 5.175 1.00 90.94 736 THR A N 1
ATOM 6068 C CA . THR A 1 736 ? -30.041 -5.281 5.665 1.00 90.94 736 THR A CA 1
ATOM 6069 C C . THR A 1 736 ? -29.787 -4.698 7.054 1.00 90.94 736 THR A C 1
ATOM 6071 O O . THR A 1 736 ? -29.399 -5.426 7.964 1.00 90.94 736 THR A O 1
ATOM 6074 N N . LEU A 1 737 ? -30.060 -3.403 7.226 1.00 93.00 737 LEU A N 1
ATOM 6075 C CA . LEU A 1 737 ? -30.009 -2.741 8.527 1.00 93.00 737 LEU A CA 1
ATOM 6076 C C . LEU A 1 737 ? -31.238 -3.123 9.363 1.00 93.00 737 LEU A C 1
ATOM 6078 O O . LEU A 1 737 ? -32.370 -2.948 8.904 1.00 93.00 737 LEU A O 1
ATOM 6082 N N . LYS A 1 738 ? -31.020 -3.608 10.586 1.00 92.75 738 LYS A N 1
ATOM 6083 C CA . LYS A 1 738 ? -32.079 -3.997 11.533 1.00 92.75 738 LYS A CA 1
ATOM 6084 C C . LYS A 1 738 ? -31.886 -3.312 12.881 1.00 92.75 738 LYS A C 1
ATOM 6086 O O . LYS A 1 738 ? -30.755 -3.013 13.247 1.00 92.75 738 LYS A O 1
ATOM 6091 N N . GLU A 1 739 ? -32.964 -3.092 13.624 1.00 92.69 739 GLU A N 1
ATOM 6092 C CA . GLU A 1 739 ? -32.903 -2.678 15.033 1.00 92.69 739 GLU A CA 1
ATOM 6093 C C . GLU A 1 739 ? -32.766 -3.918 15.931 1.00 92.69 739 GLU A C 1
ATOM 6095 O O . GLU A 1 739 ? -33.341 -4.969 15.636 1.00 92.69 739 GLU A O 1
ATOM 6100 N N . VAL A 1 740 ? -31.983 -3.814 17.001 1.00 92.31 740 VAL A N 1
ATOM 6101 C CA . VAL A 1 740 ? -31.794 -4.867 18.004 1.00 92.31 740 VAL A CA 1
ATOM 6102 C C . VAL A 1 740 ? -32.606 -4.507 19.242 1.00 92.31 740 VAL A C 1
ATOM 6104 O O . VAL A 1 740 ? -32.482 -3.404 19.775 1.00 92.31 740 VAL A O 1
ATOM 6107 N N . ASP A 1 741 ? -33.430 -5.438 19.715 1.00 89.88 741 ASP A N 1
ATOM 6108 C CA . ASP A 1 741 ? -34.059 -5.320 21.026 1.00 89.88 741 ASP A CA 1
ATOM 6109 C C . ASP A 1 741 ? -33.001 -5.556 22.107 1.00 89.88 741 ASP A C 1
ATOM 6111 O O . ASP A 1 741 ? -32.470 -6.652 22.259 1.00 89.88 741 ASP A O 1
ATOM 6115 N N . ILE A 1 742 ? -32.692 -4.503 22.857 1.00 88.81 742 ILE A N 1
ATOM 6116 C CA . ILE A 1 742 ? -31.631 -4.471 23.869 1.00 88.81 742 ILE A CA 1
ATOM 6117 C C . ILE A 1 742 ? -31.930 -5.435 25.029 1.00 88.81 742 ILE A C 1
ATOM 6119 O O . ILE A 1 742 ? -31.002 -5.927 25.661 1.00 88.81 742 ILE A O 1
ATOM 6123 N N . ASN A 1 743 ? -33.206 -5.731 25.306 1.00 87.81 743 ASN A N 1
ATOM 6124 C CA . ASN A 1 743 ? -33.584 -6.605 26.419 1.00 87.81 743 ASN A CA 1
ATOM 6125 C C . ASN A 1 743 ? -33.431 -8.085 26.064 1.00 87.81 743 ASN A C 1
ATOM 6127 O O . ASN A 1 743 ? -33.092 -8.895 26.922 1.00 87.81 743 ASN A O 1
ATOM 6131 N N . THR A 1 744 ? -33.724 -8.440 24.811 1.00 86.81 744 THR A N 1
ATOM 6132 C CA . THR A 1 744 ? -33.718 -9.834 24.342 1.00 86.81 744 THR A CA 1
ATOM 6133 C C . THR A 1 744 ? -32.484 -10.187 23.515 1.00 86.81 744 THR A C 1
ATOM 6135 O O . THR A 1 744 ? -32.224 -11.362 23.292 1.00 86.81 744 THR A O 1
ATOM 6138 N N . GLY A 1 745 ? -31.746 -9.190 23.022 1.00 84.88 745 GLY A N 1
ATOM 6139 C CA . GLY A 1 745 ? -30.645 -9.341 22.069 1.00 84.88 745 GLY A CA 1
ATOM 6140 C C . GLY A 1 745 ? -31.083 -9.704 20.646 1.00 84.88 745 GLY A C 1
ATOM 6141 O O . GLY A 1 745 ? -30.243 -9.826 19.750 1.00 84.88 745 GLY A O 1
ATOM 6142 N N . LEU A 1 746 ? -32.389 -9.859 20.403 1.00 87.62 746 LEU A N 1
ATOM 6143 C CA . LEU A 1 746 ? -32.925 -10.311 19.125 1.00 87.62 746 LEU A CA 1
ATOM 6144 C C . LEU A 1 746 ? -33.060 -9.163 18.120 1.00 87.62 746 LEU A C 1
ATOM 6146 O O . LEU A 1 746 ? -33.384 -8.023 18.452 1.00 87.62 746 LEU A O 1
ATOM 6150 N N . LYS A 1 747 ? -32.848 -9.488 16.843 1.00 89.06 747 LYS A N 1
ATOM 6151 C CA . LYS A 1 747 ? -33.011 -8.551 15.724 1.00 89.06 747 LYS A CA 1
ATOM 6152 C C . LYS A 1 747 ? -34.493 -8.443 15.381 1.00 89.06 747 LYS A C 1
ATOM 6154 O O . LYS A 1 747 ? -35.132 -9.462 15.116 1.00 89.06 747 LYS A O 1
ATOM 6159 N N . GLN A 1 748 ? -35.025 -7.225 15.339 1.00 85.44 748 GLN A N 1
ATOM 6160 C CA . GLN A 1 748 ? -36.414 -6.992 14.953 1.00 85.44 748 GLN A CA 1
ATOM 6161 C C . GLN A 1 748 ? -36.681 -7.456 13.512 1.00 85.44 748 GLN A C 1
ATOM 6163 O O . GLN A 1 748 ? -35.790 -7.471 12.653 1.00 85.44 748 GLN A O 1
ATOM 6168 N N . PHE A 1 749 ? -37.925 -7.866 13.253 1.00 80.00 749 PHE A N 1
ATOM 6169 C CA . PHE A 1 749 ? -38.351 -8.318 11.932 1.00 80.00 749 PHE A CA 1
ATOM 6170 C C . PHE A 1 749 ? -38.456 -7.139 10.953 1.00 80.00 749 PHE A C 1
ATOM 6172 O O . PHE A 1 749 ? -39.009 -6.093 11.283 1.00 80.00 749 PHE A O 1
ATOM 6179 N N . GLY A 1 750 ? -37.977 -7.337 9.722 1.00 72.75 750 GLY A N 1
ATOM 6180 C CA . GLY A 1 750 ? -37.979 -6.316 8.672 1.00 72.75 750 GLY A CA 1
ATOM 6181 C C . GLY A 1 750 ? -36.716 -5.448 8.633 1.00 72.75 750 GLY A C 1
ATOM 6182 O O . GLY A 1 750 ? -35.756 -5.670 9.369 1.00 72.75 750 GLY A O 1
ATOM 6183 N N . SER A 1 751 ? -36.704 -4.491 7.705 1.00 79.56 751 SER A N 1
ATOM 6184 C CA . SER A 1 751 ? -35.625 -3.510 7.544 1.00 79.56 751 SER A CA 1
ATOM 6185 C C . SER A 1 751 ? -35.942 -2.248 8.339 1.00 79.56 751 SER A C 1
ATOM 6187 O O . SER A 1 751 ? -37.073 -1.762 8.289 1.00 79.56 751 SER A O 1
ATOM 6189 N N . HIS A 1 752 ? -34.946 -1.665 9.006 1.00 83.12 752 HIS A N 1
ATOM 6190 C CA . HIS A 1 752 ? -35.107 -0.356 9.639 1.00 83.12 752 HIS A CA 1
ATOM 6191 C C . HIS A 1 752 ? -35.322 0.727 8.575 1.00 83.12 752 HIS A C 1
ATOM 6193 O O . HIS A 1 752 ? -34.460 0.942 7.723 1.00 83.12 752 HIS A O 1
ATOM 6199 N N . ALA A 1 753 ? -36.466 1.409 8.631 1.00 75.00 753 ALA A N 1
ATOM 6200 C CA . ALA A 1 753 ? -36.839 2.471 7.689 1.00 75.00 753 ALA A CA 1
ATOM 6201 C C . ALA A 1 753 ? -36.841 3.878 8.320 1.00 75.00 753 ALA A C 1
ATOM 6203 O O . ALA A 1 753 ? -37.113 4.863 7.635 1.00 75.00 753 ALA A O 1
ATOM 6204 N N . GLY A 1 754 ? -36.570 3.983 9.626 1.00 80.81 754 GLY A N 1
ATOM 6205 C CA . GLY A 1 754 ? -36.601 5.240 10.375 1.00 80.81 754 GLY A CA 1
ATOM 6206 C C . GLY A 1 754 ? -35.239 5.936 10.498 1.00 80.81 754 GLY A C 1
ATOM 6207 O O . GLY A 1 754 ? -34.211 5.402 10.079 1.00 80.81 754 GLY A O 1
ATOM 6208 N N . PRO A 1 755 ? -35.194 7.129 11.119 1.00 85.94 755 PRO A N 1
ATOM 6209 C CA . PRO A 1 755 ? -33.932 7.751 11.510 1.00 85.94 755 PRO A CA 1
ATOM 6210 C C . PRO A 1 755 ? -33.211 6.902 12.566 1.00 85.94 755 PRO A C 1
ATOM 6212 O O . PRO A 1 755 ? -33.851 6.174 13.329 1.00 85.94 755 PRO A O 1
ATOM 6215 N N . LEU A 1 756 ? -31.882 7.020 12.637 1.00 89.19 756 LEU A N 1
ATOM 6216 C CA . LEU A 1 756 ? -31.114 6.428 13.733 1.00 89.19 756 LEU A CA 1
ATOM 6217 C C . LEU A 1 756 ? -31.299 7.267 14.999 1.00 89.19 756 LEU A C 1
ATOM 6219 O O . LEU A 1 756 ? -31.138 8.491 14.969 1.00 89.19 756 LEU A O 1
ATOM 6223 N N . LYS A 1 757 ? -31.633 6.606 16.105 1.00 86.50 757 LYS A N 1
ATOM 6224 C CA . LYS A 1 757 ? -31.841 7.223 17.413 1.00 86.50 757 LYS A CA 1
ATOM 6225 C C . LYS A 1 757 ? -30.676 6.892 18.336 1.00 86.50 757 LYS A C 1
ATOM 6227 O O . LYS A 1 757 ? -30.127 5.795 18.299 1.00 86.50 757 LYS A O 1
ATOM 6232 N N . SER A 1 758 ? -30.339 7.851 19.190 1.00 83.44 758 SER A N 1
ATOM 6233 C CA . SER A 1 758 ? -29.334 7.656 20.232 1.00 83.44 758 SER A CA 1
ATOM 6234 C C . SER A 1 758 ? -29.795 6.601 21.239 1.00 83.44 758 SER A C 1
ATOM 6236 O O . SER A 1 758 ? -30.992 6.496 21.509 1.00 83.44 758 SER A O 1
ATOM 6238 N N . HIS A 1 759 ? -28.845 5.842 21.792 1.00 80.81 759 HIS A N 1
ATOM 6239 C CA . HIS A 1 759 ? -29.056 4.719 22.720 1.00 80.81 759 HIS A CA 1
ATOM 6240 C C . HIS A 1 759 ? -29.749 3.481 22.124 1.00 80.81 759 HIS A C 1
ATOM 6242 O O . HIS A 1 759 ? -29.926 2.495 22.836 1.00 80.81 759 HIS A O 1
ATOM 6248 N N . GLN A 1 760 ? -30.122 3.496 20.840 1.00 89.38 760 GLN A N 1
ATOM 6249 C CA . GLN A 1 760 ? -30.579 2.297 20.139 1.00 89.38 760 GLN A CA 1
ATOM 6250 C C . GLN A 1 760 ? -29.404 1.546 19.514 1.00 89.38 760 GLN A C 1
ATOM 6252 O O . GLN A 1 760 ? -28.379 2.134 19.158 1.00 89.38 760 GLN A O 1
ATOM 6257 N N . VAL A 1 761 ? -29.580 0.235 19.367 1.00 94.50 761 VAL A N 1
ATOM 6258 C CA . VAL A 1 761 ? -28.592 -0.658 18.765 1.00 94.50 761 VAL A CA 1
ATOM 6259 C C . VAL A 1 761 ? -29.123 -1.159 17.433 1.00 94.50 761 VAL A C 1
ATOM 6261 O O . VAL A 1 761 ? -30.269 -1.592 17.325 1.00 94.50 761 VAL A O 1
ATOM 6264 N N . TYR A 1 762 ? -28.272 -1.114 16.416 1.00 96.06 762 TYR A N 1
ATOM 6265 C CA . TYR A 1 762 ? -28.572 -1.585 15.074 1.00 96.06 762 TYR A CA 1
ATOM 6266 C C . TYR A 1 762 ? -27.643 -2.733 14.687 1.00 96.06 762 TYR A C 1
ATOM 6268 O O . TYR A 1 762 ? -26.541 -2.845 15.209 1.00 96.06 762 TYR A O 1
ATOM 6276 N N . SER A 1 763 ? -28.079 -3.584 13.765 1.00 95.38 763 SER A N 1
ATOM 6277 C CA . SER A 1 763 ? -27.335 -4.743 13.269 1.00 95.38 763 SER A CA 1
ATOM 6278 C C . SER A 1 763 ? -27.229 -4.691 11.746 1.00 95.38 763 SER A C 1
ATOM 6280 O O . SER A 1 763 ? -28.226 -4.424 11.065 1.00 95.38 763 SER A O 1
ATOM 6282 N N . GLY A 1 764 ? -26.034 -4.951 11.213 1.00 94.31 764 GLY A N 1
ATOM 6283 C CA . GLY A 1 764 ? -25.775 -5.006 9.775 1.00 94.31 764 GLY A CA 1
ATOM 6284 C C . GLY A 1 764 ? -25.771 -3.638 9.091 1.00 94.31 764 GLY A C 1
ATOM 6285 O O . GLY A 1 764 ? -25.192 -2.669 9.582 1.00 94.31 764 GLY A O 1
ATOM 6286 N N . GLY A 1 765 ? -26.414 -3.556 7.928 1.00 93.31 765 GLY A N 1
ATOM 6287 C CA . GLY A 1 765 ? -26.483 -2.335 7.129 1.00 93.31 765 GLY A CA 1
ATOM 6288 C C . GLY A 1 765 ? -25.322 -2.171 6.150 1.00 93.31 765 GLY A C 1
ATOM 6289 O O . GLY A 1 765 ? -24.523 -3.078 5.914 1.00 93.31 765 GLY A O 1
ATOM 6290 N N . ASN A 1 766 ? -25.239 -0.978 5.564 1.00 93.44 766 ASN A N 1
ATOM 6291 C CA . ASN A 1 766 ? -24.131 -0.570 4.712 1.00 93.44 766 ASN A CA 1
ATOM 6292 C C . ASN A 1 766 ? -23.763 0.896 4.960 1.00 93.44 766 ASN A C 1
ATOM 6294 O O . ASN A 1 766 ? -24.570 1.707 5.424 1.00 93.44 766 ASN A O 1
ATOM 6298 N N . SER A 1 767 ? -22.529 1.228 4.609 1.00 91.00 767 SER A N 1
ATOM 6299 C CA . SER A 1 767 ? -21.937 2.553 4.797 1.00 91.00 767 SER A CA 1
ATOM 6300 C C . SER A 1 767 ? -22.649 3.676 4.033 1.00 91.00 767 SER A C 1
ATOM 6302 O O . SER A 1 767 ? -22.680 4.798 4.532 1.00 91.00 767 SER A O 1
ATOM 6304 N N . ASP A 1 768 ? -23.259 3.402 2.874 1.00 86.75 768 ASP A N 1
ATOM 6305 C CA . ASP A 1 768 ? -24.028 4.391 2.100 1.00 86.75 768 ASP A CA 1
ATOM 6306 C C . ASP A 1 768 ? -25.259 4.867 2.870 1.00 86.75 768 ASP A C 1
ATOM 6308 O O . ASP A 1 768 ? -25.478 6.065 3.070 1.00 86.75 768 ASP A O 1
ATOM 6312 N N . VAL A 1 769 ? -26.075 3.906 3.299 1.00 88.00 769 VAL A N 1
ATOM 6313 C CA . VAL A 1 769 ? -27.300 4.151 4.057 1.00 88.00 769 VAL A CA 1
ATOM 6314 C C . VAL A 1 769 ? -26.944 4.760 5.406 1.00 88.00 769 VAL A C 1
ATOM 6316 O O . VAL A 1 769 ? -27.531 5.771 5.783 1.00 88.00 769 VAL A O 1
ATOM 6319 N N . PHE A 1 770 ? -25.934 4.222 6.091 1.00 91.94 770 PHE A N 1
ATOM 6320 C CA . PHE A 1 770 ? -25.480 4.751 7.373 1.00 91.94 770 PHE A CA 1
ATOM 6321 C C . PHE A 1 770 ? -25.045 6.219 7.267 1.00 91.94 770 PHE A C 1
ATOM 6323 O O . PHE A 1 770 ? -25.556 7.056 8.010 1.00 91.94 770 PHE A O 1
ATOM 6330 N N . SER A 1 771 ? -24.183 6.566 6.301 1.00 89.94 771 SER A N 1
ATOM 6331 C CA . SER A 1 771 ? -23.745 7.951 6.086 1.00 89.94 771 SER A CA 1
ATOM 6332 C C . SER A 1 771 ? -24.904 8.895 5.766 1.00 89.94 771 SER A C 1
ATOM 6334 O O . SER A 1 771 ? -24.931 10.014 6.279 1.00 89.94 771 SER A O 1
ATOM 6336 N N . LYS A 1 772 ? -25.890 8.449 4.975 1.00 89.25 772 LYS A N 1
ATOM 6337 C CA . LYS A 1 772 ? -27.107 9.229 4.696 1.00 89.25 772 LYS A CA 1
ATOM 6338 C C . LYS A 1 772 ? -27.935 9.463 5.960 1.00 89.25 772 LYS A C 1
ATOM 6340 O O . LYS A 1 772 ? -28.343 10.595 6.201 1.00 89.25 772 LYS A O 1
ATOM 6345 N N . LEU A 1 773 ? -28.143 8.427 6.774 1.00 90.06 773 LEU A N 1
ATOM 6346 C CA . LEU A 1 773 ? -28.954 8.504 7.992 1.00 90.06 773 LEU A CA 1
ATOM 6347 C C . LEU A 1 773 ? -28.338 9.418 9.056 1.00 90.06 773 LEU A C 1
ATOM 6349 O O . LEU A 1 773 ? -29.066 10.156 9.716 1.00 90.06 773 LEU A O 1
ATOM 6353 N N . ILE A 1 774 ? -27.011 9.408 9.208 1.00 90.44 774 ILE A N 1
ATOM 6354 C CA . ILE A 1 774 ? -26.326 10.301 10.159 1.00 90.44 774 ILE A CA 1
ATOM 6355 C C . ILE A 1 774 ? -26.018 11.685 9.568 1.00 90.44 774 ILE A C 1
ATOM 6357 O O . ILE A 1 774 ? -25.559 12.572 10.289 1.00 90.44 774 ILE A O 1
ATOM 6361 N N . GLY A 1 775 ? -26.251 11.883 8.265 1.00 89.50 775 GLY A N 1
ATOM 6362 C CA . GLY A 1 775 ? -25.951 13.126 7.554 1.00 89.50 775 GLY A CA 1
ATOM 6363 C C . GLY A 1 775 ? -24.451 13.418 7.430 1.00 89.50 775 GLY A C 1
ATOM 6364 O O . GLY A 1 775 ? -24.050 14.585 7.424 1.00 89.50 775 GLY A O 1
ATOM 6365 N N . SER A 1 776 ? -23.608 12.382 7.365 1.00 88.31 776 SER A N 1
ATOM 6366 C CA . SER A 1 776 ? -22.157 12.538 7.236 1.00 88.31 776 SER A CA 1
ATOM 6367 C C . SER A 1 776 ? -21.708 12.574 5.777 1.00 88.31 776 SER A C 1
ATOM 6369 O O . SER A 1 776 ? -22.272 11.931 4.891 1.00 88.31 776 SER A O 1
ATOM 6371 N N . ARG A 1 777 ? -20.638 13.329 5.523 1.00 84.31 777 ARG A N 1
ATOM 6372 C CA . ARG A 1 777 ? -19.838 13.232 4.295 1.00 84.31 777 ARG A CA 1
ATOM 6373 C C . ARG A 1 777 ? -18.555 12.468 4.583 1.00 84.31 777 ARG A C 1
ATOM 6375 O O . ARG A 1 777 ? -18.128 12.402 5.730 1.00 84.31 777 ARG A O 1
ATOM 6382 N N . GLY A 1 778 ? -17.894 11.969 3.538 1.00 77.75 778 GLY A N 1
ATOM 6383 C CA . GLY A 1 778 ? -16.705 11.127 3.692 1.00 77.75 778 GLY A CA 1
ATOM 6384 C C . GLY A 1 778 ? -15.648 11.724 4.629 1.00 77.75 778 GLY A C 1
ATOM 6385 O O . GLY A 1 778 ? -15.299 11.144 5.649 1.00 77.75 778 GLY A O 1
ATOM 6386 N N . LYS A 1 779 ? -15.228 12.964 4.356 1.00 86.19 779 LYS A N 1
ATOM 6387 C CA . LYS A 1 779 ? -14.195 13.667 5.139 1.00 86.19 779 LYS A CA 1
ATOM 6388 C C . LYS A 1 779 ? -14.667 14.201 6.503 1.00 86.19 779 LYS A C 1
ATOM 6390 O O . LYS A 1 779 ? -13.831 14.739 7.226 1.00 86.19 779 LYS A O 1
ATOM 6395 N N . ASP A 1 780 ? -15.954 14.068 6.841 1.00 92.31 780 ASP A N 1
ATOM 6396 C CA . ASP A 1 780 ? -16.498 14.448 8.156 1.00 92.31 780 ASP A CA 1
ATOM 6397 C C . ASP A 1 780 ? -16.266 13.342 9.213 1.00 92.31 780 ASP A C 1
ATOM 6399 O O . ASP A 1 780 ? -16.411 13.610 10.407 1.00 92.31 780 ASP A O 1
ATOM 6403 N N . VAL A 1 781 ? -15.914 12.120 8.789 1.00 95.25 781 VAL A N 1
ATOM 6404 C CA . VAL A 1 781 ? -15.736 10.940 9.652 1.00 95.25 781 VAL A CA 1
ATOM 6405 C C . VAL A 1 781 ? -14.252 10.635 9.863 1.00 95.25 781 VAL A C 1
ATOM 6407 O O . VAL A 1 781 ? -13.507 10.551 8.885 1.00 95.25 781 VAL A O 1
ATOM 6410 N N . LEU A 1 782 ? -13.839 10.422 11.116 1.00 97.69 782 LEU A N 1
ATOM 6411 C CA . LEU A 1 782 ? -12.599 9.727 11.478 1.00 97.69 782 LEU A CA 1
ATOM 6412 C C . LEU A 1 782 ? -12.950 8.339 12.019 1.00 97.69 782 LEU A C 1
ATOM 6414 O O . LEU A 1 782 ? -13.527 8.235 13.099 1.00 97.69 782 LEU A O 1
ATOM 6418 N N . TYR A 1 783 ? -12.614 7.295 11.264 1.00 98.00 783 TYR A N 1
ATOM 6419 C CA . TYR A 1 783 ? -12.843 5.909 11.661 1.00 98.00 783 TYR A CA 1
ATOM 6420 C C . TYR A 1 783 ? -11.569 5.285 12.229 1.00 98.00 783 TYR A C 1
ATOM 6422 O O . TYR A 1 783 ? -10.508 5.360 11.600 1.00 98.00 783 TYR A O 1
ATOM 6430 N N . VAL A 1 784 ? -11.695 4.714 13.423 1.00 98.50 784 VAL A N 1
ATOM 6431 C CA . VAL A 1 784 ? -10.631 4.124 14.234 1.00 98.50 784 VAL A CA 1
ATOM 6432 C C . VAL A 1 784 ? -10.817 2.609 14.259 1.00 98.50 784 VAL A C 1
ATOM 6434 O O . VAL A 1 784 ? -11.889 2.137 14.634 1.00 98.50 784 VAL A O 1
ATOM 6437 N N . GLY A 1 785 ? -9.793 1.861 13.856 1.00 97.88 785 GLY A N 1
ATOM 6438 C CA . GLY A 1 785 ? -9.813 0.395 13.834 1.00 97.88 785 GLY A CA 1
ATOM 6439 C C . GLY A 1 785 ? -8.406 -0.198 13.758 1.00 97.88 785 GLY A C 1
ATOM 6440 O O . GLY A 1 785 ? -7.458 0.518 13.431 1.00 97.88 785 GLY A O 1
ATOM 6441 N N . ASP A 1 786 ? -8.257 -1.492 14.026 1.00 96.81 786 ASP A N 1
ATOM 6442 C CA . ASP A 1 786 ? -6.985 -2.230 13.966 1.00 96.81 786 ASP A CA 1
ATOM 6443 C C . ASP A 1 786 ? -6.821 -3.014 12.650 1.00 96.81 786 ASP A C 1
ATOM 6445 O O . ASP A 1 786 ? -5.698 -3.312 12.205 1.00 96.81 786 ASP A O 1
ATOM 6449 N N . HIS A 1 787 ? -7.933 -3.331 11.977 1.00 95.56 787 HIS A N 1
ATOM 6450 C CA . HIS A 1 787 ? -7.899 -4.145 10.776 1.00 95.56 787 HIS A CA 1
ATOM 6451 C C . HIS A 1 787 ? -7.561 -3.294 9.545 1.00 95.56 787 HIS A C 1
ATOM 6453 O O . HIS A 1 787 ? -8.419 -2.677 8.904 1.00 95.56 787 HIS A O 1
ATOM 6459 N N . ILE A 1 788 ? -6.282 -3.321 9.149 1.00 93.94 788 ILE A N 1
ATOM 6460 C CA . ILE A 1 788 ? -5.748 -2.537 8.021 1.00 93.94 788 ILE A CA 1
ATOM 6461 C C . ILE A 1 788 ? -6.576 -2.674 6.733 1.00 93.94 788 ILE A C 1
ATOM 6463 O O . ILE A 1 788 ? -6.743 -1.701 5.999 1.00 93.94 788 ILE A O 1
ATOM 6467 N N . PHE A 1 789 ? -7.125 -3.856 6.444 1.00 91.50 789 PHE A N 1
ATOM 6468 C CA . PHE A 1 789 ? -7.944 -4.058 5.252 1.00 91.50 789 PHE A CA 1
ATOM 6469 C C . PHE A 1 789 ? -9.411 -3.673 5.465 1.00 91.50 789 PHE A C 1
ATOM 6471 O O . PHE A 1 789 ? -9.936 -2.840 4.721 1.00 91.50 789 PHE A O 1
ATOM 6478 N N . GLY A 1 790 ? -10.064 -4.283 6.457 1.00 90.81 790 GLY A N 1
ATOM 6479 C CA . GLY A 1 790 ? -11.507 -4.156 6.662 1.00 90.81 790 GLY A CA 1
ATOM 6480 C C . GLY A 1 790 ? -11.941 -2.785 7.159 1.00 90.81 790 GLY A C 1
ATOM 6481 O O . GLY A 1 790 ? -12.955 -2.284 6.680 1.00 90.81 790 GLY A O 1
ATOM 6482 N N . ASP A 1 791 ? -11.155 -2.159 8.033 1.00 96.00 791 ASP A N 1
ATOM 6483 C CA . ASP A 1 791 ? -11.498 -0.865 8.625 1.00 96.00 791 ASP A CA 1
ATOM 6484 C C . ASP A 1 791 ? -10.865 0.283 7.860 1.00 96.00 791 ASP A C 1
ATOM 6486 O O . ASP A 1 791 ? -11.531 1.258 7.527 1.00 96.00 791 ASP A O 1
ATOM 6490 N N . ILE A 1 792 ? -9.573 0.173 7.549 1.00 95.75 792 ILE A N 1
ATOM 6491 C CA . ILE A 1 792 ? -8.793 1.308 7.051 1.00 95.75 792 ILE A CA 1
ATOM 6492 C C . ILE A 1 792 ? -8.853 1.406 5.527 1.00 95.75 792 ILE A C 1
ATOM 6494 O O . ILE A 1 792 ? -9.321 2.410 4.992 1.00 95.75 792 ILE A O 1
ATOM 6498 N N . ILE A 1 793 ? -8.412 0.379 4.794 1.00 91.38 793 ILE A N 1
ATOM 6499 C CA . ILE A 1 793 ? -8.372 0.416 3.321 1.00 91.38 793 ILE A CA 1
ATOM 6500 C C . ILE A 1 793 ? -9.768 0.614 2.732 1.00 91.38 793 ILE A C 1
ATOM 6502 O O . ILE A 1 793 ? -9.936 1.426 1.819 1.00 91.38 793 ILE A O 1
ATOM 6506 N N . LYS A 1 794 ? -10.756 -0.134 3.229 1.00 90.75 794 LYS A N 1
ATOM 6507 C CA . LYS A 1 794 ? -12.111 -0.131 2.672 1.00 90.75 794 LYS A CA 1
ATOM 6508 C C . LYS A 1 794 ? -12.871 1.155 2.991 1.00 90.75 794 LYS A C 1
ATOM 6510 O O . LYS A 1 794 ? -13.393 1.769 2.064 1.00 90.75 794 LYS A O 1
ATOM 6515 N N . SER A 1 795 ? -12.828 1.658 4.225 1.00 91.19 795 SER A N 1
ATOM 6516 C CA . SER A 1 795 ? -13.436 2.966 4.533 1.00 91.19 795 SER A CA 1
ATOM 6517 C C . SER A 1 795 ? -12.772 4.117 3.761 1.00 91.19 795 SER A C 1
ATOM 6519 O O . SER A 1 795 ? -13.451 5.027 3.273 1.00 91.19 795 SER A O 1
ATOM 6521 N N . LYS A 1 796 ? -11.446 4.055 3.569 1.00 87.38 796 LYS A N 1
ATOM 6522 C CA . LYS A 1 796 ? -10.686 5.053 2.810 1.00 87.38 796 LYS A CA 1
ATOM 6523 C C . LYS A 1 796 ? -11.063 5.073 1.333 1.00 87.38 796 LYS A C 1
ATOM 6525 O O . LYS A 1 796 ? -11.317 6.147 0.798 1.00 87.38 796 LYS A O 1
ATOM 6530 N N . LYS A 1 797 ? -11.059 3.912 0.672 1.00 83.19 797 LYS A N 1
ATOM 6531 C CA . LYS A 1 797 ? -11.289 3.813 -0.777 1.00 83.19 797 LYS A CA 1
ATOM 6532 C C . LYS A 1 797 ? -12.749 4.015 -1.154 1.00 83.19 797 LYS A C 1
ATOM 6534 O O . LYS A 1 797 ? -13.024 4.774 -2.073 1.00 83.19 797 LYS A O 1
ATOM 6539 N N . GLU A 1 798 ? -13.664 3.371 -0.437 1.00 82.88 798 GLU A N 1
ATOM 6540 C CA . GLU A 1 798 ? -15.075 3.351 -0.834 1.00 82.88 798 GLU A CA 1
ATOM 6541 C C . GLU A 1 798 ? -15.821 4.611 -0.358 1.00 82.88 798 GLU A C 1
ATOM 6543 O O . GLU A 1 798 ? -16.789 5.042 -0.983 1.00 82.88 798 GLU A O 1
ATOM 6548 N N . ARG A 1 799 ? -15.373 5.241 0.744 1.00 81.62 799 ARG A N 1
ATOM 6549 C CA . ARG A 1 799 ? -16.082 6.375 1.373 1.00 81.62 799 ARG A CA 1
ATOM 6550 C C . ARG A 1 799 ? -15.264 7.636 1.573 1.00 81.62 799 ARG A C 1
ATOM 6552 O O . ARG A 1 799 ? -15.821 8.642 2.016 1.00 81.62 799 ARG A O 1
ATOM 6559 N N . ALA A 1 800 ? -13.969 7.616 1.264 1.00 85.44 800 ALA A N 1
ATOM 6560 C CA . ALA A 1 800 ? -13.058 8.720 1.559 1.00 85.44 800 ALA A CA 1
ATOM 6561 C C . ALA A 1 800 ? -13.100 9.154 3.040 1.00 85.44 800 ALA A C 1
ATOM 6563 O O . ALA A 1 800 ? -12.897 10.335 3.347 1.00 85.44 800 ALA A O 1
ATOM 6564 N N . TRP A 1 801 ? -13.371 8.207 3.951 1.00 91.19 801 TRP A N 1
ATOM 6565 C CA . TRP A 1 801 ? -13.296 8.447 5.392 1.00 91.19 801 TRP A CA 1
ATOM 6566 C C . TRP A 1 801 ? -11.862 8.791 5.799 1.00 91.19 801 TRP A C 1
ATOM 6568 O O . TRP A 1 801 ? -10.885 8.364 5.166 1.00 91.19 801 TRP A O 1
ATOM 6578 N N . ARG A 1 802 ? -11.725 9.616 6.842 1.00 93.81 802 ARG A N 1
ATOM 6579 C CA . ARG A 1 802 ? -10.438 9.792 7.517 1.00 93.81 802 ARG A CA 1
ATOM 6580 C C . ARG A 1 802 ? -10.184 8.566 8.381 1.00 93.81 802 ARG A C 1
ATOM 6582 O O . ARG A 1 802 ? -11.126 7.999 8.925 1.00 93.81 802 ARG A O 1
ATOM 6589 N N . THR A 1 803 ? -8.930 8.154 8.493 1.00 96.88 803 THR A N 1
ATOM 6590 C CA . THR A 1 803 ? -8.590 6.846 9.067 1.00 96.88 803 THR A CA 1
ATOM 6591 C C . THR A 1 803 ? -7.539 6.942 10.162 1.00 96.88 803 THR A C 1
ATOM 6593 O O . THR A 1 803 ? -6.492 7.563 9.969 1.00 96.88 803 THR A O 1
ATOM 6596 N N . PHE A 1 804 ? -7.807 6.282 11.285 1.00 98.19 804 PHE A N 1
ATOM 6597 C CA . PHE A 1 804 ? -6.870 6.060 12.380 1.00 98.19 804 PHE A CA 1
ATOM 6598 C C . PHE A 1 804 ? -6.661 4.551 12.516 1.00 98.19 804 PHE A C 1
ATOM 6600 O O . PHE A 1 804 ? -7.595 3.834 12.860 1.00 98.19 804 PHE A O 1
ATOM 6607 N N . LEU A 1 805 ? -5.444 4.073 12.253 1.00 98.12 805 LEU A N 1
ATOM 6608 C CA . LEU A 1 805 ? -5.078 2.681 12.521 1.00 98.12 805 LEU A CA 1
ATOM 6609 C C . LEU A 1 805 ? -4.498 2.515 13.932 1.00 98.12 805 LEU A C 1
ATOM 6611 O O . LEU A 1 805 ? -3.508 3.169 14.251 1.00 98.12 805 LEU A O 1
ATOM 6615 N N . VAL A 1 806 ? -5.077 1.625 14.731 1.00 97.06 806 VAL A N 1
ATOM 6616 C CA . VAL A 1 806 ? -4.497 1.183 16.009 1.00 97.06 806 VAL A CA 1
ATOM 6617 C C . VAL A 1 806 ? -3.533 0.026 15.740 1.00 97.06 806 VAL A C 1
ATOM 6619 O O . VAL A 1 806 ? -3.880 -0.924 15.034 1.00 97.06 806 VAL A O 1
ATOM 6622 N N . ILE A 1 807 ? -2.306 0.113 16.255 1.00 96.31 807 ILE A N 1
ATOM 6623 C CA . ILE A 1 807 ? -1.282 -0.930 16.118 1.00 96.31 807 ILE A CA 1
ATOM 6624 C C . ILE A 1 807 ? -0.781 -1.308 17.518 1.00 96.31 807 ILE A C 1
ATOM 6626 O O . ILE A 1 807 ? 0.205 -0.738 17.980 1.00 96.31 807 ILE A O 1
ATOM 6630 N N . PRO A 1 808 ? -1.413 -2.282 18.198 1.00 94.00 808 PRO A N 1
ATOM 6631 C CA . PRO A 1 808 ? -1.023 -2.658 19.559 1.00 94.00 808 PRO A CA 1
ATOM 6632 C C . PRO A 1 808 ? 0.447 -3.083 19.688 1.00 94.00 808 PRO A C 1
ATOM 6634 O O . PRO A 1 808 ? 1.073 -2.846 20.714 1.00 94.00 808 PRO A O 1
ATOM 6637 N N . GLU A 1 809 ? 1.035 -3.653 18.631 1.00 93.56 809 GLU A N 1
ATOM 6638 C CA . GLU A 1 809 ? 2.445 -4.061 18.622 1.00 93.56 809 GLU A CA 1
ATOM 6639 C C . GLU A 1 809 ? 3.433 -2.876 18.599 1.00 93.56 809 GLU A C 1
ATOM 6641 O O . GLU A 1 809 ? 4.631 -3.064 18.823 1.00 93.56 809 GLU A O 1
ATOM 6646 N N . LEU A 1 810 ? 2.961 -1.655 18.310 1.00 91.56 810 LEU A N 1
ATOM 6647 C CA . LEU A 1 810 ? 3.823 -0.496 18.080 1.00 91.56 810 LEU A CA 1
ATOM 6648 C C . LEU A 1 810 ? 4.608 -0.082 19.329 1.00 91.56 810 LEU A C 1
ATOM 6650 O O . LEU A 1 810 ? 5.744 0.364 19.196 1.00 91.56 810 LEU A O 1
ATOM 6654 N N . GLU A 1 811 ? 4.045 -0.246 20.526 1.00 87.62 811 GLU A N 1
ATOM 6655 C CA . GLU A 1 811 ? 4.728 0.091 21.780 1.00 87.62 811 GLU A CA 1
ATOM 6656 C C . GLU A 1 811 ? 6.029 -0.712 21.938 1.00 87.62 811 GLU A C 1
ATOM 6658 O O . GLU A 1 811 ? 7.107 -0.135 22.110 1.00 87.62 811 GLU A O 1
ATOM 6663 N N . GLN A 1 812 ? 5.948 -2.035 21.766 1.00 89.00 812 GLN A N 1
ATOM 6664 C CA . GLN A 1 812 ? 7.110 -2.922 21.820 1.00 89.00 812 GLN A CA 1
ATOM 6665 C C . GLN A 1 812 ? 8.069 -2.674 20.645 1.00 89.00 812 GLN A C 1
ATOM 6667 O O . GLN A 1 812 ? 9.283 -2.624 20.841 1.00 89.00 812 GLN A O 1
ATOM 6672 N N . GLU A 1 813 ? 7.549 -2.461 19.431 1.00 91.00 813 GLU A N 1
ATOM 6673 C CA . GLU A 1 813 ? 8.363 -2.121 18.252 1.00 91.00 813 GLU A CA 1
ATOM 6674 C C . GLU A 1 813 ? 9.188 -0.841 18.462 1.00 91.00 813 GLU A C 1
ATOM 6676 O O . GLU A 1 813 ? 10.357 -0.783 18.069 1.00 91.00 813 GLU A O 1
ATOM 6681 N N . LEU A 1 814 ? 8.598 0.185 19.086 1.00 87.19 814 LEU A N 1
ATOM 6682 C CA . LEU A 1 814 ? 9.264 1.452 19.388 1.00 87.19 814 LEU A CA 1
ATOM 6683 C C . LEU A 1 814 ? 10.321 1.295 20.482 1.00 87.19 814 LEU A C 1
ATOM 6685 O O . LEU A 1 814 ? 11.403 1.870 20.343 1.00 87.19 814 LEU A O 1
ATOM 6689 N N . ALA A 1 815 ? 10.037 0.513 21.527 1.00 87.88 815 ALA A N 1
ATOM 6690 C CA . ALA A 1 815 ? 11.010 0.195 22.569 1.00 87.88 815 ALA A CA 1
ATOM 6691 C C . ALA A 1 815 ? 12.239 -0.510 21.968 1.00 87.88 815 ALA A C 1
ATOM 6693 O O . ALA A 1 815 ? 13.363 -0.019 22.090 1.00 87.88 815 ALA A O 1
ATOM 6694 N N . THR A 1 816 ? 12.025 -1.580 21.193 1.00 89.12 816 THR A N 1
ATOM 6695 C CA . THR A 1 816 ? 13.105 -2.304 20.506 1.00 89.12 816 THR A CA 1
ATOM 6696 C C . THR A 1 816 ? 13.858 -1.411 19.518 1.00 89.12 816 THR A C 1
ATOM 6698 O O . THR A 1 816 ? 15.088 -1.457 19.455 1.00 89.12 816 THR A O 1
ATOM 6701 N N . TRP A 1 817 ? 13.155 -0.556 18.767 1.00 86.38 817 TRP A N 1
ATOM 6702 C CA . TRP A 1 817 ? 13.787 0.408 17.862 1.00 86.38 817 TRP A CA 1
ATOM 6703 C C . TRP A 1 817 ? 14.709 1.382 18.601 1.00 86.38 817 TRP A C 1
ATOM 6705 O O . TRP A 1 817 ? 15.802 1.675 18.111 1.00 86.38 817 TRP A O 1
ATOM 6715 N N . HIS A 1 818 ? 14.289 1.888 19.763 1.00 85.19 818 HIS A N 1
ATOM 6716 C CA . HIS A 1 818 ? 15.100 2.801 20.563 1.00 85.19 818 HIS A CA 1
ATOM 6717 C C . HIS A 1 818 ? 16.361 2.104 21.089 1.00 85.19 818 HIS A C 1
ATOM 6719 O O . HIS A 1 818 ? 17.467 2.606 20.881 1.00 85.19 818 HIS A O 1
ATOM 6725 N N . ASP A 1 819 ? 16.201 0.907 21.655 1.00 87.81 819 ASP A N 1
ATOM 6726 C CA . ASP A 1 819 ? 17.291 0.117 22.237 1.00 87.81 819 ASP A CA 1
ATOM 6727 C C . ASP A 1 819 ? 18.324 -0.333 21.196 1.00 87.81 819 ASP A C 1
ATOM 6729 O O . ASP A 1 819 ? 19.525 -0.392 21.470 1.00 87.81 819 ASP A O 1
ATOM 6733 N N . LYS A 1 820 ? 17.870 -0.669 19.983 1.00 88.44 820 LYS A N 1
ATOM 6734 C CA . LYS A 1 820 ? 18.711 -1.214 18.903 1.00 88.44 820 LYS A CA 1
ATOM 6735 C C . LYS A 1 820 ? 19.077 -0.188 17.836 1.00 88.44 820 LYS A C 1
ATOM 6737 O O . LYS A 1 820 ? 19.661 -0.548 16.810 1.00 88.44 820 LYS A O 1
ATOM 6742 N N . ARG A 1 821 ? 18.812 1.100 18.082 1.00 84.25 821 ARG A N 1
ATOM 6743 C CA . ARG A 1 821 ? 19.106 2.194 17.144 1.00 84.25 821 ARG A CA 1
ATOM 6744 C C . ARG A 1 821 ? 20.569 2.216 16.697 1.00 84.25 821 ARG A C 1
ATOM 6746 O O . ARG A 1 821 ? 20.842 2.540 15.548 1.00 84.25 821 ARG A O 1
ATOM 6753 N N . SER A 1 822 ? 21.502 1.841 17.571 1.00 89.00 822 SER A N 1
ATOM 6754 C CA . SER A 1 822 ? 22.936 1.774 17.260 1.00 89.00 822 SER A CA 1
ATOM 6755 C C . SER A 1 822 ? 23.264 0.806 16.118 1.00 89.00 822 SER A C 1
ATOM 6757 O O . SER A 1 822 ? 24.081 1.149 15.265 1.00 89.00 822 SER A O 1
ATOM 6759 N N . ILE A 1 823 ? 22.598 -0.354 16.051 1.00 87.25 823 ILE A N 1
ATOM 6760 C CA . ILE A 1 823 ? 22.772 -1.337 14.969 1.00 87.25 823 ILE A CA 1
ATOM 6761 C C . ILE A 1 823 ? 22.297 -0.737 13.646 1.00 87.25 823 ILE A C 1
ATOM 6763 O O . ILE A 1 823 ? 22.960 -0.876 12.621 1.00 87.25 823 ILE A O 1
ATOM 6767 N N . PHE A 1 824 ? 21.172 -0.021 13.669 1.00 81.50 824 PHE A N 1
ATOM 6768 C CA . PHE A 1 824 ? 20.661 0.655 12.483 1.00 81.50 824 PHE A CA 1
ATOM 6769 C C . PHE A 1 824 ? 21.604 1.768 12.004 1.00 81.50 824 PHE A C 1
ATOM 6771 O O . PHE A 1 824 ? 21.920 1.830 10.818 1.00 81.50 824 PHE A O 1
ATOM 6778 N N . THR A 1 825 ? 22.129 2.587 12.921 1.00 84.44 825 THR A N 1
ATOM 6779 C CA . THR A 1 825 ? 23.152 3.595 12.605 1.00 84.44 825 THR A CA 1
ATOM 6780 C C . THR A 1 825 ? 24.417 2.955 12.019 1.00 84.44 825 THR A C 1
ATOM 6782 O O . THR A 1 825 ? 25.049 3.532 11.139 1.00 84.44 825 THR A O 1
ATOM 6785 N N . GLU A 1 826 ? 24.800 1.759 12.472 1.00 87.06 826 GLU A N 1
ATOM 6786 C CA . GLU A 1 826 ? 25.937 1.026 11.905 1.00 87.06 826 GLU A CA 1
ATOM 6787 C C . GLU A 1 826 ? 25.661 0.548 10.474 1.00 87.06 826 GLU A C 1
ATOM 6789 O O . GLU A 1 826 ? 26.520 0.689 9.606 1.00 87.06 826 GLU A O 1
ATOM 6794 N N . ILE A 1 827 ? 24.445 0.071 10.184 1.00 82.38 827 ILE A N 1
ATOM 6795 C CA . ILE A 1 827 ? 24.024 -0.247 8.810 1.00 82.38 827 ILE A CA 1
ATOM 6796 C C . ILE A 1 827 ? 24.140 0.998 7.916 1.00 82.38 827 ILE A C 1
ATOM 6798 O O . ILE A 1 827 ? 24.688 0.905 6.819 1.00 82.38 827 ILE A O 1
ATOM 6802 N N . GLU A 1 828 ? 23.689 2.167 8.386 1.00 79.38 828 GLU A N 1
ATOM 6803 C CA . GLU A 1 828 ? 23.800 3.432 7.641 1.00 79.38 828 GLU A CA 1
ATOM 6804 C C . GLU A 1 828 ? 25.261 3.840 7.395 1.00 79.38 828 GLU A C 1
ATOM 6806 O O . GLU A 1 828 ? 25.616 4.247 6.286 1.00 79.38 828 GLU A O 1
ATOM 6811 N N . LYS A 1 829 ? 26.136 3.687 8.396 1.00 84.25 829 LYS A N 1
ATOM 6812 C CA . LYS A 1 829 ? 27.576 3.946 8.249 1.00 84.25 829 LYS A CA 1
ATOM 6813 C C . LYS A 1 829 ? 28.222 3.010 7.231 1.00 84.25 829 LYS A C 1
ATOM 6815 O O . LYS A 1 829 ? 28.949 3.476 6.357 1.00 84.25 829 LYS A O 1
ATOM 6820 N N . LEU A 1 830 ? 27.949 1.708 7.314 1.00 83.62 830 LEU A N 1
ATOM 6821 C CA . LEU A 1 830 ? 28.471 0.716 6.370 1.00 83.62 830 LEU A CA 1
ATOM 6822 C C . LEU A 1 830 ? 27.967 0.974 4.945 1.00 83.62 830 LEU A C 1
ATOM 6824 O O . LEU A 1 830 ? 28.724 0.816 3.985 1.00 83.62 830 LEU A O 1
ATOM 6828 N N . ASP A 1 831 ? 26.717 1.415 4.801 1.00 76.81 831 ASP A N 1
ATOM 6829 C CA . ASP A 1 831 ? 26.148 1.834 3.522 1.00 76.81 831 ASP A CA 1
ATOM 6830 C C . ASP A 1 831 ? 26.859 3.071 2.958 1.00 76.81 831 ASP A C 1
ATOM 6832 O O . ASP A 1 831 ? 27.169 3.092 1.764 1.00 76.81 831 ASP A O 1
ATOM 6836 N N . LYS A 1 832 ? 27.188 4.055 3.804 1.00 78.75 832 LYS A N 1
ATOM 6837 C CA . LYS A 1 832 ? 27.958 5.241 3.408 1.00 78.75 832 LYS A CA 1
ATOM 6838 C C . LYS A 1 832 ? 29.378 4.880 2.966 1.00 78.75 832 LYS A C 1
ATOM 6840 O O . LYS A 1 832 ? 29.791 5.287 1.885 1.00 78.75 832 LYS A O 1
ATOM 6845 N N . ILE A 1 833 ? 30.087 4.051 3.735 1.00 81.69 833 ILE A N 1
ATOM 6846 C CA . ILE A 1 833 ? 31.437 3.567 3.385 1.00 81.69 833 ILE A CA 1
ATOM 6847 C C . ILE A 1 833 ? 31.408 2.802 2.056 1.00 81.69 833 ILE A C 1
ATOM 6849 O O . ILE A 1 833 ? 32.324 2.912 1.239 1.00 81.69 833 ILE A O 1
ATOM 6853 N N . LEU A 1 834 ? 30.356 2.011 1.822 1.00 78.38 834 LEU A N 1
ATOM 6854 C CA . LEU A 1 834 ? 30.179 1.313 0.554 1.00 78.38 834 LEU A CA 1
ATOM 6855 C C . LEU A 1 834 ? 30.000 2.293 -0.614 1.00 78.38 834 LEU A C 1
ATOM 6857 O O . LEU A 1 834 ? 30.565 2.051 -1.677 1.00 78.38 834 LEU A O 1
ATOM 6861 N N . ALA A 1 835 ? 29.229 3.366 -0.425 1.00 74.25 835 ALA A N 1
ATOM 6862 C CA . ALA A 1 835 ? 29.016 4.392 -1.442 1.00 74.25 835 ALA A CA 1
ATOM 6863 C C . ALA A 1 835 ? 30.296 5.196 -1.729 1.00 74.25 835 ALA A C 1
ATOM 6865 O O . ALA A 1 835 ? 30.648 5.362 -2.892 1.00 74.25 835 ALA A O 1
ATOM 6866 N N . GLU A 1 836 ? 31.031 5.613 -0.693 1.00 78.50 836 GLU A N 1
ATOM 6867 C CA . GLU A 1 836 ? 32.315 6.324 -0.816 1.00 78.50 836 GLU A CA 1
ATOM 6868 C C . GLU A 1 836 ? 33.348 5.499 -1.595 1.00 78.50 836 GLU A C 1
ATOM 6870 O O . GLU A 1 836 ? 34.040 6.026 -2.456 1.00 78.50 836 GLU A O 1
ATOM 6875 N N . LYS A 1 837 ? 33.406 4.177 -1.383 1.00 79.00 837 LYS A N 1
ATOM 6876 C CA . LYS A 1 837 ? 34.290 3.286 -2.157 1.00 79.00 837 LYS A CA 1
ATOM 6877 C C . LYS A 1 837 ? 33.921 3.147 -3.634 1.00 79.00 837 LYS A C 1
ATOM 6879 O O . LYS A 1 837 ? 34.720 2.598 -4.386 1.00 79.00 837 LYS A O 1
ATOM 6884 N N . LEU A 1 838 ? 32.712 3.538 -4.028 1.00 73.94 838 LEU A N 1
ATOM 6885 C CA . LEU A 1 838 ? 32.198 3.385 -5.388 1.00 73.94 838 LEU A CA 1
ATOM 6886 C C . LEU A 1 838 ? 32.067 4.723 -6.129 1.00 73.94 838 LEU A C 1
ATOM 6888 O O . LEU A 1 838 ? 31.713 4.695 -7.301 1.00 73.94 838 LEU A O 1
ATOM 6892 N N . ILE A 1 839 ? 32.334 5.861 -5.475 1.00 74.44 839 ILE A N 1
ATOM 6893 C CA . ILE A 1 839 ? 32.069 7.196 -6.035 1.00 74.44 839 ILE A CA 1
ATOM 6894 C C . ILE A 1 839 ? 32.982 7.550 -7.214 1.00 74.44 839 ILE A C 1
ATOM 6896 O O . ILE A 1 839 ? 32.524 8.168 -8.166 1.00 74.44 839 ILE A O 1
ATOM 6900 N N . ASP A 1 840 ? 34.239 7.102 -7.178 1.00 75.12 840 ASP A N 1
ATOM 6901 C CA . ASP A 1 840 ? 35.234 7.371 -8.227 1.00 75.12 840 ASP A CA 1
ATOM 6902 C C . ASP A 1 840 ? 35.154 6.373 -9.398 1.00 75.12 840 ASP A C 1
ATOM 6904 O O . ASP A 1 840 ? 35.997 6.383 -10.294 1.00 75.12 840 ASP A O 1
ATOM 6908 N N . PHE A 1 841 ? 34.169 5.470 -9.379 1.00 74.38 841 PHE A N 1
ATOM 6909 C CA . PHE A 1 841 ? 33.962 4.467 -10.417 1.00 74.38 841 PHE A CA 1
ATOM 6910 C C . PHE A 1 841 ? 32.806 4.882 -11.322 1.00 74.38 841 PHE A C 1
ATOM 6912 O O . PHE A 1 841 ? 31.763 5.332 -10.858 1.00 74.38 841 PHE A O 1
ATOM 6919 N N . ASP A 1 842 ? 32.966 4.645 -12.616 1.00 74.12 842 ASP A N 1
ATOM 6920 C CA . ASP A 1 842 ? 31.983 4.947 -13.652 1.00 74.12 842 ASP A CA 1
ATOM 6921 C C . ASP A 1 842 ? 31.701 3.713 -14.527 1.00 74.12 842 ASP A C 1
ATOM 6923 O O . ASP A 1 842 ? 32.214 2.614 -14.289 1.00 74.12 842 ASP A O 1
ATOM 6927 N N . SER A 1 843 ? 30.892 3.882 -15.570 1.00 69.38 843 SER A N 1
ATOM 6928 C CA . SER A 1 843 ? 30.550 2.804 -16.510 1.00 69.38 843 SER A CA 1
ATOM 6929 C C . SER A 1 843 ? 31.752 2.191 -17.248 1.00 69.38 843 SER A C 1
ATOM 6931 O O . SER A 1 843 ? 31.651 1.059 -17.728 1.00 69.38 843 SER A O 1
ATOM 6933 N N . SER A 1 844 ? 32.899 2.881 -17.307 1.00 71.88 844 SER A N 1
ATOM 6934 C CA . SER A 1 844 ? 34.135 2.375 -17.921 1.00 71.88 844 SER A CA 1
ATOM 6935 C C . SER A 1 844 ? 34.920 1.427 -17.003 1.00 71.88 844 SER A C 1
ATOM 6937 O O . SER A 1 844 ? 35.787 0.671 -17.454 1.00 71.88 844 SER A O 1
ATOM 6939 N N . SER A 1 845 ? 34.596 1.422 -15.710 1.00 76.50 845 SER A N 1
ATOM 6940 C CA . SER A 1 845 ? 35.306 0.657 -14.693 1.00 76.50 845 SER A CA 1
ATOM 6941 C C . SER A 1 845 ? 35.011 -0.846 -14.768 1.00 76.50 845 SER A C 1
ATOM 6943 O O . SER A 1 845 ? 33.886 -1.286 -14.538 1.00 76.50 845 SER A O 1
ATOM 6945 N N . LYS A 1 846 ? 36.046 -1.663 -15.019 1.00 68.56 846 LYS A N 1
ATOM 6946 C CA . LYS A 1 846 ? 35.918 -3.132 -15.170 1.00 68.56 846 LYS A CA 1
ATOM 6947 C C . LYS A 1 846 ? 36.190 -3.929 -13.888 1.00 68.56 846 LYS A C 1
ATOM 6949 O O . LYS A 1 846 ? 35.672 -5.030 -13.726 1.00 68.56 846 LYS A O 1
ATOM 6954 N N . ASN A 1 847 ? 36.973 -3.377 -12.959 1.00 70.31 847 ASN A N 1
ATOM 6955 C CA . ASN A 1 847 ? 37.366 -4.064 -11.727 1.00 70.31 847 ASN A CA 1
ATOM 6956 C C . ASN A 1 847 ? 36.548 -3.562 -10.537 1.00 70.31 847 ASN A C 1
ATOM 6958 O O . ASN A 1 847 ? 36.688 -2.417 -10.114 1.00 70.31 847 ASN A O 1
ATOM 6962 N N . CYS A 1 848 ? 35.720 -4.440 -9.970 1.00 67.62 848 CYS A N 1
ATOM 6963 C CA . CYS A 1 848 ? 34.979 -4.134 -8.753 1.00 67.62 848 CYS A CA 1
ATOM 6964 C C . CYS A 1 848 ? 35.927 -4.147 -7.537 1.00 67.62 848 CYS A C 1
ATOM 6966 O O . CYS A 1 848 ? 36.622 -5.150 -7.333 1.00 67.62 848 CYS A O 1
ATOM 6968 N N . PRO A 1 849 ? 35.957 -3.092 -6.700 1.00 75.69 849 PRO A N 1
ATOM 6969 C CA . PRO A 1 849 ? 36.700 -3.131 -5.446 1.00 75.69 849 PRO A CA 1
ATOM 6970 C C . PRO A 1 849 ? 36.139 -4.231 -4.531 1.00 75.69 849 PRO A C 1
ATOM 6972 O O . PRO A 1 849 ? 34.950 -4.556 -4.567 1.00 75.69 849 PRO A O 1
ATOM 6975 N N . ASN A 1 850 ? 36.979 -4.825 -3.676 1.00 76.44 850 ASN A N 1
ATOM 6976 C CA . ASN A 1 850 ? 36.515 -5.883 -2.777 1.00 76.44 850 ASN A CA 1
ATOM 6977 C C . ASN A 1 850 ? 35.562 -5.316 -1.706 1.00 76.44 850 ASN A C 1
ATOM 6979 O O . ASN A 1 850 ? 35.984 -4.727 -0.709 1.00 76.44 850 ASN A O 1
ATOM 6983 N N . ILE A 1 851 ? 34.265 -5.540 -1.914 1.00 79.69 851 ILE A N 1
ATOM 6984 C CA . ILE A 1 851 ? 33.169 -5.116 -1.029 1.00 79.69 851 ILE A CA 1
ATOM 6985 C C . ILE A 1 851 ? 32.535 -6.281 -0.255 1.00 79.69 851 ILE A C 1
ATOM 6987 O O . ILE A 1 851 ? 31.537 -6.089 0.438 1.00 79.69 851 ILE A O 1
ATOM 6991 N N . SER A 1 852 ? 33.084 -7.495 -0.369 1.00 80.25 852 SER A N 1
ATOM 6992 C CA . SER A 1 852 ? 32.490 -8.709 0.215 1.00 80.25 852 SER A CA 1
ATOM 6993 C C . SER A 1 852 ? 32.398 -8.640 1.743 1.00 80.25 852 SER A C 1
ATOM 6995 O O . SER A 1 852 ? 31.345 -8.937 2.303 1.00 80.25 852 SER A O 1
ATOM 6997 N N . SER A 1 853 ? 33.454 -8.151 2.402 1.00 84.81 853 SER A N 1
ATOM 6998 C CA . SER A 1 853 ? 33.493 -7.953 3.857 1.00 84.81 853 SER A CA 1
ATOM 6999 C C . SER A 1 853 ? 32.408 -6.980 4.341 1.00 84.81 853 SER A C 1
ATOM 7001 O O . SER A 1 853 ? 31.631 -7.320 5.231 1.00 84.81 853 SER A O 1
ATOM 7003 N N . ILE A 1 854 ? 32.270 -5.819 3.686 1.00 84.12 854 ILE A N 1
ATOM 7004 C CA . ILE A 1 854 ? 31.248 -4.813 4.030 1.00 84.12 854 ILE A CA 1
ATOM 7005 C C . ILE A 1 854 ? 29.841 -5.386 3.811 1.00 84.12 854 ILE A C 1
ATOM 7007 O O . ILE A 1 854 ? 28.972 -5.250 4.668 1.00 84.12 854 ILE A O 1
ATOM 7011 N N . LYS A 1 855 ? 29.611 -6.088 2.691 1.00 80.19 855 LYS A N 1
ATOM 7012 C CA . LYS A 1 855 ? 28.325 -6.754 2.420 1.00 80.19 855 LYS A CA 1
ATOM 7013 C C . LYS A 1 855 ? 27.973 -7.782 3.501 1.00 80.19 855 LYS A C 1
ATOM 7015 O O . LYS A 1 855 ? 26.824 -7.822 3.933 1.00 80.19 855 LYS A O 1
ATOM 7020 N N . HIS A 1 856 ? 28.942 -8.581 3.945 1.00 85.81 856 HIS A N 1
ATOM 7021 C CA . HIS A 1 856 ? 28.741 -9.563 5.011 1.00 85.81 856 HIS A CA 1
ATOM 7022 C C . HIS A 1 856 ? 28.439 -8.892 6.360 1.00 85.81 856 HIS A C 1
ATOM 7024 O O . HIS A 1 856 ? 27.542 -9.331 7.076 1.00 85.81 856 HIS A O 1
ATOM 7030 N N . GLN A 1 857 ? 29.133 -7.799 6.693 1.00 86.81 857 GLN A N 1
ATOM 7031 C CA . GLN A 1 857 ? 28.848 -7.011 7.897 1.00 86.81 857 GLN A CA 1
ATOM 7032 C C . GLN A 1 857 ? 27.426 -6.439 7.877 1.00 86.81 857 GLN A C 1
ATOM 7034 O O . GLN A 1 857 ? 26.690 -6.634 8.838 1.00 86.81 857 GLN A O 1
ATOM 7039 N N . ILE A 1 858 ? 26.994 -5.845 6.757 1.00 83.88 858 ILE A N 1
ATOM 7040 C CA . ILE A 1 858 ? 25.619 -5.345 6.597 1.00 83.88 858 ILE A CA 1
ATOM 7041 C C . ILE A 1 858 ? 24.599 -6.472 6.805 1.00 83.88 858 ILE A C 1
ATOM 7043 O O . ILE A 1 858 ? 23.636 -6.300 7.546 1.00 83.88 858 ILE A O 1
ATOM 7047 N N . GLN A 1 859 ? 24.801 -7.637 6.178 1.00 83.50 859 GLN A N 1
ATOM 7048 C CA . GLN A 1 859 ? 23.894 -8.783 6.328 1.00 83.50 859 GLN A CA 1
ATOM 7049 C C . GLN A 1 859 ? 23.820 -9.283 7.773 1.00 83.50 859 GLN A C 1
ATOM 7051 O O . GLN A 1 859 ? 22.730 -9.590 8.253 1.00 83.50 859 GLN A O 1
ATOM 7056 N N . ARG A 1 860 ? 24.957 -9.319 8.475 1.00 89.12 860 ARG A N 1
ATOM 7057 C CA . ARG A 1 860 ? 25.013 -9.674 9.894 1.00 89.12 860 ARG A CA 1
ATOM 7058 C C . ARG A 1 860 ? 24.240 -8.672 10.752 1.00 89.12 860 ARG A C 1
ATOM 7060 O O . ARG A 1 860 ? 23.413 -9.103 11.545 1.00 89.12 860 ARG A O 1
ATOM 7067 N N . CYS A 1 861 ? 24.458 -7.369 10.567 1.00 88.88 861 CYS A N 1
ATOM 7068 C CA . CYS A 1 861 ? 23.736 -6.330 11.306 1.00 88.88 861 CYS A CA 1
ATOM 7069 C C . CYS A 1 861 ? 22.226 -6.379 11.032 1.00 88.88 861 CYS A C 1
ATOM 7071 O O . CYS A 1 861 ? 21.437 -6.236 11.959 1.00 88.88 861 CYS A O 1
ATOM 7073 N N . ILE A 1 862 ? 21.813 -6.627 9.782 1.00 87.00 862 ILE A N 1
ATOM 7074 C CA . ILE A 1 862 ? 20.397 -6.810 9.427 1.00 87.00 862 ILE A CA 1
ATOM 7075 C C . ILE A 1 862 ? 19.805 -8.011 10.166 1.00 87.00 862 ILE A C 1
ATOM 7077 O O . ILE A 1 862 ? 18.726 -7.894 10.735 1.00 87.00 862 ILE A O 1
ATOM 7081 N N . HIS A 1 863 ? 20.499 -9.151 10.170 1.00 88.25 863 HIS A N 1
ATOM 7082 C CA . HIS A 1 863 ? 20.021 -10.342 10.865 1.00 88.25 863 HIS A CA 1
ATOM 7083 C C . HIS A 1 863 ? 19.911 -10.110 12.378 1.00 88.25 863 HIS A C 1
ATOM 7085 O O . HIS A 1 863 ? 18.881 -10.419 12.965 1.00 88.25 863 HIS A O 1
ATOM 7091 N N . GLU A 1 864 ? 20.933 -9.511 12.993 1.00 91.31 864 GLU A N 1
ATOM 7092 C CA . GLU A 1 864 ? 20.940 -9.170 14.419 1.00 91.31 864 GLU A CA 1
ATOM 7093 C C . GLU A 1 864 ? 19.804 -8.204 14.787 1.00 91.31 864 GLU A C 1
ATOM 7095 O O . GLU A 1 864 ? 19.107 -8.406 15.782 1.00 91.31 864 GLU A O 1
ATOM 7100 N N . MET A 1 865 ? 19.572 -7.188 13.952 1.00 89.81 865 MET A N 1
ATOM 7101 C CA . MET A 1 865 ? 18.463 -6.255 14.116 1.00 89.81 865 MET A CA 1
ATOM 7102 C C . MET A 1 865 ? 17.115 -6.966 13.990 1.00 89.81 865 MET A C 1
ATOM 7104 O O . MET A 1 865 ? 16.264 -6.790 14.855 1.00 89.81 865 MET A O 1
ATOM 7108 N N . ASP A 1 866 ? 16.904 -7.777 12.953 1.00 90.75 866 ASP A N 1
ATOM 7109 C CA . ASP A 1 866 ? 15.629 -8.465 12.742 1.00 90.75 866 ASP A CA 1
ATOM 7110 C C . ASP A 1 866 ? 15.321 -9.420 13.911 1.00 90.75 866 ASP A C 1
ATOM 7112 O O . ASP A 1 866 ? 14.211 -9.380 14.435 1.00 90.75 866 ASP A O 1
ATOM 7116 N N . MET A 1 867 ? 16.304 -10.186 14.403 1.00 91.38 867 MET A N 1
ATOM 7117 C CA . MET A 1 867 ? 16.120 -11.093 15.550 1.00 91.38 867 MET A CA 1
ATOM 7118 C C . MET A 1 867 ? 15.749 -10.378 16.854 1.00 91.38 867 MET A C 1
ATOM 7120 O O . MET A 1 867 ? 15.150 -10.994 17.732 1.00 91.38 867 MET A O 1
ATOM 7124 N N . SER A 1 868 ? 16.052 -9.083 16.992 1.00 92.31 868 SER A N 1
ATOM 7125 C CA . SER A 1 868 ? 15.680 -8.318 18.191 1.00 92.31 868 SER A CA 1
ATOM 7126 C C . SER A 1 868 ? 14.171 -8.092 18.348 1.00 92.31 868 SER A C 1
ATOM 7128 O O . SER A 1 868 ? 13.721 -7.800 19.452 1.00 92.31 868 SER A O 1
ATOM 7130 N N . TYR A 1 869 ? 13.400 -8.262 17.269 1.00 91.69 869 TYR A N 1
ATOM 7131 C CA . TYR A 1 869 ? 11.938 -8.141 17.262 1.00 91.69 869 TYR A CA 1
ATOM 7132 C C . TYR A 1 869 ? 11.213 -9.492 17.386 1.00 91.69 869 TYR A C 1
ATOM 7134 O O . TYR A 1 869 ? 9.999 -9.513 17.555 1.00 91.69 869 TYR A O 1
ATOM 7142 N N . GLY A 1 870 ? 11.929 -10.613 17.254 1.00 91.94 870 GLY A N 1
ATOM 7143 C CA . GLY A 1 870 ? 11.364 -11.962 17.147 1.00 91.94 870 GLY A CA 1
ATOM 7144 C C . GLY A 1 870 ? 11.909 -12.724 15.936 1.00 91.94 870 GLY A C 1
ATOM 7145 O O . GLY A 1 870 ? 12.641 -12.174 15.112 1.00 91.94 870 GLY A O 1
ATOM 7146 N N . LEU A 1 871 ? 11.540 -14.000 15.795 1.00 91.75 871 LEU A N 1
ATOM 7147 C CA . LEU A 1 871 ? 12.141 -14.907 14.801 1.00 91.75 871 LEU A CA 1
ATOM 7148 C C . LEU A 1 871 ? 11.877 -14.488 13.348 1.00 91.75 871 LEU A C 1
ATOM 7150 O O . LEU A 1 871 ? 12.699 -14.728 12.466 1.00 91.75 871 LEU A O 1
ATOM 7154 N N . ILE A 1 872 ? 10.738 -13.851 13.079 1.00 93.25 872 ILE A N 1
ATOM 7155 C CA . ILE A 1 872 ? 10.379 -13.366 11.737 1.00 93.25 872 ILE A CA 1
ATOM 7156 C C . ILE A 1 872 ? 10.716 -11.867 11.569 1.00 93.25 872 ILE A C 1
ATOM 7158 O O . ILE A 1 872 ? 10.618 -11.317 10.466 1.00 93.25 872 ILE A O 1
ATOM 7162 N N . GLY A 1 873 ? 11.171 -11.207 12.638 1.00 93.69 873 GLY A N 1
ATOM 7163 C CA . GLY A 1 873 ? 11.541 -9.793 12.714 1.00 93.69 873 GLY A CA 1
ATOM 7164 C C . GLY A 1 873 ? 10.370 -8.806 12.699 1.00 93.69 873 GLY A C 1
ATOM 7165 O O . GLY A 1 873 ? 9.215 -9.202 12.599 1.00 93.69 873 GLY A O 1
ATOM 7166 N N . SER A 1 874 ? 10.677 -7.505 12.696 1.00 94.44 874 SER A N 1
ATOM 7167 C CA . SER A 1 874 ? 9.710 -6.392 12.838 1.00 94.44 874 SER A CA 1
ATOM 7168 C C . SER A 1 874 ? 8.491 -6.459 11.903 1.00 94.44 874 SER A C 1
ATOM 7170 O O . SER A 1 874 ? 8.619 -6.715 10.703 1.00 94.44 874 SER A O 1
ATOM 7172 N N . LEU A 1 875 ? 7.308 -6.109 12.400 1.00 94.81 875 LEU A N 1
ATOM 7173 C CA . LEU A 1 875 ? 6.076 -5.907 11.632 1.00 94.81 875 LEU A CA 1
ATOM 7174 C C . LEU A 1 875 ? 6.282 -4.957 10.444 1.00 94.81 875 LEU A C 1
ATOM 7176 O O . LEU A 1 875 ? 5.687 -5.133 9.375 1.00 94.81 875 LEU A O 1
ATOM 7180 N N . PHE A 1 876 ? 7.158 -3.963 10.592 1.00 92.19 876 PHE A N 1
ATOM 7181 C CA . PHE A 1 876 ? 7.333 -2.903 9.606 1.00 92.19 876 PHE A CA 1
ATOM 7182 C C . PHE A 1 876 ? 8.452 -3.159 8.591 1.00 92.19 876 PHE A C 1
ATOM 7184 O O . PHE A 1 876 ? 8.480 -2.502 7.541 1.00 92.19 876 PHE A O 1
ATOM 7191 N N . ARG A 1 877 ? 9.394 -4.075 8.869 1.00 87.62 877 ARG A N 1
ATOM 7192 C CA . ARG A 1 877 ? 10.599 -4.249 8.033 1.00 87.62 877 ARG A CA 1
ATOM 7193 C C . ARG A 1 877 ? 11.307 -5.599 8.135 1.00 87.62 877 ARG A C 1
ATOM 7195 O O . ARG A 1 877 ? 11.056 -6.410 9.018 1.00 87.62 877 ARG A O 1
ATOM 7202 N N . SER A 1 878 ? 12.236 -5.794 7.206 1.00 86.25 878 SER A N 1
ATOM 7203 C CA . SER A 1 878 ? 13.404 -6.662 7.357 1.00 86.25 878 SER A CA 1
ATOM 7204 C C . SER A 1 878 ? 14.635 -5.867 6.916 1.00 86.25 878 SER A C 1
ATOM 7206 O O . SER A 1 878 ? 14.730 -5.440 5.755 1.00 86.25 878 SER A O 1
ATOM 7208 N N . GLY A 1 879 ? 15.523 -5.562 7.864 1.00 81.31 879 GLY A N 1
ATOM 7209 C CA . GLY A 1 879 ? 16.623 -4.615 7.676 1.00 81.31 879 GLY A CA 1
ATOM 7210 C C . GLY A 1 879 ? 16.148 -3.252 7.155 1.00 81.31 879 GLY A C 1
ATOM 7211 O O . GLY A 1 879 ? 15.323 -2.573 7.766 1.00 81.31 879 GLY A O 1
ATOM 7212 N N . SER A 1 880 ? 16.644 -2.838 5.986 1.00 70.75 880 SER A N 1
ATOM 7213 C CA . SER A 1 880 ? 16.254 -1.574 5.340 1.00 70.75 880 SER A CA 1
ATOM 7214 C C . SER A 1 880 ? 14.967 -1.656 4.504 1.00 70.75 880 SER A C 1
ATOM 7216 O O . SER A 1 880 ? 14.459 -0.623 4.058 1.00 70.75 880 SER A O 1
ATOM 7218 N N . ARG A 1 881 ? 14.409 -2.856 4.283 1.00 76.12 881 ARG A N 1
ATOM 7219 C CA . ARG A 1 881 ? 13.261 -3.082 3.388 1.00 76.12 881 ARG A CA 1
ATOM 7220 C C . ARG A 1 881 ? 11.950 -3.114 4.166 1.00 76.12 881 ARG A C 1
ATOM 7222 O O . ARG A 1 881 ? 11.821 -3.854 5.133 1.00 76.12 881 ARG A O 1
ATOM 7229 N N . GLN A 1 882 ? 10.957 -2.351 3.717 1.00 81.81 882 GLN A N 1
ATOM 7230 C CA . GLN A 1 882 ? 9.625 -2.330 4.329 1.00 81.81 882 GLN A CA 1
ATOM 7231 C C . GLN A 1 882 ? 8.787 -3.557 3.984 1.00 81.81 882 GLN A C 1
ATOM 7233 O O . GLN A 1 882 ? 8.858 -4.083 2.871 1.00 81.81 882 GLN A O 1
ATOM 7238 N N . THR A 1 883 ? 7.918 -3.937 4.914 1.00 90.50 883 THR A N 1
ATOM 7239 C CA . THR A 1 883 ? 6.887 -4.949 4.685 1.00 90.50 883 THR A CA 1
ATOM 7240 C C . THR A 1 883 ? 5.709 -4.398 3.882 1.00 90.50 883 THR A C 1
ATOM 7242 O O . THR A 1 883 ? 5.472 -3.189 3.785 1.00 90.50 883 THR A O 1
ATOM 7245 N N . HIS A 1 884 ? 4.921 -5.310 3.318 1.00 90.12 884 HIS A N 1
ATOM 7246 C CA . HIS A 1 884 ? 3.630 -5.000 2.721 1.00 90.12 884 HIS A CA 1
ATOM 7247 C C . HIS A 1 884 ? 2.707 -4.297 3.724 1.00 90.12 884 HIS A C 1
ATOM 7249 O O . HIS A 1 884 ? 2.114 -3.277 3.370 1.00 90.12 884 HIS A O 1
ATOM 7255 N N . PHE A 1 885 ? 2.668 -4.764 4.978 1.00 92.19 885 PHE A N 1
ATOM 7256 C CA . PHE A 1 885 ? 1.902 -4.133 6.053 1.00 92.19 885 PHE A CA 1
ATOM 7257 C C . PHE A 1 885 ? 2.300 -2.664 6.252 1.00 92.19 885 PHE A C 1
ATOM 7259 O O . PHE A 1 885 ? 1.446 -1.789 6.120 1.00 92.19 885 PHE A O 1
ATOM 7266 N N . ALA A 1 886 ? 3.593 -2.362 6.436 1.00 89.62 886 ALA A N 1
ATOM 7267 C CA . ALA A 1 886 ? 4.075 -0.982 6.571 1.00 89.62 886 ALA A CA 1
ATOM 7268 C C . ALA A 1 886 ? 3.634 -0.097 5.400 1.00 89.62 886 ALA A C 1
ATOM 7270 O O . ALA A 1 886 ? 3.144 1.015 5.593 1.00 89.62 886 ALA A O 1
ATOM 7271 N N . SER A 1 887 ? 3.735 -0.617 4.174 1.00 83.38 887 SER A N 1
ATOM 7272 C CA . SER A 1 887 ? 3.308 0.120 2.985 1.00 83.38 887 SER A CA 1
ATOM 7273 C C . SER A 1 887 ? 1.805 0.415 2.972 1.00 83.38 887 SER A C 1
ATOM 7275 O O . SER A 1 887 ? 1.392 1.475 2.500 1.00 83.38 887 SER A O 1
ATOM 7277 N N . GLN A 1 888 ? 0.980 -0.494 3.503 1.00 86.75 888 GLN A N 1
ATOM 7278 C CA . GLN A 1 888 ? -0.457 -0.288 3.642 1.00 86.75 888 GLN A CA 1
ATOM 7279 C C . GLN A 1 888 ? -0.767 0.738 4.733 1.00 86.75 888 GLN A C 1
ATOM 7281 O O . GLN A 1 888 ? -1.612 1.598 4.494 1.00 86.75 888 GLN A O 1
ATOM 7286 N N . VAL A 1 889 ? -0.060 0.714 5.869 1.00 89.44 889 VAL A N 1
ATOM 7287 C CA . VAL A 1 889 ? -0.187 1.737 6.921 1.00 89.44 889 VAL A CA 1
ATOM 7288 C C . VAL A 1 889 ? 0.100 3.119 6.342 1.00 89.44 889 VAL A C 1
ATOM 7290 O O . VAL A 1 889 ? -0.784 3.979 6.337 1.00 89.44 889 VAL A O 1
ATOM 7293 N N . THR A 1 890 ? 1.286 3.310 5.754 1.00 82.31 890 THR A N 1
ATOM 7294 C CA . THR A 1 890 ? 1.688 4.590 5.154 1.00 82.31 890 THR A CA 1
ATOM 7295 C C . THR A 1 890 ? 0.702 5.042 4.082 1.00 82.31 890 THR A C 1
ATOM 7297 O O . THR A 1 890 ? 0.405 6.231 3.972 1.00 82.31 890 THR A O 1
ATOM 7300 N N . ARG A 1 891 ? 0.144 4.112 3.300 1.00 78.56 891 ARG A N 1
ATOM 7301 C CA . ARG A 1 891 ? -0.778 4.430 2.207 1.00 78.56 891 ARG A CA 1
ATOM 7302 C C . ARG A 1 891 ? -2.205 4.732 2.677 1.00 78.56 891 ARG A C 1
ATOM 7304 O O . ARG A 1 891 ? -2.829 5.642 2.153 1.00 78.56 891 ARG A O 1
ATOM 7311 N N . TYR A 1 892 ? -2.751 4.003 3.642 1.00 86.44 892 TYR A N 1
ATOM 7312 C CA . TYR A 1 892 ? -4.198 4.020 3.892 1.00 86.44 892 TYR A CA 1
ATOM 7313 C C . TYR A 1 892 ? -4.602 4.577 5.257 1.00 86.44 892 TYR A C 1
ATOM 7315 O O . TYR A 1 892 ? -5.677 5.170 5.347 1.00 86.44 892 TYR A O 1
ATOM 7323 N N . ALA A 1 893 ? -3.746 4.501 6.281 1.00 91.12 893 ALA A N 1
ATOM 7324 C CA . ALA A 1 893 ? -3.997 5.098 7.598 1.00 91.12 893 ALA A CA 1
ATOM 7325 C C . ALA A 1 893 ? -3.553 6.568 7.611 1.00 91.12 893 ALA A C 1
ATOM 7327 O O . ALA A 1 893 ? -2.372 6.836 7.386 1.00 91.12 893 ALA A O 1
ATOM 7328 N N . ASP A 1 894 ? -4.472 7.536 7.745 1.00 88.94 894 ASP A N 1
ATOM 7329 C CA . ASP A 1 894 ? -4.103 8.966 7.790 1.00 88.94 894 ASP A CA 1
ATOM 7330 C C . ASP A 1 894 ? -3.222 9.263 8.997 1.00 88.94 894 ASP A C 1
ATOM 7332 O O . ASP A 1 894 ? -2.211 9.961 8.881 1.00 88.94 894 ASP A O 1
ATOM 7336 N N . ILE A 1 895 ? -3.609 8.677 10.122 1.00 94.44 895 ILE A N 1
ATOM 7337 C CA . ILE A 1 895 ? -2.881 8.672 11.379 1.00 94.44 895 ILE A CA 1
ATOM 7338 C C . ILE A 1 895 ? -2.840 7.244 11.934 1.00 94.44 895 ILE A C 1
ATOM 7340 O O . ILE A 1 895 ? -3.667 6.408 11.561 1.00 94.44 895 ILE A O 1
ATOM 7344 N N . TYR A 1 896 ? -1.863 6.952 12.782 1.00 95.00 896 TYR A N 1
ATOM 7345 C CA . TYR A 1 896 ? -1.755 5.679 13.491 1.00 95.00 896 TYR A CA 1
ATOM 7346 C C . TYR A 1 896 ? -1.106 5.886 14.857 1.00 95.00 896 TYR A C 1
ATOM 7348 O O . TYR A 1 896 ? -0.420 6.892 15.061 1.00 95.00 896 TYR A O 1
ATOM 7356 N N . ALA A 1 897 ? -1.345 4.964 15.780 1.00 91.06 897 ALA A N 1
ATOM 7357 C CA . ALA A 1 897 ? -0.745 4.961 17.109 1.00 91.06 897 ALA A CA 1
ATOM 7358 C C . ALA A 1 897 ? -0.619 3.537 17.639 1.00 91.06 897 ALA A C 1
ATOM 7360 O O . ALA A 1 897 ? -1.365 2.659 17.136 1.00 91.06 897 ALA A O 1
#

Sequence (897 aa):
MNSSIEQSFSQSFSDKNDSAMSHDSQYDSMHYQNLQIFVNRSFQLSNIKFFGFDMDHTLAEYKTDTFDLLTFSLAIERLIEIGYPEDIKNFKYDPNFAVRGLWYDKLYGNLLKVDPYGNILICSHGFKILKKQDLHRFYPNKFINYDPSRISVQHTLYEHPESYLLACITLVFQMEICLFHTKQCTKTFVHQSNINMSQIRDNNAKSFLLTNSDYNYANKIMSYLLDEIEPNRNWRSYFDYIVVDAHKPLFFAEGTMLKEINIETYGKNIGSHAGPLLTNRVYSGGNVEVFSKLINSHGKDVLYVGDHIFGDIIKSKKVRAWHTFLIVPELSKELSIYTEKNDLYTQMNHLNDELSFMLINFDSSSKDCPDISNIKEKIQSLIHQIDMSYSYFGSTFRTGSQQTYFASQVTRYADIYSSTCLNLLHYPFFYLFKAAPQLQKMSQNSEEFTYTPSIRVNDGDEKSTSQPIKRETSHRVFVNRSLQMSKIKFFGFDMDYTLALYKSPQYEILAFNLVIEQLLKLGYPEEIRNFVYDPTFPVRGLWYDKLYGNLLKVDAYGNILVCVHGFKFLHGSDLHKCYPNKYLNFDESRVYSLNTLFNLPEIYLIACMINYFTTSPLYQHQSTGVSCGDVFVSFKAIFQDIRSAVDYVHCHGDLKQKTIENMEEYVVKDHKRLATLFNRMHENKTKVFLLTNSGFEYTDKIMSFLLNDTGRDWKSYFDYIVVDAIKPLFFAEGTTLKEVDINTGLKQFGSHAGPLKSHQVYSGGNSDVFSKLIGSRGKDVLYVGDHIFGDIIKSKKERAWRTFLVIPELEQELATWHDKRSIFTEIEKLDKILAEKLIDFDSSSKNCPNISSIKHQIQRCIHEMDMSYGLIGSLFRSGSRQTHFASQVTRYADIYA

Organism: Brachionus plicatilis (NCBI:txid10195)

Mean predicted aligned error: 11.83 Å

Foldseek 3Di:
DDDDDPDDPPDDPDDDDDDDPDDCPVVVVLVVLQLDKAFLAWDFLLLAQEEEEEVPLFVWPWQLVVVLQVLLQVQLVVVVVVPDDPCCNPDDDDLQADFAWWKQFLVLLKTFFAFQQFQGLWIDQQLDIDDPVRCCVVPVQSGDDDDVVGIDTHQFSSCSSVNNVSSVCSVVDSHDDDRDDDLDDDLVTTDQDPPPLVLCVVSNHAYEYAYLAAPVSCQRSQCSNPCVVVVVDGSLQSHQYYEYNQPFPLQLPVKDAKFWADPVVSDTDPDGDDDAGGGSTHIYMHHPVVVCVSVVHAQQNYEYEDAGLRRTFQSSCQRGVYAYEHADLLVSVVVVLCVVCVVLVVVLVVLVLVVLVQPAPDDLPDPDRPPCPVSVVVNVVSLVVQQVSRGSRRDNQDRRPGGTSSVVSCSVTHSIYRNHPCSQQQFASRDIDDHFQCVCVQVCVFPPDDPDDPDPDDDDDDDDDDTRDHPDPLPDWGFLADDDPLLAQEEEEAPDCFVWNWDPPLLLQLLLQQLLVLVVVVVDDPVSNPDGDDLQADDAFWKAFQQQLWTFFAAQQFQGPWIDQLNDTDDDPRCCVVPVPSGDDDDVVGIDTRHDPLCRSVRNSSSPVRCCQPVPPQWDDDRQAIDHVPDTDGSNNVSVSSVVSSCCCVPPNCSLVVCLVCVVNITDADQPVVVVSLVSCVVSNHAYEYAYLAADVSCQSSQCRRHCVVVDRSQQSHQAYEYNQPFPVQLPVKDAKFWADNVVSDTDPDGDPDATGRSTYIYMHHPVVVCVSVVHAQDNYEYEEARLVRGWVSSCNSGVHAYEHEDPCVSVVVVLCVVLVVLLVVLVVLVVVVCVQRSPPGSNDDDDDPCPVSVVSNVVSLCVSQPSSHDRRDNADRRSGGTSNVVSCSVTHSIYD

Secondary structure (DSSP, 8-state):
----SS-SS-S---S--S---SS-HHHHHHHHHTTPPEESS-EEGGG--EEEE-SBTTTBEE-HHHHHHHHHHHHHHHHHHTT--GGGGG----TTS--TT-EEETTTTEEEEE-TTSBEEEEEETTEEPPHHHHHHH-TTSB----TTTEEE--SGGGHHHHHHHHHHHTT------PPP-----GGGEE-----THHHHTTT-EEEEE-SS-HHHHHHHHIIIIITTSTTS-GGGG-SEEEES--TTGGGTT----EEB-TTT-PBPSS---SPPPTT-EEE---HHHHHHHTT--GGGEEEEES-IIIIIIHHHHHH--EEEEE-THHHHHHHHHHHTHHHHHHHHHHHHHHHHHHTT--TT--PPP--HHHHHHHHHHHHHHHHTT-TT--SSEETTEEPHHHHHHHHH-SEEES-GGGGGGS-TT-EE-PPPTHHHHH-TT----PPP-----S-------PPP---GGGPPEESS---GGG--EEEE-SBTTTBPBPTTHHHHHHHHHHHHHHHHTT--GGGGG----TTS--TTEEEETTTTEEEEE-TTSBEEEEEETTEEP-HHHHHHH-TTSB----TTTEEEE-SGGGHHHHHHHHHHHHHHHH-TTSEEETTEEEETTEEEEHHHHHHHHHHHHHHHHHTSTHHHHHHHTHHHHB---HHHHHHHHHHHHHTT-EEEEE-SS-HHHHHHHHHHHHGGGSS-GGGG-SEEEE---TTGGGTT----EEE-TTT-PBPSS---S---TT-EEES--HHHHHHHHT--GGGEEEEES-IIIIIIHHHHHH--EEEE--TTHHHHHHHHHHTHHHHHHHHHHHHHHHHTTTT--TT--S----HHHHHHHHHHHHHHHHTT-TT--TTEETTEEPHHHHHHHHH-SEE-

pLDDT: mean 82.32, std 17.76, range [23.31, 98.5]

Solvent-accessible surface area (backbone atoms only — not comparable to full-atom values): 49543 Å² total; per-residue (Å²): 137,80,88,86,91,82,88,89,88,83,88,85,91,76,89,81,82,90,88,86,88,85,84,60,74,67,61,53,54,58,57,59,62,66,49,50,75,46,47,58,42,62,50,49,46,64,63,39,46,31,45,35,31,28,43,72,62,38,71,47,42,62,42,57,80,61,46,43,51,50,52,38,50,54,50,50,53,52,42,38,77,76,67,47,67,72,73,61,76,72,66,76,90,62,88,52,46,53,58,55,39,30,30,37,34,65,86,77,50,29,44,29,38,29,27,77,82,24,39,53,75,46,42,25,52,29,93,42,72,52,50,73,75,65,39,37,76,83,24,77,77,48,49,50,80,95,41,79,93,46,39,50,70,35,60,41,77,84,41,36,42,52,53,49,48,49,26,59,39,43,73,76,45,95,74,89,82,86,86,78,87,77,89,81,80,61,82,87,38,51,61,82,55,93,76,72,59,66,56,58,52,77,68,82,26,44,34,31,40,53,25,63,50,44,64,72,60,46,51,57,54,41,35,60,48,39,21,71,77,39,78,93,44,62,50,55,74,66,27,49,37,39,31,22,40,25,50,64,49,40,17,59,58,88,37,48,71,34,20,47,45,40,84,88,78,74,43,72,48,91,66,69,65,86,71,77,82,52,64,72,47,44,31,33,34,16,27,51,67,62,49,30,59,61,72,70,55,60,37,55,25,30,37,39,36,24,32,38,53,60,47,47,27,41,36,40,30,73,69,47,48,31,38,24,36,35,30,39,60,66,48,49,60,52,51,51,48,49,65,76,43,40,65,60,55,52,52,48,49,51,54,52,48,52,55,45,66,74,47,67,89,58,58,86,83,56,86,76,76,78,88,54,61,66,63,51,50,50,50,53,53,49,38,50,56,56,27,63,69,63,21,76,69,21,45,53,48,33,59,74,93,44,57,19,30,40,37,48,48,45,61,70,42,26,26,30,34,24,44,49,68,68,44,54,55,63,37,27,53,73,38,67,49,64,36,79,47,62,61,53,61,72,60,28,84,69,58,81,82,81,78,79,74,91,72,83,78,76,88,89,78,96,72,84,78,82,71,79,86,71,73,59,76,92,77,38,75,44,72,63,44,96,73,65,70,91,59,45,44,33,42,34,31,31,40,75,59,50,68,45,37,64,33,82,63,57,42,43,44,53,52,36,54,52,31,48,56,47,39,45,75,74,66,47,67,76,71,62,75,72,66,73,86,60,82,55,50,46,55,61,47,29,32,38,34,33,55,63,47,30,44,30,39,30,25,74,79,25,38,57,77,44,42,29,48,26,83,46,75,50,57,75,68,66,34,35,75,80,25,75,73,46,50,48,79,93,41,78,93,48,34,46,76,37,57,40,79,85,33,43,36,52,52,45,48,50,26,52,51,43,34,49,49,61,68,37,90,77,30,48,69,51,81,46,29,34,29,47,87,93,46,76,47,40,30,41,54,56,50,50,52,53,50,52,28,46,50,39,32,72,76,76,41,61,55,62,57,57,39,66,78,40,40,81,71,28,41,59,76,60,37,69,63,53,53,51,50,47,50,43,40,47,76,68,76,29,46,33,29,41,53,22,61,54,48,59,71,61,47,52,55,53,42,38,72,38,32,31,88,76,80,43,65,47,58,73,67,25,49,38,38,31,22,39,26,50,65,47,43,16,53,59,86,36,46,74,34,21,45,37,42,83,89,76,63,45,68,49,89,69,69,65,85,70,80,82,51,65,68,46,44,31,33,35,14,27,49,70,62,50,31,60,62,74,70,54,51,35,68,28,30,38,40,36,24,39,37,58,59,44,48,25,40,34,34,33,72,68,45,47,30,38,25,34,34,41,41,85,65,47,61,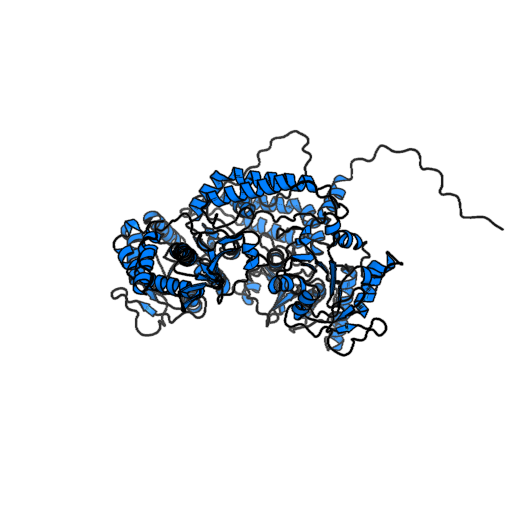60,53,50,52,48,48,64,76,46,41,65,53,54,53,47,45,54,50,54,50,48,56,53,48,64,76,46,65,92,37,26,37,85,52,86,77,80,76,94,51,64,67,59,53,50,49,44,52,49,45,29,50,57,55,22,53,70,62,21,77,71,19,43,62,48,30,56,62,68,45,54,18,32,47,38,47,48,44,60,69,40,22,30,26,36,70

InterPro domains:
  IPR008380 HAD-superfamily hydrolase, subfamily IG, 5'-nucleotidase [PF05761] (37-176)
  IPR008380 HAD-superfamily hydrolase, subfamily IG, 5'-nucleotidase [PF05761] (196-438)
  IPR008380 HAD-superfamily hydrolase, subfamily IG, 5'-nucleotidase [PF05761] (477-897)
  IPR008380 HAD-superfamily hydrolase, subfamily IG, 5'-nucleotidase [PTHR12103] (465-897)
  IPR008380 HAD-superfamily hydrolase, subfamily IG, 5'-nucleotidase [TIGR02244] (477-826)
  IPR023214 HAD superfamily [G3DSA:3.40.50.1000] (172-358)
  IPR023214 HAD superfamily [G3DSA:3.40.50.1000] (472-521)
  IPR023214 HAD superfamily [G3DSA:3.40.50.1000] (634-836)
  IPR036412 HAD-like superfamily [SSF56784] (35-439)
  IPR036412 HAD-like superfamily [SSF56784] (474-896)